Protein 4U65 (pdb70)

Organism: Legionella pneumophila subsp. pneumophila (strain Philadelphia 1 / ATCC 33152 / DSM 7513) (NCBI:txid272624)

Sequence (886 aa):
TYFITMNNARNFFIQQLESNAQDTATSLGLSLSQSLINHDVPTMDSMVKAVFDRGYFSSIKVQDIKGKVIILKKQLPQESDIPQWFVNLIKWPSSTEKSSLIMDGWMQAGVVLVASDPSYVYASLWRRNAVEMTYFITMNNARNFFIQQLESSNAQDTATSLGLSLSSQSLINHDVPTMDSMVKAVFDRGYFSSIKVQDIKGKVIILKKQLPQESDIPQWFVNLIKWPSTEKSSLIMDGWMQAGVVLVASDPSYVYASLWRNAVEMTYFITMNNARNFFIQQLESNAQDTATSLGLSLSQSLINHDVPTMDSMVKAVFDRGYFSSIKVQDIKGKVIILKKQLPQESDIPQWFVNLIKWPSTEKSSLIMDGWMQAGVVLVASDPSYVYASLWRNAVEMTYFITMNNARNFFIQQLESSNAQDTATSLGLSLSQSLINHDVPTMDSMVKAVFDRGYFSSIKVQDIKGKVIILKKQLPQESDIPQWFVNLIKWPSTEKSSSLIMDGWMQAGVVLVASDPSYVYASLWRNAVEMADWDFSSAISRKATALYGPLGAGQQRIDAWQNLLATQKQVSEMEKLKVVNLFFNKQMRYVEDIDLWHEVDYWETPIEALWKGAGDCEDYAIAKYFSLRHLGVASSDKLRITYVKALRQNRAHMVLTYYSSPDAMPLVLDSLIDPIKPAAERTDLLPVYSFNAEGLLSRWQDVLKKMQAEGFPVADWDFSAISRKATALYGPLGAGQQRIDAWQNLLATQKQVSEMEKLKVVNLFFNKQMRYVEDIDLWHEVDYWETPIEALWKGAGDCEDYAIAKYFSLRHLGVASDKLRITYVKALRQNRAHMVLTYYSSPDAMPLVLDSLIDPIKPAAERTDLLPVYSFNAEGLLSRWQDVLKKMQAEGFPV

Foldseek 3Di:
DDDDDLQVLLVVVLVVQVVVLQVLQAVLLVVCQPPVVVVVLVSNQVSVVVSVVVDQFQWKWWAFPVRHTRDIDGDDDDDDPQDPVLCVVRPDDKDKHKDFRHNVPHTTTMMITIGDSVVSSVVCVVPPDDD/DDDDDLQVLLVVCVVVQLVVQQVCQAVLLAVCQPCLVVVPLVVNQVSCCVVVVPDQFQKKWKAFPVRHTRDIDGDDDDDDDADVVLCVVRPDPWHKHKDFRDPDPHTTTMMITTHDCPVVRVVCRVPPDDD/DDDDDLQVLLVVVLVVQVVVQQVLQAVLLVVCQPPVNVVVLVSNQVSVVVSVVPDQFQWKWWAFPVRHTSDIDGDDDDDDPQDPVLCVVRPDDKDKHKDFRHNVPHTTTMMITIGDSVVVSVVCVVPPDDD/DDDDDLQVVLVVCVVVQLVVLQVCQAVLLAVCQPCLVVVPLVVNQVSVCVVVVPDQFQWKWKAFPVRDTSDIDGDDPDDDPQDVVLCVVRPDPWDWHKDFRDPVPDTGTMMTTTHDCRVVSVVCRVVPDDD/DDADVVLLQVLVCVVPNNLVCLVVLVVVLVVLLVPQLPDDLVVLLQVLLQSLLVQEDEDQCCVVPVDNDAADALSRCSSSSYYHQNNSANNSLVSSVSSPDDLLQKKWWWKQQQVVRDIGIWIWGHPDNPRQTWTSGNVDNDTDRPVVPPRIGTDDIGRDDDPVDRSNVNVVVVVSSPDDD/DDFDVVLLQVLVCVVPNNLVQLNVLVVVLVVLLVPQLPDDLVVLLQCLLQSLLVQEDEDQCCVVPVDNDAAAALSRCSSVSYYHQNNSANNSLVSSVSSPDDLLQKKWWWKQQQVVRDIGIWIWGHPDPPDQTWTSGNVDNDTDRPVVPPRIGTDDIGRDDDPVPNVVVNVVVVVSSPDDD

Secondary structure (DSSP, 8-state):
-EEEEHHHHHHHHHHHHHHHHHHHHHHHHHHHTGGGGGG-HHHHHHHHHHHHHHS--SEEEEEETT--EEEEEE---------HHHHHHH--PPPEEEEEEEETTEEEEEEEEE--HHHHHHHHHHH-EE-/-EEEEHHHHHHHHHHHHHHHHHHHHHHHHHHTHHHHHTT-HHHHHHHHHHHHHHS-EEEEEEEETT--EEEEEEPPP----S-HHHHHHH--SPP-EEEEEEETTEEEEEEEEEE-THHHHHHHHHH-EE-/-EEEEHHHHHHHHHHHHHHHHHHHHHHHHHHHTGGGGGG-HHHHHHHHHHHHHHS--SEEEEEETT--EEEEEEPPP------HHHHHHH--PPPEEEEEEEETTEEEEEEEEE--HHHHHHHHHHH-EE-/-EEEEHHHHHHHHHHHHHHHHHHHHHHHHHHTHHHHHTT-HHHHHHHHHHHHHHS--SEEEEE-TT--EEEEEE-------S-HHHHHHH------EEEEEEETTEEEEEEEEE--THHHHHHHHHT-EE-/----HHHHHHHHHHHH---THHHHHHHHHHHHHHHSSSS-HHHHHHHHHHHHHHH-EE--HHHHTSSS-----HHHHHHHTEE-HHHHHHHHHHHHHHTT--GGGEEEEEEEETTTTEEEEEEEE-SSTTSPPEEE-SS-SS-EEGGG-TTEEEEEEE-------HHHHHHHHHHHHT---/----HHHHHHHHHHHHS--THHHHHHHHHHHHHHHSSSS-HHHHHHHHHHHHHHH-EE--HHHHTSSSS----HHHHHHHTEE-HHHHHHHHHHHHHHTT--GGGEEEEEEEETTTTEEEEEEEE-SSTTSPPEEE-SS-SS-EEGGG-TTEEEEEEE-------HHHHHHHHHHHHT---

Structure (mmCIF, N/CA/C/O backbone):
data_4U65
#
_entry.id   4U65
#
_cell.length_a   75.854
_cell.length_b   73.674
_cell.length_c   88.223
_cell.angle_alpha   90.00
_cell.angle_beta   92.88
_cell.angle_gamma   90.00
#
_symmetry.space_group_name_H-M   'P 1 21 1'
#
loop_
_entity.id
_entity.type
_entity.pdbx_description
1 polymer 'Two component histidine kinase, GGDEF domain protein/EAL domain protein'
2 polymer 'Putative cystine protease'
3 non-polymer 'CALCIUM ION'
4 water water
#
loop_
_atom_site.group_PDB
_atom_site.id
_atom_site.type_symbol
_atom_site.label_atom_id
_atom_site.label_alt_id
_atom_site.label_comp_id
_atom_site.label_asym_id
_atom_site.label_entity_id
_atom_site.label_seq_id
_atom_site.pdbx_PDB_ins_code
_atom_site.Cartn_x
_atom_site.Cartn_y
_atom_site.Cartn_z
_atom_site.occupancy
_atom_site.B_iso_or_equiv
_atom_site.auth_seq_id
_atom_site.auth_comp_id
_atom_site.auth_asym_id
_atom_site.auth_atom_id
_atom_site.pdbx_PDB_model_num
ATOM 1 N N . THR A 1 1 ? 129.733 26.362 30.604 1.00 79.36 22 THR A N 1
ATOM 2 C CA . THR A 1 1 ? 129.732 25.750 31.927 1.00 61.12 22 THR A CA 1
ATOM 3 C C . THR A 1 1 ? 128.951 26.622 32.905 1.00 47.84 22 THR A C 1
ATOM 4 O O . THR A 1 1 ? 129.521 27.469 33.593 1.00 49.61 22 THR A O 1
ATOM 8 N N . TYR A 1 2 ? 127.645 26.398 32.975 1.00 45.57 23 TYR A N 1
ATOM 9 C CA . TYR A 1 2 ? 126.751 27.245 33.746 1.00 42.40 23 TYR A CA 1
ATOM 10 C C . TYR A 1 2 ? 126.432 26.635 35.105 1.00 36.58 23 TYR A C 1
ATOM 11 O O . TYR A 1 2 ? 126.352 25.414 35.262 1.00 40.26 23 TYR A O 1
ATOM 20 N N . PHE A 1 3 ? 126.253 27.511 36.090 1.00 33.96 24 PHE A N 1
ATOM 21 C CA . PHE A 1 3 ? 125.866 27.135 37.438 1.00 31.41 24 PHE A CA 1
ATOM 22 C C . PHE A 1 3 ? 124.685 28.007 37.837 1.00 39.05 24 PHE A C 1
ATOM 23 O O . PHE A 1 3 ? 124.372 29.002 37.180 1.00 40.70 24 PHE A O 1
ATOM 31 N N . ILE A 1 4 ? 124.027 27.635 38.928 1.00 28.74 25 ILE A N 1
ATOM 32 C CA . ILE A 1 4 ? 123.073 28.506 39.600 1.00 38.84 25 ILE A CA 1
ATOM 33 C C . ILE A 1 4 ? 123.365 28.464 41.092 1.00 33.11 25 ILE A C 1
ATOM 34 O O . ILE A 1 4 ? 123.819 27.445 41.623 1.00 32.81 25 ILE A O 1
ATOM 39 N N . THR A 1 5 ? 123.117 29.585 41.768 1.00 28.50 26 THR A N 1
ATOM 40 C CA . THR A 1 5 ? 123.350 29.635 43.204 1.00 31.17 26 THR A CA 1
ATOM 41 C C . THR A 1 5 ? 122.422 28.661 43.921 1.00 30.51 26 THR A C 1
ATOM 42 O O . THR A 1 5 ? 121.309 28.379 43.468 1.00 29.26 26 THR A O 1
ATOM 46 N N . MET A 1 6 ? 122.898 28.144 45.054 1.00 35.48 27 MET A N 1
ATOM 47 C CA . MET A 1 6 ? 122.089 27.218 45.838 1.00 30.35 27 MET A CA 1
ATOM 48 C C . MET A 1 6 ? 120.810 27.877 46.332 1.00 26.30 27 MET A C 1
ATOM 49 O O . MET A 1 6 ? 119.758 27.231 46.408 1.00 26.71 27 MET A O 1
ATOM 54 N N . ASN A 1 7 ? 120.881 29.163 46.680 1.00 26.45 28 ASN A N 1
ATOM 55 C CA . ASN A 1 7 ? 119.691 29.859 47.151 1.00 26.21 28 ASN A CA 1
ATOM 56 C C . ASN A 1 7 ? 118.644 29.964 46.050 1.00 32.21 28 ASN A C 1
ATOM 57 O O . ASN A 1 7 ? 117.445 29.801 46.305 1.00 34.74 28 ASN A O 1
ATOM 62 N N . ASN A 1 8 ? 119.076 30.231 44.816 1.00 32.81 29 ASN A N 1
ATOM 63 C CA . ASN A 1 8 ? 118.128 30.303 43.709 1.00 29.59 29 ASN A CA 1
ATOM 64 C C . ASN A 1 8 ? 117.582 28.925 43.362 1.00 31.10 29 ASN A C 1
ATOM 65 O O . ASN A 1 8 ? 116.390 28.780 43.067 1.00 32.84 29 ASN A O 1
ATOM 70 N N . ALA A 1 9 ? 118.440 27.901 43.396 1.00 23.98 30 ALA A N 1
ATOM 71 C CA . ALA A 1 9 ? 117.983 26.532 43.185 1.00 24.22 30 ALA A CA 1
ATOM 72 C C . ALA A 1 9 ? 116.947 26.129 44.224 1.00 22.72 30 ALA A C 1
ATOM 73 O O . ALA A 1 9 ? 115.948 25.477 43.893 1.00 26.41 30 ALA A O 1
ATOM 75 N N . ARG A 1 10 ? 117.170 26.503 45.486 1.00 21.99 31 ARG A N 1
ATOM 76 C CA . ARG A 1 10 ? 116.201 26.199 46.533 1.00 22.69 31 ARG A CA 1
ATOM 77 C C . ARG A 1 10 ? 114.835 26.780 46.189 1.00 21.13 31 ARG A C 1
ATOM 78 O O . ARG A 1 10 ? 113.810 26.103 46.336 1.00 22.76 31 ARG A O 1
ATOM 86 N N . ASN A 1 11 ? 114.800 28.031 45.726 1.00 24.57 32 ASN A N 1
ATOM 87 C CA . ASN A 1 11 ? 113.529 28.667 45.393 1.00 22.52 32 ASN A CA 1
ATOM 88 C C . ASN A 1 11 ? 112.827 27.941 44.250 1.00 24.02 32 ASN A C 1
ATOM 89 O O . ASN A 1 11 ? 111.611 27.720 44.295 1.00 21.88 32 ASN A O 1
ATOM 94 N N . PHE A 1 12 ? 113.580 27.578 43.206 1.00 27.43 33 PHE A N 1
ATOM 95 C CA . PHE A 1 12 ? 112.995 26.879 42.062 1.00 37.57 33 PHE A CA 1
ATOM 96 C C . PHE A 1 12 ? 112.459 25.521 42.474 1.00 33.60 33 PHE A C 1
ATOM 97 O O . PHE A 1 12 ? 111.344 25.135 42.105 1.00 29.03 33 PHE A O 1
ATOM 105 N N . PHE A 1 13 ? 113.264 24.774 43.234 1.00 25.26 34 PHE A N 1
ATOM 106 C CA . PHE A 1 13 ? 112.903 23.408 43.584 1.00 23.54 34 PHE A CA 1
ATOM 107 C C . PHE A 1 13 ? 111.657 23.386 44.455 1.00 19.22 34 PHE A C 1
ATOM 108 O O . PHE A 1 13 ? 110.757 22.563 44.249 1.00 26.33 34 PHE A O 1
ATOM 116 N N . ILE A 1 14 ? 111.590 24.286 45.439 1.00 25.64 35 ILE A N 1
ATOM 117 C CA . ILE A 1 14 ? 110.406 24.383 46.288 1.00 28.37 35 ILE A CA 1
ATOM 118 C C . ILE A 1 14 ? 109.178 24.731 45.454 1.00 29.98 35 ILE A C 1
ATOM 119 O O . ILE A 1 14 ? 108.110 24.128 45.611 1.00 31.58 35 ILE A O 1
ATOM 124 N N . GLN A 1 15 ? 109.311 25.706 44.550 1.00 28.44 36 GLN A N 1
ATOM 125 C CA . GLN A 1 15 ? 108.167 26.093 43.732 1.00 28.49 36 GLN A CA 1
ATOM 126 C C . GLN A 1 15 ? 107.691 24.920 42.879 1.00 26.07 36 GLN A C 1
ATOM 127 O O . GLN A 1 15 ? 106.484 24.718 42.708 1.00 23.91 36 GLN A O 1
ATOM 133 N N . GLN A 1 16 ? 108.625 24.135 42.336 1.00 24.92 37 GLN A N 1
ATOM 134 C CA . GLN A 1 16 ? 108.233 23.005 41.501 1.00 22.75 37 GLN A CA 1
ATOM 135 C C . GLN A 1 16 ? 107.561 21.916 42.329 1.00 26.00 37 GLN A C 1
ATOM 136 O O . GLN A 1 16 ? 106.596 21.289 41.875 1.00 24.80 37 GLN A O 1
ATOM 142 N N . LEU A 1 17 ? 108.033 21.696 43.558 1.00 18.94 38 LEU A N 1
ATOM 143 C CA . LEU A 1 17 ? 107.413 20.689 44.413 1.00 19.38 38 LEU A CA 1
ATOM 144 C C . LEU A 1 17 ? 106.015 21.110 44.845 1.00 18.08 38 LEU A C 1
ATOM 145 O O . LEU A 1 17 ? 105.094 20.285 44.875 1.00 26.65 38 LEU A O 1
ATOM 150 N N . GLU A 1 18 ? 105.842 22.387 45.196 1.00 18.77 39 GLU A N 1
ATOM 151 C CA . GLU A 1 18 ? 104.536 22.873 45.629 1.00 22.03 39 GLU A CA 1
ATOM 152 C C . GLU A 1 18 ? 103.529 22.837 44.486 1.00 23.36 39 GLU A C 1
ATOM 153 O O . GLU A 1 18 ? 102.359 22.490 44.689 1.00 20.41 39 GLU A O 1
ATOM 159 N N . SER A 1 19 ? 103.970 23.197 43.277 1.00 20.47 40 SER A N 1
ATOM 160 C CA . SER A 1 19 ? 103.111 23.093 42.103 1.00 18.96 40 SER A CA 1
ATOM 161 C C . SER A 1 19 ? 102.711 21.644 41.849 1.00 26.67 40 SER A C 1
ATOM 162 O O . SER A 1 19 ? 101.558 21.361 41.502 1.00 24.57 40 SER A O 1
ATOM 165 N N . ASN A 1 20 ? 103.658 20.715 42.008 1.00 21.64 41 ASN A N 1
ATOM 166 C CA . ASN A 1 20 ? 103.358 19.298 41.824 1.00 19.90 41 ASN A CA 1
ATOM 167 C C . ASN A 1 20 ? 102.355 18.812 42.861 1.00 17.01 41 ASN A C 1
ATOM 168 O O . ASN A 1 20 ? 101.477 17.997 42.555 1.00 17.99 41 ASN A O 1
ATOM 173 N N . ALA A 1 21 ? 102.483 19.287 44.102 1.00 19.03 42 ALA A N 1
ATOM 174 C CA . ALA A 1 21 ? 101.542 18.892 45.143 1.00 18.77 42 ALA A CA 1
ATOM 175 C C . ALA A 1 21 ? 100.128 19.347 44.805 1.00 24.36 42 ALA A C 1
ATOM 176 O O . ALA A 1 21 ? 99.155 18.638 45.091 1.00 23.92 42 ALA A O 1
ATOM 178 N N . GLN A 1 22 ? 99.992 20.530 44.198 1.00 22.24 43 GLN A N 1
ATOM 179 C CA . GLN A 1 22 ? 98.671 21.005 43.799 1.00 20.70 43 GLN A CA 1
ATOM 180 C C . GLN A 1 22 ? 98.096 20.162 42.667 1.00 22.63 43 GLN A C 1
ATOM 181 O O . GLN A 1 22 ? 96.916 19.791 42.700 1.00 21.84 43 GLN A O 1
ATOM 187 N N . ASP A 1 23 ? 98.916 19.847 41.661 1.00 19.77 44 ASP A N 1
ATOM 188 C CA . ASP A 1 23 ? 98.438 19.061 40.527 1.00 14.64 44 ASP A CA 1
ATOM 189 C C . ASP A 1 23 ? 98.028 17.661 40.965 1.00 23.05 44 ASP A C 1
ATOM 190 O O . ASP A 1 23 ? 97.018 17.123 40.496 1.00 29.77 44 ASP A O 1
ATOM 195 N N . THR A 1 24 ? 98.805 17.054 41.863 1.00 13.68 45 THR A N 1
ATOM 196 C CA . THR A 1 24 ? 98.445 15.741 42.385 1.00 17.78 45 THR A CA 1
ATOM 197 C C . THR A 1 24 ? 97.158 15.806 43.199 1.00 20.67 45 THR A C 1
ATOM 198 O O . THR A 1 24 ? 96.292 14.934 43.068 1.00 18.43 45 THR A O 1
ATOM 202 N N . ALA A 1 25 ? 97.003 16.847 44.023 1.00 15.92 46 ALA A N 1
ATOM 203 C CA . ALA A 1 25 ? 95.771 17.002 44.789 1.00 18.63 46 ALA A CA 1
ATOM 204 C C . ALA A 1 25 ? 94.562 17.079 43.866 1.00 24.98 46 ALA A C 1
ATOM 205 O O . ALA A 1 25 ? 93.535 16.437 44.119 1.00 20.47 46 ALA A O 1
ATOM 207 N N . THR A 1 26 ? 94.682 17.830 42.769 1.00 22.76 47 THR A N 1
ATOM 208 C CA . THR A 1 26 ? 93.569 17.988 41.841 1.00 16.59 47 THR A CA 1
ATOM 209 C C . THR A 1 26 ? 93.219 16.667 41.169 1.00 22.61 47 THR A C 1
ATOM 210 O O . THR A 1 26 ? 92.046 16.278 41.113 1.00 20.12 47 THR A O 1
ATOM 214 N N . SER A 1 27 ? 94.226 15.965 40.643 1.00 17.57 48 SER A N 1
ATOM 215 C CA . SER A 1 27 ? 93.964 14.723 39.922 1.00 15.84 48 SER A CA 1
ATOM 216 C C . SER A 1 27 ? 93.544 13.605 40.870 1.00 18.18 48 SER A C 1
ATOM 217 O O . SER A 1 27 ? 92.672 12.797 40.532 1.00 21.46 48 SER A O 1
ATOM 220 N N . LEU A 1 28 ? 94.152 13.536 42.059 1.00 23.12 49 LEU A N 1
ATOM 221 C CA . LEU A 1 28 ? 93.731 12.535 43.035 1.00 22.52 49 LEU A CA 1
ATOM 222 C C . LEU A 1 28 ? 92.339 12.834 43.575 1.00 22.32 49 LEU A C 1
ATOM 223 O O . LEU A 1 28 ? 91.532 11.916 43.763 1.00 22.98 49 LEU A O 1
ATOM 228 N N . GLY A 1 29 ? 92.044 14.108 43.836 1.00 20.35 50 GLY A N 1
ATOM 229 C CA . GLY A 1 29 ? 90.712 14.464 44.296 1.00 17.45 50 GLY A CA 1
ATOM 230 C C . GLY A 1 29 ? 89.638 14.115 43.285 1.00 20.74 50 GLY A C 1
ATOM 231 O O . GLY A 1 29 ? 88.564 13.629 43.648 1.00 21.19 50 GLY A O 1
ATOM 232 N N . LEU A 1 30 ? 89.924 14.341 42.001 1.00 15.51 51 LEU A N 1
ATOM 233 C CA . LEU A 1 30 ? 88.976 13.983 40.953 1.00 16.50 51 LEU A CA 1
ATOM 234 C C . LEU A 1 30 ? 88.763 12.476 40.893 1.00 23.10 51 LEU A C 1
ATOM 235 O O . LEU A 1 30 ? 87.626 12.010 40.756 1.00 21.20 51 LEU A O 1
ATOM 240 N N . SER A 1 31 ? 89.842 11.693 40.994 1.00 18.23 52 SER A N 1
ATOM 241 C CA . SER A 1 31 ? 89.685 10.245 40.896 1.00 18.64 52 SER A CA 1
ATOM 242 C C . SER A 1 31 ? 88.941 9.682 42.102 1.00 18.14 52 SER A C 1
ATOM 243 O O . SER A 1 31 ? 88.196 8.706 41.962 1.00 20.95 52 SER A O 1
ATOM 246 N N . LEU A 1 32 ? 89.114 10.279 43.285 1.00 19.37 53 LEU A N 1
ATOM 247 C CA . LEU A 1 32 ? 88.402 9.787 44.458 1.00 17.51 53 LEU A CA 1
ATOM 248 C C . LEU A 1 32 ? 86.940 10.207 44.460 1.00 21.49 53 LEU A C 1
ATOM 249 O O . LEU A 1 32 ? 86.162 9.709 45.282 1.00 19.86 53 LEU A O 1
ATOM 254 N N . SER A 1 33 ? 86.567 11.118 43.565 1.00 20.95 54 SER A N 1
ATOM 255 C CA . SER A 1 33 ? 85.208 11.622 43.444 1.00 20.87 54 SER A CA 1
ATOM 256 C C . SER A 1 33 ? 84.301 10.655 42.693 1.00 19.70 54 SER A C 1
ATOM 257 O O . SER A 1 33 ? 83.076 10.807 42.741 1.00 27.70 54 SER A O 1
ATOM 260 N N . GLN A 1 34 ? 84.880 9.711 41.954 1.00 19.25 55 GLN A N 1
ATOM 261 C CA . GLN A 1 34 ? 84.118 8.856 41.059 1.00 19.12 55 GLN A CA 1
ATOM 262 C C . GLN A 1 34 ? 83.498 7.676 41.804 1.00 21.49 55 GLN A C 1
ATOM 263 O O . GLN A 1 34 ? 84.149 7.038 42.634 1.00 27.00 55 GLN A O 1
ATOM 269 N N . SER A 1 35 ? 82.227 7.393 41.500 1.00 27.95 56 SER A N 1
ATOM 270 C CA . SER A 1 35 ? 81.542 6.174 41.954 1.00 26.57 56 SER A CA 1
ATOM 271 C C . SER A 1 35 ? 81.610 5.961 43.467 1.00 28.00 56 SER A C 1
ATOM 272 O O . SER A 1 35 ? 81.649 4.819 43.935 1.00 25.20 56 SER A O 1
ATOM 275 N N . LEU A 1 36 ? 81.608 7.046 44.247 1.00 22.50 57 LEU A N 1
ATOM 276 C CA . LEU A 1 36 ? 81.644 6.961 45.715 1.00 23.37 57 LEU A CA 1
ATOM 277 C C . LEU A 1 36 ? 82.838 6.141 46.201 1.00 25.95 57 LEU A C 1
ATOM 278 O O . LEU A 1 36 ? 82.775 5.473 47.237 1.00 27.00 57 LEU A O 1
ATOM 283 N N . ILE A 1 37 ? 83.941 6.202 45.448 1.00 21.91 58 ILE A N 1
ATOM 284 C CA . ILE A 1 37 ? 85.179 5.520 45.820 1.00 30.71 58 ILE A CA 1
ATOM 285 C C . ILE A 1 37 ? 85.663 5.972 47.192 1.00 29.09 58 ILE A C 1
ATOM 286 O O . ILE A 1 37 ? 86.194 5.167 47.968 1.00 27.05 58 ILE A O 1
ATOM 291 N N . ASN A 1 38 ? 85.463 7.248 47.530 1.00 28.03 59 ASN A N 1
ATOM 292 C CA . ASN A 1 38 ? 85.962 7.765 48.797 1.00 33.39 59 ASN A CA 1
ATOM 293 C C . ASN A 1 38 ? 85.247 7.170 50.003 1.00 39.06 59 ASN A C 1
ATOM 294 O O . ASN A 1 38 ? 85.689 7.401 51.133 1.00 31.05 59 ASN A O 1
ATOM 299 N N . HIS A 1 39 ? 84.172 6.408 49.796 1.00 39.43 60 HIS A N 1
ATOM 300 C CA . HIS A 1 39 ? 83.504 5.707 50.883 1.00 32.38 60 HIS A CA 1
ATOM 301 C C . HIS A 1 39 ? 83.967 4.261 50.992 1.00 32.43 60 HIS A C 1
ATOM 302 O O . HIS A 1 39 ? 83.648 3.589 51.979 1.00 33.29 60 HIS A O 1
ATOM 309 N N . ASP A 1 40 ? 84.705 3.779 49.996 1.00 30.74 61 ASP A N 1
ATOM 310 C CA . ASP A 1 40 ? 85.302 2.446 49.980 1.00 32.25 61 ASP A CA 1
ATOM 311 C C . ASP A 1 40 ? 86.736 2.635 50.465 1.00 32.08 61 ASP A C 1
ATOM 312 O O . ASP A 1 40 ? 87.651 2.852 49.671 1.00 25.14 61 ASP A O 1
ATOM 317 N N . VAL A 1 41 ? 86.926 2.562 51.785 1.00 30.06 62 VAL A N 1
ATOM 318 C CA . VAL A 1 41 ? 88.238 2.872 52.363 1.00 37.63 62 VAL A CA 1
ATOM 319 C C . VAL A 1 41 ? 89.347 1.976 51.822 1.00 36.95 62 VAL A C 1
ATOM 320 O O . VAL A 1 41 ? 90.411 2.505 51.458 1.00 36.51 62 VAL A O 1
ATOM 324 N N . PRO A 1 42 ? 89.193 0.646 51.744 1.00 37.65 63 PRO A N 1
ATOM 325 C CA . PRO A 1 42 ? 90.296 -0.165 51.195 1.00 42.15 63 PRO A CA 1
ATOM 326 C C . PRO A 1 42 ? 90.700 0.234 49.784 1.00 43.17 63 PRO A C 1
ATOM 327 O O . PRO A 1 42 ? 91.896 0.245 49.466 1.00 39.15 63 PRO A O 1
ATOM 331 N N . THR A 1 43 ? 89.731 0.564 48.925 1.00 29.76 64 THR A N 1
ATOM 332 C CA . THR A 1 43 ? 90.060 0.999 47.570 1.00 39.14 64 THR A CA 1
ATOM 333 C C . THR A 1 43 ? 90.704 2.379 47.572 1.00 31.76 64 THR A C 1
ATOM 334 O O . THR A 1 43 ? 91.693 2.610 46.866 1.00 32.16 64 THR A O 1
ATOM 338 N N . MET A 1 44 ? 90.161 3.311 48.359 1.00 28.13 65 MET A N 1
ATOM 339 C CA . MET A 1 44 ? 90.765 4.637 48.449 1.00 32.71 65 MET A CA 1
ATOM 340 C C . MET A 1 44 ? 92.172 4.566 49.028 1.00 33.82 65 MET A C 1
ATOM 341 O O . MET A 1 44 ? 93.079 5.265 48.558 1.00 28.72 65 MET A O 1
ATOM 346 N N . ASP A 1 45 ? 92.372 3.735 50.055 1.00 24.70 66 ASP A N 1
ATOM 347 C CA . ASP A 1 45 ? 93.707 3.564 50.625 1.00 30.26 66 ASP A CA 1
ATOM 348 C C . ASP A 1 45 ? 94.691 3.061 49.576 1.00 28.22 66 ASP A C 1
ATOM 349 O O . ASP A 1 45 ? 95.818 3.561 49.480 1.00 27.95 66 ASP A O 1
ATOM 354 N N . SER A 1 46 ? 94.275 2.080 48.771 1.00 32.51 67 SER A N 1
ATOM 355 C CA . SER A 1 46 ? 95.136 1.575 47.708 1.00 36.51 67 SER A CA 1
ATOM 356 C C . SER A 1 46 ? 95.428 2.661 46.681 1.00 31.28 67 SER A C 1
ATOM 357 O O . SER A 1 46 ? 96.548 2.757 46.165 1.00 27.88 67 SER A O 1
ATOM 360 N N . MET A 1 47 ? 94.434 3.498 46.385 1.00 24.65 68 MET A N 1
ATOM 361 C CA . MET A 1 47 ? 94.615 4.559 45.401 1.00 38.39 68 MET A CA 1
ATOM 362 C C . MET A 1 47 ? 95.573 5.631 45.910 1.00 30.48 68 MET A C 1
ATOM 363 O O . MET A 1 47 ? 96.444 6.099 45.166 1.00 24.33 68 MET A O 1
ATOM 368 N N . VAL A 1 48 ? 95.423 6.039 47.173 1.00 24.43 69 VAL A N 1
ATOM 369 C CA . VAL A 1 48 ? 96.316 7.040 47.751 1.00 22.54 69 VAL A CA 1
ATOM 370 C C . VAL A 1 48 ? 97.735 6.491 47.869 1.00 23.30 69 VAL A C 1
ATOM 371 O O . VAL A 1 48 ? 98.714 7.210 47.630 1.00 26.13 69 VAL A O 1
ATOM 375 N N . LYS A 1 49 ? 97.871 5.214 48.238 1.00 32.06 70 LYS A N 1
ATOM 376 C CA . LYS A 1 49 ? 99.194 4.604 48.332 1.00 27.30 70 LYS A CA 1
ATOM 377 C C . LYS A 1 49 ? 99.915 4.621 46.989 1.00 33.18 70 LYS A C 1
ATOM 378 O O . LYS A 1 49 ? 101.111 4.929 46.922 1.00 32.04 70 LYS A O 1
ATOM 384 N N . ALA A 1 50 ? 99.205 4.287 45.908 1.00 31.25 71 ALA A N 1
ATOM 385 C CA . ALA A 1 50 ? 99.820 4.287 44.584 1.00 30.29 71 ALA A CA 1
ATOM 386 C C . ALA A 1 50 ? 100.336 5.674 44.218 1.00 27.41 71 ALA A C 1
ATOM 387 O O . ALA A 1 50 ? 101.430 5.813 43.659 1.00 26.67 71 ALA A O 1
ATOM 389 N N . VAL A 1 51 ? 99.561 6.713 44.532 1.00 26.00 72 VAL A N 1
ATOM 390 C CA . VAL A 1 51 ? 99.984 8.076 44.229 1.00 22.17 72 VAL A CA 1
ATOM 391 C C . VAL A 1 51 ? 101.165 8.473 45.109 1.00 29.21 72 VAL A C 1
ATOM 392 O O . VAL A 1 51 ? 102.109 9.127 44.647 1.00 27.10 72 VAL A O 1
ATOM 396 N N . PHE A 1 52 ? 101.144 8.064 46.379 1.00 28.22 73 PHE A N 1
ATOM 397 C CA . PHE A 1 52 ? 102.217 8.436 47.298 1.00 28.86 73 PHE A CA 1
ATOM 398 C C . PHE A 1 52 ? 103.531 7.751 46.938 1.00 30.63 73 PHE A C 1
ATOM 399 O O . PHE A 1 52 ? 104.592 8.386 46.963 1.00 28.82 73 PHE A O 1
ATOM 407 N N . ASP A 1 53 ? 103.485 6.456 46.611 1.00 29.24 74 ASP A N 1
ATOM 408 C CA . ASP A 1 53 ? 104.713 5.724 46.315 1.00 39.59 74 ASP A CA 1
ATOM 409 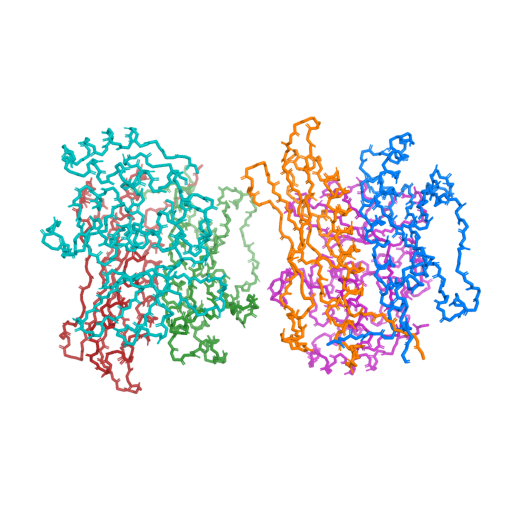C C . ASP A 1 53 ? 105.408 6.260 45.071 1.00 45.42 74 ASP A C 1
ATOM 410 O O . ASP A 1 53 ? 106.639 6.211 44.980 1.00 40.76 74 ASP A O 1
ATOM 415 N N . ARG A 1 54 ? 104.647 6.772 44.108 1.00 38.53 75 ARG A N 1
ATOM 416 C CA . ARG A 1 54 ? 105.233 7.283 42.879 1.00 35.82 75 ARG A CA 1
ATOM 417 C C . ARG A 1 54 ? 105.667 8.741 42.994 1.00 26.42 75 ARG A C 1
ATOM 418 O O . ARG A 1 54 ? 106.426 9.213 42.140 1.00 36.01 75 ARG A O 1
ATOM 426 N N . GLY A 1 55 ? 105.191 9.468 44.007 1.00 22.82 76 GLY A N 1
ATOM 427 C CA . GLY A 1 55 ? 105.471 10.879 44.147 1.00 22.01 76 GLY A CA 1
ATOM 428 C C . GLY A 1 55 ? 106.608 11.171 45.115 1.00 31.28 76 GLY A C 1
ATOM 429 O O . GLY A 1 55 ? 107.340 10.285 45.558 1.00 25.41 76 GLY A O 1
ATOM 430 N N . TYR A 1 56 ? 106.740 12.457 45.453 1.00 36.07 77 TYR A N 1
ATOM 431 C CA . TYR A 1 56 ? 107.813 12.949 46.312 1.00 34.33 77 TYR A CA 1
ATOM 432 C C . TYR A 1 56 ? 107.260 13.781 47.462 1.00 36.26 77 TYR A C 1
ATOM 433 O O . TYR A 1 56 ? 107.914 14.715 47.937 1.00 27.10 77 TYR A O 1
ATOM 442 N N . PHE A 1 57 ? 106.053 13.458 47.908 1.00 28.07 78 PHE A N 1
ATOM 443 C CA . PHE A 1 57 ? 105.335 14.272 48.873 1.00 23.20 78 PHE A CA 1
ATOM 444 C C . PHE A 1 57 ? 105.720 13.917 50.302 1.00 23.73 78 PHE A C 1
ATOM 445 O O . PHE A 1 57 ? 106.120 12.788 50.600 1.00 23.35 78 PHE A O 1
ATOM 453 N N . SER A 1 58 ? 105.584 14.900 51.191 1.00 22.67 79 SER A N 1
ATOM 454 C CA . SER A 1 58 ? 105.787 14.638 52.609 1.00 20.57 79 SER A CA 1
ATOM 455 C C . SER A 1 58 ? 104.631 13.831 53.185 1.00 30.74 79 SER A C 1
ATOM 456 O O . SER A 1 58 ? 104.835 12.970 54.049 1.00 27.82 79 SER A O 1
ATOM 459 N N . SER A 1 59 ? 103.412 14.097 52.720 1.00 28.96 80 SER A N 1
ATOM 460 C CA . SER A 1 59 ? 102.235 13.401 53.215 1.00 28.26 80 SER A CA 1
ATOM 461 C C . SER A 1 59 ? 101.074 13.628 52.261 1.00 26.26 80 SER A C 1
ATOM 462 O O . SER A 1 59 ? 101.026 14.631 51.544 1.00 23.14 80 SER A O 1
ATOM 465 N N . ILE A 1 60 ? 100.151 12.670 52.254 1.00 29.93 81 ILE A N 1
ATOM 466 C CA . ILE A 1 60 ? 98.839 12.825 51.638 1.00 24.81 81 ILE A CA 1
ATOM 467 C C . ILE A 1 60 ? 97.804 12.458 52.690 1.00 24.13 81 ILE A C 1
ATOM 468 O O . ILE A 1 60 ? 97.919 11.413 53.340 1.00 29.70 81 ILE A O 1
ATOM 473 N N . LYS A 1 61 ? 96.796 13.311 52.851 1.00 25.59 82 LYS A N 1
ATOM 474 C CA . LYS A 1 61 ? 95.777 13.149 53.875 1.00 31.38 82 LYS A CA 1
ATOM 475 C C . LYS A 1 61 ? 94.402 13.265 53.241 1.00 24.73 82 LYS A C 1
ATOM 476 O O . LYS A 1 61 ? 94.180 14.115 52.375 1.00 21.06 82 LYS A O 1
ATOM 482 N N . VAL A 1 62 ? 93.481 12.413 53.680 1.00 25.90 83 VAL A N 1
ATOM 483 C CA . VAL A 1 62 ? 92.093 12.450 53.239 1.00 24.25 83 VAL A CA 1
ATOM 484 C C . VAL A 1 62 ? 91.208 12.655 54.460 1.00 24.82 83 VAL A C 1
ATOM 485 O O . VAL A 1 62 ? 91.306 11.903 55.437 1.00 25.87 83 VAL A O 1
ATOM 489 N N . GLN A 1 63 ? 90.354 13.672 54.408 1.00 20.34 84 GLN A N 1
ATOM 490 C CA . GLN A 1 63 ? 89.359 13.907 55.441 1.00 25.32 84 GLN A CA 1
ATOM 491 C C . GLN A 1 63 ? 87.982 13.744 54.816 1.00 20.77 84 GLN A C 1
ATOM 492 O O . GLN A 1 63 ? 87.805 13.966 53.616 1.00 19.79 84 GLN A O 1
ATOM 498 N N . ASP A 1 64 ? 87.002 13.369 55.632 1.00 22.73 85 ASP A N 1
ATOM 499 C CA . ASP A 1 64 ? 85.640 13.268 55.131 1.00 23.79 85 ASP A CA 1
ATOM 500 C C . ASP A 1 64 ? 84.920 14.602 55.320 1.00 22.03 85 ASP A C 1
ATOM 501 O O . ASP A 1 64 ? 85.523 15.613 55.689 1.00 24.70 85 ASP A O 1
ATOM 506 N N . ILE A 1 65 ? 83.604 14.602 55.094 1.00 33.40 86 ILE A N 1
ATOM 507 C CA . ILE A 1 65 ? 82.835 15.843 55.133 1.00 30.75 86 ILE A CA 1
ATOM 508 C C . ILE A 1 65 ? 82.789 16.414 56.546 1.00 32.03 86 ILE A C 1
ATOM 509 O O . ILE A 1 65 ? 82.610 17.626 56.726 1.00 36.82 86 ILE A O 1
ATOM 514 N N . LYS A 1 66 ? 82.942 15.572 57.566 1.00 27.10 87 LYS A N 1
ATOM 515 C CA . LYS A 1 66 ? 82.933 16.039 58.945 1.00 24.90 87 LYS A CA 1
ATOM 516 C C . LYS A 1 66 ? 84.331 16.385 59.458 1.00 34.36 87 LYS A C 1
ATOM 517 O O . LYS A 1 66 ? 84.479 16.698 60.643 1.00 42.66 87 LYS A O 1
ATOM 523 N N . GLY A 1 67 ? 85.354 16.343 58.601 1.00 25.11 88 GLY A N 1
ATOM 524 C CA . GLY A 1 67 ? 86.721 16.632 58.994 1.00 24.64 88 GLY A CA 1
ATOM 525 C C . GLY A 1 67 ? 87.497 15.477 59.595 1.00 31.68 88 GLY A C 1
ATOM 526 O O . GLY A 1 67 ? 88.675 15.657 59.935 1.00 32.25 88 GLY A O 1
ATOM 527 N N . LYS A 1 68 ? 86.896 14.297 59.710 1.00 29.74 89 LYS A N 1
ATOM 528 C CA . LYS A 1 68 ? 87.590 13.135 60.253 1.00 37.51 89 LYS A CA 1
ATOM 529 C C . LYS A 1 68 ? 88.668 12.635 59.298 1.00 28.62 89 LYS A C 1
ATOM 530 O O . LYS A 1 68 ? 88.410 12.441 58.107 1.00 27.30 89 LYS A O 1
ATOM 536 N N . VAL A 1 69 ? 89.878 12.424 59.817 1.00 28.47 90 VAL A N 1
ATOM 537 C CA . VAL A 1 69 ? 90.960 11.915 58.979 1.00 29.58 90 VAL A CA 1
ATOM 538 C C . VAL A 1 69 ? 90.673 10.453 58.661 1.00 32.50 90 VAL A C 1
ATOM 539 O O . VAL A 1 69 ? 90.556 9.617 59.566 1.00 34.78 90 VAL A O 1
ATOM 543 N N . ILE A 1 70 ? 90.570 10.138 57.373 1.00 26.78 91 ILE A N 1
ATOM 544 C CA . ILE A 1 70 ? 90.284 8.783 56.918 1.00 30.46 91 ILE A CA 1
ATOM 545 C C . ILE A 1 70 ? 91.540 8.079 56.422 1.00 39.59 91 ILE A C 1
ATOM 546 O O . ILE A 1 70 ? 91.731 6.891 56.680 1.00 33.36 91 ILE A O 1
ATOM 551 N N . ILE A 1 71 ? 92.399 8.802 55.705 1.00 33.41 92 ILE A N 1
ATOM 552 C CA . ILE A 1 71 ? 93.645 8.266 55.174 1.00 29.78 92 ILE A CA 1
ATOM 553 C C . ILE A 1 71 ? 94.752 9.265 55.475 1.00 33.22 92 ILE A C 1
ATOM 554 O O . ILE A 1 71 ? 94.576 10.473 55.288 1.00 24.89 92 ILE A O 1
ATOM 559 N N . LEU A 1 72 ? 95.892 8.762 55.946 1.00 36.13 93 LEU A N 1
ATOM 560 C CA . LEU A 1 72 ? 97.069 9.593 56.184 1.00 32.63 93 LEU A CA 1
ATOM 561 C C . LEU A 1 72 ? 98.290 8.765 55.817 1.00 32.15 93 LEU A C 1
ATOM 562 O O . LEU A 1 72 ? 98.638 7.817 56.529 1.00 27.51 93 LEU A O 1
ATOM 567 N N . LYS A 1 73 ? 98.940 9.126 54.718 1.00 34.24 94 LYS A N 1
ATOM 568 C CA . LYS A 1 73 ? 100.161 8.474 54.275 1.00 35.03 94 LYS A CA 1
ATOM 569 C C . LYS A 1 73 ? 101.319 9.435 54.492 1.00 37.33 94 LYS A C 1
ATOM 570 O O . LYS A 1 73 ? 101.266 10.580 54.033 1.00 31.23 94 LYS A O 1
ATOM 576 N N . LYS A 1 74 ? 102.362 8.982 55.178 1.00 33.18 95 LYS A N 1
ATOM 577 C CA . LYS A 1 74 ? 103.506 9.835 55.457 1.00 38.06 95 LYS A CA 1
ATOM 578 C C . LYS A 1 74 ? 104.801 9.112 55.139 1.00 48.99 95 LYS A C 1
ATOM 579 O O . LYS A 1 74 ? 104.882 7.883 55.201 1.00 50.66 95 LYS A O 1
ATOM 585 N N . GLN A 1 75 ? 105.802 9.909 54.762 1.00 48.89 96 GLN A N 1
ATOM 586 C CA . GLN A 1 75 ? 107.140 9.406 54.480 1.00 52.72 96 GLN A CA 1
ATOM 587 C C . GLN A 1 75 ? 107.627 8.526 55.620 1.00 57.42 96 GLN A C 1
ATOM 588 O O . GLN A 1 75 ? 107.483 8.877 56.794 1.00 53.96 96 GLN A O 1
ATOM 594 N N . LEU A 1 76 ? 108.183 7.368 55.276 1.00 59.66 97 LEU A N 1
ATOM 595 C CA . LEU A 1 76 ? 108.748 6.522 56.318 1.00 67.17 97 LEU A CA 1
ATOM 596 C C . LEU A 1 76 ? 109.879 7.298 56.996 1.00 74.86 97 LEU A C 1
ATOM 597 O O . LEU A 1 76 ? 110.675 7.953 56.321 1.00 72.18 97 LEU A O 1
ATOM 602 N N . PRO A 1 77 ? 109.967 7.273 58.337 1.00 80.62 98 PRO A N 1
ATOM 603 C CA . PRO A 1 77 ? 110.845 8.240 59.018 1.00 80.93 98 PRO A CA 1
ATOM 604 C C . PRO A 1 77 ? 112.348 7.927 59.020 1.00 76.19 98 PRO A C 1
ATOM 605 O O . PRO A 1 77 ? 112.844 7.198 59.891 1.00 81.75 98 PRO A O 1
ATOM 609 N N . GLN A 1 78 ? 113.072 8.491 58.055 1.00 71.18 99 GLN A N 1
ATOM 610 C CA . GLN A 1 78 ? 114.476 8.211 57.804 1.00 76.31 99 GLN A CA 1
ATOM 611 C C . GLN A 1 78 ? 115.309 9.398 58.279 1.00 79.38 99 GLN A C 1
ATOM 612 O O . GLN A 1 78 ? 114.898 10.550 58.116 1.00 80.17 99 GLN A O 1
ATOM 618 N N . GLU A 1 79 ? 116.477 9.120 58.874 1.00 82.96 100 GLU A N 1
ATOM 619 C CA . GLU A 1 79 ? 117.315 10.149 59.489 1.00 79.18 100 GLU A CA 1
ATOM 620 C C . GLU A 1 79 ? 118.340 10.723 58.512 1.00 73.58 100 GLU A C 1
ATOM 621 O O . GLU A 1 79 ? 118.862 10.019 57.641 1.00 71.87 100 GLU A O 1
ATOM 627 N N . SER A 1 80 ? 118.630 12.012 58.690 1.00 70.01 101 SER A N 1
ATOM 628 C CA . SER A 1 80 ? 119.420 12.818 57.765 1.00 58.32 101 SER A CA 1
ATOM 629 C C . SER A 1 80 ? 120.893 12.919 58.148 1.00 62.42 101 SER A C 1
ATOM 630 O O . SER A 1 80 ? 121.227 13.215 59.301 1.00 75.16 101 SER A O 1
ATOM 633 N N . ASP A 1 81 ? 121.763 12.654 57.174 1.00 50.01 102 ASP A N 1
ATOM 634 C CA . ASP A 1 81 ? 123.186 12.976 57.200 1.00 55.11 102 ASP A CA 1
ATOM 635 C C . ASP A 1 81 ? 123.497 14.447 56.874 1.00 54.44 102 ASP A C 1
ATOM 636 O O . ASP A 1 81 ? 124.652 14.741 56.546 1.00 56.51 102 ASP A O 1
ATOM 641 N N . ILE A 1 82 ? 122.546 15.371 56.947 1.00 38.30 103 ILE A N 1
ATOM 642 C CA . ILE A 1 82 ? 122.753 16.747 56.496 1.00 32.71 103 ILE A CA 1
ATOM 643 C C . ILE A 1 82 ? 122.938 17.638 57.720 1.00 30.49 103 ILE A C 1
ATOM 644 O O . ILE A 1 82 ? 122.048 17.677 58.583 1.00 34.25 103 ILE A O 1
ATOM 649 N N . PRO A 1 83 ? 124.062 18.346 57.842 1.00 30.59 104 PRO A N 1
ATOM 650 C CA . PRO A 1 83 ? 124.312 19.160 59.037 1.00 38.02 104 PRO A CA 1
ATOM 651 C C . PRO A 1 83 ? 123.373 20.352 59.141 1.00 33.52 104 PRO A C 1
ATOM 652 O O . PRO A 1 83 ? 122.889 20.887 58.140 1.00 30.58 104 PRO A O 1
ATOM 656 N N . GLN A 1 84 ? 123.124 20.767 60.387 1.00 37.33 105 GLN A N 1
ATOM 657 C CA . GLN A 1 84 ? 122.158 21.831 60.641 1.00 40.52 105 GLN A CA 1
ATOM 658 C C . GLN A 1 84 ? 122.594 23.153 60.019 1.00 37.16 105 GLN A C 1
ATOM 659 O O . GLN A 1 84 ? 121.751 23.929 59.554 1.00 37.95 105 GLN A O 1
ATOM 665 N N . TRP A 1 85 ? 123.902 23.436 60.004 1.00 34.25 106 TRP A N 1
ATOM 666 C CA . TRP A 1 85 ? 124.358 24.692 59.415 1.00 36.17 106 TRP A CA 1
ATOM 667 C C . TRP A 1 85 ? 123.978 24.781 57.944 1.00 37.54 106 TRP A C 1
ATOM 668 O O . TRP A 1 85 ? 123.700 25.874 57.439 1.00 38.72 106 TRP A O 1
ATOM 679 N N . PHE A 1 86 ? 123.965 23.644 57.246 1.00 30.62 107 PHE A N 1
ATOM 680 C CA . PHE A 1 86 ? 123.568 23.632 55.843 1.00 27.48 107 PHE A CA 1
ATOM 681 C C . PHE A 1 86 ? 122.061 23.796 55.695 1.00 26.10 107 PHE A C 1
ATOM 682 O O . PHE A 1 86 ? 121.594 24.547 54.830 1.00 30.72 107 PHE A O 1
ATOM 690 N N . VAL A 1 87 ? 121.287 23.096 56.528 1.00 37.06 108 VAL A N 1
ATOM 691 C CA . VAL A 1 87 ? 119.831 23.219 56.485 1.00 29.38 108 VAL A CA 1
ATOM 692 C C . VAL A 1 87 ? 119.406 24.651 56.790 1.00 33.82 108 VAL A C 1
ATOM 693 O O . VAL A 1 87 ? 118.478 25.185 56.171 1.00 28.31 108 VAL A O 1
ATOM 697 N N . ASN A 1 88 ? 120.091 25.302 57.736 1.00 38.01 109 ASN A N 1
ATOM 698 C CA . ASN A 1 88 ? 119.748 26.675 58.092 1.00 40.76 109 ASN A CA 1
ATOM 699 C C . ASN A 1 88 ? 119.890 27.622 56.907 1.00 43.01 109 ASN A C 1
ATOM 700 O O . ASN A 1 88 ? 119.197 28.643 56.843 1.00 46.38 109 ASN A O 1
ATOM 705 N N . LEU A 1 89 ? 120.783 27.309 55.968 1.00 36.15 110 LEU A N 1
ATOM 706 C CA . LEU A 1 89 ? 120.967 28.175 54.809 1.00 29.53 110 LEU A CA 1
ATOM 707 C C . LEU A 1 89 ? 119.793 28.084 53.843 1.00 32.16 110 LEU A C 1
ATOM 708 O O . LEU A 1 89 ? 119.534 29.031 53.092 1.00 42.53 110 LEU A O 1
ATOM 713 N N . ILE A 1 90 ? 119.077 26.957 53.843 1.00 29.79 111 ILE A N 1
ATOM 714 C CA . ILE A 1 90 ? 118.097 26.652 52.808 1.00 28.59 111 ILE A CA 1
ATOM 715 C C . ILE A 1 90 ? 116.713 26.329 53.352 1.00 31.68 111 ILE A C 1
ATOM 716 O O . ILE A 1 90 ? 115.798 26.092 52.561 1.00 25.85 111 ILE A O 1
ATOM 721 N N . LYS A 1 91 ? 116.520 26.292 54.670 1.00 28.46 112 LYS A N 1
ATOM 722 C CA . LYS A 1 91 ? 115.289 25.720 55.200 1.00 36.46 112 LYS A CA 1
ATOM 723 C C . LYS A 1 91 ? 114.062 26.508 54.756 1.00 30.75 112 LYS A C 1
ATOM 724 O O . LYS A 1 91 ? 114.069 27.742 54.708 1.00 34.07 112 LYS A O 1
ATOM 730 N N . TRP A 1 92 ? 113.003 25.769 54.412 1.00 29.75 113 TRP A N 1
ATOM 731 C CA . TRP A 1 92 ? 111.735 26.326 53.976 1.00 27.05 113 TRP A CA 1
ATOM 732 C C . TRP A 1 92 ? 110.580 25.487 54.508 1.00 26.83 113 TRP A C 1
ATOM 733 O O . TRP A 1 92 ? 110.688 24.253 54.570 1.00 29.17 113 TRP A O 1
ATOM 744 N N . PRO A 1 93 ? 109.473 26.118 54.898 1.00 27.98 114 PRO A N 1
ATOM 745 C CA . PRO A 1 93 ? 108.327 25.360 55.420 1.00 28.69 114 PRO A CA 1
ATOM 746 C C . PRO A 1 93 ? 107.579 24.581 54.343 1.00 25.86 114 PRO A C 1
ATOM 747 O O . PRO A 1 93 ? 107.465 25.017 53.194 1.00 33.12 114 PRO A O 1
ATOM 751 N N A SER A 1 94 ? 107.075 23.408 54.726 0.60 24.89 115 SER A N 1
ATOM 752 N N B SER A 1 94 ? 107.092 23.404 54.727 0.40 24.98 115 SER A N 1
ATOM 753 C CA A SER A 1 94 ? 106.250 22.582 53.846 0.60 24.04 115 SER A CA 1
ATOM 754 C CA B SER A 1 94 ? 106.228 22.631 53.849 0.40 24.66 115 SER A CA 1
ATOM 755 C C A SER A 1 94 ? 104.834 23.146 53.720 0.60 26.54 115 SER A C 1
ATOM 756 C C B SER A 1 94 ? 104.882 23.325 53.711 0.40 26.87 115 SER A C 1
ATOM 757 O O A SER A 1 94 ? 104.171 23.388 54.733 0.60 33.80 115 SER A O 1
ATOM 758 O O B SER A 1 94 ? 104.323 23.831 54.688 0.40 26.85 115 SER A O 1
ATOM 763 N N . THR A 1 95 ? 104.373 23.368 52.486 1.00 31.40 116 THR A N 1
ATOM 764 C CA . THR A 1 95 ? 103.016 23.832 52.215 1.00 34.28 116 THR A CA 1
ATOM 765 C C . THR A 1 95 ? 102.104 22.648 51.897 1.00 28.37 116 THR A C 1
ATOM 766 O O . THR A 1 95 ? 102.536 21.646 51.323 1.00 27.00 116 THR A O 1
ATOM 770 N N . GLU A 1 96 ? 100.833 22.774 52.269 1.00 24.40 117 GLU A N 1
ATOM 771 C CA . GLU A 1 96 ? 99.821 21.756 52.009 1.00 28.75 117 GLU A CA 1
ATOM 772 C C . GLU A 1 96 ? 98.837 22.246 50.949 1.00 25.36 117 GLU A C 1
ATOM 773 O O . GLU A 1 96 ? 98.221 23.303 51.114 1.00 24.28 117 GLU A O 1
ATOM 779 N N . LYS A 1 97 ? 98.710 21.491 49.857 1.00 15.76 118 LYS A N 1
ATOM 780 C CA . LYS A 1 97 ? 97.797 21.823 48.768 1.00 19.02 118 LYS A CA 1
ATOM 781 C C . LYS A 1 97 ? 96.551 20.946 48.850 1.00 20.17 118 LYS A C 1
ATOM 782 O O . LYS A 1 97 ? 96.633 19.774 49.228 1.00 24.42 118 LYS A O 1
ATOM 788 N N . SER A 1 98 ? 95.397 21.508 48.486 1.00 17.76 119 SER A N 1
ATOM 789 C CA . SER A 1 98 ? 94.132 20.808 48.667 1.00 16.06 119 SER A CA 1
ATOM 790 C C . SER A 1 98 ? 93.331 20.723 47.373 1.00 16.77 119 SER A C 1
ATOM 791 O O . SER A 1 98 ? 93.546 21.478 46.421 1.00 17.05 119 SER A O 1
ATOM 794 N N . SER A 1 99 ? 92.388 19.781 47.369 1.00 16.40 120 SER A N 1
ATOM 795 C CA . SER A 1 99 ? 91.373 19.648 46.332 1.00 23.30 120 SER A CA 1
ATOM 796 C C . SER A 1 99 ? 90.202 18.875 46.930 1.00 18.82 120 SER A C 1
ATOM 797 O O . SER A 1 99 ? 90.392 18.015 47.793 1.00 20.38 120 SER A O 1
ATOM 800 N N . LEU A 1 100 ? 88.995 19.199 46.471 1.00 20.43 121 LEU A N 1
ATOM 801 C CA . LEU A 1 100 ? 87.773 18.639 47.039 1.00 21.99 121 LEU A CA 1
ATOM 802 C C . LEU A 1 100 ? 87.506 17.208 46.578 1.00 19.99 121 LEU A C 1
ATOM 803 O O . LEU A 1 100 ? 87.838 16.815 45.456 1.00 22.83 121 LEU A O 1
ATOM 808 N N . ILE A 1 101 ? 86.914 16.421 47.475 1.00 17.72 122 ILE A N 1
ATOM 809 C CA . ILE A 1 101 ? 86.380 15.101 47.152 1.00 17.99 122 ILE A CA 1
ATOM 810 C C . ILE A 1 101 ? 84.859 15.215 47.101 1.00 18.60 122 ILE A C 1
ATOM 811 O O . ILE A 1 101 ? 84.228 15.643 48.077 1.00 16.51 122 ILE A O 1
ATOM 816 N N . MET A 1 102 ? 84.270 14.850 45.963 1.00 19.41 123 MET A N 1
ATOM 817 C CA . MET A 1 102 ? 82.865 15.116 45.682 1.00 22.61 123 MET A CA 1
ATOM 818 C C . MET A 1 102 ? 82.096 13.829 45.407 1.00 26.68 123 MET A C 1
ATOM 819 O O . MET A 1 102 ? 82.632 12.889 44.811 1.00 21.40 123 MET A O 1
ATOM 824 N N . ASP A 1 103 ? 80.841 13.787 45.852 1.00 22.28 124 ASP A N 1
ATOM 825 C CA . ASP A 1 103 ? 79.867 12.788 45.408 1.00 24.88 124 ASP A CA 1
ATOM 826 C C . ASP A 1 103 ? 78.814 13.528 44.587 1.00 26.09 124 ASP A C 1
ATOM 827 O O . ASP A 1 103 ? 77.769 13.922 45.105 1.00 18.31 124 ASP A O 1
ATOM 832 N N . GLY A 1 104 ? 79.094 13.725 43.301 1.00 19.38 125 GLY A N 1
ATOM 833 C CA . GLY A 1 104 ? 78.190 14.513 42.489 1.00 20.54 125 GLY A CA 1
ATOM 834 C C . GLY A 1 104 ? 78.149 15.950 42.969 1.00 21.12 125 GLY A C 1
ATOM 835 O O . GLY A 1 104 ? 79.168 16.646 42.951 1.00 21.54 125 GLY A O 1
ATOM 836 N N . TRP A 1 105 ? 76.975 16.402 43.415 1.00 18.38 126 TRP A N 1
ATOM 837 C CA . TRP A 1 105 ? 76.838 17.748 43.954 1.00 25.46 126 TRP A CA 1
ATOM 838 C C . TRP A 1 105 ? 77.190 17.838 45.430 1.00 23.45 126 TRP A C 1
ATOM 839 O O . TRP A 1 105 ? 77.400 18.946 45.933 1.00 20.22 126 TRP A O 1
ATOM 850 N N . MET A 1 106 ? 77.251 16.710 46.133 1.00 17.27 127 MET A N 1
ATOM 851 C CA . MET A 1 106 ? 77.486 16.702 47.570 1.00 21.99 127 MET A CA 1
ATOM 852 C C . MET A 1 106 ? 78.980 16.659 47.853 1.00 20.97 127 MET A C 1
ATOM 853 O O . MET A 1 106 ? 79.703 15.848 47.266 1.00 18.06 127 MET A O 1
ATOM 858 N N . GLN A 1 107 ? 79.434 17.506 48.771 1.00 20.99 128 GLN A N 1
ATOM 859 C CA . GLN A 1 107 ? 80.832 17.477 49.177 1.00 22.72 128 GLN A CA 1
ATOM 860 C C . GLN A 1 107 ? 81.079 16.272 50.072 1.00 30.15 128 GLN A C 1
ATOM 861 O O . GLN A 1 107 ? 80.280 15.975 50.967 1.00 22.17 128 GLN A O 1
ATOM 867 N N . ALA A 1 108 ? 82.168 15.556 49.800 1.00 22.95 129 ALA A N 1
ATOM 868 C CA . ALA A 1 108 ? 82.518 14.357 50.543 1.00 25.09 129 ALA A CA 1
ATOM 869 C C . ALA A 1 108 ? 83.833 14.483 51.298 1.00 31.53 129 ALA A C 1
ATOM 870 O O . ALA A 1 108 ? 84.221 13.537 51.994 1.00 37.98 129 ALA A O 1
ATOM 872 N N . GLY A 1 109 ? 84.544 15.591 51.163 1.00 30.98 130 GLY A N 1
ATOM 873 C CA . GLY A 1 109 ? 85.775 15.758 51.898 1.00 26.67 130 GLY A CA 1
ATOM 874 C C . GLY A 1 109 ? 86.786 16.543 51.089 1.00 19.70 130 GLY A C 1
ATOM 875 O O . GLY A 1 109 ? 86.441 17.266 50.160 1.00 14.77 130 GLY A O 1
ATOM 876 N N . VAL A 1 110 ? 88.042 16.394 51.503 1.00 17.52 131 VAL A N 1
ATOM 877 C CA . VAL A 1 110 ? 89.163 17.091 50.889 1.00 15.92 131 VAL A CA 1
ATOM 878 C C . VAL A 1 110 ? 90.356 16.147 50.928 1.00 19.16 131 VAL A C 1
ATOM 879 O O . VAL A 1 110 ? 90.512 15.354 51.861 1.00 23.56 131 VAL A O 1
ATOM 883 N N . VAL A 1 111 ? 91.193 16.219 49.899 1.00 19.82 132 VAL A N 1
ATOM 884 C CA . VAL A 1 111 ? 92.470 15.517 49.881 1.00 24.94 132 VAL A CA 1
ATOM 885 C C . VAL A 1 111 ? 93.565 16.568 49.983 1.00 25.55 132 VAL A C 1
ATOM 886 O O . VAL A 1 111 ? 93.507 17.606 49.312 1.00 22.02 132 VAL A O 1
ATOM 890 N N . LEU A 1 112 ? 94.547 16.309 50.840 1.00 18.35 133 LEU A N 1
ATOM 891 C CA . LEU A 1 112 ? 95.573 17.285 51.179 1.00 18.17 133 LEU A CA 1
ATOM 892 C C . LEU A 1 112 ? 96.938 16.694 50.869 1.00 24.42 133 LEU A C 1
ATOM 893 O O . LEU A 1 112 ? 97.307 15.649 51.416 1.00 21.22 133 LEU A O 1
ATOM 898 N N . VAL A 1 113 ? 97.694 17.377 50.017 1.00 18.30 134 VAL A N 1
ATOM 899 C CA . VAL A 1 113 ? 99.001 16.918 49.566 1.00 19.13 134 VAL A CA 1
ATOM 900 C C . VAL A 1 113 ? 100.026 17.935 50.041 1.00 26.41 134 VAL A C 1
ATOM 901 O O . VAL A 1 113 ? 99.882 19.136 49.787 1.00 25.19 134 VAL A O 1
ATOM 905 N N . ALA A 1 114 ? 101.056 17.453 50.726 1.00 25.32 135 ALA A N 1
ATOM 906 C CA . ALA A 1 114 ? 102.049 18.309 51.355 1.00 21.71 135 ALA A CA 1
ATOM 907 C C . ALA A 1 114 ? 103.400 18.162 50.671 1.00 22.79 135 ALA A C 1
ATOM 908 O O . ALA A 1 114 ? 103.840 17.049 50.365 1.00 22.52 135 ALA A O 1
ATOM 910 N N . SER A 1 115 ? 104.055 19.294 50.435 1.00 29.07 136 SER A N 1
ATOM 911 C CA . SER A 1 115 ? 105.370 19.260 49.826 1.00 29.44 136 SER A CA 1
ATOM 912 C C . SER A 1 115 ? 106.404 18.817 50.851 1.00 25.81 136 SER A C 1
ATOM 913 O O . SER A 1 115 ? 106.200 18.907 52.064 1.00 20.96 136 SER A O 1
ATOM 916 N N . ASP A 1 116 ? 107.524 18.312 50.348 1.00 24.80 137 ASP A N 1
ATOM 917 C CA . ASP A 1 116 ? 108.600 17.835 51.212 1.00 26.88 137 ASP A CA 1
ATOM 918 C C . ASP A 1 116 ? 109.857 18.651 50.961 1.00 27.72 137 ASP A C 1
ATOM 919 O O . ASP A 1 116 ? 110.611 18.357 50.017 1.00 26.18 137 ASP A O 1
ATOM 924 N N . PRO A 1 117 ? 110.146 19.670 51.777 1.00 28.24 138 PRO A N 1
ATOM 925 C CA . PRO A 1 117 ? 111.371 20.447 51.542 1.00 26.30 138 PRO A CA 1
ATOM 926 C C . PRO A 1 117 ? 112.627 19.678 51.895 1.00 27.81 138 PRO A C 1
ATOM 927 O O . PRO A 1 117 ? 113.716 20.075 51.463 1.00 24.47 138 PRO A O 1
ATOM 931 N N . SER A 1 118 ? 112.506 18.576 52.638 1.00 25.36 139 SER A N 1
ATOM 932 C CA . SER A 1 118 ? 113.678 17.778 52.974 1.00 25.55 139 SER A CA 1
ATOM 933 C C . SER A 1 118 ? 114.255 17.122 51.729 1.00 23.60 139 SER A C 1
ATOM 934 O O . SER A 1 118 ? 115.460 16.856 51.666 1.00 26.37 139 SER A O 1
ATOM 937 N N . TYR A 1 119 ? 113.403 16.829 50.743 1.00 25.18 140 TYR A N 1
ATOM 938 C CA . TYR A 1 119 ? 113.895 16.288 49.483 1.00 22.52 140 TYR A CA 1
ATOM 939 C C . TYR A 1 119 ? 114.787 17.304 48.780 1.00 24.08 140 TYR A C 1
ATOM 940 O O . TYR A 1 119 ? 115.812 16.940 48.190 1.00 22.42 140 TYR A O 1
ATOM 949 N N . VAL A 1 120 ? 114.410 18.585 48.833 1.00 24.85 141 VAL A N 1
ATOM 950 C CA . VAL A 1 120 ? 115.258 19.641 48.284 1.00 20.86 141 VAL A CA 1
ATOM 951 C C . VAL A 1 120 ? 116.560 19.732 49.071 1.00 18.08 141 VAL A C 1
ATOM 952 O O . VAL A 1 120 ? 117.641 19.898 48.491 1.00 24.37 141 VAL A O 1
ATOM 956 N N . TYR A 1 121 ? 116.476 19.634 50.404 1.00 19.29 142 TYR A N 1
ATOM 957 C CA . TYR A 1 121 ? 117.678 19.668 51.236 1.00 20.43 142 TYR A CA 1
ATOM 958 C C . TYR A 1 121 ? 118.666 18.593 50.805 1.00 25.64 142 TYR A C 1
ATOM 959 O O . TYR A 1 121 ? 119.872 18.849 50.699 1.00 25.97 142 TYR A O 1
ATOM 968 N N . ALA A 1 122 ? 118.167 17.378 50.563 1.00 23.14 143 ALA A N 1
ATOM 969 C CA . ALA A 1 122 ? 119.037 16.267 50.197 1.00 26.78 143 ALA A CA 1
ATOM 970 C C . ALA A 1 122 ? 119.616 16.454 48.804 1.00 20.72 143 ALA A C 1
ATOM 971 O O . ALA A 1 122 ? 120.786 16.137 48.564 1.00 26.28 143 ALA A O 1
ATOM 973 N N . SER A 1 123 ? 118.806 16.951 47.867 1.00 19.74 144 SER A N 1
ATOM 974 C CA . SER A 1 123 ? 119.299 17.164 46.512 1.00 24.50 144 SER A CA 1
ATOM 975 C C . SER A 1 123 ? 120.387 18.229 46.484 1.00 28.59 144 SER A C 1
ATOM 976 O O . SER A 1 123 ? 121.418 18.055 45.824 1.00 24.82 144 SER A O 1
ATOM 979 N N . LEU A 1 124 ? 120.179 19.337 47.201 1.00 25.55 145 LEU A N 1
ATOM 980 C CA . LEU A 1 124 ? 121.186 20.393 47.230 1.00 21.44 145 LEU A CA 1
ATOM 981 C C . LEU A 1 124 ? 122.437 19.943 47.970 1.00 31.89 145 LEU A C 1
ATOM 982 O O . LEU A 1 124 ? 123.555 20.294 47.576 1.00 34.29 145 LEU A O 1
ATOM 987 N N . TRP A 1 125 ? 122.274 19.162 49.040 1.00 30.23 146 TRP A N 1
ATOM 988 C CA . TRP A 1 125 ? 123.439 18.702 49.785 1.00 22.34 146 TRP A CA 1
ATOM 989 C C . TRP A 1 125 ? 124.285 17.762 48.932 1.00 26.06 146 TRP A C 1
ATOM 990 O O . TRP A 1 125 ? 125.518 17.774 49.017 1.00 24.06 146 TRP A O 1
ATOM 1001 N N . ARG A 1 126 ? 123.632 16.926 48.120 1.00 28.66 147 ARG A N 1
ATOM 1002 C CA A ARG A 1 126 ? 124.353 16.005 47.247 0.46 29.56 147 ARG A CA 1
ATOM 1003 C CA B ARG A 1 126 ? 124.376 16.010 47.265 0.54 29.86 147 ARG A CA 1
ATOM 1004 C C . ARG A 1 126 ? 125.101 16.744 46.144 1.00 24.29 147 ARG A C 1
ATOM 1005 O O . ARG A 1 126 ? 126.210 16.350 45.765 1.00 28.77 147 ARG A O 1
ATOM 1020 N N . ASN A 1 127 ? 124.523 17.825 45.624 1.00 29.34 148 ASN A N 1
ATOM 1021 C CA . ASN A 1 127 ? 125.072 18.479 44.443 1.00 35.70 148 ASN A CA 1
ATOM 1022 C C . ASN A 1 127 ? 125.658 19.853 44.732 1.00 32.50 148 ASN A C 1
ATOM 1023 O O . ASN A 1 127 ? 125.992 20.578 43.789 1.00 30.60 148 ASN A O 1
ATOM 1028 N N . ALA A 1 128 ? 125.816 20.223 46.001 1.00 27.06 149 ALA A N 1
ATOM 1029 C CA . ALA A 1 128 ? 126.411 21.513 46.315 1.00 23.24 149 ALA A CA 1
ATOM 1030 C C . ALA A 1 128 ? 127.869 21.547 45.876 1.00 28.45 149 ALA A C 1
ATOM 1031 O O . ALA A 1 128 ? 128.646 20.630 46.168 1.00 25.10 149 ALA A O 1
ATOM 1033 N N . VAL A 1 129 ? 128.227 22.613 45.168 1.00 29.12 150 VAL A N 1
ATOM 1034 C CA . VAL A 1 129 ? 129.583 22.866 44.700 1.00 32.54 150 VAL A CA 1
ATOM 1035 C C . VAL A 1 129 ? 130.001 24.228 45.230 1.00 33.23 150 VAL A C 1
ATOM 1036 O O . VAL A 1 129 ? 129.263 25.211 45.083 1.00 27.73 150 VAL A O 1
ATOM 1040 N N . GLU A 1 130 ? 131.169 24.279 45.857 1.00 31.14 151 GLU A N 1
ATOM 1041 C CA . GLU A 1 130 ? 131.669 25.485 46.497 1.00 50.79 151 GLU A CA 1
ATOM 1042 C C . GLU A 1 130 ? 132.621 26.203 45.549 1.00 50.65 151 GLU A C 1
ATOM 1043 O O . GLU A 1 130 ? 133.591 25.608 45.068 1.00 50.14 151 GLU A O 1
ATOM 1049 N N . MET A 1 131 ? 132.329 27.472 45.273 1.00 53.31 152 MET A N 1
ATOM 1050 C CA . MET A 1 131 ? 133.161 28.305 44.409 1.00 60.51 152 MET A CA 1
ATOM 1051 C C . MET A 1 131 ? 133.225 29.729 44.946 1.00 61.55 152 MET A C 1
ATOM 1052 O O . MET A 1 131 ? 132.344 30.158 45.692 1.00 59.84 152 MET A O 1
ATOM 1057 N N . THR B 1 1 ? 130.469 30.849 48.506 1.00 38.05 22 THR B N 1
ATOM 1058 C CA . THR B 1 1 ? 129.069 30.446 48.414 1.00 42.97 22 THR B CA 1
ATOM 1059 C C . THR B 1 1 ? 128.907 29.126 47.658 1.00 36.08 22 THR B C 1
ATOM 1060 O O . THR B 1 1 ? 129.828 28.674 46.977 1.00 35.82 22 THR B O 1
ATOM 1064 N N . TYR B 1 2 ? 127.735 28.509 47.791 1.00 35.48 23 TYR B N 1
ATOM 1065 C CA . TYR B 1 2 ? 127.473 27.201 47.211 1.00 35.27 23 TYR B CA 1
ATOM 1066 C C . TYR B 1 2 ? 126.681 27.329 45.916 1.00 34.33 23 TYR B C 1
ATOM 1067 O O . TYR B 1 2 ? 125.826 28.206 45.768 1.00 31.36 23 TYR B O 1
ATOM 1076 N N . PHE B 1 3 ? 126.977 26.434 44.976 1.00 32.70 24 PHE B N 1
ATOM 1077 C CA . PHE B 1 3 ? 126.292 26.371 43.695 1.00 32.14 24 PHE B CA 1
ATOM 1078 C C . PHE B 1 3 ? 125.883 24.935 43.401 1.00 33.31 24 PHE B C 1
ATOM 1079 O O . PHE B 1 3 ? 126.287 23.990 44.084 1.00 32.35 24 PHE B O 1
ATOM 1087 N N . ILE B 1 4 ? 125.069 24.789 42.360 1.00 28.85 25 ILE B N 1
ATOM 1088 C CA . ILE B 1 4 ? 124.839 23.510 41.705 1.00 30.11 25 ILE B CA 1
ATOM 1089 C C . ILE B 1 4 ? 124.991 23.752 40.211 1.00 31.96 25 ILE B C 1
ATOM 1090 O O . ILE B 1 4 ? 124.727 24.851 39.711 1.00 30.82 25 ILE B O 1
ATOM 1095 N N . THR B 1 5 ? 125.465 22.732 39.504 1.00 28.45 26 THR B N 1
ATOM 1096 C CA . THR B 1 5 ? 125.626 22.840 38.062 1.00 29.15 26 THR B CA 1
ATOM 1097 C C . THR B 1 5 ? 124.272 23.015 37.383 1.00 31.86 26 THR B C 1
ATOM 1098 O O . THR B 1 5 ? 123.231 22.606 37.905 1.00 29.74 26 THR B O 1
ATOM 1102 N N . MET B 1 6 ? 124.293 23.658 36.212 1.00 40.34 27 MET B N 1
ATOM 1103 C CA . MET B 1 6 ? 123.074 23.786 35.421 1.00 34.88 27 MET B CA 1
ATOM 1104 C C . MET B 1 6 ? 122.507 22.420 35.071 1.00 33.66 27 MET B C 1
ATOM 1105 O O . MET B 1 6 ? 121.284 22.231 35.037 1.00 31.83 27 MET B O 1
ATOM 1110 N N . ASN B 1 7 ? 123.387 21.449 34.825 1.00 28.79 28 ASN B N 1
ATOM 1111 C CA . ASN B 1 7 ? 122.936 20.106 34.482 1.00 33.92 28 ASN B CA 1
ATOM 1112 C C . ASN B 1 7 ? 122.176 19.465 35.636 1.00 30.95 28 ASN B C 1
ATOM 1113 O O . ASN B 1 7 ? 121.179 18.768 35.418 1.00 32.62 28 ASN B O 1
ATOM 1118 N N . ASN B 1 8 ? 122.623 19.697 36.874 1.00 26.53 29 ASN B N 1
ATOM 1119 C CA . ASN B 1 8 ? 121.926 19.123 38.022 1.00 25.78 29 ASN B CA 1
ATOM 1120 C C . ASN B 1 8 ? 120.559 19.763 38.228 1.00 25.70 29 ASN B C 1
ATOM 1121 O O . ASN B 1 8 ? 119.590 19.069 38.558 1.00 30.78 29 ASN B O 1
ATOM 1126 N N . ALA B 1 9 ? 120.458 21.083 38.051 1.00 25.99 30 ALA B N 1
ATOM 1127 C CA . ALA B 1 9 ? 119.149 21.729 38.096 1.00 26.81 30 ALA B CA 1
ATOM 1128 C C . ALA B 1 9 ? 118.236 21.179 37.008 1.00 30.80 30 ALA B C 1
ATOM 1129 O O . ALA B 1 9 ? 117.048 20.929 37.245 1.00 33.09 30 ALA B O 1
ATOM 1131 N N . ARG B 1 10 ? 118.784 20.988 35.808 1.00 25.72 31 ARG B N 1
ATOM 1132 C CA . ARG B 1 10 ? 118.035 20.402 34.702 1.00 27.42 31 ARG B CA 1
ATOM 1133 C C . ARG B 1 10 ? 117.498 19.023 35.065 1.00 34.00 31 ARG B C 1
ATOM 1134 O O . ARG B 1 10 ? 116.331 18.707 34.801 1.00 29.88 31 ARG B O 1
ATOM 1142 N N . ASN B 1 11 ? 118.340 18.190 35.681 1.00 34.17 32 ASN B N 1
ATOM 1143 C CA . ASN B 1 11 ? 117.926 16.839 36.043 1.00 31.37 32 ASN B CA 1
ATOM 1144 C C . ASN B 1 11 ? 116.767 16.858 37.029 1.00 28.21 32 ASN B C 1
ATOM 1145 O O . ASN B 1 11 ? 115.857 16.025 36.943 1.00 23.59 32 ASN B O 1
ATOM 1150 N N . PHE B 1 12 ? 116.791 17.787 37.987 1.00 27.82 33 PHE B N 1
ATOM 1151 C CA . PHE B 1 12 ? 115.697 17.885 38.947 1.00 23.98 33 PHE B CA 1
ATOM 1152 C C . PHE B 1 12 ? 114.380 18.180 38.241 1.00 21.49 33 PHE B C 1
ATOM 1153 O O . PHE B 1 12 ? 113.359 17.538 38.513 1.00 28.10 33 PHE B O 1
ATOM 1161 N N . PHE B 1 13 ? 114.384 19.153 37.326 1.00 29.82 34 PHE B N 1
ATOM 1162 C CA . PHE B 1 13 ? 113.147 19.521 36.644 1.00 27.58 34 PHE B CA 1
ATOM 1163 C C . PHE B 1 13 ? 112.653 18.399 35.742 1.00 25.34 34 PHE B C 1
ATOM 1164 O O . PHE B 1 13 ? 111.448 18.124 35.692 1.00 28.86 34 PHE B O 1
ATOM 1172 N N . ILE B 1 14 ? 113.563 17.741 35.020 1.00 26.59 35 ILE B N 1
ATOM 1173 C CA . ILE B 1 14 ? 113.157 16.615 34.184 1.00 27.70 35 ILE B CA 1
ATOM 1174 C C . ILE B 1 14 ? 112.473 15.556 35.037 1.00 33.46 35 ILE B C 1
ATOM 1175 O O . ILE B 1 14 ? 111.405 15.044 34.682 1.00 27.66 35 ILE B O 1
ATOM 1180 N N . GLN B 1 15 ? 113.064 15.235 36.190 1.00 34.16 36 GLN B N 1
ATOM 1181 C CA . GLN B 1 15 ? 112.462 14.264 37.095 1.00 28.18 36 GLN B CA 1
ATOM 1182 C C . GLN B 1 15 ? 111.094 14.727 37.581 1.00 22.49 36 GLN B C 1
ATOM 1183 O O . GLN B 1 15 ? 110.126 13.957 37.579 1.00 23.83 36 GLN B O 1
ATOM 1189 N N . GLN B 1 16 ? 110.998 15.989 38.010 1.00 18.95 37 GLN B N 1
ATOM 1190 C CA . GLN B 1 16 ? 109.757 16.476 38.608 1.00 20.99 37 GLN B CA 1
ATOM 1191 C C . GLN B 1 16 ? 108.662 16.703 37.570 1.00 27.58 37 GLN B C 1
ATOM 1192 O O . GLN B 1 16 ? 107.481 16.474 37.856 1.00 26.32 37 GLN B O 1
ATOM 1198 N N . LEU B 1 17 ? 109.017 17.180 36.374 1.00 26.71 38 LEU B N 1
ATOM 1199 C CA . LEU B 1 17 ? 107.997 17.354 35.342 1.00 25.84 38 LEU B CA 1
ATOM 1200 C C . LEU B 1 17 ? 107.488 16.015 34.822 1.00 28.98 38 LEU B C 1
ATOM 1201 O O . LEU B 1 17 ? 106.282 15.852 34.607 1.00 27.93 38 LEU B O 1
ATOM 1206 N N . GLU B 1 18 ? 108.383 15.046 34.606 1.00 21.72 39 GLU B N 1
ATOM 1207 C CA . GLU B 1 18 ? 107.927 13.744 34.125 1.00 21.51 39 GLU B CA 1
ATOM 1208 C C . GLU B 1 18 ? 107.071 13.038 35.167 1.00 28.13 39 GLU B C 1
ATOM 1209 O O . GLU B 1 18 ? 106.084 12.379 34.820 1.00 36.94 39 GLU B O 1
ATOM 1215 N N A SER B 1 19 ? 107.450 13.143 36.444 0.50 27.05 40 SER B N 1
ATOM 1216 N N B SER B 1 19 ? 107.421 13.167 36.447 0.50 26.91 40 SER B N 1
ATOM 1217 C CA A SER B 1 19 ? 106.647 12.555 37.512 0.50 27.54 40 SER B CA 1
ATOM 1218 C CA B SER B 1 19 ? 106.613 12.522 37.477 0.50 28.39 40 SER B CA 1
ATOM 1219 C C A SER B 1 19 ? 105.266 13.192 37.582 0.50 29.83 40 SER B C 1
ATOM 1220 C C B SER B 1 19 ? 105.250 13.190 37.598 0.50 29.78 40 SER B C 1
ATOM 1221 O O A SER B 1 19 ? 104.257 12.493 37.729 0.50 30.32 40 SER B O 1
ATOM 1222 O O B SER B 1 19 ? 104.234 12.510 37.780 0.50 30.74 40 SER B O 1
ATOM 1227 N N . ASN B 1 20 ? 105.203 14.520 37.482 1.00 27.67 41 ASN B N 1
ATOM 1228 C CA . ASN B 1 20 ? 103.922 15.211 37.541 1.00 27.49 41 ASN B CA 1
ATOM 1229 C C . ASN B 1 20 ? 103.060 14.895 36.325 1.00 25.67 41 ASN B C 1
ATOM 1230 O O . ASN B 1 20 ? 101.850 14.676 36.458 1.00 25.94 41 ASN B O 1
ATOM 1235 N N . ALA B 1 21 ? 103.660 14.866 35.132 1.00 22.05 42 ALA B N 1
ATOM 1236 C CA . ALA B 1 21 ? 102.892 14.540 33.935 1.00 25.98 42 ALA B CA 1
ATOM 1237 C C . ALA B 1 21 ? 102.375 13.110 33.991 1.00 32.25 42 ALA B C 1
ATOM 1238 O O . ALA B 1 21 ? 101.241 12.834 33.582 1.00 28.75 42 ALA B O 1
ATOM 1240 N N . GLN B 1 22 ? 103.192 12.188 34.507 1.00 28.97 43 GLN B N 1
ATOM 1241 C CA . GLN B 1 22 ? 102.762 10.800 34.636 1.00 29.36 43 GLN B CA 1
ATOM 1242 C C . GLN B 1 22 ? 101.674 10.654 35.691 1.00 28.13 43 GLN B C 1
ATOM 1243 O O . GLN B 1 22 ? 100.700 9.919 35.488 1.00 31.34 43 GLN B O 1
ATOM 1249 N N . ASP B 1 23 ? 101.823 11.344 36.825 1.00 25.00 44 ASP B N 1
ATOM 1250 C CA . ASP B 1 23 ? 100.844 11.221 37.899 1.00 19.31 44 ASP B CA 1
ATOM 1251 C C . ASP B 1 23 ? 99.473 11.721 37.464 1.00 28.53 44 ASP B C 1
ATOM 1252 O O . ASP B 1 23 ? 98.454 11.077 37.738 1.00 27.68 44 ASP B O 1
ATOM 1257 N N . THR B 1 24 ? 99.426 12.862 36.774 1.00 22.65 45 THR B N 1
ATOM 1258 C CA . THR B 1 24 ? 98.149 13.358 36.273 1.00 24.50 45 THR B CA 1
ATOM 1259 C C . THR B 1 24 ? 97.584 12.436 35.200 1.00 25.15 45 THR B C 1
ATOM 1260 O O . THR B 1 24 ? 96.379 12.161 35.187 1.00 27.07 45 THR B O 1
ATOM 1264 N N . ALA B 1 25 ? 98.437 11.930 34.305 1.00 24.71 46 ALA B N 1
ATOM 1265 C CA . ALA B 1 25 ? 97.969 11.013 33.270 1.00 25.66 46 ALA B CA 1
ATOM 1266 C C . ALA B 1 25 ? 97.332 9.767 33.876 1.00 27.31 46 ALA B C 1
ATOM 1267 O O . ALA B 1 25 ? 96.272 9.318 33.427 1.00 22.74 46 ALA B O 1
ATOM 1269 N N . THR B 1 26 ? 97.968 9.193 34.898 1.00 29.63 47 THR B N 1
ATOM 1270 C CA . THR B 1 26 ? 97.440 7.975 35.508 1.00 30.74 47 THR B CA 1
ATOM 1271 C C . THR B 1 26 ? 96.133 8.244 36.248 1.00 30.15 47 THR B C 1
ATOM 1272 O O . THR B 1 26 ? 95.147 7.519 36.071 1.00 29.21 47 THR B O 1
ATOM 1276 N N . SER B 1 27 ? 96.105 9.287 37.082 1.00 27.48 48 SER B N 1
ATOM 1277 C CA . SER B 1 27 ? 94.909 9.560 37.872 1.00 31.26 48 SER B CA 1
ATOM 1278 C C . SER B 1 27 ? 93.764 10.046 36.992 1.00 28.00 48 SER B C 1
ATOM 1279 O O . SER B 1 27 ? 92.602 9.698 37.229 1.00 26.23 48 SER B O 1
ATOM 1282 N N . LEU B 1 28 ? 94.071 10.851 35.973 1.00 26.05 49 LEU B N 1
ATOM 1283 C CA . LEU B 1 28 ? 93.033 11.283 35.045 1.00 27.42 49 LEU B CA 1
ATOM 1284 C C . LEU B 1 28 ? 92.522 10.106 34.224 1.00 32.87 49 LEU B C 1
ATOM 1285 O O . LEU B 1 28 ? 91.327 10.028 33.919 1.00 37.00 49 LEU B O 1
ATOM 1290 N N . GLY B 1 29 ? 93.414 9.180 33.862 1.00 34.26 50 GLY B N 1
ATOM 1291 C CA . GLY B 1 29 ? 92.982 7.995 33.138 1.00 27.54 50 GLY B CA 1
ATOM 1292 C C . GLY B 1 29 ? 91.947 7.189 33.900 1.00 28.96 50 GLY B C 1
ATOM 1293 O O . GLY B 1 29 ? 91.014 6.641 33.309 1.00 30.23 50 GLY B O 1
ATOM 1294 N N . LEU B 1 30 ? 92.106 7.091 35.222 1.00 27.54 51 LEU B N 1
ATOM 1295 C CA . LEU B 1 30 ? 91.098 6.419 36.037 1.00 24.73 51 LEU B CA 1
ATOM 1296 C C . LEU B 1 30 ? 89.770 7.171 36.012 1.00 27.22 51 LEU B C 1
ATOM 1297 O O . LEU B 1 30 ? 88.702 6.555 35.904 1.00 26.76 51 LEU B O 1
ATOM 1302 N N . SER B 1 31 ? 89.815 8.503 36.109 1.00 25.54 52 SER B N 1
ATOM 1303 C CA . SER B 1 31 ? 88.588 9.294 36.186 1.00 25.38 52 SER B CA 1
ATOM 1304 C C . SER B 1 31 ? 87.803 9.282 34.877 1.00 24.39 52 SER B C 1
ATOM 1305 O O . SER B 1 31 ? 86.569 9.335 34.895 1.00 29.51 52 SER B O 1
ATOM 1308 N N . LEU B 1 32 ? 88.496 9.216 33.745 1.00 22.93 53 LEU B N 1
ATOM 1309 C CA . LEU B 1 32 ? 87.915 9.229 32.406 1.00 23.01 53 LEU B CA 1
ATOM 1310 C C . LEU B 1 32 ? 87.293 7.905 31.972 1.00 27.53 53 LEU B C 1
ATOM 1311 O O . LEU B 1 32 ? 86.757 7.843 30.860 1.00 31.77 53 LEU B O 1
ATOM 1316 N N A SER B 1 33 ? 87.323 6.855 32.799 0.50 28.74 54 SER B N 1
ATOM 1317 N N B SER B 1 33 ? 87.363 6.862 32.804 0.50 28.54 54 SER B N 1
ATOM 1318 C CA A SER B 1 33 ? 86.991 5.526 32.284 0.50 32.76 54 SER B CA 1
ATOM 1319 C CA B SER B 1 33 ? 86.974 5.523 32.366 0.50 32.52 54 SER B CA 1
ATOM 1320 C C A SER B 1 33 ? 85.507 5.357 31.964 0.50 38.06 54 SER B C 1
ATOM 1321 C C B SER B 1 33 ? 85.526 5.483 31.899 0.50 37.78 54 SER B C 1
ATOM 1322 O O A SER B 1 33 ? 85.164 4.678 30.991 0.50 42.67 54 SER B O 1
ATOM 1323 O O B SER B 1 33 ? 85.228 5.009 30.797 0.50 38.95 54 SER B O 1
ATOM 1328 N N . GLN B 1 34 ? 84.610 5.985 32.725 1.00 39.58 55 GLN B N 1
ATOM 1329 C CA . GLN B 1 34 ? 83.195 5.731 32.471 1.00 38.41 55 GLN B CA 1
ATOM 1330 C C . GLN B 1 34 ? 82.627 6.644 31.391 1.00 32.52 55 GLN B C 1
ATOM 1331 O O . GLN B 1 34 ? 81.812 6.204 30.572 1.00 38.86 55 GLN B O 1
ATOM 1337 N N . SER B 1 35 ? 83.045 7.912 31.368 1.00 28.19 56 SER B N 1
ATOM 1338 C CA . SER B 1 35 ? 82.624 8.800 30.290 1.00 29.91 56 SER B CA 1
ATOM 1339 C C . SER B 1 35 ? 83.175 8.353 28.942 1.00 29.85 56 SER B C 1
ATOM 1340 O O . SER B 1 35 ? 82.519 8.552 27.914 1.00 32.59 56 SER B O 1
ATOM 1343 N N . LEU B 1 36 ? 84.370 7.753 28.919 1.00 36.97 57 LEU B N 1
ATOM 1344 C CA . LEU B 1 36 ? 84.893 7.225 27.662 1.00 37.76 57 LEU B CA 1
ATOM 1345 C C . LEU B 1 36 ? 84.109 5.997 27.222 1.00 38.51 57 LEU B C 1
ATOM 1346 O O . LEU B 1 36 ? 83.826 5.829 26.030 1.00 42.71 57 LEU B O 1
ATOM 1351 N N . ILE B 1 37 ? 83.772 5.117 28.169 1.00 40.05 58 ILE B N 1
ATOM 1352 C CA . ILE B 1 37 ? 82.947 3.956 27.848 1.00 45.35 58 ILE B CA 1
ATOM 1353 C C . ILE B 1 37 ? 81.602 4.406 27.296 1.00 48.59 58 ILE B C 1
ATOM 1354 O O . ILE B 1 37 ? 81.095 3.852 26.312 1.00 51.53 58 ILE B O 1
ATOM 1359 N N . ASN B 1 38 ? 81.006 5.420 27.921 1.00 40.14 59 ASN B N 1
ATOM 1360 C CA . ASN B 1 38 ? 79.715 5.951 27.508 1.00 41.68 59 ASN B CA 1
ATOM 1361 C C . ASN B 1 38 ? 79.792 6.821 26.264 1.00 42.98 59 ASN B C 1
ATOM 1362 O O . ASN B 1 38 ? 78.741 7.240 25.767 1.00 49.67 59 ASN B O 1
ATOM 1367 N N . HIS B 1 39 ? 80.996 7.121 25.769 1.00 41.95 60 HIS B N 1
ATOM 1368 C CA . HIS B 1 39 ? 81.160 7.993 24.605 1.00 40.12 60 HIS B CA 1
ATOM 1369 C C . HIS B 1 39 ? 80.583 9.372 24.912 1.00 35.34 60 HIS B C 1
ATOM 1370 O O . HIS B 1 39 ? 80.018 10.043 24.046 1.00 37.01 60 HIS B O 1
ATOM 1377 N N . ASP B 1 40 ? 80.727 9.788 26.170 1.00 31.34 61 ASP B N 1
ATOM 1378 C CA . ASP B 1 40 ? 80.196 11.058 26.663 1.00 29.15 61 ASP B CA 1
ATOM 1379 C C . ASP B 1 40 ? 81.276 12.122 26.502 1.00 28.48 61 ASP B C 1
ATOM 1380 O O . ASP B 1 40 ? 82.055 12.400 27.415 1.00 33.15 61 ASP B O 1
ATOM 1385 N N . VAL B 1 41 ? 81.316 12.718 25.306 1.00 30.32 62 VAL B N 1
ATOM 1386 C CA . VAL B 1 41 ? 82.332 13.730 25.007 1.00 33.99 62 VAL B CA 1
ATOM 1387 C C . VAL B 1 41 ? 82.218 14.949 25.917 1.00 38.16 62 VAL B C 1
ATOM 1388 O O . VAL B 1 41 ? 83.252 15.399 26.439 1.00 45.19 62 VAL B O 1
ATOM 1392 N N . PRO B 1 42 ? 81.032 15.535 26.147 1.00 34.90 63 PRO B N 1
ATOM 1393 C CA . PRO B 1 42 ? 80.973 16.707 27.040 1.00 29.63 63 PRO B CA 1
ATOM 1394 C C . PRO B 1 42 ? 81.525 16.451 28.432 1.00 24.92 63 PRO B C 1
ATOM 1395 O O . PRO B 1 42 ? 82.192 17.328 28.993 1.00 28.00 63 PRO B O 1
ATOM 1399 N N . THR B 1 43 ? 81.275 15.273 29.009 1.00 25.89 64 THR B N 1
ATOM 1400 C CA . THR B 1 43 ? 81.824 14.989 30.331 1.00 22.17 64 THR B CA 1
ATOM 1401 C C . THR B 1 43 ? 83.339 14.830 30.272 1.00 21.76 64 THR B C 1
ATOM 1402 O O . THR B 1 43 ? 84.054 15.341 31.141 1.00 20.77 64 THR B O 1
ATOM 1406 N N . MET B 1 44 ? 83.847 14.127 29.254 1.00 23.31 65 MET B N 1
ATOM 1407 C CA . MET B 1 44 ? 85.293 14.021 29.086 1.00 30.04 65 MET B CA 1
ATOM 1408 C C . MET B 1 44 ? 85.905 15.394 28.851 1.00 30.65 65 MET B C 1
ATOM 1409 O O . MET B 1 44 ? 86.967 15.715 29.397 1.00 28.39 65 MET B O 1
ATOM 1414 N N . ASP B 1 45 ? 85.244 16.215 28.034 1.00 30.63 66 ASP B N 1
ATOM 1415 C CA . ASP B 1 45 ? 85.706 17.579 27.815 1.00 27.84 66 ASP B CA 1
ATOM 1416 C C . ASP B 1 45 ? 85.735 18.355 29.124 1.00 29.60 66 ASP B C 1
ATOM 1417 O O . ASP B 1 45 ? 86.698 19.079 29.407 1.00 27.30 66 ASP B O 1
ATOM 1422 N N . SER B 1 46 ? 84.692 18.201 29.943 1.00 23.80 67 SER B N 1
ATOM 1423 C CA . SER B 1 46 ? 84.631 18.906 31.219 1.00 31.44 67 SER B CA 1
ATOM 1424 C C . SER B 1 46 ? 85.731 18.453 32.177 1.00 30.84 67 SER B C 1
ATOM 1425 O O . SER B 1 46 ? 86.300 19.280 32.900 1.00 26.94 67 SER B O 1
ATOM 1428 N N . MET B 1 47 ? 86.052 17.153 32.205 1.00 25.50 68 MET B N 1
ATOM 1429 C CA . MET B 1 47 ? 87.097 16.689 33.119 1.00 22.47 68 MET B CA 1
ATOM 1430 C C . MET B 1 47 ? 88.469 17.203 32.714 1.00 18.30 68 MET B C 1
ATOM 1431 O O . MET B 1 47 ? 89.255 17.626 33.571 1.00 19.16 68 MET B O 1
ATOM 1436 N N . VAL B 1 48 ? 88.788 17.142 31.421 1.00 20.43 69 VAL B N 1
ATOM 1437 C CA . VAL B 1 48 ? 90.090 17.617 30.967 1.00 26.32 69 VAL B CA 1
ATOM 1438 C C . VAL B 1 48 ? 90.213 19.113 31.215 1.00 23.84 69 VAL B C 1
ATOM 1439 O O . VAL B 1 48 ? 91.267 19.601 31.638 1.00 27.80 69 VAL B O 1
ATOM 1443 N N . LYS B 1 49 ? 89.128 19.857 30.990 1.00 20.06 70 LYS B N 1
ATOM 1444 C CA . LYS B 1 49 ? 89.140 21.288 31.275 1.00 23.61 70 LYS B CA 1
ATOM 1445 C C . LYS B 1 49 ? 89.414 21.553 32.749 1.00 25.33 70 LYS B C 1
ATOM 1446 O O . LYS B 1 49 ? 90.209 22.435 33.090 1.00 28.63 70 LYS B O 1
ATOM 1452 N N . ALA B 1 50 ? 88.772 20.791 33.638 1.00 25.08 71 ALA B N 1
ATOM 1453 C CA . ALA B 1 50 ? 88.970 21.000 35.068 1.00 25.97 71 ALA B CA 1
ATOM 1454 C C . ALA B 1 50 ? 90.428 20.796 35.462 1.00 21.36 71 ALA B C 1
ATOM 1455 O O . ALA B 1 50 ? 90.986 21.585 36.234 1.00 24.10 71 ALA B O 1
ATOM 1457 N N . VAL B 1 51 ? 91.057 19.737 34.950 1.00 20.07 72 VAL B N 1
ATOM 1458 C CA . VAL B 1 51 ? 92.462 19.480 35.256 1.00 17.13 72 VAL B CA 1
ATOM 1459 C C . VAL B 1 51 ? 93.367 20.469 34.528 1.00 23.42 72 VAL B C 1
ATOM 1460 O O . VAL B 1 51 ? 94.348 20.967 35.092 1.00 28.62 72 VAL B O 1
ATOM 1464 N N . PHE B 1 52 ? 93.049 20.773 33.267 1.00 22.95 73 PHE B N 1
ATOM 1465 C CA . PHE B 1 52 ? 93.915 21.633 32.465 1.00 22.67 73 PHE B CA 1
ATOM 1466 C C . PHE B 1 52 ? 93.876 23.078 32.952 1.00 25.89 73 PHE B C 1
ATOM 1467 O O . PHE B 1 52 ? 94.920 23.734 33.048 1.00 23.64 73 PHE B O 1
ATOM 1475 N N . ASP B 1 53 ? 92.682 23.593 33.263 1.00 23.25 74 ASP B N 1
ATOM 1476 C CA . ASP B 1 53 ? 92.565 24.984 33.691 1.00 21.67 74 ASP B CA 1
ATOM 1477 C C . ASP B 1 53 ? 93.289 25.228 35.007 1.00 22.13 74 ASP B C 1
ATOM 1478 O O . ASP B 1 53 ? 93.782 26.335 35.250 1.00 24.69 74 ASP B O 1
ATOM 1483 N N . ARG B 1 54 ? 93.357 24.210 35.865 1.00 22.03 75 ARG B N 1
ATOM 1484 C CA . ARG B 1 54 ? 93.956 24.338 37.185 1.00 28.93 75 ARG B CA 1
ATOM 1485 C C . ARG B 1 54 ? 95.461 24.108 37.177 1.00 31.07 75 ARG B C 1
ATOM 1486 O O . ARG B 1 54 ? 96.156 24.601 38.073 1.00 35.87 75 ARG B O 1
ATOM 1494 N N . GLY B 1 55 ? 95.979 23.406 36.169 1.00 37.04 76 GLY B N 1
ATOM 1495 C CA . GLY B 1 55 ? 97.375 23.034 36.114 1.00 35.33 76 GLY B CA 1
ATOM 1496 C C . GLY B 1 55 ? 98.197 23.944 35.218 1.00 38.06 76 GLY B C 1
ATOM 1497 O O . GLY B 1 55 ? 97.778 25.032 34.817 1.00 40.92 76 GLY B O 1
ATOM 1498 N N . TYR B 1 56 ? 99.406 23.472 34.907 1.00 44.93 77 TYR B N 1
ATOM 1499 C CA . TYR B 1 56 ? 100.375 24.191 34.088 1.00 56.01 77 TYR B CA 1
ATOM 1500 C C . TYR B 1 56 ? 100.863 23.331 32.929 1.00 47.17 77 TYR B C 1
ATOM 1501 O O . TYR B 1 56 ? 102.018 23.443 32.515 1.00 62.95 77 TYR B O 1
ATOM 1510 N N . PHE B 1 57 ? 100.007 22.459 32.405 1.00 31.36 78 PHE B N 1
ATOM 1511 C CA . PHE B 1 57 ? 100.428 21.522 31.375 1.00 28.08 78 PHE B CA 1
ATOM 1512 C C . PHE B 1 57 ? 100.417 22.169 29.997 1.00 29.98 78 PHE B C 1
ATOM 1513 O O . PHE B 1 57 ? 99.640 23.086 29.719 1.00 26.24 78 PHE B O 1
ATOM 1521 N N . SER B 1 58 ? 101.300 21.669 29.130 1.00 30.77 79 SER B N 1
ATOM 1522 C CA . SER B 1 58 ? 101.332 22.123 27.744 1.00 35.15 79 SER B CA 1
ATOM 1523 C C . SER B 1 58 ? 100.158 21.566 26.949 1.00 38.81 79 SER B C 1
ATOM 1524 O O . SER B 1 58 ? 99.601 22.258 26.088 1.00 31.88 79 SER B O 1
ATOM 1527 N N . SER B 1 59 ? 99.764 20.325 27.224 1.00 32.39 80 SER B N 1
ATOM 1528 C CA . SER B 1 59 ? 98.662 19.713 26.498 1.00 26.59 80 SER B CA 1
ATOM 1529 C C . SER B 1 59 ? 98.166 18.496 27.262 1.00 28.30 80 SER B C 1
ATOM 1530 O O . SER B 1 59 ? 98.930 17.836 27.970 1.00 24.47 80 SER B O 1
ATOM 1533 N N . ILE B 1 60 ? 96.874 18.216 27.115 1.00 29.46 81 ILE B N 1
ATOM 1534 C CA . ILE B 1 60 ? 96.273 16.960 27.544 1.00 25.84 81 ILE B CA 1
ATOM 1535 C C . ILE B 1 60 ? 95.465 16.419 26.373 1.00 30.40 81 ILE B C 1
ATOM 1536 O O . ILE B 1 60 ? 94.688 17.158 25.759 1.00 30.35 81 ILE B O 1
ATOM 1541 N N . LYS B 1 61 ? 95.651 15.140 26.062 1.00 29.96 82 LYS B N 1
ATOM 1542 C CA . LYS B 1 61 ? 95.025 14.524 24.903 1.00 27.56 82 LYS B CA 1
ATOM 1543 C C . LYS B 1 61 ? 94.361 13.218 25.306 1.00 33.03 82 LYS B C 1
ATOM 1544 O O . LYS B 1 61 ? 94.924 12.441 26.082 1.00 36.78 82 LYS B O 1
ATOM 1550 N N . VAL B 1 62 ? 93.166 12.977 24.773 1.00 27.57 83 VAL B N 1
ATOM 1551 C CA . VAL B 1 62 ? 92.438 11.732 24.989 1.00 28.78 83 VAL B CA 1
ATOM 1552 C C . VAL B 1 62 ? 92.197 11.102 23.623 1.00 35.44 83 VAL B C 1
ATOM 1553 O O . VAL B 1 62 ? 91.598 11.729 22.741 1.00 39.24 83 VAL B O 1
ATOM 1557 N N . GLN B 1 63 ? 92.654 9.864 23.455 1.00 42.20 84 GLN B N 1
ATOM 1558 C CA . GLN B 1 63 ? 92.467 9.089 22.238 1.00 36.95 84 GLN B CA 1
ATOM 1559 C C . GLN B 1 63 ? 91.673 7.825 22.536 1.00 35.02 84 GLN B C 1
ATOM 1560 O O . GLN B 1 63 ? 91.640 7.343 23.671 1.00 49.00 84 GLN B O 1
ATOM 1566 N N . ASP B 1 64 ? 91.036 7.283 21.502 1.00 37.30 85 ASP B N 1
ATOM 1567 C CA . ASP B 1 64 ? 90.388 5.990 21.639 1.00 47.26 85 ASP B CA 1
ATOM 1568 C C . ASP B 1 64 ? 91.407 4.900 21.304 1.00 51.89 85 ASP B C 1
ATOM 1569 O O . ASP B 1 64 ? 92.605 5.162 21.163 1.00 54.87 85 ASP B O 1
ATOM 1574 N N . ILE B 1 65 ? 90.938 3.660 21.169 1.00 58.01 86 ILE B N 1
ATOM 1575 C CA . ILE B 1 65 ? 91.859 2.548 20.964 1.00 61.90 86 ILE B CA 1
ATOM 1576 C C . ILE B 1 65 ? 92.529 2.626 19.593 1.00 64.59 86 ILE B C 1
ATOM 1577 O O . ILE B 1 65 ? 93.636 2.107 19.406 1.00 64.97 86 ILE B O 1
ATOM 1582 N N . LYS B 1 66 ? 91.890 3.275 18.621 1.00 63.54 87 LYS B N 1
ATOM 1583 C CA . LYS B 1 66 ? 92.433 3.411 17.276 1.00 67.17 87 LYS B CA 1
ATOM 1584 C C . LYS B 1 66 ? 93.296 4.657 17.109 1.00 66.74 87 LYS B C 1
ATOM 1585 O O . LYS B 1 66 ? 93.761 4.933 15.997 1.00 68.70 87 LYS B O 1
ATOM 1591 N N . GLY B 1 67 ? 93.525 5.407 18.186 1.00 60.21 88 GLY B N 1
ATOM 1592 C CA . GLY B 1 67 ? 94.306 6.621 18.118 1.00 54.48 88 GLY B CA 1
ATOM 1593 C C . GLY B 1 67 ? 93.555 7.851 17.656 1.00 52.02 88 GLY B C 1
ATOM 1594 O O . GLY B 1 67 ? 94.173 8.914 17.522 1.00 55.49 88 GLY B O 1
ATOM 1595 N N . LYS B 1 68 ? 92.259 7.745 17.378 1.00 50.46 89 LYS B N 1
ATOM 1596 C CA . LYS B 1 68 ? 91.507 8.916 16.954 1.00 52.64 89 LYS B CA 1
ATOM 1597 C C . LYS B 1 68 ? 91.334 9.853 18.148 1.00 44.12 89 LYS B C 1
ATOM 1598 O O . LYS B 1 68 ? 90.912 9.431 19.225 1.00 51.63 89 LYS B O 1
ATOM 1604 N N . VAL B 1 69 ? 91.670 11.128 17.953 1.00 43.49 90 VAL B N 1
ATOM 1605 C CA . VAL B 1 69 ? 91.647 12.126 19.024 1.00 44.67 90 VAL B CA 1
ATOM 1606 C C . VAL B 1 69 ? 90.208 12.462 19.398 1.00 51.81 90 VAL B C 1
ATOM 1607 O O . VAL B 1 69 ? 89.407 12.865 18.549 1.00 54.92 90 VAL B O 1
ATOM 1611 N N . ILE B 1 70 ? 89.876 12.299 20.675 1.00 48.29 91 ILE B N 1
ATOM 1612 C CA . ILE B 1 70 ? 88.553 12.622 21.189 1.00 41.34 91 ILE B CA 1
ATOM 1613 C C . ILE B 1 70 ? 88.541 13.966 21.911 1.00 39.84 91 ILE B C 1
ATOM 1614 O O . ILE B 1 70 ? 87.614 14.760 21.740 1.00 41.55 91 ILE B O 1
ATOM 1619 N N . ILE B 1 71 ? 89.566 14.244 22.716 1.00 35.76 92 ILE B N 1
ATOM 1620 C CA . ILE B 1 71 ? 89.690 15.499 23.446 1.00 32.44 92 ILE B CA 1
ATOM 1621 C C . ILE B 1 71 ? 91.120 15.993 23.279 1.00 34.79 92 ILE B C 1
ATOM 1622 O O . ILE B 1 71 ? 92.072 15.212 23.393 1.00 37.06 92 ILE B O 1
ATOM 1627 N N . LEU B 1 72 ? 91.274 17.288 23.003 1.00 34.77 93 LEU B N 1
ATOM 1628 C CA . LEU B 1 72 ? 92.597 17.897 22.872 1.00 38.04 93 LEU B CA 1
ATOM 1629 C C . LEU B 1 72 ? 92.558 19.309 23.440 1.00 38.72 93 LEU B C 1
ATOM 1630 O O . LEU B 1 72 ? 91.946 20.204 22.847 1.00 40.44 93 LEU B O 1
ATOM 1635 N N . LYS B 1 73 ? 93.219 19.507 24.576 1.00 34.87 94 LYS B N 1
ATOM 1636 C CA . LYS B 1 73 ? 93.396 20.819 25.183 1.00 29.77 94 LYS B CA 1
ATOM 1637 C C . LYS B 1 73 ? 94.860 21.200 25.010 1.00 37.31 94 LYS B C 1
ATOM 1638 O O . LYS B 1 73 ? 95.749 20.421 25.371 1.00 33.16 94 LYS B O 1
ATOM 1644 N N . LYS B 1 74 ? 95.113 22.384 24.456 1.00 43.20 95 LYS B N 1
ATOM 1645 C CA . LYS B 1 74 ? 96.467 22.809 24.135 1.00 38.25 95 LYS B CA 1
ATOM 1646 C C . LYS B 1 74 ? 96.697 24.245 24.584 1.00 36.62 95 LYS B C 1
ATOM 1647 O O . LYS B 1 74 ? 95.786 25.076 24.558 1.00 41.43 95 LYS B O 1
ATOM 1653 N N . GLN B 1 75 ? 97.935 24.536 24.970 1.00 31.92 96 GLN B N 1
ATOM 1654 C CA . GLN B 1 75 ? 98.315 25.889 25.351 1.00 31.42 96 GLN B CA 1
ATOM 1655 C C . GLN B 1 75 ? 98.647 26.705 24.110 1.00 39.88 96 GLN B C 1
ATOM 1656 O O . GLN B 1 75 ? 99.376 26.243 23.228 1.00 47.71 96 GLN B O 1
ATOM 1662 N N . LEU B 1 76 ? 98.101 27.914 24.044 1.00 44.64 97 LEU B N 1
ATOM 1663 C CA . LEU B 1 76 ? 98.398 28.823 22.950 1.00 47.24 97 LEU B CA 1
ATOM 1664 C C . LEU B 1 76 ? 99.886 29.172 22.940 1.00 50.02 97 LEU B C 1
ATOM 1665 O O . LEU B 1 76 ? 100.543 29.159 23.986 1.00 51.71 97 LEU B O 1
ATOM 1670 N N . PRO B 1 77 ? 100.448 29.470 21.768 1.00 52.70 98 PRO B N 1
ATOM 1671 C CA . PRO B 1 77 ? 101.902 29.649 21.680 1.00 50.70 98 PRO B CA 1
ATOM 1672 C C . PRO B 1 77 ? 102.369 30.896 22.421 1.00 59.90 98 PRO B C 1
ATOM 1673 O O . PRO B 1 77 ? 101.780 31.974 22.313 1.00 64.72 98 PRO B O 1
ATOM 1677 N N . GLN B 1 78 ? 103.456 30.718 23.170 1.00 66.87 99 GLN B N 1
ATOM 1678 C CA . GLN B 1 78 ? 103.964 31.647 24.169 1.00 69.51 99 GLN B CA 1
ATOM 1679 C C . GLN B 1 78 ? 105.233 32.346 23.691 1.00 74.71 99 GLN B C 1
ATOM 1680 O O . GLN B 1 78 ? 106.073 31.764 22.997 1.00 74.05 99 GLN B O 1
ATOM 1686 N N . GLU B 1 79 ? 105.343 33.618 24.065 1.00 81.36 100 GLU B N 1
ATOM 1687 C CA . GLU B 1 79 ? 106.413 34.509 23.644 1.00 78.16 100 GLU B CA 1
ATOM 1688 C C . GLU B 1 79 ? 107.537 34.512 24.673 1.00 74.32 100 GLU B C 1
ATOM 1689 O O . GLU B 1 79 ? 107.289 34.426 25.878 1.00 76.75 100 GLU B O 1
ATOM 1695 N N . SER B 1 80 ? 108.770 34.611 24.186 1.00 71.70 101 SER B N 1
ATOM 1696 C CA . SER B 1 80 ? 109.971 34.553 25.017 1.00 64.95 101 SER B CA 1
ATOM 1697 C C . SER B 1 80 ? 111.142 34.970 24.131 1.00 68.35 101 SER B C 1
ATOM 1698 O O . SER B 1 80 ? 111.285 34.363 23.070 1.00 70.13 101 SER B O 1
ATOM 1701 N N . ASP B 1 81 ? 112.005 35.946 24.465 1.00 80.90 102 ASP B N 1
ATOM 1702 C CA . ASP B 1 81 ? 112.400 36.575 25.754 1.00 83.47 102 ASP B CA 1
ATOM 1703 C C . ASP B 1 81 ? 113.428 35.686 26.452 1.00 82.28 102 ASP B C 1
ATOM 1704 O O . ASP B 1 81 ? 113.837 35.947 27.580 1.00 91.54 102 ASP B O 1
ATOM 1709 N N . ILE B 1 82 ? 113.863 34.654 25.739 1.00 70.74 103 ILE B N 1
ATOM 1710 C CA . ILE B 1 82 ? 114.875 33.696 26.183 1.00 55.79 103 ILE B CA 1
ATOM 1711 C C . ILE B 1 82 ? 115.527 33.214 24.896 1.00 50.13 103 ILE B C 1
ATOM 1712 O O . ILE B 1 82 ? 114.851 32.613 24.050 1.00 48.95 103 ILE B O 1
ATOM 1717 N N . PRO B 1 83 ? 116.821 33.443 24.708 1.00 48.48 104 PRO B N 1
ATOM 1718 C CA . PRO B 1 83 ? 117.441 33.096 23.429 1.00 52.78 104 PRO B CA 1
ATOM 1719 C C . PRO B 1 83 ? 117.503 31.594 23.212 1.00 47.16 104 PRO B C 1
ATOM 1720 O O . PRO B 1 83 ? 117.657 30.807 24.150 1.00 44.50 104 PRO B O 1
ATOM 1724 N N . GLN B 1 84 ? 117.383 31.205 21.940 1.00 57.81 105 GLN B N 1
ATOM 1725 C CA . GLN B 1 84 ? 117.331 29.790 21.595 1.00 47.86 105 GLN B CA 1
ATOM 1726 C C . GLN B 1 84 ? 118.644 29.090 21.919 1.00 48.51 105 GLN B C 1
ATOM 1727 O O . GLN B 1 84 ? 118.637 27.917 22.309 1.00 47.72 105 GLN B O 1
ATOM 1733 N N . TRP B 1 85 ? 119.774 29.788 21.767 1.00 49.51 106 TRP B N 1
ATOM 1734 C CA . TRP B 1 85 ? 121.062 29.172 22.070 1.00 56.18 106 TRP B CA 1
ATOM 1735 C C . TRP B 1 85 ? 121.129 28.713 23.519 1.00 51.80 106 TRP B C 1
ATOM 1736 O O . TRP B 1 85 ? 121.752 27.688 23.817 1.00 49.50 106 TRP B O 1
ATOM 1747 N N . PHE B 1 86 ? 120.487 29.446 24.430 1.00 44.60 107 PHE B N 1
ATOM 1748 C CA . PHE B 1 86 ? 120.449 29.014 25.820 1.00 43.17 107 PHE B CA 1
ATOM 1749 C C . PHE B 1 86 ? 119.495 27.843 25.997 1.00 46.38 107 PHE B C 1
ATOM 1750 O O . PHE B 1 86 ? 119.796 26.892 26.728 1.00 48.30 107 PHE B O 1
ATOM 1758 N N . VAL B 1 87 ? 118.334 27.903 25.341 1.00 40.92 108 VAL B N 1
ATOM 1759 C CA . VAL B 1 87 ? 117.373 26.807 25.420 1.00 38.53 108 VAL B CA 1
ATOM 1760 C C . VAL B 1 87 ? 117.999 25.521 24.897 1.00 43.42 108 VAL B C 1
ATOM 1761 O O . VAL B 1 87 ? 117.792 24.439 25.458 1.00 49.07 108 VAL B O 1
ATOM 1765 N N . ASN B 1 88 ? 118.793 25.623 23.828 1.00 40.77 109 ASN B N 1
ATOM 1766 C CA . ASN B 1 88 ? 119.451 24.443 23.278 1.00 46.96 109 ASN B CA 1
ATOM 1767 C C . ASN B 1 88 ? 120.402 23.804 24.280 1.00 52.02 109 ASN B C 1
ATOM 1768 O O . ASN B 1 88 ? 120.608 22.585 24.247 1.00 53.32 109 ASN B O 1
ATOM 1773 N N . LEU B 1 89 ? 120.982 24.599 25.182 1.00 56.07 110 LEU B N 1
ATOM 1774 C CA . LEU B 1 89 ? 121.905 24.047 26.166 1.00 52.72 110 LEU B CA 1
ATOM 1775 C C . LEU B 1 89 ? 121.196 23.223 27.230 1.00 49.09 110 LEU B C 1
ATOM 1776 O O . LEU B 1 89 ? 121.823 22.345 27.832 1.00 53.36 110 LEU B O 1
ATOM 1781 N N . ILE B 1 90 ? 119.913 23.478 27.477 1.00 50.32 111 ILE B N 1
ATOM 1782 C CA . ILE B 1 90 ? 119.210 22.869 28.601 1.00 55.25 111 ILE B CA 1
ATOM 1783 C C . ILE B 1 90 ? 117.989 22.072 28.173 1.00 56.66 111 ILE B C 1
ATOM 1784 O O . ILE B 1 90 ? 117.394 21.387 29.019 1.00 62.55 111 ILE B O 1
ATOM 1789 N N . LYS B 1 91 ? 117.581 22.143 26.908 1.00 51.79 112 LYS B N 1
ATOM 1790 C CA . LYS B 1 91 ? 116.347 21.493 26.494 1.00 51.82 112 LYS B CA 1
ATOM 1791 C C . LYS B 1 91 ? 116.508 19.978 26.555 1.00 52.96 112 LYS B C 1
ATOM 1792 O O . LYS B 1 91 ? 117.609 19.438 26.424 1.00 46.27 112 LYS B O 1
ATOM 1798 N N . TRP B 1 92 ? 115.393 19.297 26.767 1.00 49.70 113 TRP B N 1
ATOM 1799 C CA . TRP B 1 92 ? 115.320 17.850 26.835 1.00 56.21 113 TRP B CA 1
ATOM 1800 C C . TRP B 1 92 ? 114.141 17.437 25.972 1.00 58.85 113 TRP B C 1
ATOM 1801 O O . TRP B 1 92 ? 113.230 18.245 25.758 1.00 60.47 113 TRP B O 1
ATOM 1812 N N . PRO B 1 93 ? 114.140 16.218 25.430 1.00 67.16 114 PRO B N 1
ATOM 1813 C CA . PRO B 1 93 ? 113.065 15.848 24.505 1.00 67.56 114 PRO B CA 1
ATOM 1814 C C . PRO B 1 93 ? 111.711 16.052 25.166 1.00 68.62 114 PRO B C 1
ATOM 1815 O O . PRO B 1 93 ? 111.552 15.877 26.377 1.00 70.28 114 PRO B O 1
ATOM 1819 N N . SER B 1 94 ? 110.735 16.421 24.343 1.00 74.44 115 SER B N 1
ATOM 1820 C CA . SER B 1 94 ? 109.447 16.876 24.845 1.00 72.69 115 SER B CA 1
ATOM 1821 C C . SER B 1 94 ? 108.778 15.799 25.680 1.00 75.63 115 SER B C 1
ATOM 1822 O O . SER B 1 94 ? 108.644 14.646 25.257 1.00 80.00 115 SER B O 1
ATOM 1825 N N . THR B 1 95 ? 108.357 16.196 26.877 1.00 78.15 116 THR B N 1
ATOM 1826 C CA . THR B 1 95 ? 107.751 15.280 27.823 1.00 80.82 116 THR B CA 1
ATOM 1827 C C . THR B 1 95 ? 106.277 15.092 27.509 1.00 74.77 116 THR B C 1
ATOM 1828 O O . THR B 1 95 ? 105.537 16.057 27.296 1.00 86.72 116 THR B O 1
ATOM 1832 N N . GLU B 1 96 ? 105.889 13.831 27.376 1.00 62.88 117 GLU B N 1
ATOM 1833 C CA . GLU B 1 96 ? 104.496 13.450 27.234 1.00 59.60 117 GLU B CA 1
ATOM 1834 C C . GLU B 1 96 ? 104.351 12.074 27.853 1.00 59.51 117 GLU B C 1
ATOM 1835 O O . GLU B 1 96 ? 104.922 11.099 27.357 1.00 64.58 117 GLU B O 1
ATOM 1841 N N . LYS B 1 97 ? 103.596 12.007 28.939 1.00 40.45 118 LYS B N 1
ATOM 1842 C CA . LYS B 1 97 ? 103.333 10.766 29.642 1.00 31.31 118 LYS B CA 1
ATOM 1843 C C . LYS B 1 97 ? 101.923 10.304 29.327 1.00 34.39 118 LYS B C 1
ATOM 1844 O O . LYS B 1 97 ? 101.011 11.118 29.159 1.00 35.87 118 LYS B O 1
ATOM 1850 N N . SER B 1 98 ? 101.755 8.994 29.244 1.00 33.73 119 SER B N 1
ATOM 1851 C CA . SER B 1 98 ? 100.494 8.404 28.844 1.00 35.72 119 SER B CA 1
ATOM 1852 C C . SER B 1 98 ? 100.049 7.418 29.909 1.00 41.08 119 SER B C 1
ATOM 1853 O O . SER B 1 98 ? 100.832 6.981 30.756 1.00 40.73 119 SER B O 1
ATOM 1856 N N . SER B 1 99 ? 98.770 7.076 29.850 1.00 35.42 120 SER B N 1
ATOM 1857 C CA . SER B 1 99 ? 98.216 6.011 30.663 1.00 40.08 120 SER B CA 1
ATOM 1858 C C . SER B 1 99 ? 97.004 5.470 29.933 1.00 36.12 120 SER B C 1
ATOM 1859 O O . SER B 1 99 ? 96.259 6.228 29.307 1.00 34.05 120 SER B O 1
ATOM 1862 N N . LEU B 1 100 ? 96.812 4.162 30.017 1.00 35.35 121 LEU B N 1
ATOM 1863 C CA . LEU B 1 100 ? 95.707 3.542 29.314 1.00 44.67 121 LEU B CA 1
ATOM 1864 C C . LEU B 1 100 ? 94.423 3.800 30.085 1.00 45.33 121 LEU B C 1
ATOM 1865 O O . LEU B 1 100 ? 94.414 3.823 31.319 1.00 51.30 121 LEU B O 1
ATOM 1870 N N . ILE B 1 101 ? 93.336 3.989 29.352 1.00 45.88 122 ILE B N 1
ATOM 1871 C CA . ILE B 1 101 ? 92.009 4.100 29.938 1.00 39.12 122 ILE B CA 1
ATOM 1872 C C . ILE B 1 101 ? 91.335 2.753 29.754 1.00 42.90 122 ILE B C 1
ATOM 1873 O O . ILE B 1 101 ? 91.251 2.240 28.631 1.00 47.56 122 ILE B O 1
ATOM 1878 N N . MET B 1 102 ? 90.860 2.175 30.850 1.00 44.57 123 MET B N 1
ATOM 1879 C CA . MET B 1 102 ? 90.471 0.777 30.873 1.00 45.25 123 MET B CA 1
ATOM 1880 C C . MET B 1 102 ? 88.977 0.638 31.107 1.00 50.48 123 MET B C 1
ATOM 1881 O O . MET B 1 102 ? 88.382 1.385 31.890 1.00 49.70 123 MET B O 1
ATOM 1886 N N . ASP B 1 103 ? 88.388 -0.331 30.414 1.00 46.58 124 ASP B N 1
ATOM 1887 C CA . ASP B 1 103 ? 87.044 -0.830 30.675 1.00 48.90 124 ASP B CA 1
ATOM 1888 C C . ASP B 1 103 ? 87.243 -2.232 31.239 1.00 57.03 124 ASP B C 1
ATOM 1889 O O . ASP B 1 103 ? 87.181 -3.233 30.523 1.00 60.14 124 ASP B O 1
ATOM 1894 N N . GLY B 1 104 ? 87.485 -2.294 32.547 1.00 53.47 125 GLY B N 1
ATOM 1895 C CA . GLY B 1 104 ? 87.869 -3.530 33.196 1.00 57.07 125 GLY B CA 1
ATOM 1896 C C . GLY B 1 104 ? 89.232 -3.981 32.714 1.00 61.39 125 GLY B C 1
ATOM 1897 O O . GLY B 1 104 ? 90.222 -3.263 32.878 1.00 57.01 125 GLY B O 1
ATOM 1898 N N . TRP B 1 105 ? 89.301 -5.168 32.117 1.00 60.46 126 TRP B N 1
ATOM 1899 C CA . TRP B 1 105 ? 90.543 -5.655 31.536 1.00 61.92 126 TRP B CA 1
ATOM 1900 C C . TRP B 1 105 ? 90.747 -5.212 30.095 1.00 58.23 126 TRP B C 1
ATOM 1901 O O . TRP B 1 105 ? 91.854 -5.373 29.569 1.00 59.48 126 TRP B O 1
ATOM 1912 N N . MET B 1 106 ? 89.719 -4.678 29.443 1.00 58.36 127 MET B N 1
ATOM 1913 C CA . MET B 1 106 ? 89.827 -4.259 28.053 1.00 62.09 127 MET B CA 1
ATOM 1914 C C . MET B 1 106 ? 90.336 -2.826 27.986 1.00 62.28 127 MET B C 1
ATOM 1915 O O . MET B 1 106 ? 89.860 -1.954 28.719 1.00 61.77 127 MET B O 1
ATOM 1920 N N . GLN B 1 107 ? 91.304 -2.590 27.107 1.00 57.98 128 GLN B N 1
ATOM 1921 C CA . GLN B 1 107 ? 91.813 -1.247 26.881 1.00 53.68 128 GLN B CA 1
ATOM 1922 C C . GLN B 1 107 ? 90.810 -0.467 26.039 1.00 59.99 128 GLN B C 1
ATOM 1923 O O . GLN B 1 107 ? 90.347 -0.954 25.002 1.00 66.50 128 GLN B O 1
ATOM 1929 N N . ALA B 1 108 ? 90.481 0.750 26.480 1.00 55.26 129 ALA B N 1
ATOM 1930 C CA . ALA B 1 108 ? 89.474 1.574 25.823 1.00 49.54 129 ALA B CA 1
ATOM 1931 C C . ALA B 1 108 ? 90.019 2.871 25.240 1.00 55.30 129 ALA B C 1
ATOM 1932 O O . ALA B 1 108 ? 89.261 3.606 24.595 1.00 62.38 129 ALA B O 1
ATOM 1934 N N . GLY B 1 109 ? 91.296 3.158 25.417 1.00 48.95 130 GLY B N 1
ATOM 1935 C CA . GLY B 1 109 ? 91.897 4.358 24.876 1.00 41.07 130 GLY B CA 1
ATOM 1936 C C . GLY B 1 109 ? 93.068 4.794 25.732 1.00 40.75 130 GLY B C 1
ATOM 1937 O O . GLY B 1 109 ? 93.548 4.050 26.583 1.00 45.58 130 GLY B O 1
ATOM 1938 N N . VAL B 1 110 ? 93.516 6.028 25.496 1.00 37.29 131 VAL B N 1
ATOM 1939 C CA . VAL B 1 110 ? 94.728 6.552 26.121 1.00 38.19 131 VAL B CA 1
ATOM 1940 C C . VAL B 1 110 ? 94.540 8.032 26.423 1.00 38.21 131 VAL B C 1
ATOM 1941 O O . VAL B 1 110 ? 93.897 8.757 25.655 1.00 37.21 131 VAL B O 1
ATOM 1945 N N . VAL B 1 111 ? 95.100 8.477 27.547 1.00 35.63 132 VAL B N 1
ATOM 1946 C CA . VAL B 1 111 ? 95.220 9.893 27.877 1.00 29.85 132 VAL B CA 1
ATOM 1947 C C . VAL B 1 111 ? 96.703 10.248 27.923 1.00 30.64 132 VAL B C 1
ATOM 1948 O O . VAL B 1 111 ? 97.507 9.503 28.495 1.00 33.43 132 VAL B O 1
ATOM 1952 N N . LEU B 1 112 ? 97.067 11.369 27.302 1.00 37.83 133 LEU B N 1
ATOM 1953 C CA . LEU B 1 112 ? 98.461 11.784 27.174 1.00 36.99 133 LEU B CA 1
ATOM 1954 C C . LEU B 1 112 ? 98.613 13.193 27.730 1.00 30.60 133 LEU B C 1
ATOM 1955 O O . LEU B 1 112 ? 97.913 14.113 27.293 1.00 35.83 133 LEU B O 1
ATOM 1960 N N . VAL B 1 113 ? 99.516 13.358 28.695 1.00 24.88 134 VAL B N 1
ATOM 1961 C CA . VAL B 1 113 ? 99.726 14.627 29.384 1.00 29.45 134 VAL B CA 1
ATOM 1962 C C . VAL B 1 113 ? 101.161 15.089 29.153 1.00 33.25 134 VAL B C 1
ATOM 1963 O O . VAL B 1 113 ? 102.108 14.332 29.396 1.00 24.87 134 VAL B O 1
ATOM 1967 N N . ALA B 1 114 ? 101.314 16.324 28.673 1.00 33.55 135 ALA B N 1
ATOM 1968 C CA . ALA B 1 114 ? 102.615 16.920 28.395 1.00 30.10 135 ALA B CA 1
ATOM 1969 C C . ALA B 1 114 ? 102.828 18.107 29.325 1.00 29.46 135 ALA B C 1
ATOM 1970 O O . ALA B 1 114 ? 101.943 18.958 29.461 1.00 28.82 135 ALA B O 1
ATOM 1972 N N . SER B 1 115 ? 103.999 18.166 29.954 1.00 29.03 136 SER B N 1
ATOM 1973 C CA . SER B 1 115 ? 104.355 19.269 30.836 1.00 38.94 136 SER B CA 1
ATOM 1974 C C . SER B 1 115 ? 104.809 20.487 30.034 1.00 36.55 136 SER B C 1
ATOM 1975 O O . SER B 1 115 ? 105.144 20.400 28.850 1.00 37.81 136 SER B O 1
ATOM 1978 N N . ASP B 1 116 ? 104.841 21.634 30.711 1.00 31.31 137 ASP B N 1
ATOM 1979 C CA . ASP B 1 116 ? 105.213 22.908 30.102 1.00 38.36 137 ASP B CA 1
ATOM 1980 C C . ASP B 1 116 ? 106.555 23.368 30.658 1.00 35.98 137 ASP B C 1
ATOM 1981 O O . ASP B 1 116 ? 106.627 23.833 31.806 1.00 44.61 137 ASP B O 1
ATOM 1986 N N . PRO B 1 117 ? 107.643 23.238 29.893 1.00 36.86 138 PRO B N 1
ATOM 1987 C CA . PRO B 1 117 ? 108.979 23.599 30.392 1.00 34.31 138 PRO B CA 1
ATOM 1988 C C . PRO B 1 117 ? 109.237 25.093 30.535 1.00 38.46 138 PRO B C 1
ATOM 1989 O O . PRO B 1 117 ? 110.338 25.464 30.959 1.00 36.79 138 PRO B O 1
ATOM 1993 N N . SER B 1 118 ? 108.287 25.965 30.180 1.00 39.28 139 SER B N 1
ATOM 1994 C CA . SER B 1 118 ? 108.575 27.398 30.144 1.00 42.51 139 SER B CA 1
ATOM 1995 C C . SER B 1 118 ? 109.004 27.949 31.501 1.00 41.15 139 SER B C 1
ATOM 1996 O O . SER B 1 118 ? 109.824 28.872 31.555 1.00 41.92 139 SER B O 1
ATOM 1999 N N . TYR B 1 119 ? 108.479 27.408 32.603 1.00 46.93 140 TYR B N 1
ATOM 2000 C CA . TYR B 1 119 ? 108.986 27.821 33.910 1.00 48.42 140 TYR B CA 1
ATOM 2001 C C . TYR B 1 119 ? 110.429 27.381 34.115 1.00 49.52 140 TYR B C 1
ATOM 2002 O O . TYR B 1 119 ? 111.235 28.123 34.691 1.00 56.92 140 TYR B O 1
ATOM 2011 N N . VAL B 1 120 ? 110.771 26.175 33.659 1.00 47.22 141 VAL B N 1
ATOM 2012 C CA . VAL B 1 120 ? 112.141 25.687 33.795 1.00 44.01 141 VAL B CA 1
ATOM 2013 C C . VAL B 1 120 ? 113.095 26.556 32.985 1.00 33.34 141 VAL B C 1
ATOM 2014 O O . VAL B 1 120 ? 114.156 26.966 33.472 1.00 36.86 141 VAL B O 1
ATOM 2018 N N . TYR B 1 121 ? 112.726 26.854 31.737 1.00 30.46 142 TYR B N 1
ATOM 2019 C CA . TYR B 1 121 ? 113.561 27.706 30.895 1.00 34.17 142 TYR B CA 1
ATOM 2020 C C . TYR B 1 121 ? 113.778 29.076 31.527 1.00 33.48 142 TYR B C 1
ATOM 2021 O O . TYR B 1 121 ? 114.903 29.589 31.540 1.00 33.75 142 TYR B O 1
ATOM 2030 N N . ALA B 1 122 ? 112.714 29.682 32.062 1.00 39.20 143 ALA B N 1
ATOM 2031 C CA . ALA B 1 122 ? 112.829 31.027 32.618 1.00 46.75 143 ALA B CA 1
ATOM 2032 C C . ALA B 1 122 ? 113.645 31.044 33.905 1.00 40.09 143 ALA B C 1
ATOM 2033 O O . ALA B 1 122 ? 114.451 31.956 34.121 1.00 46.55 143 ALA B O 1
ATOM 2035 N N . SER B 1 123 ? 113.450 30.050 34.774 1.00 41.61 144 SER B N 1
ATOM 2036 C CA . SER B 1 123 ? 114.192 30.017 36.030 1.00 43.19 144 SER B CA 1
ATOM 2037 C C . SER B 1 123 ? 115.684 29.831 35.792 1.00 40.19 144 SER B C 1
ATOM 2038 O O . SER B 1 123 ? 116.508 30.510 36.416 1.00 43.14 144 SER B O 1
ATOM 2041 N N . LEU B 1 124 ? 116.052 28.914 34.898 1.00 31.73 145 LEU B N 1
ATOM 2042 C CA . LEU B 1 124 ? 117.465 28.684 34.622 1.00 33.61 145 LEU B CA 1
ATOM 2043 C C . LEU B 1 124 ? 118.088 29.861 33.879 1.00 37.12 145 LEU B C 1
ATOM 2044 O O . LEU B 1 124 ? 119.240 30.222 34.138 1.00 34.40 145 LEU B O 1
ATOM 2049 N N . TRP B 1 125 ? 117.342 30.471 32.953 1.00 42.26 146 TRP B N 1
ATOM 2050 C CA . TRP B 1 125 ? 117.875 31.598 32.188 1.00 44.12 146 TRP B CA 1
ATOM 2051 C C . TRP B 1 125 ? 118.099 32.835 33.048 1.00 42.84 146 TRP B C 1
ATOM 2052 O O . TRP B 1 125 ? 119.118 33.520 32.899 1.00 45.97 146 TRP B O 1
ATOM 2063 N N . ARG B 1 126 ? 117.166 33.143 33.950 1.00 47.31 147 ARG B N 1
ATOM 2064 C CA . ARG B 1 126 ? 117.301 34.361 34.742 1.00 55.28 147 ARG B CA 1
ATOM 2065 C C . ARG B 1 126 ? 118.446 34.265 35.737 1.00 54.64 147 ARG B C 1
ATOM 2066 O O . ARG B 1 126 ? 119.050 35.284 36.090 1.00 60.02 147 ARG B O 1
ATOM 2074 N N . ASN B 1 127 ? 118.752 33.061 36.205 1.00 47.73 148 ASN B N 1
ATOM 2075 C CA . ASN B 1 127 ? 119.710 32.864 37.281 1.00 49.37 148 ASN B CA 1
ATOM 2076 C C . ASN B 1 127 ? 120.935 32.062 36.855 1.00 42.57 148 ASN B C 1
ATOM 2077 O O . ASN B 1 127 ? 121.696 31.602 37.715 1.00 37.56 148 ASN B O 1
ATOM 2082 N N . ALA B 1 128 ? 121.145 31.885 35.554 1.00 40.14 149 ALA B N 1
ATOM 2083 C CA . ALA B 1 128 ? 122.328 31.188 35.058 1.00 43.19 149 ALA B CA 1
ATOM 2084 C C . ALA B 1 128 ? 123.595 31.976 35.377 1.00 41.25 149 ALA B C 1
ATOM 2085 O O . ALA B 1 128 ? 123.661 33.187 35.155 1.00 50.88 149 ALA B O 1
ATOM 2087 N N . VAL B 1 129 ? 124.613 31.291 35.890 1.00 35.59 150 VAL B N 1
ATOM 2088 C CA . VAL B 1 129 ? 125.898 31.918 36.192 1.00 37.26 150 VAL B CA 1
ATOM 2089 C C . VAL B 1 129 ? 126.978 31.188 35.407 1.00 37.91 150 VAL B C 1
ATOM 2090 O O . VAL B 1 129 ? 127.055 29.959 35.458 1.00 40.74 150 VAL B O 1
ATOM 2094 N N . GLU B 1 130 ? 127.768 31.932 34.634 1.00 43.88 151 GLU B N 1
ATOM 2095 C CA . GLU B 1 130 ? 128.800 31.327 33.791 1.00 52.79 151 GLU B CA 1
ATOM 2096 C C . GLU B 1 130 ? 130.133 31.430 34.522 1.00 52.21 151 GLU B C 1
ATOM 2097 O O . GLU B 1 130 ? 130.614 32.535 34.803 1.00 53.64 151 GLU B O 1
ATOM 2103 N N . MET B 1 131 ? 130.733 30.279 34.797 1.00 60.50 152 MET B N 1
ATOM 2104 C CA . MET B 1 131 ? 132.022 30.207 35.473 1.00 66.69 152 MET B CA 1
ATOM 2105 C C . MET B 1 131 ? 132.866 29.047 34.947 1.00 64.73 152 MET B C 1
ATOM 2106 O O . MET B 1 131 ? 132.490 28.372 33.988 1.00 64.55 152 MET B O 1
ATOM 2111 N N . THR C 1 1 ? 56.009 19.412 -11.991 1.00 46.69 22 THR C N 1
ATOM 2112 C CA . THR C 1 1 ? 56.919 20.182 -11.148 1.00 47.31 22 THR C CA 1
ATOM 2113 C C . THR C 1 1 ? 57.837 19.265 -10.342 1.00 44.85 22 THR C C 1
ATOM 2114 O O . THR C 1 1 ? 57.370 18.360 -9.650 1.00 45.85 22 THR C O 1
ATOM 2118 N N . TYR C 1 2 ? 59.142 19.501 -10.439 1.00 41.13 23 TYR C N 1
ATOM 2119 C CA . TYR C 1 2 ? 60.134 18.635 -9.820 1.00 43.71 23 TYR C CA 1
ATOM 2120 C C . TYR C 1 2 ? 60.676 19.220 -8.520 1.00 38.06 23 TYR C C 1
ATOM 2121 O O . TYR C 1 2 ? 60.815 20.436 -8.365 1.00 38.76 23 TYR C O 1
ATOM 2130 N N . PHE C 1 3 ? 60.969 18.322 -7.580 1.00 36.03 24 PHE C N 1
ATOM 2131 C CA . PHE C 1 3 ? 61.509 18.649 -6.270 1.00 30.10 24 PHE C CA 1
ATOM 2132 C C . PHE C 1 3 ? 62.697 17.745 -5.967 1.00 34.54 24 PHE C C 1
ATOM 2133 O O . PHE C 1 3 ? 62.987 16.791 -6.694 1.00 31.87 24 PHE C O 1
ATOM 2141 N N . ILE C 1 4 ? 63.394 18.069 -4.880 1.00 27.87 25 ILE C N 1
ATOM 2142 C CA . ILE C 1 4 ? 64.330 17.158 -4.233 1.00 37.60 25 ILE C CA 1
ATOM 2143 C C . ILE C 1 4 ? 64.022 17.186 -2.744 1.00 32.26 25 ILE C C 1
ATOM 2144 O O . ILE C 1 4 ? 63.562 18.199 -2.207 1.00 31.46 25 ILE C O 1
ATOM 2149 N N . THR C 1 5 ? 64.255 16.057 -2.078 1.00 29.63 26 THR C N 1
ATOM 2150 C CA . THR C 1 5 ? 64.012 15.991 -0.644 1.00 31.13 26 THR C CA 1
ATOM 2151 C C . THR C 1 5 ? 64.927 16.963 0.089 1.00 30.33 26 THR C C 1
ATOM 2152 O O . THR C 1 5 ? 66.026 17.284 -0.371 1.00 29.56 26 THR C O 1
ATOM 2156 N N . MET C 1 6 ? 64.452 17.446 1.240 1.00 32.37 27 MET C N 1
ATOM 2157 C CA . MET C 1 6 ? 65.259 18.359 2.042 1.00 29.91 27 MET C CA 1
ATOM 2158 C C . MET C 1 6 ? 66.551 17.701 2.510 1.00 21.53 27 MET C C 1
ATOM 2159 O O . MET C 1 6 ? 67.593 18.361 2.597 1.00 25.81 27 MET C O 1
ATOM 2164 N N . ASN C 1 7 ? 66.507 16.402 2.820 1.00 22.92 28 ASN C N 1
ATOM 2165 C CA . ASN C 1 7 ? 67.718 15.722 3.267 1.00 26.32 28 ASN C CA 1
ATOM 2166 C C . ASN C 1 7 ? 68.765 15.679 2.161 1.00 28.07 28 ASN C C 1
ATOM 2167 O O . ASN C 1 7 ? 69.959 15.873 2.418 1.00 33.47 28 ASN C O 1
ATOM 2172 N N . ASN C 1 8 ? 68.337 15.434 0.920 1.00 29.76 29 ASN C N 1
ATOM 2173 C CA . ASN C 1 8 ? 69.283 15.439 -0.191 1.00 32.58 29 ASN C CA 1
ATOM 2174 C C . ASN C 1 8 ? 69.782 16.849 -0.473 1.00 30.82 29 ASN C C 1
ATOM 2175 O O . ASN C 1 8 ? 70.963 17.046 -0.780 1.00 25.70 29 ASN C O 1
ATOM 2180 N N . ALA C 1 9 ? 68.895 17.843 -0.375 1.00 25.47 30 ALA C N 1
ATOM 2181 C CA . ALA C 1 9 ? 69.328 19.229 -0.507 1.00 22.76 30 ALA C CA 1
ATOM 2182 C C . ALA C 1 9 ? 70.358 19.588 0.555 1.00 21.32 30 ALA C C 1
ATOM 2183 O O . ALA C 1 9 ? 71.362 20.244 0.257 1.00 24.44 30 ALA C O 1
ATOM 2185 N N . ARG C 1 10 ? 70.133 19.157 1.800 1.00 25.23 31 ARG C N 1
ATOM 2186 C CA . ARG C 1 10 ? 71.098 19.431 2.860 1.00 25.49 31 ARG C CA 1
ATOM 2187 C C . ARG C 1 10 ? 72.463 18.854 2.505 1.00 30.37 31 ARG C C 1
ATOM 2188 O O . ARG C 1 10 ? 73.490 19.527 2.649 1.00 23.63 31 ARG C O 1
ATOM 2196 N N . ASN C 1 11 ? 72.492 17.603 2.036 1.00 22.57 32 ASN C N 1
ATOM 2197 C CA . ASN C 1 11 ? 73.764 16.972 1.703 1.00 23.08 32 ASN C CA 1
ATOM 2198 C C . ASN C 1 11 ? 74.453 17.686 0.548 1.00 23.77 32 ASN C C 1
ATOM 2199 O O . ASN C 1 11 ? 75.643 18.008 0.626 1.00 20.40 32 ASN C O 1
ATOM 2204 N N . PHE C 1 12 ? 73.708 17.977 -0.522 1.00 24.30 33 PHE C N 1
ATOM 2205 C CA . PHE C 1 12 ? 74.299 18.669 -1.665 1.00 24.96 33 PHE C CA 1
ATOM 2206 C C . PHE C 1 12 ? 74.774 20.067 -1.286 1.00 22.76 33 PHE C C 1
ATOM 2207 O O . PHE C 1 12 ? 75.856 20.495 -1.705 1.00 22.14 33 PHE C O 1
ATOM 2215 N N . PHE C 1 13 ? 73.971 20.802 -0.513 1.00 21.60 34 PHE C N 1
ATOM 2216 C CA . PHE C 1 13 ? 74.334 22.174 -0.175 1.00 20.68 34 PHE C CA 1
ATOM 2217 C C . PHE C 1 13 ? 75.594 22.210 0.683 1.00 23.11 34 PHE C C 1
ATOM 2218 O O . PHE C 1 13 ? 76.495 23.024 0.445 1.00 27.66 34 PHE C O 1
ATOM 2226 N N . ILE C 1 14 ? 75.673 21.328 1.684 1.00 24.89 35 ILE C N 1
ATOM 2227 C CA . ILE C 1 14 ? 76.862 21.242 2.531 1.00 21.54 35 ILE C CA 1
ATOM 2228 C C . ILE C 1 14 ? 78.092 20.901 1.700 1.00 20.87 35 ILE C C 1
ATOM 2229 O O . ILE C 1 14 ? 79.162 21.494 1.877 1.00 23.99 35 ILE C O 1
ATOM 2234 N N . GLN C 1 15 ? 77.959 19.944 0.777 1.00 22.31 36 GLN C N 1
ATOM 2235 C CA . GLN C 1 15 ? 79.091 19.568 -0.063 1.00 24.90 36 GLN C CA 1
ATOM 2236 C C . GLN C 1 15 ? 79.608 20.763 -0.852 1.00 23.58 36 GLN C C 1
ATOM 2237 O O . GLN C 1 15 ? 80.823 20.947 -0.992 1.00 28.25 36 GLN C O 1
ATOM 2243 N N . GLN C 1 16 ? 78.700 21.583 -1.382 1.00 21.99 37 GLN C N 1
ATOM 2244 C CA . GLN C 1 16 ? 79.130 22.716 -2.192 1.00 20.67 37 GLN C CA 1
ATOM 2245 C C . GLN C 1 16 ? 79.811 23.773 -1.332 1.00 25.14 37 GLN C C 1
ATOM 2246 O O . GLN C 1 16 ? 80.791 24.393 -1.760 1.00 23.83 37 GLN C O 1
ATOM 2252 N N . LEU C 1 17 ? 79.326 23.973 -0.103 1.00 20.16 38 LEU C N 1
ATOM 2253 C CA . LEU C 1 17 ? 79.965 24.934 0.790 1.00 24.00 38 LEU C CA 1
ATOM 2254 C C . LEU C 1 17 ? 81.345 24.451 1.217 1.00 23.00 38 LEU C C 1
ATOM 2255 O O . LEU C 1 17 ? 82.294 25.241 1.287 1.00 20.46 38 LEU C O 1
ATOM 2260 N N . GLU C 1 18 ? 81.467 23.158 1.520 1.00 19.58 39 GLU C N 1
ATOM 2261 C CA . GLU C 1 18 ? 82.747 22.606 1.946 1.00 21.64 39 GLU C CA 1
ATOM 2262 C C . GLU C 1 18 ? 83.765 22.638 0.813 1.00 25.85 39 GLU C C 1
ATOM 2263 O O . GLU C 1 18 ? 84.946 22.924 1.040 1.00 23.98 39 GLU C O 1
ATOM 2269 N N . SER C 1 19 ? 83.323 22.330 -0.410 1.00 22.12 40 SER C N 1
ATOM 2270 C CA . SER C 1 19 ? 84.195 22.432 -1.576 1.00 17.50 40 SER C CA 1
ATOM 2271 C C . SER C 1 19 ? 84.635 23.873 -1.810 1.00 22.23 40 SER C C 1
ATOM 2272 O O . SER C 1 19 ? 85.799 24.130 -2.141 1.00 17.17 40 SER C O 1
ATOM 2275 N N . ASN C 1 20 ? 83.710 24.824 -1.653 1.00 17.41 41 ASN C N 1
ATOM 2276 C CA . ASN C 1 20 ? 84.045 26.232 -1.836 1.00 16.77 41 ASN C CA 1
ATOM 2277 C C . ASN C 1 20 ? 85.066 26.693 -0.802 1.00 14.02 41 ASN C C 1
ATOM 2278 O O . ASN C 1 20 ? 85.959 27.491 -1.112 1.00 16.67 41 ASN C O 1
ATOM 2283 N N . ALA C 1 21 ? 84.938 26.218 0.440 1.00 17.24 42 ALA C N 1
ATOM 2284 C CA . ALA C 1 21 ? 85.886 26.608 1.479 1.00 19.84 42 ALA C CA 1
ATOM 2285 C C . ALA C 1 21 ? 87.298 26.143 1.140 1.00 23.27 42 ALA C C 1
ATOM 2286 O O . ALA C 1 21 ? 88.275 26.841 1.434 1.00 22.96 42 ALA C O 1
ATOM 2288 N N . GLN C 1 22 ? 87.426 24.959 0.534 1.00 22.08 43 GLN C N 1
ATOM 2289 C CA . GLN C 1 22 ? 88.745 24.478 0.135 1.00 22.99 43 GLN C CA 1
ATOM 2290 C C . GLN C 1 22 ? 89.323 25.318 -0.999 1.00 21.75 43 GLN C C 1
ATOM 2291 O O . GLN C 1 22 ? 90.509 25.666 -0.977 1.00 25.75 43 GLN C O 1
ATOM 2297 N N . ASP C 1 23 ? 88.501 25.649 -1.999 1.00 14.92 44 ASP C N 1
ATOM 2298 C CA . ASP C 1 23 ? 88.986 26.442 -3.126 1.00 14.18 44 ASP C CA 1
ATOM 2299 C C . ASP C 1 23 ? 89.411 27.832 -2.676 1.00 27.14 44 ASP C C 1
ATOM 2300 O O . ASP C 1 23 ? 90.426 28.365 -3.142 1.00 26.58 44 ASP C O 1
ATOM 2305 N N . THR C 1 24 ? 88.643 28.438 -1.770 1.00 19.37 45 THR C N 1
ATOM 2306 C CA . THR C 1 24 ? 89.019 29.745 -1.245 1.00 18.22 45 THR C CA 1
ATOM 2307 C C . THR C 1 24 ? 90.311 29.665 -0.442 1.00 20.94 45 THR C C 1
ATOM 2308 O O . THR C 1 24 ? 91.180 30.534 -0.572 1.00 18.81 45 THR C O 1
ATOM 2312 N N . ALA C 1 25 ? 90.465 28.622 0.378 1.00 12.20 46 ALA C N 1
ATOM 2313 C CA . ALA C 1 25 ? 91.707 28.460 1.128 1.00 23.16 46 ALA C CA 1
ATOM 2314 C C . ALA C 1 25 ? 92.898 28.372 0.184 1.00 25.92 46 ALA C C 1
ATOM 2315 O O . ALA C 1 25 ? 93.938 28.997 0.424 1.00 20.93 46 ALA C O 1
ATOM 2317 N N . THR C 1 26 ? 92.749 27.628 -0.914 1.00 21.93 47 THR C N 1
ATOM 2318 C CA . THR C 1 26 ? 93.845 27.463 -1.863 1.00 21.16 47 THR C CA 1
ATOM 2319 C C . THR C 1 26 ? 94.199 28.783 -2.538 1.00 21.86 47 THR C C 1
ATOM 2320 O O . THR C 1 26 ? 95.373 29.163 -2.600 1.00 19.57 47 THR C O 1
ATOM 2324 N N . SER C 1 27 ? 93.195 29.498 -3.054 1.00 15.40 48 SER C N 1
ATOM 2325 C CA . SER C 1 27 ? 93.472 30.733 -3.783 1.00 15.55 48 SER C CA 1
ATOM 2326 C C . SER C 1 27 ? 93.921 31.849 -2.847 1.00 24.72 48 SER C C 1
ATOM 2327 O O . SER C 1 27 ? 94.810 32.636 -3.196 1.00 26.17 48 SER C O 1
ATOM 2330 N N . LEU C 1 28 ? 93.322 31.939 -1.656 1.00 22.00 49 LEU C N 1
ATOM 2331 C CA . LEU C 1 28 ? 93.766 32.938 -0.689 1.00 19.38 49 LEU C CA 1
ATOM 2332 C C . LEU C 1 28 ? 95.158 32.620 -0.157 1.00 16.89 49 LEU C C 1
ATOM 2333 O O . LEU C 1 28 ? 95.989 33.523 0.001 1.00 20.13 49 LEU C O 1
ATOM 2338 N N . GLY C 1 29 ? 95.433 31.343 0.114 1.00 18.74 50 GLY C N 1
ATOM 2339 C CA . GLY C 1 29 ? 96.762 30.964 0.567 1.00 15.07 50 GLY C CA 1
ATOM 2340 C C . GLY C 1 29 ? 97.837 31.288 -0.452 1.00 20.53 50 GLY C C 1
ATOM 2341 O O . GLY C 1 29 ? 98.933 31.728 -0.095 1.00 20.46 50 GLY C O 1
ATOM 2342 N N . LEU C 1 30 ? 97.535 31.079 -1.736 1.00 21.45 51 LEU C N 1
ATOM 2343 C CA . LEU C 1 30 ? 98.480 31.433 -2.789 1.00 20.15 51 LEU C CA 1
ATOM 2344 C C . LEU C 1 30 ? 98.723 32.936 -2.829 1.00 22.84 51 LEU C C 1
ATOM 2345 O O . LEU C 1 30 ? 99.867 33.383 -2.974 1.00 19.68 51 LEU C O 1
ATOM 2350 N N . SER C 1 31 ? 97.659 33.735 -2.705 1.00 17.87 52 SER C N 1
ATOM 2351 C CA . SER C 1 31 ? 97.824 35.182 -2.788 1.00 22.14 52 SER C CA 1
ATOM 2352 C C . SER C 1 31 ? 98.579 35.732 -1.585 1.00 18.72 52 SER C C 1
ATOM 2353 O O . SER C 1 31 ? 99.326 36.707 -1.723 1.00 21.57 52 SER C O 1
ATOM 2356 N N . LEU C 1 32 ? 98.412 35.128 -0.405 1.00 17.76 53 LEU C N 1
ATOM 2357 C CA . LEU C 1 32 ? 99.133 35.607 0.767 1.00 19.23 53 LEU C CA 1
ATOM 2358 C C . LEU C 1 32 ? 100.593 35.187 0.749 1.00 24.48 53 LEU C C 1
ATOM 2359 O O . LEU C 1 32 ? 101.379 35.671 1.571 1.00 22.66 53 LEU C O 1
ATOM 2364 N N . SER C 1 33 ? 100.956 34.287 -0.161 1.00 23.37 54 SER C N 1
ATOM 2365 C CA . SER C 1 33 ? 102.309 33.777 -0.298 1.00 18.88 54 SER C CA 1
ATOM 2366 C C . SER C 1 33 ? 103.219 34.751 -1.035 1.00 21.51 54 SER C C 1
ATOM 2367 O O . SER C 1 33 ? 104.442 34.588 -0.998 1.00 28.02 54 SER C O 1
ATOM 2370 N N . GLN C 1 34 ? 102.641 35.716 -1.748 1.00 24.08 55 GLN C N 1
ATOM 2371 C CA . GLN C 1 34 ? 103.394 36.582 -2.642 1.00 22.58 55 GLN C CA 1
ATOM 2372 C C . GLN C 1 34 ? 104.039 37.745 -1.894 1.00 29.54 55 GLN C C 1
ATOM 2373 O O . GLN C 1 34 ? 103.422 38.359 -1.022 1.00 25.95 55 GLN C O 1
ATOM 2379 N N . SER C 1 35 ? 105.298 38.032 -2.236 1.00 34.03 56 SER C N 1
ATOM 2380 C CA . SER C 1 35 ? 105.995 39.252 -1.807 1.00 29.05 56 SER C CA 1
ATOM 2381 C C . SER C 1 35 ? 105.950 39.490 -0.297 1.00 26.19 56 SER C C 1
ATOM 2382 O O . SER C 1 35 ? 105.868 40.632 0.162 1.00 22.02 56 SER C O 1
ATOM 2385 N N . LEU C 1 36 ? 106.016 38.413 0.488 1.00 22.21 57 LEU C N 1
ATOM 2386 C CA . LEU C 1 36 ? 106.038 38.517 1.951 1.00 18.59 57 LEU C CA 1
ATOM 2387 C C . LEU C 1 36 ? 104.807 39.258 2.476 1.00 21.64 57 LEU C C 1
ATOM 2388 O O . LEU C 1 36 ? 104.859 39.902 3.527 1.00 23.76 57 LEU C O 1
ATOM 2393 N N . ILE C 1 37 ? 103.696 39.168 1.736 1.00 19.63 58 ILE C N 1
ATOM 2394 C CA . ILE C 1 37 ? 102.449 39.826 2.129 1.00 23.22 58 ILE C CA 1
ATOM 2395 C C . ILE C 1 37 ? 101.991 39.365 3.506 1.00 26.45 58 ILE C C 1
ATOM 2396 O O . ILE C 1 37 ? 101.461 40.156 4.296 1.00 28.27 58 ILE C O 1
ATOM 2401 N N . ASN C 1 38 ? 102.202 38.089 3.828 1.00 25.81 59 ASN C N 1
ATOM 2402 C CA . ASN C 1 38 ? 101.705 37.581 5.099 1.00 31.54 59 ASN C CA 1
ATOM 2403 C C . ASN C 1 38 ? 102.439 38.160 6.301 1.00 36.37 59 ASN C C 1
ATOM 2404 O O . ASN C 1 38 ? 101.987 37.955 7.432 1.00 38.36 59 ASN C O 1
ATOM 2409 N N . HIS C 1 39 ? 103.539 38.885 6.093 1.00 32.02 60 HIS C N 1
ATOM 2410 C CA . HIS C 1 39 ? 104.209 39.570 7.189 1.00 31.75 60 HIS C CA 1
ATOM 2411 C C . HIS C 1 39 ? 103.745 41.011 7.318 1.00 29.00 60 HIS C C 1
ATOM 2412 O O . HIS C 1 39 ? 104.053 41.667 8.319 1.00 37.84 60 HIS C O 1
ATOM 2419 N N . ASP C 1 40 ? 103.004 41.502 6.329 1.00 29.90 61 ASP C N 1
ATOM 2420 C CA . ASP C 1 40 ? 102.420 42.839 6.334 1.00 31.07 61 ASP C CA 1
ATOM 2421 C C . ASP C 1 40 ? 100.996 42.654 6.846 1.00 32.05 61 ASP C C 1
ATOM 2422 O O . ASP C 1 40 ? 100.055 42.478 6.070 1.00 30.56 61 ASP C O 1
ATOM 2427 N N . VAL C 1 41 ? 100.843 42.696 8.171 1.00 36.39 62 VAL C N 1
ATOM 2428 C CA . VAL C 1 41 ? 99.545 42.396 8.780 1.00 36.19 62 VAL C CA 1
ATOM 2429 C C . VAL C 1 41 ? 98.441 43.326 8.286 1.00 39.72 62 VAL C C 1
ATOM 2430 O O . VAL C 1 41 ? 97.354 42.828 7.947 1.00 39.44 62 VAL C O 1
ATOM 2434 N N . PRO C 1 42 ? 98.624 44.654 8.228 1.00 41.25 63 PRO C N 1
ATOM 2435 C CA . PRO C 1 42 ? 97.527 45.499 7.719 1.00 40.62 63 PRO C CA 1
ATOM 2436 C C . PRO C 1 42 ? 97.089 45.147 6.305 1.00 41.94 63 PRO C C 1
ATOM 2437 O O . PRO C 1 42 ? 95.886 45.145 6.018 1.00 34.00 63 PRO C O 1
ATOM 2441 N N . THR C 1 43 ? 98.033 44.840 5.410 1.00 31.62 64 THR C N 1
ATOM 2442 C CA . THR C 1 43 ? 97.666 44.469 4.046 1.00 36.88 64 THR C CA 1
ATOM 2443 C C . THR C 1 43 ? 97.001 43.099 4.001 1.00 27.29 64 THR C C 1
ATOM 2444 O O . THR C 1 43 ? 96.009 42.907 3.287 1.00 29.87 64 THR C O 1
ATOM 2448 N N . MET C 1 44 ? 97.537 42.132 4.748 1.00 23.64 65 MET C N 1
ATOM 2449 C CA . MET C 1 44 ? 96.922 40.810 4.803 1.00 22.76 65 MET C CA 1
ATOM 2450 C C . MET C 1 44 ? 95.514 40.884 5.383 1.00 27.48 65 MET C C 1
ATOM 2451 O O . MET C 1 44 ? 94.602 40.195 4.911 1.00 28.93 65 MET C O 1
ATOM 2456 N N . ASP C 1 45 ? 95.319 41.713 6.414 1.00 27.36 66 ASP C N 1
ATOM 2457 C CA . ASP C 1 45 ? 93.993 41.876 7.004 1.00 31.52 66 ASP C CA 1
ATOM 2458 C C . ASP C 1 45 ? 92.980 42.379 5.981 1.00 35.49 66 ASP C C 1
ATOM 2459 O O . ASP C 1 45 ? 91.851 41.877 5.918 1.00 38.58 66 ASP C O 1
ATOM 2464 N N . SER C 1 46 ? 93.362 43.371 5.174 1.00 35.65 67 SER C N 1
ATOM 2465 C CA . SER C 1 46 ? 92.460 43.867 4.140 1.00 42.32 67 SER C CA 1
ATOM 2466 C C . SER C 1 46 ? 92.166 42.788 3.107 1.00 34.84 67 SER C C 1
ATOM 2467 O O . SER C 1 46 ? 91.045 42.692 2.594 1.00 26.83 67 SER C O 1
ATOM 2470 N N . MET C 1 47 ? 93.168 41.968 2.788 1.00 23.69 68 MET C N 1
ATOM 2471 C CA . MET C 1 47 ? 92.990 40.911 1.800 1.00 32.46 68 MET C CA 1
ATOM 2472 C C . MET C 1 47 ? 92.041 39.833 2.312 1.00 32.26 68 MET C C 1
ATOM 2473 O O . MET C 1 47 ? 91.167 39.366 1.573 1.00 24.12 68 MET C O 1
ATOM 2478 N N . VAL C 1 48 ? 92.206 39.418 3.570 1.00 27.03 69 VAL C N 1
ATOM 2479 C CA . VAL C 1 48 ? 91.310 38.421 4.149 1.00 26.69 69 VAL C CA 1
ATOM 2480 C C . VAL C 1 48 ? 89.900 38.986 4.292 1.00 25.25 69 VAL C C 1
ATOM 2481 O O . VAL C 1 48 ? 88.909 38.289 4.042 1.00 23.60 69 VAL C O 1
ATOM 2485 N N . LYS C 1 49 ? 89.788 40.256 4.689 1.00 24.93 70 LYS C N 1
ATOM 2486 C CA . LYS C 1 49 ? 88.474 40.878 4.817 1.00 26.40 70 LYS C CA 1
ATOM 2487 C C . LYS C 1 49 ? 87.742 40.898 3.481 1.00 32.86 70 LYS C C 1
ATOM 2488 O O . LYS C 1 49 ? 86.539 40.614 3.419 1.00 31.68 70 LYS C O 1
ATOM 2494 N N . ALA C 1 50 ? 88.452 41.233 2.399 1.00 30.52 71 ALA C N 1
ATOM 2495 C CA . ALA C 1 50 ? 87.827 41.264 1.080 1.00 36.48 71 ALA C CA 1
ATOM 2496 C C . ALA C 1 50 ? 87.280 39.894 0.697 1.00 30.54 71 ALA C C 1
ATOM 2497 O O . ALA C 1 50 ? 86.166 39.785 0.170 1.00 30.10 71 ALA C O 1
ATOM 2499 N N . VAL C 1 51 ? 88.044 38.834 0.969 1.00 19.50 72 VAL C N 1
ATOM 2500 C CA . VAL C 1 51 ? 87.587 37.484 0.653 1.00 20.57 72 VAL C CA 1
ATOM 2501 C C . VAL C 1 51 ? 86.431 37.090 1.565 1.00 25.24 72 VAL C C 1
ATOM 2502 O O . VAL C 1 51 ? 85.473 36.438 1.131 1.00 28.50 72 VAL C O 1
ATOM 2506 N N . PHE C 1 52 ? 86.497 37.483 2.839 1.00 26.39 73 PHE C N 1
ATOM 2507 C CA . PHE C 1 52 ? 85.435 37.131 3.775 1.00 27.81 73 PHE C CA 1
ATOM 2508 C C . PHE C 1 52 ? 84.137 37.860 3.450 1.00 27.84 73 PHE C C 1
ATOM 2509 O O . PHE C 1 52 ? 83.058 37.258 3.487 1.00 26.43 73 PHE C O 1
ATOM 2517 N N . ASP C 1 53 ? 84.219 39.156 3.131 1.00 26.02 74 ASP C N 1
ATOM 2518 C CA . ASP C 1 53 ? 83.010 39.933 2.874 1.00 38.18 74 ASP C CA 1
ATOM 2519 C C . ASP C 1 53 ? 82.259 39.430 1.649 1.00 41.59 74 ASP C C 1
ATOM 2520 O O . ASP C 1 53 ? 81.030 39.548 1.586 1.00 38.29 74 ASP C O 1
ATOM 2525 N N . ARG C 1 54 ? 82.969 38.882 0.665 1.00 39.16 75 ARG C N 1
ATOM 2526 C CA . ARG C 1 54 ? 82.333 38.409 -0.556 1.00 34.42 75 ARG C CA 1
ATOM 2527 C C . ARG C 1 54 ? 81.832 36.972 -0.459 1.00 28.22 75 ARG C C 1
ATOM 2528 O O . ARG C 1 54 ? 81.028 36.557 -1.301 1.00 47.91 75 ARG C O 1
ATOM 2536 N N . GLY C 1 55 ? 82.292 36.199 0.526 1.00 23.75 76 GLY C N 1
ATOM 2537 C CA . GLY C 1 55 ? 81.964 34.794 0.622 1.00 22.17 76 GLY C CA 1
ATOM 2538 C C . GLY C 1 55 ? 80.824 34.499 1.584 1.00 25.63 76 GLY C C 1
ATOM 2539 O O . GLY C 1 55 ? 80.108 35.385 2.054 1.00 19.18 76 GLY C O 1
ATOM 2540 N N . TYR C 1 56 ? 80.668 33.205 1.881 1.00 24.68 77 TYR C N 1
ATOM 2541 C CA . TYR C 1 56 ? 79.602 32.694 2.735 1.00 23.97 77 TYR C CA 1
ATOM 2542 C C . TYR C 1 56 ? 80.177 31.832 3.850 1.00 27.94 77 TYR C C 1
ATOM 2543 O O . TYR C 1 56 ? 79.519 30.907 4.337 1.00 19.17 77 TYR C O 1
ATOM 2552 N N . PHE C 1 57 ? 81.402 32.131 4.264 1.00 22.64 78 PHE C N 1
ATOM 2553 C CA . PHE C 1 57 ? 82.130 31.299 5.204 1.00 14.11 78 PHE C CA 1
ATOM 2554 C C . PHE C 1 57 ? 81.767 31.652 6.638 1.00 18.40 78 PHE C C 1
ATOM 2555 O O . PHE C 1 57 ? 81.400 32.789 6.947 1.00 25.04 78 PHE C O 1
ATOM 2563 N N . SER C 1 58 ? 81.891 30.662 7.520 1.00 19.77 79 SER C N 1
ATOM 2564 C CA . SER C 1 58 ? 81.704 30.930 8.938 1.00 19.03 79 SER C CA 1
ATOM 2565 C C . SER C 1 58 ? 82.873 31.729 9.496 1.00 26.18 79 SER C C 1
ATOM 2566 O O . SER C 1 58 ? 82.682 32.608 10.345 1.00 27.45 79 SER C O 1
ATOM 2569 N N . SER C 1 59 ? 84.085 31.448 9.019 1.00 22.41 80 SER C N 1
ATOM 2570 C CA . SER C 1 59 ? 85.276 32.134 9.496 1.00 25.96 80 SER C CA 1
ATOM 2571 C C . SER C 1 59 ? 86.430 31.898 8.535 1.00 27.11 80 SER C C 1
ATOM 2572 O O . SER C 1 59 ? 86.484 30.879 7.840 1.00 25.32 80 SER C O 1
ATOM 2575 N N . ILE C 1 60 ? 87.350 32.858 8.510 1.00 26.96 81 ILE C N 1
ATOM 2576 C CA . ILE C 1 60 ? 88.657 32.695 7.887 1.00 25.39 81 ILE C CA 1
ATOM 2577 C C . ILE C 1 60 ? 89.694 33.072 8.932 1.00 29.26 81 ILE C C 1
ATOM 2578 O O . ILE C 1 60 ? 89.589 34.131 9.561 1.00 26.67 81 ILE C O 1
ATOM 2583 N N . LYS C 1 61 ? 90.683 32.207 9.123 1.00 16.17 82 LYS C N 1
ATOM 2584 C CA . LYS C 1 61 ? 91.689 32.402 10.153 1.00 22.08 82 LYS C CA 1
ATOM 2585 C C . LYS C 1 61 ? 93.070 32.180 9.559 1.00 24.99 82 LYS C C 1
ATOM 2586 O O . LYS C 1 61 ? 93.264 31.282 8.734 1.00 23.37 82 LYS C O 1
ATOM 2592 N N . VAL C 1 62 ? 94.020 33.014 9.975 1.00 22.41 83 VAL C N 1
ATOM 2593 C CA . VAL C 1 62 ? 95.411 32.927 9.545 1.00 21.36 83 VAL C CA 1
ATOM 2594 C C . VAL C 1 62 ? 96.290 32.698 10.767 1.00 21.17 83 VAL C C 1
ATOM 2595 O O . VAL C 1 62 ? 96.206 33.446 11.748 1.00 22.78 83 VAL C O 1
ATOM 2599 N N . GLN C 1 63 ? 97.125 31.663 10.707 1.00 19.29 84 GLN C N 1
ATOM 2600 C CA . GLN C 1 63 ? 98.119 31.394 11.734 1.00 23.61 84 GLN C CA 1
ATOM 2601 C C . GLN C 1 63 ? 99.498 31.543 11.110 1.00 20.74 84 GLN C C 1
ATOM 2602 O O . GLN C 1 63 ? 99.668 31.355 9.901 1.00 21.86 84 GLN C O 1
ATOM 2608 N N . ASP C 1 64 ? 100.488 31.876 11.934 1.00 24.57 85 ASP C N 1
ATOM 2609 C CA . ASP C 1 64 ? 101.858 31.967 11.449 1.00 21.88 85 ASP C CA 1
ATOM 2610 C C . ASP C 1 64 ? 102.557 30.616 11.601 1.00 25.20 85 ASP C C 1
ATOM 2611 O O . ASP C 1 64 ? 101.933 29.599 11.917 1.00 29.86 85 ASP C O 1
ATOM 2616 N N . ILE C 1 65 ? 103.876 30.601 11.389 1.00 27.34 86 ILE C N 1
ATOM 2617 C CA . ILE C 1 65 ? 104.631 29.353 11.424 1.00 27.79 86 ILE C CA 1
ATOM 2618 C C . ILE C 1 65 ? 104.654 28.761 12.827 1.00 33.41 86 ILE C C 1
ATOM 2619 O O . ILE C 1 65 ? 104.825 27.546 12.985 1.00 35.19 86 ILE C O 1
ATOM 2624 N N . LYS C 1 66 ? 104.483 29.589 13.853 1.00 36.97 87 LYS C N 1
ATOM 2625 C CA . LYS C 1 66 ? 104.427 29.133 15.235 1.00 31.54 87 LYS C CA 1
ATOM 2626 C C . LYS C 1 66 ? 103.022 28.780 15.707 1.00 28.51 87 LYS C C 1
ATOM 2627 O O . LYS C 1 66 ? 102.853 28.424 16.878 1.00 33.82 87 LYS C O 1
ATOM 2633 N N . GLY C 1 67 ? 102.021 28.839 14.834 1.00 28.68 88 GLY C N 1
ATOM 2634 C CA . GLY C 1 67 ? 100.656 28.533 15.211 1.00 26.53 88 GLY C CA 1
ATOM 2635 C C . GLY C 1 67 ? 99.887 29.661 15.864 1.00 32.95 88 GLY C C 1
ATOM 2636 O O . GLY C 1 67 ? 98.706 29.472 16.186 1.00 33.22 88 GLY C O 1
ATOM 2637 N N . LYS C 1 68 ? 100.497 30.829 16.058 1.00 35.31 89 LYS C N 1
ATOM 2638 C CA . LYS C 1 68 ? 99.779 31.948 16.654 1.00 33.69 89 LYS C CA 1
ATOM 2639 C C . LYS C 1 68 ? 98.762 32.509 15.670 1.00 29.40 89 LYS C C 1
ATOM 2640 O O . LYS C 1 68 ? 99.078 32.739 14.498 1.00 24.81 89 LYS C O 1
ATOM 2646 N N . VAL C 1 69 ? 97.534 32.715 16.141 1.00 35.50 90 VAL C N 1
ATOM 2647 C CA . VAL C 1 69 ? 96.501 33.266 15.273 1.00 32.11 90 VAL C CA 1
ATOM 2648 C C . VAL C 1 69 ? 96.843 34.722 14.991 1.00 33.23 90 VAL C C 1
ATOM 2649 O O . VAL C 1 69 ? 96.972 35.534 15.914 1.00 30.35 90 VAL C O 1
ATOM 2653 N N . ILE C 1 70 ? 96.971 35.060 13.712 1.00 24.15 91 ILE C N 1
ATOM 2654 C CA . ILE C 1 70 ? 97.307 36.412 13.292 1.00 26.67 91 ILE C CA 1
ATOM 2655 C C . ILE C 1 70 ? 96.073 37.182 12.841 1.00 27.88 91 ILE C C 1
ATOM 2656 O O . ILE C 1 70 ? 95.943 38.374 13.124 1.00 26.49 91 ILE C O 1
ATOM 2661 N N . ILE C 1 71 ? 95.171 36.518 12.123 1.00 25.37 92 ILE C N 1
ATOM 2662 C CA . ILE C 1 71 ? 93.939 37.121 11.630 1.00 28.49 92 ILE C CA 1
ATOM 2663 C C . ILE C 1 71 ? 92.787 36.161 11.883 1.00 24.32 92 ILE C C 1
ATOM 2664 O O . ILE C 1 71 ? 92.916 34.951 11.672 1.00 21.12 92 ILE C O 1
ATOM 2669 N N . LEU C 1 72 ? 91.660 36.702 12.338 1.00 25.86 93 LEU C N 1
ATOM 2670 C CA . LEU C 1 72 ? 90.448 35.916 12.542 1.00 27.06 93 LEU C CA 1
ATOM 2671 C C . LEU C 1 72 ? 89.256 36.767 12.134 1.00 25.22 93 LEU C C 1
ATOM 2672 O O . LEU C 1 72 ? 88.943 37.759 12.800 1.00 29.57 93 LEU C O 1
ATOM 2677 N N . LYS C 1 73 ? 88.610 36.394 11.033 1.00 25.31 94 LYS C N 1
ATOM 2678 C CA . LYS C 1 73 ? 87.370 37.023 10.596 1.00 23.28 94 LYS C CA 1
ATOM 2679 C C . LYS C 1 73 ? 86.268 35.999 10.832 1.00 28.33 94 LYS C C 1
ATOM 2680 O O . LYS C 1 73 ? 86.364 34.872 10.340 1.00 24.29 94 LYS C O 1
ATOM 2686 N N . LYS C 1 74 ? 85.229 36.378 11.576 1.00 29.10 95 LYS C N 1
ATOM 2687 C CA . LYS C 1 74 ? 84.170 35.437 11.922 1.00 32.00 95 LYS C CA 1
ATOM 2688 C C . LYS C 1 74 ? 82.808 36.100 11.758 1.00 33.58 95 LYS C C 1
ATOM 2689 O O . LYS C 1 74 ? 82.674 37.319 11.894 1.00 40.04 95 LYS C O 1
ATOM 2695 N N . GLN C 1 75 ? 81.793 35.275 11.497 1.00 32.59 96 GLN C N 1
ATOM 2696 C CA . GLN C 1 75 ? 80.432 35.769 11.326 1.00 32.93 96 GLN C CA 1
ATOM 2697 C C . GLN C 1 75 ? 79.879 36.219 12.672 1.00 36.17 96 GLN C C 1
ATOM 2698 O O . GLN C 1 75 ? 79.983 35.499 13.669 1.00 41.47 96 GLN C O 1
ATOM 2704 N N . LEU C 1 76 ? 79.301 37.414 12.701 1.00 43.96 97 LEU C N 1
ATOM 2705 C CA . LEU C 1 76 ? 78.698 37.912 13.926 1.00 48.94 97 LEU C CA 1
ATOM 2706 C C . LEU C 1 76 ? 77.516 37.030 14.325 1.00 47.83 97 LEU C C 1
ATOM 2707 O O . LEU C 1 76 ? 76.765 36.564 13.458 1.00 46.89 97 LEU C O 1
ATOM 2712 N N . PRO C 1 77 ? 77.325 36.776 15.620 1.00 53.06 98 PRO C N 1
ATOM 2713 C CA . PRO C 1 77 ? 76.259 35.861 16.051 1.00 56.67 98 PRO C CA 1
ATOM 2714 C C . PRO C 1 77 ? 74.910 36.562 15.986 1.00 59.72 98 PRO C C 1
ATOM 2715 O O . PRO C 1 77 ? 74.750 37.680 16.487 1.00 67.88 98 PRO C O 1
ATOM 2719 N N . GLN C 1 78 ? 73.952 35.909 15.330 1.00 57.37 99 GLN C N 1
ATOM 2720 C CA . GLN C 1 78 ? 72.673 36.515 14.991 1.00 59.36 99 GLN C CA 1
ATOM 2721 C C . GLN C 1 78 ? 71.512 35.631 15.422 1.00 54.18 99 GLN C C 1
ATOM 2722 O O . GLN C 1 78 ? 71.549 34.409 15.254 1.00 56.31 99 GLN C O 1
ATOM 2728 N N . GLU C 1 79 ? 70.512 36.269 16.022 1.00 55.82 100 GLU C N 1
ATOM 2729 C CA . GLU C 1 79 ? 69.291 35.605 16.456 1.00 59.97 100 GLU C CA 1
ATOM 2730 C C . GLU C 1 79 ? 68.679 34.844 15.284 1.00 53.41 100 GLU C C 1
ATOM 2731 O O . GLU C 1 79 ? 68.745 35.286 14.135 1.00 57.46 100 GLU C O 1
ATOM 2737 N N . SER C 1 80 ? 68.056 33.700 15.570 1.00 52.02 101 SER C N 1
ATOM 2738 C CA . SER C 1 80 ? 67.582 32.818 14.508 1.00 47.98 101 SER C CA 1
ATOM 2739 C C . SER C 1 80 ? 66.113 32.473 14.688 1.00 47.32 101 SER C C 1
ATOM 2740 O O . SER C 1 80 ? 65.700 31.995 15.749 1.00 47.14 101 SER C O 1
ATOM 2743 N N . ASP C 1 81 ? 65.337 32.713 13.637 1.00 46.85 102 ASP C N 1
ATOM 2744 C CA . ASP C 1 81 ? 63.921 32.390 13.565 1.00 46.71 102 ASP C CA 1
ATOM 2745 C C . ASP C 1 81 ? 63.659 30.915 13.280 1.00 37.31 102 ASP C C 1
ATOM 2746 O O . ASP C 1 81 ? 62.527 30.568 12.928 1.00 36.00 102 ASP C O 1
ATOM 2751 N N . ILE C 1 82 ? 64.644 30.038 13.426 1.00 27.26 103 ILE C N 1
ATOM 2752 C CA . ILE C 1 82 ? 64.514 28.644 13.012 1.00 28.30 103 ILE C CA 1
ATOM 2753 C C . ILE C 1 82 ? 64.363 27.783 14.261 1.00 33.09 103 ILE C C 1
ATOM 2754 O O . ILE C 1 82 ? 65.268 27.776 15.108 1.00 39.45 103 ILE C O 1
ATOM 2759 N N . PRO C 1 83 ? 63.254 27.064 14.417 1.00 26.23 104 PRO C N 1
ATOM 2760 C CA . PRO C 1 83 ? 63.043 26.260 15.626 1.00 29.44 104 PRO C CA 1
ATOM 2761 C C . PRO C 1 83 ? 63.998 25.080 15.694 1.00 27.35 104 PRO C C 1
ATOM 2762 O O . PRO C 1 83 ? 64.487 24.583 14.676 1.00 29.06 104 PRO C O 1
ATOM 2766 N N . GLN C 1 84 ? 64.280 24.650 16.926 1.00 28.18 105 GLN C N 1
ATOM 2767 C CA . GLN C 1 84 ? 65.270 23.599 17.136 1.00 45.04 105 GLN C CA 1
ATOM 2768 C C . GLN C 1 84 ? 64.847 22.289 16.485 1.00 39.09 105 GLN C C 1
ATOM 2769 O O . GLN C 1 84 ? 65.696 21.535 15.994 1.00 41.01 105 GLN C O 1
ATOM 2775 N N . TRP C 1 85 ? 63.543 21.992 16.477 1.00 31.66 106 TRP C N 1
ATOM 2776 C CA . TRP C 1 85 ? 63.086 20.746 15.867 1.00 35.62 106 TRP C CA 1
ATOM 2777 C C . TRP C 1 85 ? 63.438 20.682 14.387 1.00 34.45 106 TRP C C 1
ATOM 2778 O O . TRP C 1 85 ? 63.719 19.598 13.862 1.00 37.08 106 TRP C O 1
ATOM 2789 N N . PHE C 1 86 ? 63.429 21.825 13.699 1.00 24.65 107 PHE C N 1
ATOM 2790 C CA . PHE C 1 86 ? 63.812 21.843 12.292 1.00 26.07 107 PHE C CA 1
ATOM 2791 C C . PHE C 1 86 ? 65.318 21.680 12.131 1.00 24.74 107 PHE C C 1
ATOM 2792 O O . PHE C 1 86 ? 65.778 20.949 11.247 1.00 30.35 107 PHE C O 1
ATOM 2800 N N . VAL C 1 87 ? 66.098 22.362 12.973 1.00 28.62 108 VAL C N 1
ATOM 2801 C CA . VAL C 1 87 ? 67.553 22.239 12.913 1.00 30.18 108 VAL C CA 1
ATOM 2802 C C . VAL C 1 87 ? 67.978 20.799 13.171 1.00 28.67 108 VAL C C 1
ATOM 2803 O O . VAL C 1 87 ? 68.917 20.292 12.544 1.00 30.26 108 VAL C O 1
ATOM 2807 N N . ASN C 1 88 ? 67.288 20.115 14.090 1.00 31.69 109 ASN C N 1
ATOM 2808 C CA . ASN C 1 88 ? 67.620 18.727 14.403 1.00 37.57 109 ASN C CA 1
ATOM 2809 C C . ASN C 1 88 ? 67.488 17.822 13.188 1.00 41.18 109 ASN C C 1
ATOM 2810 O O . ASN C 1 88 ? 68.169 16.794 13.104 1.00 49.50 109 ASN C O 1
ATOM 2815 N N . LEU C 1 89 ? 66.611 18.170 12.248 1.00 33.02 110 LEU C N 1
ATOM 2816 C CA . LEU C 1 89 ? 66.445 17.339 11.063 1.00 34.41 110 LEU C CA 1
ATOM 2817 C C . LEU C 1 89 ? 67.631 17.454 10.113 1.00 33.61 110 LEU C C 1
ATOM 2818 O O . LEU C 1 89 ? 67.894 16.527 9.339 1.00 30.80 110 LEU C O 1
ATOM 2823 N N . ILE C 1 90 ? 68.347 18.578 10.143 1.00 33.82 111 ILE C N 1
ATOM 2824 C CA . ILE C 1 90 ? 69.318 18.887 9.096 1.00 33.76 111 ILE C CA 1
ATOM 2825 C C . ILE C 1 90 ? 70.723 19.205 9.600 1.00 31.70 111 ILE C C 1
ATOM 2826 O O . ILE C 1 90 ? 71.631 19.419 8.790 1.00 26.16 111 ILE C O 1
ATOM 2831 N N . LYS C 1 91 ? 70.922 19.270 10.916 1.00 26.49 112 LYS C N 1
ATOM 2832 C CA . LYS C 1 91 ? 72.166 19.849 11.410 1.00 32.67 112 LYS C CA 1
ATOM 2833 C C . LYS C 1 91 ? 73.381 19.018 11.007 1.00 29.39 112 LYS C C 1
ATOM 2834 O O . LYS C 1 91 ? 73.348 17.785 11.002 1.00 31.44 112 LYS C O 1
ATOM 2840 N N . TRP C 1 92 ? 74.462 19.725 10.660 1.00 31.69 113 TRP C N 1
ATOM 2841 C CA . TRP C 1 92 ? 75.731 19.164 10.222 1.00 27.93 113 TRP C CA 1
ATOM 2842 C C . TRP C 1 92 ? 76.890 19.980 10.783 1.00 28.94 113 TRP C C 1
ATOM 2843 O O . TRP C 1 92 ? 76.783 21.210 10.895 1.00 25.15 113 TRP C O 1
ATOM 2854 N N . PRO C 1 93 ? 77.999 19.333 11.142 1.00 25.80 114 PRO C N 1
ATOM 2855 C CA . PRO C 1 93 ? 79.143 20.064 11.708 1.00 32.04 114 PRO C CA 1
ATOM 2856 C C . PRO C 1 93 ? 79.864 20.945 10.693 1.00 32.73 114 PRO C C 1
ATOM 2857 O O . PRO C 1 93 ? 79.934 20.636 9.501 1.00 27.83 114 PRO C O 1
ATOM 2861 N N . SER C 1 94 ? 80.378 22.073 11.182 1.00 32.08 115 SER C N 1
ATOM 2862 C CA . SER C 1 94 ? 81.198 22.962 10.363 1.00 31.98 115 SER C CA 1
ATOM 2863 C C . SER C 1 94 ? 82.579 22.350 10.127 1.00 33.80 115 SER C C 1
ATOM 2864 O O . SER C 1 94 ? 83.261 21.968 11.081 1.00 37.06 115 SER C O 1
ATOM 2867 N N . THR C 1 95 ? 82.983 22.219 8.865 1.00 34.54 116 THR C N 1
ATOM 2868 C CA . THR C 1 95 ? 84.314 21.724 8.521 1.00 36.26 116 THR C CA 1
ATOM 2869 C C . THR C 1 95 ? 85.256 22.898 8.245 1.00 24.52 116 THR C C 1
ATOM 2870 O O . THR C 1 95 ? 84.832 23.939 7.733 1.00 27.97 116 THR C O 1
ATOM 2874 N N . GLU C 1 96 ? 86.527 22.749 8.623 1.00 24.15 117 GLU C N 1
ATOM 2875 C CA . GLU C 1 96 ? 87.556 23.755 8.361 1.00 28.70 117 GLU C CA 1
ATOM 2876 C C . GLU C 1 96 ? 88.565 23.242 7.332 1.00 31.72 117 GLU C C 1
ATOM 2877 O O . GLU C 1 96 ? 89.189 22.196 7.540 1.00 30.46 117 GLU C O 1
ATOM 2883 N N . LYS C 1 97 ? 88.715 23.973 6.224 1.00 22.07 118 LYS C N 1
ATOM 2884 C CA . LYS C 1 97 ? 89.643 23.628 5.150 1.00 26.65 118 LYS C CA 1
ATOM 2885 C C . LYS C 1 97 ? 90.885 24.518 5.217 1.00 28.59 118 LYS C C 1
ATOM 2886 O O . LYS C 1 97 ? 90.804 25.693 5.584 1.00 21.89 118 LYS C O 1
ATOM 2892 N N . SER C 1 98 ? 92.042 23.956 4.846 1.00 22.71 119 SER C N 1
ATOM 2893 C CA . SER C 1 98 ? 93.317 24.649 5.006 1.00 28.08 119 SER C CA 1
ATOM 2894 C C . SER C 1 98 ? 94.103 24.729 3.700 1.00 25.14 119 SER C C 1
ATOM 2895 O O . SER C 1 98 ? 93.850 23.992 2.742 1.00 21.65 119 SER C O 1
ATOM 2898 N N . SER C 1 99 ? 95.066 25.653 3.685 1.00 22.44 120 SER C N 1
ATOM 2899 C CA . SER C 1 99 ? 96.077 25.771 2.639 1.00 24.60 120 SER C CA 1
ATOM 2900 C C . SER C 1 99 ? 97.270 26.529 3.214 1.00 24.99 120 SER C C 1
ATOM 2901 O O . SER C 1 99 ? 97.106 27.403 4.069 1.00 26.60 120 SER C O 1
ATOM 2904 N N . LEU C 1 100 ? 98.467 26.186 2.739 1.00 17.77 121 LEU C N 1
ATOM 2905 C CA . LEU C 1 100 ? 99.703 26.744 3.282 1.00 19.54 121 LEU C CA 1
ATOM 2906 C C . LEU C 1 100 ? 99.974 28.168 2.802 1.00 21.18 121 LEU C C 1
ATOM 2907 O O . LEU C 1 100 ? 99.642 28.548 1.676 1.00 21.84 121 LEU C O 1
ATOM 2912 N N . ILE C 1 101 ? 100.576 28.959 3.688 1.00 17.49 122 ILE C N 1
ATOM 2913 C CA . ILE C 1 101 ? 101.117 30.275 3.356 1.00 18.05 122 ILE C CA 1
ATOM 2914 C C . ILE C 1 101 ? 102.637 30.156 3.286 1.00 24.42 122 ILE C C 1
ATOM 2915 O O . ILE C 1 101 ? 103.278 29.732 4.255 1.00 14.27 122 ILE C O 1
ATOM 2920 N N . MET C 1 102 ? 103.216 30.528 2.145 1.00 22.33 123 MET C N 1
ATOM 2921 C CA . MET C 1 102 ? 104.616 30.254 1.852 1.00 21.79 123 MET C CA 1
ATOM 2922 C C . MET C 1 102 ? 105.399 31.538 1.603 1.00 24.65 123 MET C C 1
ATOM 2923 O O . MET C 1 102 ? 104.885 32.486 1.004 1.00 21.75 123 MET C O 1
ATOM 2928 N N . ASP C 1 103 ? 106.647 31.560 2.070 1.00 20.45 124 ASP C N 1
ATOM 2929 C CA . ASP C 1 103 ? 107.645 32.549 1.660 1.00 23.06 124 ASP C CA 1
ATOM 2930 C C . ASP C 1 103 ? 108.708 31.807 0.854 1.00 23.37 124 ASP C C 1
ATOM 2931 O O . ASP C 1 103 ? 109.736 31.393 1.394 1.00 19.76 124 ASP C O 1
ATOM 2936 N N . GLY C 1 104 ? 108.457 31.636 -0.436 1.00 20.93 125 GLY C N 1
ATOM 2937 C CA . GLY C 1 104 ? 109.377 30.855 -1.246 1.00 18.95 125 GLY C CA 1
ATOM 2938 C C . GLY C 1 104 ? 109.385 29.409 -0.789 1.00 21.83 125 GLY C C 1
ATOM 2939 O O . GLY C 1 104 ? 108.364 28.712 -0.828 1.00 23.46 125 GLY C O 1
ATOM 2940 N N . TRP C 1 105 ? 110.549 28.943 -0.336 1.00 23.74 126 TRP C N 1
ATOM 2941 C CA . TRP C 1 105 ? 110.671 27.587 0.179 1.00 18.10 126 TRP C CA 1
ATOM 2942 C C . TRP C 1 105 ? 110.302 27.473 1.650 1.00 19.49 126 TRP C C 1
ATOM 2943 O O . TRP C 1 105 ? 110.093 26.356 2.137 1.00 18.19 126 TRP C O 1
ATOM 2954 N N . MET C 1 106 ? 110.225 28.593 2.366 1.00 15.07 127 MET C N 1
ATOM 2955 C CA . MET C 1 106 ? 109.968 28.593 3.801 1.00 16.41 127 MET C CA 1
ATOM 2956 C C . MET C 1 106 ? 108.470 28.642 4.074 1.00 23.93 127 MET C C 1
ATOM 2957 O O . MET C 1 106 ? 107.749 29.443 3.470 1.00 24.68 127 MET C O 1
ATOM 2962 N N . GLN C 1 107 ? 108.006 27.800 4.994 1.00 21.46 128 GLN C N 1
ATOM 2963 C CA . GLN C 1 107 ? 106.610 27.842 5.403 1.00 22.97 128 GLN C CA 1
ATOM 2964 C C . GLN C 1 107 ? 106.376 29.040 6.311 1.00 21.72 128 GLN C C 1
ATOM 2965 O O . GLN C 1 107 ? 107.174 29.313 7.215 1.00 23.65 128 GLN C O 1
ATOM 2971 N N . ALA C 1 108 ? 105.300 29.774 6.051 1.00 25.06 129 ALA C N 1
ATOM 2972 C CA . ALA C 1 108 ? 104.981 30.961 6.826 1.00 30.07 129 ALA C CA 1
ATOM 2973 C C . ALA C 1 108 ? 103.672 30.842 7.591 1.00 37.16 129 ALA C C 1
ATOM 2974 O O . ALA C 1 108 ? 103.314 31.775 8.318 1.00 37.62 129 ALA C O 1
ATOM 2976 N N . GLY C 1 109 ? 102.937 29.752 7.437 1.00 28.08 130 GLY C N 1
ATOM 2977 C CA . GLY C 1 109 ? 101.707 29.588 8.175 1.00 30.23 130 GLY C CA 1
ATOM 2978 C C . GLY C 1 109 ? 100.678 28.846 7.346 1.00 22.76 130 GLY C C 1
ATOM 2979 O O . GLY C 1 109 ? 101.008 28.163 6.383 1.00 20.26 130 GLY C O 1
ATOM 2980 N N . VAL C 1 110 ? 99.424 28.995 7.769 1.00 22.11 131 VAL C N 1
ATOM 2981 C CA . VAL C 1 110 ? 98.296 28.316 7.145 1.00 16.10 131 VAL C CA 1
ATOM 2982 C C . VAL C 1 110 ? 97.099 29.256 7.208 1.00 20.25 131 VAL C C 1
ATOM 2983 O O . VAL C 1 110 ? 96.956 30.046 8.146 1.00 20.49 131 VAL C O 1
ATOM 2987 N N . VAL C 1 111 ? 96.245 29.188 6.190 1.00 21.18 132 VAL C N 1
ATOM 2988 C CA . VAL C 1 111 ? 94.965 29.888 6.193 1.00 17.39 132 VAL C CA 1
ATOM 2989 C C . VAL C 1 111 ? 93.866 28.840 6.301 1.00 18.80 132 VAL C C 1
ATOM 2990 O O . VAL C 1 111 ? 93.901 27.813 5.612 1.00 21.62 132 VAL C O 1
ATOM 2994 N N . LEU C 1 112 ? 92.898 29.094 7.177 1.00 17.93 133 LEU C N 1
ATOM 2995 C CA . LEU C 1 112 ? 91.872 28.121 7.524 1.00 20.02 133 LEU C CA 1
ATOM 2996 C C . LEU C 1 112 ? 90.504 28.721 7.245 1.00 20.59 133 LEU C C 1
ATOM 2997 O O . LEU C 1 112 ? 90.152 29.766 7.802 1.00 21.07 133 LEU C O 1
ATOM 3002 N N . VAL C 1 113 ? 89.731 28.047 6.400 1.00 19.35 134 VAL C N 1
ATOM 3003 C CA . VAL C 1 113 ? 88.420 28.516 5.976 1.00 19.64 134 VAL C CA 1
ATOM 3004 C C . VAL C 1 113 ? 87.396 27.498 6.450 1.00 25.77 134 VAL C C 1
ATOM 3005 O O . VAL C 1 113 ? 87.512 26.305 6.147 1.00 22.96 134 VAL C O 1
ATOM 3009 N N . ALA C 1 114 ? 86.390 27.969 7.177 1.00 23.40 135 ALA C N 1
ATOM 3010 C CA . ALA C 1 114 ? 85.402 27.103 7.798 1.00 19.22 135 ALA C CA 1
ATOM 3011 C C . ALA C 1 114 ? 84.041 27.302 7.151 1.00 20.75 135 ALA C C 1
ATOM 3012 O O . ALA C 1 114 ? 83.624 28.435 6.889 1.00 24.42 135 ALA C O 1
ATOM 3014 N N . SER C 1 115 ? 83.354 26.196 6.889 1.00 27.79 136 SER C N 1
ATOM 3015 C CA . SER C 1 115 ? 82.036 26.288 6.294 1.00 25.99 136 SER C CA 1
ATOM 3016 C C . SER C 1 115 ? 81.013 26.729 7.333 1.00 22.28 136 SER C C 1
ATOM 3017 O O . SER C 1 115 ? 81.213 26.598 8.544 1.00 18.46 136 SER C O 1
ATOM 3020 N N . ASP C 1 116 ? 79.904 27.270 6.842 1.00 24.89 137 ASP C N 1
ATOM 3021 C CA . ASP C 1 116 ? 78.828 27.751 7.704 1.00 26.48 137 ASP C CA 1
ATOM 3022 C C . ASP C 1 116 ? 77.565 26.950 7.434 1.00 29.12 137 ASP C C 1
ATOM 3023 O O . ASP C 1 116 ? 76.802 27.284 6.509 1.00 21.61 137 ASP C O 1
ATOM 3028 N N . PRO C 1 117 ? 77.269 25.912 8.221 1.00 29.51 138 PRO C N 1
ATOM 3029 C CA . PRO C 1 117 ? 76.048 25.143 7.947 1.00 28.54 138 PRO C CA 1
ATOM 3030 C C . PRO C 1 117 ? 74.785 25.897 8.315 1.00 28.16 138 PRO C C 1
ATOM 3031 O O . PRO C 1 117 ? 73.703 25.517 7.854 1.00 28.04 138 PRO C O 1
ATOM 3035 N N . SER C 1 118 ? 74.892 26.976 9.097 1.00 27.11 139 SER C N 1
ATOM 3036 C CA . SER C 1 118 ? 73.710 27.752 9.454 1.00 18.94 139 SER C CA 1
ATOM 3037 C C . SER C 1 118 ? 73.122 28.435 8.228 1.00 22.37 139 SER C C 1
ATOM 3038 O O . SER C 1 118 ? 71.914 28.693 8.177 1.00 26.28 139 SER C O 1
ATOM 3041 N N . TYR C 1 119 ? 73.968 28.759 7.247 1.00 22.18 140 TYR C N 1
ATOM 3042 C CA . TYR C 1 119 ? 73.472 29.323 5.999 1.00 26.94 140 TYR C CA 1
ATOM 3043 C C . TYR C 1 119 ? 72.590 28.313 5.275 1.00 27.59 140 TYR C C 1
ATOM 3044 O O . TYR C 1 119 ? 71.565 28.678 4.686 1.00 26.99 140 TYR C O 1
ATOM 3053 N N . VAL C 1 120 ? 72.980 27.036 5.308 1.00 22.08 141 VAL C N 1
ATOM 3054 C CA . VAL C 1 120 ? 72.135 25.980 4.757 1.00 19.59 141 VAL C CA 1
ATOM 3055 C C . VAL C 1 120 ? 70.849 25.857 5.566 1.00 19.37 141 VAL C C 1
ATOM 3056 O O . VAL C 1 120 ? 69.760 25.695 5.001 1.00 23.22 141 VAL C O 1
ATOM 3060 N N . TYR C 1 121 ? 70.952 25.923 6.899 1.00 21.47 142 TYR C N 1
ATOM 3061 C CA . TYR C 1 121 ? 69.758 25.857 7.739 1.00 20.26 142 TYR C CA 1
ATOM 3062 C C . TYR C 1 121 ? 68.765 26.941 7.345 1.00 27.11 142 TYR C C 1
ATOM 3063 O O . TYR C 1 121 ? 67.560 26.684 7.230 1.00 24.64 142 TYR C O 1
ATOM 3072 N N . ALA C 1 122 ? 69.259 28.163 7.128 1.00 27.39 143 ALA C N 1
ATOM 3073 C CA . ALA C 1 122 ? 68.378 29.274 6.787 1.00 27.93 143 ALA C CA 1
ATOM 3074 C C . ALA C 1 122 ? 67.786 29.098 5.396 1.00 25.07 143 ALA C C 1
ATOM 3075 O O . ALA C 1 122 ? 66.611 29.408 5.172 1.00 25.62 143 ALA C O 1
ATOM 3077 N N . SER C 1 123 ? 68.587 28.606 4.449 1.00 22.15 144 SER C N 1
ATOM 3078 C CA . SER C 1 123 ? 68.085 28.397 3.096 1.00 21.98 144 SER C CA 1
ATOM 3079 C C . SER C 1 123 ? 66.993 27.335 3.070 1.00 22.03 144 SER C C 1
ATOM 3080 O O . SER C 1 123 ? 65.958 27.513 2.417 1.00 24.01 144 SER C O 1
ATOM 3083 N N . LEU C 1 124 ? 67.201 26.224 3.784 1.00 19.14 145 LEU C N 1
ATOM 3084 C CA . LEU C 1 124 ? 66.199 25.163 3.810 1.00 20.71 145 LEU C CA 1
ATOM 3085 C C . LEU C 1 124 ? 64.947 25.593 4.562 1.00 30.97 145 LEU C C 1
ATOM 3086 O O . LEU C 1 124 ? 63.831 25.245 4.160 1.00 31.27 145 LEU C O 1
ATOM 3091 N N . TRP C 1 125 ? 65.104 26.357 5.646 1.00 27.82 146 TRP C N 1
ATOM 3092 C CA . TRP C 1 125 ? 63.932 26.795 6.395 1.00 18.54 146 TRP C CA 1
ATOM 3093 C C . TRP C 1 125 ? 63.078 27.730 5.548 1.00 30.88 146 TRP C C 1
ATOM 3094 O O . TRP C 1 125 ? 61.843 27.690 5.614 1.00 21.23 146 TRP C O 1
ATOM 3105 N N . ARG C 1 126 ? 63.722 28.592 4.756 1.00 18.88 147 ARG C N 1
ATOM 3106 C CA . ARG C 1 126 ? 62.981 29.529 3.920 1.00 21.68 147 ARG C CA 1
ATOM 3107 C C . ARG C 1 126 ? 62.267 28.830 2.769 1.00 25.10 147 ARG C C 1
ATOM 3108 O O . ARG C 1 126 ? 61.182 29.262 2.366 1.00 24.69 147 ARG C O 1
ATOM 3116 N N . ASN C 1 127 ? 62.824 27.737 2.249 1.00 25.87 148 ASN C N 1
ATOM 3117 C CA . ASN C 1 127 ? 62.275 27.109 1.054 1.00 34.64 148 ASN C CA 1
ATOM 3118 C C . ASN C 1 127 ? 61.707 25.720 1.306 1.00 29.71 148 ASN C C 1
ATOM 3119 O O . ASN C 1 127 ? 61.373 25.020 0.344 1.00 29.33 148 ASN C O 1
ATOM 3124 N N . ALA C 1 128 ? 61.567 25.307 2.563 1.00 21.99 149 ALA C N 1
ATOM 3125 C CA . ALA C 1 128 ? 60.990 23.999 2.841 1.00 24.91 149 ALA C CA 1
ATOM 3126 C C . ALA C 1 128 ? 59.527 23.961 2.421 1.00 23.81 149 ALA C C 1
ATOM 3127 O O . ALA C 1 128 ? 58.751 24.870 2.736 1.00 25.70 149 ALA C O 1
ATOM 3129 N N . VAL C 1 129 ? 59.160 22.905 1.701 1.00 23.90 150 VAL C N 1
ATOM 3130 C CA . VAL C 1 129 ? 57.794 22.658 1.256 1.00 34.34 150 VAL C CA 1
ATOM 3131 C C . VAL C 1 129 ? 57.376 21.292 1.781 1.00 36.78 150 VAL C C 1
ATOM 3132 O O . VAL C 1 129 ? 58.087 20.299 1.583 1.00 32.95 150 VAL C O 1
ATOM 3136 N N . GLU C 1 130 ? 56.226 21.243 2.442 1.00 37.44 151 GLU C N 1
ATOM 3137 C CA . GLU C 1 130 ? 55.732 20.024 3.062 1.00 49.33 151 GLU C CA 1
ATOM 3138 C C . GLU C 1 130 ? 54.755 19.357 2.104 1.00 46.41 151 GLU C C 1
ATOM 3139 O O . GLU C 1 130 ? 53.762 19.969 1.697 1.00 47.42 151 GLU C O 1
ATOM 3145 N N . MET C 1 131 ? 55.045 18.109 1.741 1.00 47.58 152 MET C N 1
ATOM 3146 C CA . MET C 1 131 ? 54.193 17.339 0.841 1.00 48.59 152 MET C CA 1
ATOM 3147 C C . MET C 1 131 ? 54.154 15.869 1.249 1.00 56.03 152 MET C C 1
ATOM 3148 O O . MET C 1 131 ? 54.995 15.406 2.021 1.00 55.21 152 MET C O 1
ATOM 3153 N N . THR D 1 1 ? 57.303 14.822 5.357 1.00 52.07 22 THR D N 1
ATOM 3154 C CA . THR D 1 1 ? 58.594 14.924 4.682 1.00 55.28 22 THR D CA 1
ATOM 3155 C C . THR D 1 1 ? 58.707 16.228 3.899 1.00 43.32 22 THR D C 1
ATOM 3156 O O . THR D 1 1 ? 57.817 16.577 3.123 1.00 45.68 22 THR D O 1
ATOM 3160 N N . TYR D 1 2 ? 59.808 16.944 4.102 1.00 36.79 23 TYR D N 1
ATOM 3161 C CA . TYR D 1 2 ? 60.000 18.262 3.518 1.00 32.49 23 TYR D CA 1
ATOM 3162 C C . TYR D 1 2 ? 60.818 18.163 2.236 1.00 34.45 23 TYR D C 1
ATOM 3163 O O . TYR D 1 2 ? 61.707 17.319 2.102 1.00 29.69 23 TYR D O 1
ATOM 3172 N N . PHE D 1 3 ? 60.502 19.046 1.292 1.00 28.22 24 PHE D N 1
ATOM 3173 C CA . PHE D 1 3 ? 61.179 19.127 0.009 1.00 29.64 24 PHE D CA 1
ATOM 3174 C C . PHE D 1 3 ? 61.584 20.570 -0.258 1.00 28.56 24 PHE D C 1
ATOM 3175 O O . PHE D 1 3 ? 61.197 21.495 0.461 1.00 30.38 24 PHE D O 1
ATOM 3183 N N . ILE D 1 4 ? 62.376 20.755 -1.308 1.00 29.10 25 ILE D N 1
ATOM 3184 C CA . ILE D 1 4 ? 62.577 22.069 -1.898 1.00 35.12 25 ILE D CA 1
ATOM 3185 C C . ILE D 1 4 ? 62.371 21.912 -3.396 1.00 32.35 25 ILE D C 1
ATOM 3186 O O . ILE D 1 4 ? 62.635 20.850 -3.970 1.00 27.49 25 ILE D O 1
ATOM 3191 N N . THR D 1 5 ? 61.863 22.966 -4.024 1.00 29.08 26 THR D N 1
ATOM 3192 C CA . THR D 1 5 ? 61.654 22.920 -5.461 1.00 30.29 26 THR D CA 1
ATOM 3193 C C . THR D 1 5 ? 62.988 22.775 -6.179 1.00 32.81 26 THR D C 1
ATOM 3194 O O . THR D 1 5 ? 64.039 23.194 -5.683 1.00 27.21 26 THR D O 1
ATOM 3198 N N . MET D 1 6 ? 62.939 22.156 -7.357 1.00 34.88 27 MET D N 1
ATOM 3199 C CA . MET D 1 6 ? 64.142 22.030 -8.165 1.00 30.39 27 MET D CA 1
ATOM 3200 C C . MET D 1 6 ? 64.693 23.404 -8.523 1.00 32.27 27 MET D C 1
ATOM 3201 O O . MET D 1 6 ? 65.912 23.584 -8.626 1.00 26.18 27 MET D O 1
ATOM 3206 N N . ASN D 1 7 ? 63.803 24.382 -8.713 1.00 27.30 28 ASN D N 1
ATOM 3207 C CA . ASN D 1 7 ? 64.224 25.744 -9.022 1.00 28.81 28 ASN D CA 1
ATOM 3208 C C . ASN D 1 7 ? 65.003 26.369 -7.869 1.00 29.01 28 ASN D C 1
ATOM 3209 O O . ASN D 1 7 ? 65.973 27.102 -8.095 1.00 37.32 28 ASN D O 1
ATOM 3214 N N . ASN D 1 8 ? 64.587 26.111 -6.626 1.00 20.56 29 ASN D N 1
ATOM 3215 C CA . ASN D 1 8 ? 65.311 26.668 -5.486 1.00 21.81 29 ASN D CA 1
ATOM 3216 C C . ASN D 1 8 ? 66.676 26.015 -5.316 1.00 27.58 29 ASN D C 1
ATOM 3217 O O . ASN D 1 8 ? 67.650 26.690 -4.960 1.00 26.58 29 ASN D O 1
ATOM 3222 N N . ALA D 1 9 ? 66.767 24.703 -5.539 1.00 36.03 30 ALA D N 1
ATOM 3223 C CA . ALA D 1 9 ? 68.075 24.058 -5.554 1.00 29.45 30 ALA D CA 1
ATOM 3224 C C . ALA D 1 9 ? 68.955 24.672 -6.633 1.00 30.58 30 ALA D C 1
ATOM 3225 O O . ALA D 1 9 ? 70.154 24.891 -6.424 1.00 35.59 30 ALA D O 1
ATOM 3227 N N . ARG D 1 10 ? 68.365 24.949 -7.798 1.00 25.06 31 ARG D N 1
ATOM 3228 C CA . ARG D 1 10 ? 69.078 25.604 -8.888 1.00 28.89 31 ARG D CA 1
ATOM 3229 C C . ARG D 1 10 ? 69.639 26.955 -8.456 1.00 42.37 31 ARG D C 1
ATOM 3230 O O . ARG D 1 10 ? 70.798 27.275 -8.746 1.00 43.00 31 ARG D O 1
ATOM 3238 N N . ASN D 1 11 ? 68.833 27.758 -7.755 1.00 35.24 32 ASN D N 1
ATOM 3239 C CA . ASN D 1 11 ? 69.289 29.078 -7.327 1.00 30.03 32 ASN D CA 1
ATOM 3240 C C . ASN D 1 11 ? 70.486 28.983 -6.393 1.00 24.55 32 ASN D C 1
ATOM 3241 O O . ASN D 1 11 ? 71.415 29.794 -6.485 1.00 25.36 32 ASN D O 1
ATOM 3246 N N . PHE D 1 12 ? 70.477 28.013 -5.475 1.00 24.16 33 PHE D N 1
ATOM 3247 C CA . PHE D 1 12 ? 71.592 27.871 -4.543 1.00 24.13 33 PHE D CA 1
ATOM 3248 C C . PHE D 1 12 ? 72.892 27.586 -5.286 1.00 22.79 33 PHE D C 1
ATOM 3249 O O . PHE D 1 12 ? 73.923 28.217 -5.024 1.00 27.89 33 PHE D O 1
ATOM 3257 N N . PHE D 1 13 ? 72.859 26.640 -6.226 1.00 22.64 34 PHE D N 1
ATOM 3258 C CA . PHE D 1 13 ? 74.075 26.264 -6.942 1.00 25.83 34 PHE D CA 1
ATOM 3259 C C . PHE D 1 13 ? 74.571 27.390 -7.840 1.00 27.45 34 PHE D C 1
ATOM 3260 O O . PHE D 1 13 ? 75.783 27.611 -7.944 1.00 24.55 34 PHE D O 1
ATOM 3268 N N . ILE D 1 14 ? 73.661 28.099 -8.511 1.00 26.48 35 ILE D N 1
ATOM 3269 C CA . ILE D 1 14 ? 74.077 29.240 -9.325 1.00 26.34 35 ILE D CA 1
ATOM 3270 C C . ILE D 1 14 ? 74.823 30.249 -8.461 1.00 38.80 35 ILE D C 1
ATOM 3271 O O . ILE D 1 14 ? 75.892 30.746 -8.832 1.00 35.91 35 ILE D O 1
ATOM 3276 N N . GLN D 1 15 ? 74.275 30.547 -7.281 1.00 38.52 36 GLN D N 1
ATOM 3277 C CA . GLN D 1 15 ? 74.912 31.496 -6.374 1.00 26.47 36 GLN D CA 1
ATOM 3278 C C . GLN D 1 15 ? 76.286 31.015 -5.920 1.00 22.38 36 GLN D C 1
ATOM 3279 O O . GLN D 1 15 ? 77.271 31.761 -5.980 1.00 24.24 36 GLN D O 1
ATOM 3285 N N . GLN D 1 16 ? 76.371 29.760 -5.474 1.00 16.57 37 GLN D N 1
ATOM 3286 C CA . GLN D 1 16 ? 77.616 29.250 -4.904 1.00 20.75 37 GLN D CA 1
ATOM 3287 C C . GLN D 1 16 ? 78.669 28.985 -5.973 1.00 24.83 37 GLN D C 1
ATOM 3288 O O . GLN D 1 16 ? 79.867 29.169 -5.725 1.00 21.24 37 GLN D O 1
ATOM 3294 N N . LEU D 1 17 ? 78.251 28.528 -7.157 1.00 24.30 38 LEU D N 1
ATOM 3295 C CA . LEU D 1 17 ? 79.213 28.299 -8.231 1.00 22.65 38 LEU D CA 1
ATOM 3296 C C . LEU D 1 17 ? 79.782 29.613 -8.752 1.00 29.33 38 LEU D C 1
ATOM 3297 O O . LEU D 1 17 ? 80.995 29.726 -8.967 1.00 29.58 38 LEU D O 1
ATOM 3302 N N . GLU D 1 18 ? 78.926 30.622 -8.950 1.00 22.96 39 GLU D N 1
ATOM 3303 C CA . GLU D 1 18 ? 79.405 31.912 -9.441 1.00 17.97 39 GLU D CA 1
ATOM 3304 C C . GLU D 1 18 ? 80.294 32.604 -8.418 1.00 23.77 39 GLU D C 1
ATOM 3305 O O . GLU D 1 18 ? 81.295 33.231 -8.782 1.00 28.45 39 GLU D O 1
ATOM 3311 N N A SER D 1 19 ? 79.928 32.520 -7.137 0.50 21.51 40 SER D N 1
ATOM 3312 N N B SER D 1 19 ? 79.957 32.497 -7.131 0.50 21.54 40 SER D N 1
ATOM 3313 C CA A SER D 1 19 ? 80.751 33.109 -6.087 0.50 25.92 40 SER D CA 1
ATOM 3314 C CA B SER D 1 19 ? 80.781 33.141 -6.114 0.50 26.60 40 SER D CA 1
ATOM 3315 C C A SER D 1 19 ? 82.128 32.461 -6.030 0.50 25.68 40 SER D C 1
ATOM 3316 C C B SER D 1 19 ? 82.140 32.461 -5.996 0.50 25.71 40 SER D C 1
ATOM 3317 O O A SER D 1 19 ? 83.143 33.154 -5.895 0.50 22.76 40 SER D O 1
ATOM 3318 O O B SER D 1 19 ? 83.158 33.132 -5.791 0.50 23.30 40 SER D O 1
ATOM 3323 N N . ASN D 1 20 ? 82.181 31.132 -6.128 1.00 24.10 41 ASN D N 1
ATOM 3324 C CA . ASN D 1 20 ? 83.460 30.432 -6.064 1.00 23.51 41 ASN D CA 1
ATOM 3325 C C . ASN D 1 20 ? 84.335 30.737 -7.274 1.00 24.21 41 ASN D C 1
ATOM 3326 O O . ASN D 1 20 ? 85.543 30.956 -7.131 1.00 26.56 41 ASN D O 1
ATOM 3331 N N . ALA D 1 21 ? 83.748 30.752 -8.473 1.00 16.78 42 ALA D N 1
ATOM 3332 C CA . ALA D 1 21 ? 84.530 31.062 -9.665 1.00 22.85 42 ALA D CA 1
ATOM 3333 C C . ALA D 1 21 ? 85.051 32.491 -9.621 1.00 26.30 42 ALA D C 1
ATOM 3334 O O . ALA D 1 21 ? 86.188 32.760 -10.025 1.00 28.92 42 ALA D O 1
ATOM 3336 N N . GLN D 1 22 ? 84.234 33.422 -9.121 1.00 25.04 43 GLN D N 1
ATOM 3337 C CA . GLN D 1 22 ? 84.676 34.806 -8.997 1.00 21.67 43 GLN D CA 1
ATOM 3338 C C . GLN D 1 22 ? 85.761 34.940 -7.939 1.00 25.99 43 GLN D C 1
ATOM 3339 O O . GLN D 1 22 ? 86.734 35.679 -8.128 1.00 26.13 43 GLN D O 1
ATOM 3345 N N . ASP D 1 23 ? 85.603 34.240 -6.814 1.00 24.12 44 ASP D N 1
ATOM 3346 C CA . ASP D 1 23 ? 86.584 34.335 -5.740 1.00 28.91 44 ASP D CA 1
ATOM 3347 C C . ASP D 1 23 ? 87.945 33.822 -6.190 1.00 25.92 44 ASP D C 1
ATOM 3348 O O . ASP D 1 23 ? 88.974 34.450 -5.916 1.00 21.99 44 ASP D O 1
ATOM 3353 N N . THR D 1 24 ? 87.969 32.694 -6.903 1.00 19.52 45 THR D N 1
ATOM 3354 C CA . THR D 1 24 ? 89.233 32.177 -7.416 1.00 24.86 45 THR D CA 1
ATOM 3355 C C . THR D 1 24 ? 89.817 33.105 -8.476 1.00 31.75 45 THR D C 1
ATOM 3356 O O . THR D 1 24 ? 91.027 33.356 -8.488 1.00 31.50 45 THR D O 1
ATOM 3360 N N . ALA D 1 25 ? 88.971 33.636 -9.363 1.00 25.89 46 ALA D N 1
ATOM 3361 C CA . ALA D 1 25 ? 89.454 34.563 -10.381 1.00 27.24 46 ALA D CA 1
ATOM 3362 C C . ALA D 1 25 ? 90.104 35.793 -9.756 1.00 23.59 46 ALA D C 1
ATOM 3363 O O . ALA D 1 25 ? 91.166 36.239 -10.206 1.00 23.95 46 ALA D O 1
ATOM 3365 N N . THR D 1 26 ? 89.483 36.356 -8.717 1.00 23.85 47 THR D N 1
ATOM 3366 C CA . THR D 1 26 ? 90.026 37.559 -8.092 1.00 21.74 47 THR D CA 1
ATOM 3367 C C . THR D 1 26 ? 91.348 37.273 -7.386 1.00 24.56 47 THR D C 1
ATOM 3368 O O . THR D 1 26 ? 92.333 37.997 -7.575 1.00 25.10 47 THR D O 1
ATOM 3372 N N . SER D 1 27 ? 91.392 36.215 -6.570 1.00 24.43 48 SER D N 1
ATOM 3373 C CA . SER D 1 27 ? 92.605 35.918 -5.813 1.00 25.49 48 SER D CA 1
ATOM 3374 C C . SER D 1 27 ? 93.726 35.439 -6.726 1.00 25.04 48 SER D C 1
ATOM 3375 O O . SER D 1 27 ? 94.897 35.771 -6.507 1.00 31.08 48 SER D O 1
ATOM 3378 N N . LEU D 1 28 ? 93.391 34.651 -7.750 1.00 20.11 49 LEU D N 1
ATOM 3379 C CA . LEU D 1 28 ? 94.408 34.225 -8.706 1.00 24.34 49 LEU D CA 1
ATOM 3380 C C . LEU D 1 28 ? 94.905 35.407 -9.527 1.00 33.26 49 LEU D C 1
ATOM 3381 O O . LEU D 1 28 ? 96.098 35.495 -9.840 1.00 36.40 49 LEU D O 1
ATOM 3386 N N . GLY D 1 29 ? 94.006 36.332 -9.877 1.00 34.55 50 GLY D N 1
ATOM 3387 C CA . GLY D 1 29 ? 94.426 37.521 -10.602 1.00 34.61 50 GLY D CA 1
ATOM 3388 C C . GLY D 1 29 ? 95.454 38.336 -9.839 1.00 33.67 50 GLY D C 1
ATOM 3389 O O . GLY D 1 29 ? 96.393 38.876 -10.429 1.00 32.16 50 GLY D O 1
ATOM 3390 N N . LEU D 1 30 ? 95.288 38.443 -8.520 1.00 26.15 51 LEU D N 1
ATOM 3391 C CA . LEU D 1 30 ? 96.293 39.120 -7.707 1.00 26.11 51 LEU D CA 1
ATOM 3392 C C . LEU D 1 30 ? 97.617 38.363 -7.722 1.00 25.01 51 LEU D C 1
ATOM 3393 O O . LEU D 1 30 ? 98.685 38.973 -7.848 1.00 25.86 51 LEU D O 1
ATOM 3398 N N . SER D 1 31 ? 97.566 37.033 -7.604 1.00 25.48 52 SER D N 1
ATOM 3399 C CA . SER D 1 31 ? 98.789 36.240 -7.527 1.00 28.04 52 SER D CA 1
ATOM 3400 C C . SER D 1 31 ? 99.561 36.246 -8.841 1.00 23.93 52 SER D C 1
ATOM 3401 O O . SER D 1 31 ? 100.795 36.170 -8.835 1.00 27.74 52 SER D O 1
ATOM 3404 N N . LEU D 1 32 ? 98.858 36.323 -9.966 1.00 23.55 53 LEU D N 1
ATOM 3405 C CA . LEU D 1 32 ? 99.443 36.319 -11.301 1.00 24.33 53 LEU D CA 1
ATOM 3406 C C . LEU D 1 32 ? 100.075 37.645 -11.709 1.00 28.63 53 LEU D C 1
ATOM 3407 O O . LEU D 1 32 ? 100.671 37.707 -12.790 1.00 28.94 53 LEU D O 1
ATOM 3412 N N . SER D 1 33 ? 100.000 38.689 -10.878 1.00 30.59 54 SER D N 1
ATOM 3413 C CA . SER D 1 33 ? 100.345 40.024 -11.362 1.00 27.84 54 SER D CA 1
ATOM 3414 C C . SER D 1 33 ? 101.834 40.194 -11.641 1.00 31.13 54 SER D C 1
ATOM 3415 O O . SER D 1 33 ? 102.199 40.967 -12.531 1.00 56.43 54 SER D O 1
ATOM 3418 N N . GLN D 1 34 ? 102.705 39.468 -10.942 1.00 30.36 55 GLN D N 1
ATOM 3419 C CA . GLN D 1 34 ? 104.137 39.668 -11.151 1.00 34.66 55 GLN D CA 1
ATOM 3420 C C . GLN D 1 34 ? 104.653 38.855 -12.332 1.00 31.02 55 GLN D C 1
ATOM 3421 O O . GLN D 1 34 ? 105.384 39.376 -13.180 1.00 30.13 55 GLN D O 1
ATOM 3427 N N . SER D 1 35 ? 104.267 37.581 -12.410 1.00 24.99 56 SER D N 1
ATOM 3428 C CA . SER D 1 35 ? 104.684 36.748 -13.534 1.00 27.35 56 SER D CA 1
ATOM 3429 C C . SER D 1 35 ? 104.084 37.208 -14.856 1.00 27.12 56 SER D C 1
ATOM 3430 O O . SER D 1 35 ? 104.682 36.980 -15.915 1.00 28.91 56 SER D O 1
ATOM 3433 N N . LEU D 1 36 ? 102.918 37.854 -14.832 1.00 27.58 57 LEU D N 1
ATOM 3434 C CA . LEU D 1 36 ? 102.370 38.358 -16.086 1.00 27.54 57 LEU D CA 1
ATOM 3435 C C . LEU D 1 36 ? 103.122 39.599 -16.551 1.00 36.34 57 LEU D C 1
ATOM 3436 O O . LEU D 1 36 ? 103.401 39.748 -17.747 1.00 41.37 57 LEU D O 1
ATOM 3441 N N . ILE D 1 37 ? 103.450 40.500 -15.622 1.00 32.15 58 ILE D N 1
ATOM 3442 C CA . ILE D 1 37 ? 104.246 41.673 -15.970 1.00 36.25 58 ILE D CA 1
ATOM 3443 C C . ILE D 1 37 ? 105.596 41.244 -16.530 1.00 42.62 58 ILE D C 1
ATOM 3444 O O . ILE D 1 37 ? 106.078 41.791 -17.529 1.00 47.68 58 ILE D O 1
ATOM 3449 N N . ASN D 1 38 ? 106.223 40.256 -15.891 1.00 40.29 59 ASN D N 1
ATOM 3450 C CA . ASN D 1 38 ? 107.522 39.733 -16.294 1.00 45.36 59 ASN D CA 1
ATOM 3451 C C . ASN D 1 38 ? 107.461 38.809 -17.503 1.00 43.02 59 ASN D C 1
ATOM 3452 O O . ASN D 1 38 ? 108.520 38.383 -17.977 1.00 52.75 59 ASN D O 1
ATOM 3457 N N . HIS D 1 39 ? 106.265 38.464 -17.990 1.00 35.42 60 HIS D N 1
ATOM 3458 C CA . HIS D 1 39 ? 106.119 37.577 -19.147 1.00 36.29 60 HIS D CA 1
ATOM 3459 C C . HIS D 1 39 ? 106.697 36.199 -18.835 1.00 37.39 60 HIS D C 1
ATOM 3460 O O . HIS D 1 39 ? 107.280 35.537 -19.696 1.00 42.37 60 HIS D O 1
ATOM 3467 N N . ASP D 1 40 ? 106.534 35.769 -17.583 1.00 28.57 61 ASP D N 1
ATOM 3468 C CA . ASP D 1 40 ? 107.072 34.496 -17.103 1.00 29.42 61 ASP D CA 1
ATOM 3469 C C . ASP D 1 40 ? 106.006 33.417 -17.267 1.00 29.18 61 ASP D C 1
ATOM 3470 O O . ASP D 1 40 ? 105.237 33.121 -16.351 1.00 31.22 61 ASP D O 1
ATOM 3475 N N . VAL D 1 41 ? 105.963 32.824 -18.464 1.00 31.83 62 VAL D N 1
ATOM 3476 C CA . VAL D 1 41 ? 104.959 31.795 -18.752 1.00 32.18 62 VAL D CA 1
ATOM 3477 C C . VAL D 1 41 ? 105.106 30.574 -17.848 1.00 32.50 62 VAL D C 1
ATOM 3478 O O . VAL D 1 41 ? 104.085 30.096 -17.327 1.00 39.14 62 VAL D O 1
ATOM 3482 N N . PRO D 1 42 ? 106.307 30.013 -17.629 1.00 32.22 63 PRO D N 1
ATOM 3483 C CA . PRO D 1 42 ? 106.399 28.834 -16.746 1.00 28.39 63 PRO D CA 1
ATOM 3484 C C . PRO D 1 42 ? 105.848 29.067 -15.350 1.00 26.86 63 PRO D C 1
ATOM 3485 O O . PRO D 1 42 ? 105.217 28.166 -14.783 1.00 32.22 63 PRO D O 1
ATOM 3489 N N . THR D 1 43 ? 106.073 30.247 -14.771 1.00 26.48 64 THR D N 1
ATOM 3490 C CA . THR D 1 43 ? 105.524 30.521 -13.447 1.00 24.08 64 THR D CA 1
ATOM 3491 C C . THR D 1 43 ? 104.007 30.665 -13.500 1.00 25.08 64 THR D C 1
ATOM 3492 O O . THR D 1 43 ? 103.300 30.144 -12.630 1.00 20.96 64 THR D O 1
ATOM 3496 N N . MET D 1 44 ? 103.487 31.367 -14.511 1.00 25.17 65 MET D N 1
ATOM 3497 C CA . MET D 1 44 ? 102.038 31.486 -14.650 1.00 26.46 65 MET D CA 1
ATOM 3498 C C . MET D 1 44 ? 101.397 30.125 -14.879 1.00 24.80 65 MET D C 1
ATOM 3499 O O . MET D 1 44 ? 100.348 29.818 -14.301 1.00 26.43 65 MET D O 1
ATOM 3504 N N . ASP D 1 45 ? 102.014 29.299 -15.727 1.00 32.03 66 ASP D N 1
ATOM 3505 C CA . ASP D 1 45 ? 101.521 27.945 -15.952 1.00 29.78 66 ASP D CA 1
ATOM 3506 C C . ASP D 1 45 ? 101.530 27.140 -14.660 1.00 28.48 66 ASP D C 1
ATOM 3507 O O . ASP D 1 45 ? 100.560 26.445 -14.337 1.00 26.03 66 ASP D O 1
ATOM 3512 N N . SER D 1 46 ? 102.622 27.233 -13.899 1.00 27.06 67 SER D N 1
ATOM 3513 C CA . SER D 1 46 ? 102.705 26.515 -12.634 1.00 24.84 67 SER D CA 1
ATOM 3514 C C . SER D 1 46 ? 101.665 27.026 -11.645 1.00 28.20 67 SER D C 1
ATOM 3515 O O . SER D 1 46 ? 101.082 26.245 -10.885 1.00 22.97 67 SER D O 1
ATOM 3518 N N . MET D 1 47 ? 101.413 28.337 -11.650 1.00 25.09 68 MET D N 1
ATOM 3519 C CA . MET D 1 47 ? 100.442 28.915 -10.727 1.00 22.21 68 MET D CA 1
ATOM 3520 C C . MET D 1 47 ? 99.024 28.465 -11.062 1.00 24.05 68 MET D C 1
ATOM 3521 O O . MET D 1 47 ? 98.252 28.106 -10.165 1.00 20.28 68 MET D O 1
ATOM 3526 N N . VAL D 1 48 ? 98.660 28.484 -12.347 1.00 20.95 69 VAL D N 1
ATOM 3527 C CA . VAL D 1 48 ? 97.335 28.019 -12.747 1.00 25.03 69 VAL D CA 1
ATOM 3528 C C . VAL D 1 48 ? 97.196 26.524 -12.481 1.00 25.69 69 VAL D C 1
ATOM 3529 O O . VAL D 1 48 ? 96.134 26.050 -12.061 1.00 25.54 69 VAL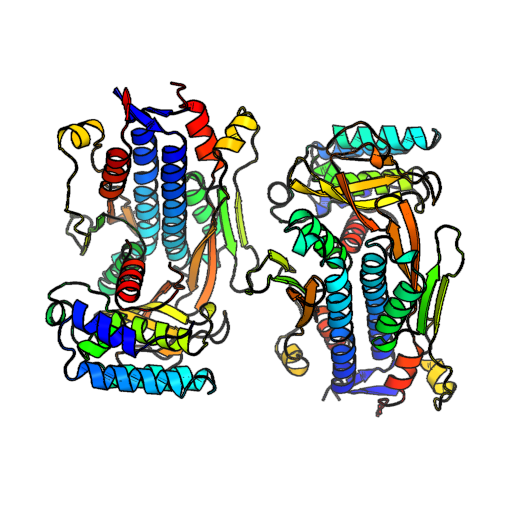 D O 1
ATOM 3533 N N . LYS D 1 49 ? 98.268 25.762 -12.718 1.00 27.76 70 LYS D N 1
ATOM 3534 C CA . LYS D 1 49 ? 98.244 24.326 -12.458 1.00 35.58 70 LYS D CA 1
ATOM 3535 C C . LYS D 1 49 ? 97.950 24.028 -10.994 1.00 34.14 70 LYS D C 1
ATOM 3536 O O . LYS D 1 49 ? 97.155 23.133 -10.684 1.00 30.29 70 LYS D O 1
ATOM 3542 N N . ALA D 1 50 ? 98.580 24.770 -10.079 1.00 35.70 71 ALA D N 1
ATOM 3543 C CA . ALA D 1 50 ? 98.367 24.533 -8.655 1.00 26.57 71 ALA D CA 1
ATOM 3544 C C . ALA D 1 50 ? 96.906 24.724 -8.271 1.00 24.38 71 ALA D C 1
ATOM 3545 O O . ALA D 1 50 ? 96.343 23.920 -7.520 1.00 29.28 71 ALA D O 1
ATOM 3547 N N . VAL D 1 51 ? 96.279 25.789 -8.772 1.00 21.29 72 VAL D N 1
ATOM 3548 C CA . VAL D 1 51 ? 94.874 26.034 -8.464 1.00 21.54 72 VAL D CA 1
ATOM 3549 C C . VAL D 1 51 ? 93.980 25.042 -9.200 1.00 26.93 72 VAL D C 1
ATOM 3550 O O . VAL D 1 51 ? 93.012 24.521 -8.635 1.00 31.52 72 VAL D O 1
ATOM 3554 N N . PHE D 1 52 ? 94.300 24.752 -10.464 1.00 25.01 73 PHE D N 1
ATOM 3555 C CA . PHE D 1 52 ? 93.439 23.890 -11.267 1.00 26.00 73 PHE D CA 1
ATOM 3556 C C . PHE D 1 52 ? 93.497 22.440 -10.793 1.00 26.99 73 PHE D C 1
ATOM 3557 O O . PHE D 1 52 ? 92.461 21.769 -10.712 1.00 24.88 73 PHE D O 1
ATOM 3565 N N . ASP D 1 53 ? 94.696 21.936 -10.481 1.00 21.19 74 ASP D N 1
ATOM 3566 C CA . ASP D 1 53 ? 94.826 20.537 -10.079 1.00 23.95 74 ASP D CA 1
ATOM 3567 C C . ASP D 1 53 ? 94.096 20.251 -8.774 1.00 31.74 74 ASP D C 1
ATOM 3568 O O . ASP D 1 53 ? 93.616 19.131 -8.566 1.00 32.28 74 ASP D O 1
ATOM 3573 N N . ARG D 1 54 ? 94.019 21.236 -7.880 1.00 33.92 75 ARG D N 1
ATOM 3574 C CA . ARG D 1 54 ? 93.381 21.048 -6.584 1.00 46.71 75 ARG D CA 1
ATOM 3575 C C . ARG D 1 54 ? 91.882 21.319 -6.599 1.00 42.43 75 ARG D C 1
ATOM 3576 O O . ARG D 1 54 ? 91.164 20.795 -5.738 1.00 40.90 75 ARG D O 1
ATOM 3584 N N . GLY D 1 55 ? 91.385 22.071 -7.580 1.00 33.19 76 GLY D N 1
ATOM 3585 C CA . GLY D 1 55 ? 89.999 22.479 -7.615 1.00 30.04 76 GLY D CA 1
ATOM 3586 C C . GLY D 1 55 ? 89.147 21.590 -8.504 1.00 32.23 76 GLY D C 1
ATOM 3587 O O . GLY D 1 55 ? 89.540 20.496 -8.914 1.00 35.50 76 GLY D O 1
ATOM 3588 N N . TYR D 1 56 ? 87.942 22.080 -8.793 1.00 41.28 77 TYR D N 1
ATOM 3589 C CA . TYR D 1 56 ? 86.972 21.341 -9.591 1.00 48.22 77 TYR D CA 1
ATOM 3590 C C . TYR D 1 56 ? 86.465 22.187 -10.752 1.00 42.42 77 TYR D C 1
ATOM 3591 O O . TYR D 1 56 ? 85.316 22.044 -11.177 1.00 59.87 77 TYR D O 1
ATOM 3600 N N . PHE D 1 57 ? 87.307 23.076 -11.271 1.00 24.81 78 PHE D N 1
ATOM 3601 C CA . PHE D 1 57 ? 86.887 23.999 -12.313 1.00 28.95 78 PHE D CA 1
ATOM 3602 C C . PHE D 1 57 ? 86.949 23.335 -13.682 1.00 31.55 78 PHE D C 1
ATOM 3603 O O . PHE D 1 57 ? 87.752 22.431 -13.924 1.00 35.81 78 PHE D O 1
ATOM 3611 N N . SER D 1 58 ? 86.078 23.795 -14.582 1.00 36.35 79 SER D N 1
ATOM 3612 C CA . SER D 1 58 ? 86.114 23.305 -15.956 1.00 38.50 79 SER D CA 1
ATOM 3613 C C . SER D 1 58 ? 87.292 23.892 -16.723 1.00 31.71 79 SER D C 1
ATOM 3614 O O . SER D 1 58 ? 87.901 23.205 -17.551 1.00 31.89 79 SER D O 1
ATOM 3617 N N . SER D 1 59 ? 87.634 25.154 -16.463 1.00 28.45 80 SER D N 1
ATOM 3618 C CA . SER D 1 59 ? 88.747 25.770 -17.169 1.00 29.67 80 SER D CA 1
ATOM 3619 C C . SER D 1 59 ? 89.213 27.019 -16.435 1.00 32.90 80 SER D C 1
ATOM 3620 O O . SER D 1 59 ? 88.419 27.716 -15.798 1.00 35.21 80 SER D O 1
ATOM 3623 N N . ILE D 1 60 ? 90.515 27.287 -16.537 1.00 30.29 81 ILE D N 1
ATOM 3624 C CA . ILE D 1 60 ? 91.115 28.555 -16.138 1.00 32.30 81 ILE D CA 1
ATOM 3625 C C . ILE D 1 60 ? 91.996 29.035 -17.284 1.00 32.28 81 ILE D C 1
ATOM 3626 O O . ILE D 1 60 ? 92.827 28.272 -17.789 1.00 40.25 81 ILE D O 1
ATOM 3631 N N . LYS D 1 61 ? 91.814 30.287 -17.698 1.00 28.69 82 LYS D N 1
ATOM 3632 C CA . LYS D 1 61 ? 92.559 30.843 -18.819 1.00 32.83 82 LYS D CA 1
ATOM 3633 C C . LYS D 1 61 ? 93.070 32.234 -18.470 1.00 36.10 82 LYS D C 1
ATOM 3634 O O . LYS D 1 61 ? 92.386 33.005 -17.790 1.00 34.45 82 LYS D O 1
ATOM 3640 N N . VAL D 1 62 ? 94.283 32.542 -18.929 1.00 28.75 83 VAL D N 1
ATOM 3641 C CA . VAL D 1 62 ? 94.910 33.844 -18.733 1.00 28.56 83 VAL D CA 1
ATOM 3642 C C . VAL D 1 62 ? 95.169 34.457 -20.103 1.00 31.82 83 VAL D C 1
ATOM 3643 O O . VAL D 1 62 ? 95.812 33.835 -20.956 1.00 37.87 83 VAL D O 1
ATOM 3647 N N . GLN D 1 63 ? 94.666 35.672 -20.308 1.00 41.81 84 GLN D N 1
ATOM 3648 C CA . GLN D 1 63 ? 94.835 36.431 -21.537 1.00 43.74 84 GLN D CA 1
ATOM 3649 C C . GLN D 1 63 ? 95.570 37.738 -21.268 1.00 44.95 84 GLN D C 1
ATOM 3650 O O . GLN D 1 63 ? 95.609 38.229 -20.138 1.00 48.64 84 GLN D O 1
ATOM 3656 N N . ASP D 1 64 ? 96.169 38.293 -22.322 1.00 45.99 85 ASP D N 1
ATOM 3657 C CA . ASP D 1 64 ? 96.754 39.625 -22.253 1.00 50.12 85 ASP D CA 1
ATOM 3658 C C . ASP D 1 64 ? 95.682 40.652 -22.625 1.00 52.91 85 ASP D C 1
ATOM 3659 O O . ASP D 1 64 ? 94.489 40.344 -22.678 1.00 49.48 85 ASP D O 1
ATOM 3664 N N . ILE D 1 65 ? 96.103 41.893 -22.877 1.00 55.78 86 ILE D N 1
ATOM 3665 C CA . ILE D 1 65 ? 95.152 42.967 -23.153 1.00 64.27 86 ILE D CA 1
ATOM 3666 C C . ILE D 1 65 ? 94.429 42.751 -24.482 1.00 64.48 86 ILE D C 1
ATOM 3667 O O . ILE D 1 65 ? 93.268 43.151 -24.635 1.00 70.70 86 ILE D O 1
ATOM 3672 N N . LYS D 1 66 ? 95.059 42.071 -25.436 1.00 60.59 87 LYS D N 1
ATOM 3673 C CA . LYS D 1 66 ? 94.447 41.825 -26.736 1.00 67.65 87 LYS D CA 1
ATOM 3674 C C . LYS D 1 66 ? 93.629 40.542 -26.780 1.00 71.85 87 LYS D C 1
ATOM 3675 O O . LYS D 1 66 ? 93.134 40.175 -27.852 1.00 77.55 87 LYS D O 1
ATOM 3681 N N . GLY D 1 67 ? 93.469 39.858 -25.650 1.00 62.97 88 GLY D N 1
ATOM 3682 C CA . GLY D 1 67 ? 92.730 38.618 -25.637 1.00 55.04 88 GLY D CA 1
ATOM 3683 C C . GLY D 1 67 ? 93.521 37.404 -26.063 1.00 54.60 88 GLY D C 1
ATOM 3684 O O . GLY D 1 67 ? 92.947 36.312 -26.142 1.00 62.61 88 GLY D O 1
ATOM 3685 N N . LYS D 1 68 ? 94.805 37.556 -26.372 1.00 51.35 89 LYS D N 1
ATOM 3686 C CA . LYS D 1 68 ? 95.599 36.403 -26.762 1.00 53.63 89 LYS D CA 1
ATOM 3687 C C . LYS D 1 68 ? 95.813 35.516 -25.540 1.00 51.99 89 LYS D C 1
ATOM 3688 O O . LYS D 1 68 ? 96.267 35.978 -24.494 1.00 48.22 89 LYS D O 1
ATOM 3694 N N . VAL D 1 69 ? 95.487 34.234 -25.687 1.00 49.22 90 VAL D N 1
ATOM 3695 C CA . VAL D 1 69 ? 95.562 33.260 -24.600 1.00 42.99 90 VAL D CA 1
ATOM 3696 C C . VAL D 1 69 ? 97.019 32.945 -24.292 1.00 44.46 90 VAL D C 1
ATOM 3697 O O . VAL D 1 69 ? 97.775 32.530 -25.173 1.00 52.77 90 VAL D O 1
ATOM 3701 N N . ILE D 1 70 ? 97.409 33.133 -23.035 1.00 41.32 91 ILE D N 1
ATOM 3702 C CA . ILE D 1 70 ? 98.755 32.824 -22.580 1.00 47.19 91 ILE D CA 1
ATOM 3703 C C . ILE D 1 70 ? 98.798 31.479 -21.860 1.00 45.11 91 ILE D C 1
ATOM 3704 O O . ILE D 1 70 ? 99.738 30.702 -22.036 1.00 46.22 91 ILE D O 1
ATOM 3709 N N . ILE D 1 71 ? 97.785 31.194 -21.044 1.00 39.23 92 ILE D N 1
ATOM 3710 C CA . ILE D 1 71 ? 97.636 29.918 -20.352 1.00 38.23 92 ILE D CA 1
ATOM 3711 C C . ILE D 1 71 ? 96.188 29.487 -20.511 1.00 41.71 92 ILE D C 1
ATOM 3712 O O . ILE D 1 71 ? 95.269 30.301 -20.369 1.00 34.00 92 ILE D O 1
ATOM 3717 N N . LEU D 1 72 ? 95.982 28.208 -20.806 1.00 43.74 93 LEU D N 1
ATOM 3718 C CA . LEU D 1 72 ? 94.638 27.653 -20.914 1.00 42.22 93 LEU D CA 1
ATOM 3719 C C . LEU D 1 72 ? 94.653 26.257 -20.317 1.00 42.07 93 LEU D C 1
ATOM 3720 O O . LEU D 1 72 ? 95.241 25.335 -20.891 1.00 43.14 93 LEU D O 1
ATOM 3725 N N . LYS D 1 73 ? 94.010 26.109 -19.167 1.00 38.53 94 LYS D N 1
ATOM 3726 C CA . LYS D 1 73 ? 93.801 24.813 -18.545 1.00 36.53 94 LYS D CA 1
ATOM 3727 C C . LYS D 1 73 ? 92.331 24.482 -18.717 1.00 40.26 94 LYS D C 1
ATOM 3728 O O . LYS D 1 73 ? 91.467 25.270 -18.326 1.00 34.88 94 LYS D O 1
ATOM 3734 N N . LYS D 1 74 ? 92.053 23.332 -19.314 1.00 44.65 95 LYS D N 1
ATOM 3735 C CA . LYS D 1 74 ? 90.690 22.919 -19.589 1.00 46.32 95 LYS D CA 1
ATOM 3736 C C . LYS D 1 74 ? 90.563 21.464 -19.179 1.00 51.44 95 LYS D C 1
ATOM 3737 O O . LYS D 1 74 ? 91.514 20.689 -19.299 1.00 51.17 95 LYS D O 1
ATOM 3743 N N . GLN D 1 75 ? 89.383 21.089 -18.699 1.00 52.36 96 GLN D N 1
ATOM 3744 C CA . GLN D 1 75 ? 89.133 19.707 -18.318 1.00 56.55 96 GLN D CA 1
ATOM 3745 C C . GLN D 1 75 ? 87.846 19.261 -18.981 1.00 59.68 96 GLN D C 1
ATOM 3746 O O . GLN D 1 75 ? 86.793 19.876 -18.777 1.00 63.02 96 GLN D O 1
ATOM 3752 N N . LEU D 1 76 ? 87.938 18.201 -19.770 1.00 63.13 97 LEU D N 1
ATOM 3753 C CA . LEU D 1 76 ? 86.761 17.652 -20.423 1.00 70.81 97 LEU D CA 1
ATOM 3754 C C . LEU D 1 76 ? 85.889 16.914 -19.408 1.00 76.91 97 LEU D C 1
ATOM 3755 O O . LEU D 1 76 ? 86.394 16.071 -18.662 1.00 74.98 97 LEU D O 1
ATOM 3760 N N . PRO D 1 77 ? 84.589 17.191 -19.348 1.00 82.45 98 PRO D N 1
ATOM 3761 C CA . PRO D 1 77 ? 83.717 16.525 -18.369 1.00 83.54 98 PRO D CA 1
ATOM 3762 C C . PRO D 1 77 ? 82.798 15.485 -18.986 1.00 87.97 98 PRO D C 1
ATOM 3763 O O . PRO D 1 77 ? 82.040 14.847 -18.242 1.00 93.60 98 PRO D O 1
ATOM 3767 N N . GLN D 1 78 ? 82.897 15.275 -20.298 1.00 88.53 99 GLN D N 1
ATOM 3768 C CA . GLN D 1 78 ? 81.744 14.990 -21.157 1.00 95.18 99 GLN D CA 1
ATOM 3769 C C . GLN D 1 78 ? 81.431 13.507 -21.126 1.00 96.76 99 GLN D C 1
ATOM 3770 O O . GLN D 1 78 ? 81.934 12.711 -21.920 1.00 107.03 99 GLN D O 1
ATOM 3776 N N . GLU D 1 79 ? 80.604 13.132 -20.164 1.00 88.45 100 GLU D N 1
ATOM 3777 C CA . GLU D 1 79 ? 79.575 12.137 -20.410 1.00 90.06 100 GLU D CA 1
ATOM 3778 C C . GLU D 1 79 ? 78.293 12.603 -19.755 1.00 89.34 100 GLU D C 1
ATOM 3779 O O . GLU D 1 79 ? 78.292 13.164 -18.654 1.00 93.31 100 GLU D O 1
ATOM 3785 N N . SER D 1 80 ? 77.205 12.387 -20.477 1.00 80.51 101 SER D N 1
ATOM 3786 C CA . SER D 1 80 ? 75.880 12.796 -20.047 1.00 74.92 101 SER D CA 1
ATOM 3787 C C . SER D 1 80 ? 74.927 11.641 -20.307 1.00 64.01 101 SER D C 1
ATOM 3788 O O . SER D 1 80 ? 74.713 11.252 -21.459 1.00 73.61 101 SER D O 1
ATOM 3791 N N . ASP D 1 81 ? 74.316 11.134 -19.243 1.00 65.61 102 ASP D N 1
ATOM 3792 C CA . ASP D 1 81 ? 73.223 10.175 -19.320 1.00 72.33 102 ASP D CA 1
ATOM 3793 C C . ASP D 1 81 ? 71.936 10.825 -18.833 1.00 72.44 102 ASP D C 1
ATOM 3794 O O . ASP D 1 81 ? 70.962 10.132 -18.520 1.00 74.69 102 ASP D O 1
ATOM 3799 N N . ILE D 1 82 ? 71.935 12.149 -18.747 1.00 66.19 103 ILE D N 1
ATOM 3800 C CA . ILE D 1 82 ? 70.792 12.908 -18.248 1.00 59.77 103 ILE D CA 1
ATOM 3801 C C . ILE D 1 82 ? 69.988 13.334 -19.468 1.00 54.61 103 ILE D C 1
ATOM 3802 O O . ILE D 1 82 ? 70.551 13.969 -20.375 1.00 61.89 103 ILE D O 1
ATOM 3807 N N . PRO D 1 83 ? 68.708 12.977 -19.560 1.00 51.51 104 PRO D N 1
ATOM 3808 C CA . PRO D 1 83 ? 67.950 13.321 -20.762 1.00 58.08 104 PRO D CA 1
ATOM 3809 C C . PRO D 1 83 ? 67.855 14.831 -20.884 1.00 55.82 104 PRO D C 1
ATOM 3810 O O . PRO D 1 83 ? 67.838 15.557 -19.887 1.00 51.00 104 PRO D O 1
ATOM 3814 N N . GLN D 1 84 ? 67.808 15.300 -22.131 1.00 59.82 105 GLN D N 1
ATOM 3815 C CA . GLN D 1 84 ? 67.921 16.732 -22.378 1.00 52.86 105 GLN D CA 1
ATOM 3816 C C . GLN D 1 84 ? 66.775 17.514 -21.752 1.00 52.36 105 GLN D C 1
ATOM 3817 O O . GLN D 1 84 ? 66.970 18.662 -21.337 1.00 49.71 105 GLN D O 1
ATOM 3823 N N . TRP D 1 85 ? 65.577 16.923 -21.678 1.00 50.09 106 TRP D N 1
ATOM 3824 C CA . TRP D 1 85 ? 64.449 17.647 -21.099 1.00 47.29 106 TRP D CA 1
ATOM 3825 C C . TRP D 1 85 ? 64.737 18.046 -19.659 1.00 45.29 106 TRP D C 1
ATOM 3826 O O . TRP D 1 85 ? 64.331 19.126 -19.214 1.00 50.09 106 TRP D O 1
ATOM 3837 N N . PHE D 1 86 ? 65.448 17.197 -18.916 1.00 45.20 107 PHE D N 1
ATOM 3838 C CA . PHE D 1 86 ? 65.793 17.562 -17.550 1.00 44.62 107 PHE D CA 1
ATOM 3839 C C . PHE D 1 86 ? 66.913 18.592 -17.526 1.00 43.28 107 PHE D C 1
ATOM 3840 O O . PHE D 1 86 ? 66.884 19.522 -16.711 1.00 43.51 107 PHE D O 1
ATOM 3848 N N . VAL D 1 87 ? 67.915 18.433 -18.395 1.00 36.56 108 VAL D N 1
ATOM 3849 C CA . VAL D 1 87 ? 68.990 19.419 -18.456 1.00 39.28 108 VAL D CA 1
ATOM 3850 C C . VAL D 1 87 ? 68.416 20.787 -18.795 1.00 43.58 108 VAL D C 1
ATOM 3851 O O . VAL D 1 87 ? 68.790 21.798 -18.192 1.00 42.07 108 VAL D O 1
ATOM 3855 N N . ASN D 1 88 ? 67.468 20.833 -19.736 1.00 41.45 109 ASN D N 1
ATOM 3856 C CA . ASN D 1 88 ? 66.813 22.093 -20.067 1.00 40.85 109 ASN D CA 1
ATOM 3857 C C . ASN D 1 88 ? 66.033 22.642 -18.880 1.00 49.83 109 ASN D C 1
ATOM 3858 O O . ASN D 1 88 ? 65.891 23.862 -18.738 1.00 48.65 109 ASN D O 1
ATOM 3863 N N . LEU D 1 89 ? 65.538 21.759 -18.009 1.00 57.29 110 LEU D N 1
ATOM 3864 C CA . LEU D 1 89 ? 64.732 22.203 -16.878 1.00 49.74 110 LEU D CA 1
ATOM 3865 C C . LEU D 1 89 ? 65.568 22.903 -15.813 1.00 46.43 110 LEU D C 1
ATOM 3866 O O . LEU D 1 89 ? 65.048 23.761 -15.089 1.00 44.85 110 LEU D O 1
ATOM 3871 N N . ILE D 1 90 ? 66.855 22.582 -15.712 1.00 47.36 111 ILE D N 1
ATOM 3872 C CA . ILE D 1 90 ? 67.678 23.072 -14.611 1.00 43.82 111 ILE D CA 1
ATOM 3873 C C . ILE D 1 90 ? 68.885 23.856 -15.089 1.00 41.77 111 ILE D C 1
ATOM 3874 O O . ILE D 1 90 ? 69.572 24.468 -14.257 1.00 42.18 111 ILE D O 1
ATOM 3879 N N . LYS D 1 91 ? 69.170 23.865 -16.387 1.00 33.71 112 LYS D N 1
ATOM 3880 C CA . LYS D 1 91 ? 70.400 24.465 -16.870 1.00 30.61 112 LYS D CA 1
ATOM 3881 C C . LYS D 1 91 ? 70.386 25.971 -16.656 1.00 42.36 112 LYS D C 1
ATOM 3882 O O . LYS D 1 91 ? 69.339 26.624 -16.674 1.00 41.93 112 LYS D O 1
ATOM 3888 N N . TRP D 1 92 ? 71.574 26.511 -16.440 1.00 33.54 113 TRP D N 1
ATOM 3889 C CA . TRP D 1 92 ? 71.819 27.927 -16.267 1.00 38.77 113 TRP D CA 1
ATOM 3890 C C . TRP D 1 92 ? 73.035 28.246 -17.115 1.00 38.68 113 TRP D C 1
ATOM 3891 O O . TRP D 1 92 ? 73.894 27.378 -17.309 1.00 37.88 113 TRP D O 1
ATOM 3902 N N . PRO D 1 93 ? 73.120 29.454 -17.666 1.00 46.85 114 PRO D N 1
ATOM 3903 C CA . PRO D 1 93 ? 74.243 29.749 -18.557 1.00 56.42 114 PRO D CA 1
ATOM 3904 C C . PRO D 1 93 ? 75.540 29.634 -17.779 1.00 57.30 114 PRO D C 1
ATOM 3905 O O . PRO D 1 93 ? 75.604 29.982 -16.597 1.00 56.27 114 PRO D O 1
ATOM 3909 N N . SER D 1 94 ? 76.575 29.126 -18.439 1.00 66.57 115 SER D N 1
ATOM 3910 C CA . SER D 1 94 ? 77.840 28.965 -17.743 1.00 69.05 115 SER D CA 1
ATOM 3911 C C . SER D 1 94 ? 78.376 30.354 -17.448 1.00 67.89 115 SER D C 1
ATOM 3912 O O . SER D 1 94 ? 78.699 31.113 -18.367 1.00 69.44 115 SER D O 1
ATOM 3915 N N . THR D 1 95 ? 78.484 30.679 -16.165 1.00 70.86 116 THR D N 1
ATOM 3916 C CA . THR D 1 95 ? 78.948 32.000 -15.758 1.00 79.89 116 THR D CA 1
ATOM 3917 C C . THR D 1 95 ? 80.444 31.933 -15.503 1.00 75.11 116 THR D C 1
ATOM 3918 O O . THR D 1 95 ? 80.905 31.710 -14.382 1.00 74.56 116 THR D O 1
ATOM 3922 N N . GLU D 1 96 ? 81.205 32.104 -16.573 1.00 67.08 117 GLU D N 1
ATOM 3923 C CA . GLU D 1 96 ? 82.645 32.236 -16.458 1.00 60.74 117 GLU D CA 1
ATOM 3924 C C . GLU D 1 96 ? 82.942 33.567 -15.782 1.00 56.28 117 GLU D C 1
ATOM 3925 O O . GLU D 1 96 ? 82.534 34.624 -16.275 1.00 62.17 117 GLU D O 1
ATOM 3931 N N . LYS D 1 97 ? 83.640 33.525 -14.655 1.00 33.57 118 LYS D N 1
ATOM 3932 C CA . LYS D 1 97 ? 83.961 34.736 -13.918 1.00 26.50 118 LYS D CA 1
ATOM 3933 C C . LYS D 1 97 ? 85.371 35.193 -14.251 1.00 35.76 118 LYS D C 1
ATOM 3934 O O . LYS D 1 97 ? 86.273 34.376 -14.458 1.00 37.34 118 LYS D O 1
ATOM 3940 N N A SER D 1 98 ? 85.549 36.510 -14.291 0.60 38.06 119 SER D N 1
ATOM 3941 N N B SER D 1 98 ? 85.555 36.509 -14.318 0.40 38.11 119 SER D N 1
ATOM 3942 C CA A SER D 1 98 ? 86.780 37.142 -14.728 0.60 37.12 119 SER D CA 1
ATOM 3943 C CA B SER D 1 98 ? 86.824 37.089 -14.723 0.40 38.64 119 SER D CA 1
ATOM 3944 C C A SER D 1 98 ? 87.295 38.095 -13.660 0.60 37.96 119 SER D C 1
ATOM 3945 C C B SER D 1 98 ? 87.290 38.108 -13.694 0.40 38.18 119 SER D C 1
ATOM 3946 O O A SER D 1 98 ? 86.572 38.490 -12.742 0.60 36.57 119 SER D O 1
ATOM 3947 O O B SER D 1 98 ? 86.524 38.569 -12.844 0.40 36.99 119 SER D O 1
ATOM 3952 N N . SER D 1 99 ? 88.569 38.453 -13.794 1.00 37.34 120 SER D N 1
ATOM 3953 C CA . SER D 1 99 ? 89.164 39.502 -12.985 1.00 39.51 120 SER D CA 1
ATOM 3954 C C . SER D 1 99 ? 90.347 40.058 -13.754 1.00 36.49 120 SER D C 1
ATOM 3955 O O . SER D 1 99 ? 91.066 39.310 -14.422 1.00 35.76 120 SER D O 1
ATOM 3958 N N . LEU D 1 100 ? 90.542 41.367 -13.663 1.00 36.14 121 LEU D N 1
ATOM 3959 C CA . LEU D 1 100 ? 91.638 41.986 -14.383 1.00 40.71 121 LEU D CA 1
ATOM 3960 C C . LEU D 1 100 ? 92.932 41.747 -13.620 1.00 30.33 121 LEU D C 1
ATOM 3961 O O . LEU D 1 100 ? 92.955 41.727 -12.387 1.00 35.94 121 LEU D O 1
ATOM 3966 N N . ILE D 1 101 ? 94.017 41.567 -14.363 1.00 38.09 122 ILE D N 1
ATOM 3967 C CA . ILE D 1 101 ? 95.351 41.474 -13.784 1.00 30.53 122 ILE D CA 1
ATOM 3968 C C . ILE D 1 101 ? 96.014 42.826 -13.989 1.00 36.26 122 ILE D C 1
ATOM 3969 O O . ILE D 1 101 ? 96.104 43.316 -15.121 1.00 41.54 122 ILE D O 1
ATOM 3974 N N . MET D 1 102 ? 96.477 43.434 -12.902 1.00 38.29 123 MET D N 1
ATOM 3975 C CA . MET D 1 102 ? 96.856 44.837 -12.913 1.00 44.70 123 MET D CA 1
ATOM 3976 C C . MET D 1 102 ? 98.336 45.021 -12.621 1.00 47.44 123 MET D C 1
ATOM 3977 O O . MET D 1 102 ? 98.917 44.310 -11.793 1.00 41.70 123 MET D O 1
ATOM 3982 N N . ASP D 1 103 ? 98.931 45.982 -13.320 1.00 46.31 124 ASP D N 1
ATOM 3983 C CA . ASP D 1 103 ? 100.240 46.545 -13.006 1.00 48.57 124 ASP D CA 1
ATOM 3984 C C . ASP D 1 103 ? 99.951 47.972 -12.549 1.00 52.89 124 ASP D C 1
ATOM 3985 O O . ASP D 1 103 ? 100.008 48.916 -13.339 1.00 55.66 124 ASP D O 1
ATOM 3990 N N . GLY D 1 104 ? 99.634 48.122 -11.267 1.00 52.55 125 GLY D N 1
ATOM 3991 C CA . GLY D 1 104 ? 99.181 49.398 -10.756 1.00 54.71 125 GLY D CA 1
ATOM 3992 C C . GLY D 1 104 ? 97.838 49.772 -11.348 1.00 62.85 125 GLY D C 1
ATOM 3993 O O . GLY D 1 104 ? 96.858 49.042 -11.174 1.00 66.21 125 GLY D O 1
ATOM 3994 N N . TRP D 1 105 ? 97.774 50.903 -12.049 1.00 66.14 126 TRP D N 1
ATOM 3995 C CA . TRP D 1 105 ? 96.543 51.323 -12.705 1.00 65.57 126 TRP D CA 1
ATOM 3996 C C . TRP D 1 105 ? 96.391 50.775 -14.117 1.00 64.68 126 TRP D C 1
ATOM 3997 O O . TRP D 1 105 ? 95.294 50.859 -14.680 1.00 75.74 126 TRP D O 1
ATOM 4008 N N . MET D 1 106 ? 97.449 50.227 -14.704 1.00 59.58 127 MET D N 1
ATOM 4009 C CA . MET D 1 106 ? 97.387 49.713 -16.064 1.00 59.86 127 MET D CA 1
ATOM 4010 C C . MET D 1 106 ? 96.923 48.263 -16.049 1.00 57.74 127 MET D C 1
ATOM 4011 O O . MET D 1 106 ? 97.396 47.457 -15.240 1.00 58.43 127 MET D O 1
ATOM 4016 N N . GLN D 1 107 ? 95.990 47.940 -16.939 1.00 49.62 128 GLN D N 1
ATOM 4017 C CA . GLN D 1 107 ? 95.530 46.571 -17.100 1.00 51.62 128 GLN D CA 1
ATOM 4018 C C . GLN D 1 107 ? 96.585 45.770 -17.852 1.00 54.50 128 GLN D C 1
ATOM 4019 O O . GLN D 1 107 ? 97.115 46.230 -18.868 1.00 64.02 128 GLN D O 1
ATOM 4025 N N . ALA D 1 108 ? 96.894 44.575 -17.353 1.00 49.66 129 ALA D N 1
ATOM 4026 C CA . ALA D 1 108 ? 97.909 43.728 -17.961 1.00 48.60 129 ALA D CA 1
ATOM 4027 C C . ALA D 1 108 ? 97.336 42.438 -18.523 1.00 51.63 129 ALA D C 1
ATOM 4028 O O . ALA D 1 108 ? 98.071 41.676 -19.161 1.00 52.46 129 ALA D O 1
ATOM 4030 N N . GLY D 1 109 ? 96.050 42.196 -18.342 1.00 48.45 130 GLY D N 1
ATOM 4031 C CA . GLY D 1 109 ? 95.408 41.009 -18.859 1.00 43.49 130 GLY D CA 1
ATOM 4032 C C . GLY D 1 109 ? 94.242 40.619 -17.974 1.00 39.77 130 GLY D C 1
ATOM 4033 O O . GLY D 1 109 ? 93.795 41.390 -17.130 1.00 42.51 130 GLY D O 1
ATOM 4034 N N . VAL D 1 110 ? 93.763 39.393 -18.179 1.00 32.85 131 VAL D N 1
ATOM 4035 C CA . VAL D 1 110 ? 92.562 38.898 -17.512 1.00 33.76 131 VAL D CA 1
ATOM 4036 C C . VAL D 1 110 ? 92.744 37.419 -17.206 1.00 31.40 131 VAL D C 1
ATOM 4037 O O . VAL D 1 110 ? 93.363 36.685 -17.984 1.00 36.18 131 VAL D O 1
ATOM 4041 N N . VAL D 1 111 ? 92.204 36.981 -16.074 1.00 30.16 132 VAL D N 1
ATOM 4042 C CA . VAL D 1 111 ? 92.089 35.565 -15.745 1.00 28.56 132 VAL D CA 1
ATOM 4043 C C . VAL D 1 111 ? 90.608 35.204 -15.705 1.00 31.40 132 VAL D C 1
ATOM 4044 O O . VAL D 1 111 ? 89.796 35.947 -15.141 1.00 29.20 132 VAL D O 1
ATOM 4048 N N . LEU D 1 112 ? 90.251 34.081 -16.330 1.00 28.34 133 LEU D N 1
ATOM 4049 C CA . LEU D 1 112 ? 88.859 33.661 -16.462 1.00 30.01 133 LEU D CA 1
ATOM 4050 C C . LEU D 1 112 ? 88.707 32.254 -15.905 1.00 29.08 133 LEU D C 1
ATOM 4051 O O . LEU D 1 112 ? 89.405 31.333 -16.342 1.00 29.95 133 LEU D O 1
ATOM 4056 N N . VAL D 1 113 ? 87.801 32.092 -14.942 1.00 25.21 134 VAL D N 1
ATOM 4057 C CA . VAL D 1 113 ? 87.586 30.827 -14.247 1.00 27.77 134 VAL D CA 1
ATOM 4058 C C . VAL D 1 113 ? 86.152 30.368 -14.479 1.00 33.63 134 VAL D C 1
ATOM 4059 O O . VAL D 1 113 ? 85.206 31.121 -14.219 1.00 30.75 134 VAL D O 1
ATOM 4063 N N . ALA D 1 114 ? 85.993 29.137 -14.966 1.00 32.16 135 A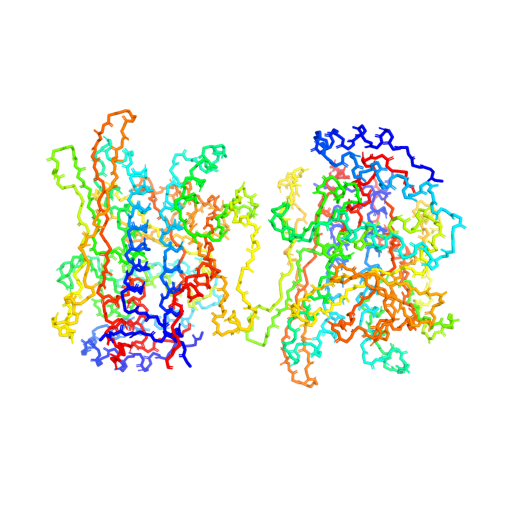LA D N 1
ATOM 4064 C CA . ALA D 1 114 ? 84.684 28.567 -15.266 1.00 32.17 135 ALA D CA 1
ATOM 4065 C C . ALA D 1 114 ? 84.419 27.358 -14.377 1.00 35.94 135 ALA D C 1
ATOM 4066 O O . ALA D 1 114 ? 85.282 26.484 -14.235 1.00 31.02 135 ALA D O 1
ATOM 4068 N N . SER D 1 115 ? 83.225 27.312 -13.789 1.00 42.67 136 SER D N 1
ATOM 4069 C CA . SER D 1 115 ? 82.769 26.210 -12.951 1.00 47.06 136 SER D CA 1
ATOM 4070 C C . SER D 1 115 ? 82.275 25.035 -13.798 1.00 48.20 136 SER D C 1
ATOM 4071 O O . SER D 1 115 ? 81.984 25.170 -14.990 1.00 47.26 136 SER D O 1
ATOM 4074 N N . ASP D 1 116 ? 82.171 23.868 -13.154 1.00 50.84 137 ASP D N 1
ATOM 4075 C CA . ASP D 1 116 ? 81.736 22.635 -13.808 1.00 53.60 137 ASP D CA 1
ATOM 4076 C C . ASP D 1 116 ? 80.386 22.190 -13.253 1.00 47.24 137 ASP D C 1
ATOM 4077 O O . ASP D 1 116 ? 80.326 21.592 -12.168 1.00 54.37 137 ASP D O 1
ATOM 4082 N N . PRO D 1 117 ? 79.279 22.474 -13.947 1.00 41.07 138 PRO D N 1
ATOM 4083 C CA . PRO D 1 117 ? 77.947 22.104 -13.440 1.00 36.77 138 PRO D CA 1
ATOM 4084 C C . PRO D 1 117 ? 77.558 20.638 -13.600 1.00 44.99 138 PRO D C 1
ATOM 4085 O O . PRO D 1 117 ? 76.513 20.243 -13.064 1.00 52.03 138 PRO D O 1
ATOM 4089 N N . SER D 1 118 ? 78.343 19.825 -14.314 1.00 49.96 139 SER D N 1
ATOM 4090 C CA . SER D 1 118 ? 77.895 18.475 -14.654 1.00 47.72 139 SER D CA 1
ATOM 4091 C C . SER D 1 118 ? 77.655 17.597 -13.430 1.00 44.25 139 SER D C 1
ATOM 4092 O O . SER D 1 118 ? 76.754 16.751 -13.450 1.00 49.48 139 SER D O 1
ATOM 4095 N N . TYR D 1 119 ? 78.430 17.774 -12.358 1.00 53.08 140 TYR D N 1
ATOM 4096 C CA . TYR D 1 119 ? 78.147 17.021 -11.138 1.00 52.81 140 TYR D CA 1
ATOM 4097 C C . TYR D 1 119 ? 76.818 17.434 -10.519 1.00 50.31 140 TYR D C 1
ATOM 4098 O O . TYR D 1 119 ? 76.057 16.582 -10.045 1.00 56.34 140 TYR D O 1
ATOM 4107 N N . VAL D 1 120 ? 76.521 18.735 -10.518 1.00 37.38 141 VAL D N 1
ATOM 4108 C CA . VAL D 1 120 ? 75.260 19.212 -9.960 1.00 37.27 141 VAL D CA 1
ATOM 4109 C C . VAL D 1 120 ? 74.078 18.703 -10.776 1.00 29.85 141 VAL D C 1
ATOM 4110 O O . VAL D 1 120 ? 73.065 18.268 -10.214 1.00 30.91 141 VAL D O 1
ATOM 4114 N N . TYR D 1 121 ? 74.176 18.761 -12.108 1.00 30.53 142 TYR D N 1
ATOM 4115 C CA . TYR D 1 121 ? 73.095 18.251 -12.946 1.00 32.23 142 TYR D CA 1
ATOM 4116 C C . TYR D 1 121 ? 72.801 16.788 -12.642 1.00 41.26 142 TYR D C 1
ATOM 4117 O O . TYR D 1 121 ? 71.634 16.391 -12.542 1.00 41.91 142 TYR D O 1
ATOM 4126 N N . ALA D 1 122 ? 73.846 15.972 -12.485 1.00 47.42 143 ALA D N 1
ATOM 4127 C CA . ALA D 1 122 ? 73.642 14.549 -12.235 1.00 48.06 143 ALA D CA 1
ATOM 4128 C C . ALA D 1 122 ? 73.050 14.308 -10.853 1.00 41.75 143 ALA D C 1
ATOM 4129 O O . ALA D 1 122 ? 72.171 13.453 -10.690 1.00 44.30 143 ALA D O 1
ATOM 4131 N N . SER D 1 123 ? 73.509 15.059 -9.848 1.00 33.20 144 SER D N 1
ATOM 4132 C CA . SER D 1 123 ? 72.979 14.892 -8.499 1.00 36.55 144 SER D CA 1
ATOM 4133 C C . SER D 1 123 ? 71.503 15.258 -8.440 1.00 34.30 144 SER D C 1
ATOM 4134 O O . SER D 1 123 ? 70.704 14.555 -7.810 1.00 35.86 144 SER D O 1
ATOM 4137 N N . LEU D 1 124 ? 71.121 16.362 -9.084 1.00 29.81 145 LEU D N 1
ATOM 4138 C CA . LEU D 1 124 ? 69.714 16.746 -9.103 1.00 32.74 145 LEU D CA 1
ATOM 4139 C C . LEU D 1 124 ? 68.898 15.763 -9.934 1.00 32.01 145 LEU D C 1
ATOM 4140 O O . LEU D 1 124 ? 67.755 15.447 -9.586 1.00 31.25 145 LEU D O 1
ATOM 4145 N N . TRP D 1 125 ? 69.473 15.269 -11.033 1.00 35.43 146 TRP D N 1
ATOM 4146 C CA . TRP D 1 125 ? 68.785 14.290 -11.869 1.00 34.08 146 TRP D CA 1
ATOM 4147 C C . TRP D 1 125 ? 68.582 12.961 -11.153 1.00 44.20 146 TRP D C 1
ATOM 4148 O O . TRP D 1 125 ? 67.509 12.355 -11.259 1.00 44.82 146 TRP D O 1
ATOM 4159 N N . ARG D 1 126 ? 69.589 12.495 -10.413 1.00 47.71 147 ARG D N 1
ATOM 4160 C CA . ARG D 1 126 ? 69.468 11.200 -9.751 1.00 49.64 147 ARG D CA 1
ATOM 4161 C C . ARG D 1 126 ? 68.440 11.238 -8.630 1.00 50.15 147 ARG D C 1
ATOM 4162 O O . ARG D 1 126 ? 67.845 10.207 -8.300 1.00 55.46 147 ARG D O 1
ATOM 4170 N N . ASN D 1 127 ? 68.218 12.409 -8.039 1.00 46.85 148 ASN D N 1
ATOM 4171 C CA . ASN D 1 127 ? 67.345 12.563 -6.885 1.00 47.09 148 ASN D CA 1
ATOM 4172 C C . ASN D 1 127 ? 66.108 13.388 -7.209 1.00 43.67 148 ASN D C 1
ATOM 4173 O O . ASN D 1 127 ? 65.406 13.830 -6.294 1.00 42.02 148 ASN D O 1
ATOM 4178 N N . ALA D 1 128 ? 65.830 13.609 -8.490 1.00 42.10 149 ALA D N 1
ATOM 4179 C CA . ALA D 1 128 ? 64.663 14.381 -8.906 1.00 40.73 149 ALA D CA 1
ATOM 4180 C C . ALA D 1 128 ? 63.364 13.680 -8.511 1.00 43.21 149 ALA D C 1
ATOM 4181 O O . ALA D 1 128 ? 63.210 12.474 -8.708 1.00 48.56 149 ALA D O 1
ATOM 4183 N N . VAL D 1 129 ? 62.420 14.437 -7.953 1.00 38.80 150 VAL D N 1
ATOM 4184 C CA . VAL D 1 129 ? 61.120 13.907 -7.547 1.00 33.75 150 VAL D CA 1
ATOM 4185 C C . VAL D 1 129 ? 60.032 14.657 -8.303 1.00 33.51 150 VAL D C 1
ATOM 4186 O O . VAL D 1 129 ? 60.017 15.891 -8.307 1.00 32.00 150 VAL D O 1
ATOM 4190 N N . GLU D 1 130 ? 59.152 13.919 -8.981 1.00 36.13 151 GLU D N 1
ATOM 4191 C CA . GLU D 1 130 ? 58.087 14.527 -9.783 1.00 45.89 151 GLU D CA 1
ATOM 4192 C C . GLU D 1 130 ? 56.790 14.526 -8.983 1.00 47.70 151 GLU D C 1
ATOM 4193 O O . GLU D 1 130 ? 56.288 13.460 -8.603 1.00 52.02 151 GLU D O 1
ATOM 4199 N N . MET D 1 131 ? 56.248 15.715 -8.753 1.00 51.50 152 MET D N 1
ATOM 4200 C CA . MET D 1 131 ? 54.977 15.888 -8.058 1.00 57.74 152 MET D CA 1
ATOM 4201 C C . MET D 1 131 ? 54.196 17.075 -8.621 1.00 70.30 152 MET D C 1
ATOM 4202 O O . MET D 1 131 ? 54.352 17.441 -9.786 1.00 80.54 152 MET D O 1
ATOM 4207 N N . ALA E 2 1 ? 88.784 45.584 53.039 1.00 57.29 51 ALA E N 1
ATOM 4208 C CA . ALA E 2 1 ? 89.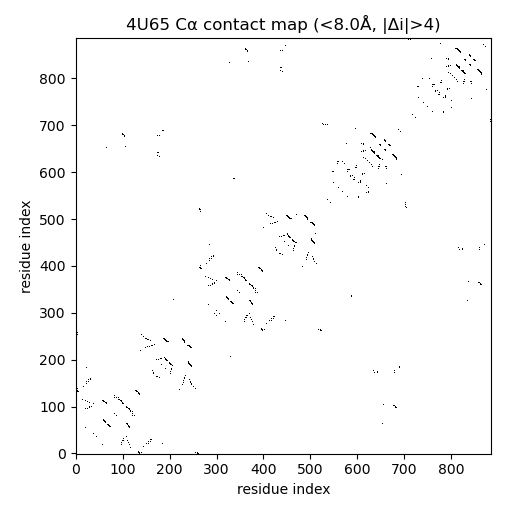206 45.447 51.650 1.00 56.12 51 ALA E CA 1
ATOM 4209 C C . ALA E 2 1 ? 88.284 46.235 50.726 1.00 51.32 51 ALA E C 1
ATOM 4210 O O . ALA E 2 1 ? 87.574 45.656 49.905 1.00 57.60 51 ALA E O 1
ATOM 4212 N N . ASP E 2 2 ? 88.301 47.558 50.865 1.00 50.46 52 ASP E N 1
ATOM 4213 C CA . ASP E 2 2 ? 87.403 48.414 50.103 1.00 49.22 52 ASP E CA 1
ATOM 4214 C C . ASP E 2 2 ? 87.892 48.582 48.668 1.00 44.72 52 ASP E C 1
ATOM 4215 O O . ASP E 2 2 ? 89.091 48.524 48.383 1.00 45.55 52 ASP E O 1
ATOM 4220 N N . TRP E 2 3 ? 86.941 48.791 47.762 1.00 36.99 53 TRP E N 1
ATOM 4221 C CA . TRP E 2 3 ? 87.216 48.948 46.340 1.00 32.72 53 TRP E CA 1
ATOM 4222 C C . TRP E 2 3 ? 87.059 50.409 45.932 1.00 34.82 53 TRP E C 1
ATOM 4223 O O . TRP E 2 3 ? 86.043 51.040 46.242 1.00 36.57 53 TRP E O 1
ATOM 4234 N N . ASP E 2 4 ? 88.071 50.940 45.245 1.00 22.58 54 ASP E N 1
ATOM 4235 C CA . ASP E 2 4 ? 88.097 52.330 44.783 1.00 20.48 54 ASP E CA 1
ATOM 4236 C C . ASP E 2 4 ? 87.652 52.336 43.322 1.00 22.13 54 ASP E C 1
ATOM 4237 O O . ASP E 2 4 ? 88.463 52.136 42.415 1.00 21.30 54 ASP E O 1
ATOM 4242 N N . PHE E 2 5 ? 86.360 52.593 43.094 1.00 20.73 55 PHE E N 1
ATOM 4243 C CA . PHE E 2 5 ? 85.811 52.458 41.747 1.00 19.02 55 PHE E CA 1
ATOM 4244 C C . PHE E 2 5 ? 86.252 53.572 40.804 1.00 20.82 55 PHE E C 1
ATOM 4245 O O . PHE E 2 5 ? 86.278 53.366 39.585 1.00 24.50 55 PHE E O 1
ATOM 4253 N N A SER E 2 6 ? 86.586 54.751 41.335 0.50 19.01 56 SER E N 1
ATOM 4254 N N B SER E 2 6 ? 86.607 54.746 41.326 0.50 19.01 56 SER E N 1
ATOM 4255 C CA A SER E 2 6 ? 87.117 55.817 40.491 0.50 20.01 56 SER E CA 1
ATOM 4256 C CA B SER E 2 6 ? 87.100 55.793 40.437 0.50 19.82 56 SER E CA 1
ATOM 4257 C C A SER E 2 6 ? 88.483 55.437 39.934 0.50 22.25 56 SER E C 1
ATOM 4258 C C B SER E 2 6 ? 88.498 55.459 39.926 0.50 22.17 56 SER E C 1
ATOM 4259 O O A SER E 2 6 ? 88.748 55.605 38.737 0.50 20.51 56 SER E O 1
ATOM 4260 O O B SER E 2 6 ? 88.799 55.670 38.745 0.50 21.18 56 SER E O 1
ATOM 4265 N N . ALA E 2 7 ? 89.361 54.917 40.792 1.00 20.29 57 ALA E N 1
ATOM 4266 C CA . ALA E 2 7 ? 90.675 54.475 40.339 1.00 33.83 57 ALA E CA 1
ATOM 4267 C C . ALA E 2 7 ? 90.567 53.237 39.456 1.00 32.31 57 ALA E C 1
ATOM 4268 O O . ALA E 2 7 ? 91.333 53.084 38.495 1.00 21.89 57 ALA E O 1
ATOM 4270 N N . ILE E 2 8 ? 89.626 52.341 39.767 1.00 27.42 58 ILE E N 1
ATOM 4271 C CA . ILE E 2 8 ? 89.423 51.155 38.937 1.00 23.17 58 ILE E CA 1
ATOM 4272 C C . ILE E 2 8 ? 88.950 51.561 37.547 1.00 22.41 58 ILE E C 1
ATOM 4273 O O . ILE E 2 8 ? 89.412 51.019 36.535 1.00 23.18 58 ILE E O 1
ATOM 4278 N N . SER E 2 9 ? 88.033 52.529 37.473 1.00 25.93 59 SER E N 1
ATOM 4279 C CA . SER E 2 9 ? 87.592 53.031 36.175 1.00 23.03 59 SER E CA 1
ATOM 4280 C C . SER E 2 9 ? 88.741 53.676 35.411 1.00 26.41 59 SER E C 1
ATOM 4281 O O . SER E 2 9 ? 88.854 53.510 34.190 1.00 22.17 59 SER E O 1
ATOM 4284 N N . ARG E 2 10 ? 89.591 54.433 36.109 1.00 26.56 60 ARG E N 1
ATOM 4285 C CA . ARG E 2 10 ? 90.742 55.056 35.461 1.00 26.02 60 ARG E CA 1
ATOM 4286 C C . ARG E 2 10 ? 91.702 54.005 34.916 1.00 19.84 60 ARG E C 1
ATOM 4287 O O . ARG E 2 10 ? 92.170 54.105 33.775 1.00 23.60 60 ARG E O 1
ATOM 4295 N N . LYS E 2 11 ? 92.009 52.985 35.720 1.00 18.98 61 LYS E N 1
ATOM 4296 C CA . LYS E 2 11 ? 92.968 51.976 35.287 1.00 26.62 61 LYS E CA 1
ATOM 4297 C C . LYS E 2 11 ? 92.386 51.094 34.190 1.00 23.78 61 LYS E C 1
ATOM 4298 O O . LYS E 2 11 ? 93.094 50.718 33.248 1.00 21.61 61 LYS E O 1
ATOM 4304 N N . ALA E 2 12 ? 91.096 50.762 34.287 1.00 17.81 62 ALA E N 1
ATOM 4305 C CA . ALA E 2 12 ? 90.466 49.932 33.265 1.00 20.59 62 ALA E CA 1
ATOM 4306 C C . ALA E 2 12 ? 90.343 50.673 31.943 1.00 19.48 62 ALA E C 1
ATOM 4307 O O . ALA E 2 12 ? 90.418 50.052 30.876 1.00 25.16 62 ALA E O 1
ATOM 4309 N N . THR E 2 13 ? 90.143 51.991 31.993 1.00 18.38 63 THR E N 1
ATOM 4310 C CA . THR E 2 13 ? 90.108 52.778 30.767 1.00 23.21 63 THR E CA 1
ATOM 4311 C C . THR E 2 13 ? 91.444 52.706 30.037 1.00 28.19 63 THR E C 1
ATOM 4312 O O . THR E 2 13 ? 91.485 52.635 28.804 1.00 27.01 63 THR E O 1
ATOM 4316 N N . ALA E 2 14 ? 92.550 52.698 30.784 1.00 22.34 64 ALA E N 1
ATOM 4317 C CA . ALA E 2 14 ? 93.860 52.559 30.156 1.00 23.90 64 ALA E CA 1
ATOM 4318 C C . ALA E 2 14 ? 94.070 51.149 29.617 1.00 28.47 64 ALA E C 1
ATOM 4319 O O . ALA E 2 14 ? 94.694 50.968 28.565 1.00 30.18 64 ALA E O 1
ATOM 4321 N N . LEU E 2 15 ? 93.561 50.137 30.324 1.00 20.59 65 LEU E N 1
ATOM 4322 C CA . LEU E 2 15 ? 93.797 48.757 29.909 1.00 23.38 65 LEU E CA 1
ATOM 4323 C C . LEU E 2 15 ? 92.954 48.383 28.696 1.00 28.92 65 LEU E C 1
ATOM 4324 O O . LEU E 2 15 ? 93.428 47.678 27.797 1.00 30.74 65 LEU E O 1
ATOM 4329 N N . TYR E 2 16 ? 91.704 48.843 28.651 1.00 27.22 66 TYR E N 1
ATOM 4330 C CA . TYR E 2 16 ? 90.740 48.374 27.669 1.00 25.22 66 TYR E CA 1
ATOM 4331 C C . TYR E 2 16 ? 90.252 49.455 26.715 1.00 33.29 66 TYR E C 1
ATOM 4332 O O . TYR E 2 16 ? 89.575 49.125 25.735 1.00 37.13 66 TYR E O 1
ATOM 4341 N N . GLY E 2 17 ? 90.574 50.722 26.965 1.00 29.25 67 GLY E N 1
ATOM 4342 C CA . GLY E 2 17 ? 90.064 51.820 26.178 1.00 22.46 67 GLY E CA 1
ATOM 4343 C C . GLY E 2 17 ? 88.866 52.456 26.852 1.00 24.89 67 GLY E C 1
ATOM 4344 O O . GLY E 2 17 ? 88.435 52.022 27.926 1.00 21.42 67 GLY E O 1
ATOM 4345 N N . PRO E 2 18 ? 88.305 53.499 26.240 1.00 28.10 68 PRO E N 1
ATOM 4346 C CA . PRO E 2 18 ? 87.106 54.130 26.810 1.00 32.08 68 PRO E CA 1
ATOM 4347 C C . PRO E 2 18 ? 85.975 53.123 26.957 1.00 29.56 68 PRO E C 1
ATOM 4348 O O . PRO E 2 18 ? 85.646 52.387 26.023 1.00 28.39 68 PRO E O 1
ATOM 4352 N N . LEU E 2 19 ? 85.385 53.092 28.150 1.00 28.93 69 LEU E N 1
ATOM 4353 C CA . LEU E 2 19 ? 84.459 52.033 28.524 1.00 24.79 69 LEU E CA 1
ATOM 4354 C C . LEU E 2 19 ? 83.067 52.205 27.930 1.00 24.22 69 LEU E C 1
ATOM 4355 O O . LEU E 2 19 ? 82.293 51.241 27.937 1.00 23.98 69 LEU E O 1
ATOM 4360 N N . GLY E 2 20 ? 82.737 53.386 27.415 1.00 22.74 70 GLY E N 1
ATOM 4361 C CA . GLY E 2 20 ? 81.450 53.570 26.759 1.00 23.53 70 GLY E CA 1
ATOM 4362 C C . GLY E 2 20 ? 80.297 53.265 27.693 1.00 30.90 70 GLY E C 1
ATOM 4363 O O . GLY E 2 20 ? 80.260 53.716 28.844 1.00 26.71 70 GLY E O 1
ATOM 4364 N N . ALA E 2 21 ? 79.335 52.484 27.194 1.00 28.66 71 ALA E N 1
ATOM 4365 C CA . ALA E 2 21 ? 78.218 52.053 28.026 1.00 29.13 71 ALA E CA 1
ATOM 4366 C C . ALA E 2 21 ? 78.667 51.150 29.166 1.00 20.78 71 ALA E C 1
ATOM 4367 O O . ALA E 2 21 ? 77.915 50.967 30.130 1.00 25.23 71 ALA E O 1
ATOM 4369 N N . GLY E 2 22 ? 79.874 50.588 29.080 1.00 20.88 72 GLY E N 1
ATOM 4370 C CA . GLY E 2 22 ? 80.386 49.772 30.166 1.00 24.38 72 GLY E CA 1
ATOM 4371 C C . GLY E 2 22 ? 80.523 50.526 31.474 1.00 28.00 72 GLY E C 1
ATOM 4372 O O . GLY E 2 22 ? 80.411 49.932 32.549 1.00 23.81 72 GLY E O 1
ATOM 4373 N N . GLN E 2 23 ? 80.765 51.841 31.406 1.00 23.16 73 GLN E N 1
ATOM 4374 C CA . GLN E 2 23 ? 80.904 52.626 32.631 1.00 25.05 73 GLN E CA 1
ATOM 4375 C C . GLN E 2 23 ? 79.604 52.651 33.421 1.00 26.53 73 GLN E C 1
ATOM 4376 O O . GLN E 2 23 ? 79.615 52.532 34.653 1.00 20.17 73 GLN E O 1
ATOM 4382 N N . GLN E 2 24 ? 78.472 52.818 32.732 1.00 19.42 74 GLN E N 1
ATOM 4383 C CA . GLN E 2 24 ? 77.180 52.802 33.411 1.00 20.81 74 GLN E CA 1
ATOM 4384 C C . GLN E 2 24 ? 76.916 51.447 34.055 1.00 25.52 74 GLN E C 1
ATOM 4385 O O . GLN E 2 24 ? 76.394 51.374 35.174 1.00 20.83 74 GLN E O 1
ATOM 4391 N N . ARG E 2 25 ? 77.262 50.359 33.361 1.00 22.48 75 ARG E N 1
ATOM 4392 C CA . ARG E 2 25 ? 77.093 49.033 33.947 1.00 23.74 75 ARG E CA 1
ATOM 4393 C C . ARG E 2 25 ? 78.005 48.839 35.152 1.00 19.12 75 ARG E C 1
ATOM 4394 O O . ARG E 2 25 ? 77.602 48.227 36.148 1.00 17.52 75 ARG E O 1
ATOM 4402 N N . ILE E 2 26 ? 79.233 49.360 35.087 1.00 19.98 76 ILE E N 1
ATOM 4403 C CA . ILE E 2 26 ? 80.118 49.311 36.248 1.00 15.50 76 ILE E CA 1
ATOM 4404 C C . ILE E 2 26 ? 79.540 50.146 37.387 1.00 22.87 76 ILE E C 1
ATOM 4405 O O . ILE E 2 26 ? 79.617 49.760 38.561 1.00 22.35 76 ILE E O 1
ATOM 4410 N N . ASP E 2 27 ? 78.937 51.292 37.057 1.00 22.04 77 ASP E N 1
ATOM 4411 C CA . ASP E 2 27 ? 78.242 52.087 38.066 1.00 30.39 77 ASP E CA 1
ATOM 4412 C C . ASP E 2 27 ? 77.114 51.297 38.719 1.00 26.97 77 ASP E C 1
ATOM 4413 O O . ASP E 2 27 ? 76.940 51.348 39.942 1.00 17.58 77 ASP E O 1
ATOM 4418 N N . ALA E 2 28 ? 76.328 50.572 37.917 1.00 17.18 78 ALA E N 1
ATOM 4419 C CA . ALA E 2 28 ? 75.253 49.755 38.473 1.00 24.52 78 ALA E CA 1
ATOM 4420 C C . ALA E 2 28 ? 75.804 48.656 39.374 1.00 18.93 78 ALA E C 1
ATOM 4421 O O . ALA E 2 28 ? 75.192 48.310 40.392 1.00 21.88 78 ALA E O 1
ATOM 4423 N N . TRP E 2 29 ? 76.957 48.091 39.009 1.00 23.28 79 TRP E N 1
ATOM 4424 C CA . TRP E 2 29 ? 77.605 47.095 39.856 1.00 18.48 79 TRP E CA 1
ATOM 4425 C C . TRP E 2 29 ? 78.028 47.704 41.186 1.00 18.26 79 TRP E C 1
ATOM 4426 O O . TRP E 2 29 ? 77.810 47.117 42.253 1.00 17.30 79 TRP E O 1
ATOM 4437 N N . GLN E 2 30 ? 78.657 48.879 41.133 1.00 17.66 80 GLN E N 1
ATOM 4438 C CA . GLN E 2 30 ? 79.055 49.571 42.353 1.00 17.48 80 GLN E CA 1
ATOM 4439 C C . GLN E 2 30 ? 77.857 49.822 43.261 1.00 22.51 80 GLN E C 1
ATOM 4440 O O . GLN E 2 30 ? 77.944 49.635 44.481 1.00 20.91 80 GLN E O 1
ATOM 4446 N N . ASN E 2 31 ? 76.727 50.238 42.681 1.00 17.92 81 ASN E N 1
ATOM 4447 C CA . ASN E 2 31 ? 75.521 50.462 43.472 1.00 18.85 81 ASN E CA 1
ATOM 4448 C C . ASN E 2 31 ? 75.056 49.179 44.147 1.00 18.70 81 ASN E C 1
ATOM 4449 O O . ASN E 2 31 ? 74.696 49.188 45.330 1.00 19.49 81 ASN E O 1
ATOM 4454 N N . LEU E 2 32 ? 75.050 48.067 43.406 1.00 19.40 82 LEU E N 1
ATOM 4455 C CA . LEU E 2 32 ? 74.687 46.777 43.989 1.00 23.25 82 LEU E CA 1
ATOM 4456 C C . LEU E 2 32 ? 75.550 46.460 45.203 1.00 22.96 82 LEU E C 1
ATOM 4457 O O . LEU E 2 32 ? 75.036 46.143 46.281 1.00 18.46 82 LEU E O 1
ATOM 4462 N N . LEU E 2 33 ? 76.873 46.533 45.040 1.00 18.33 83 LEU E N 1
ATOM 4463 C CA . LEU E 2 33 ? 77.777 46.236 46.146 1.00 21.21 83 LEU E CA 1
ATOM 4464 C C . LEU E 2 33 ? 77.572 47.191 47.315 1.00 21.57 83 LEU E C 1
ATOM 4465 O O . LEU E 2 33 ? 77.721 46.792 48.475 1.00 23.32 83 LEU E O 1
ATOM 4470 N N . ALA E 2 34 ? 77.221 48.447 47.034 1.00 21.45 84 ALA E N 1
ATOM 4471 C CA . ALA E 2 34 ? 77.073 49.428 48.103 1.00 20.56 84 ALA E CA 1
ATOM 4472 C C . ALA E 2 34 ? 75.789 49.225 48.898 1.00 29.41 84 ALA E C 1
ATOM 4473 O O . ALA E 2 34 ? 75.734 49.587 50.079 1.00 30.72 84 ALA E O 1
ATOM 4475 N N . THR E 2 35 ? 74.753 48.655 48.285 1.00 26.35 85 THR E N 1
ATOM 4476 C CA . THR E 2 35 ? 73.427 48.628 48.889 1.00 24.58 85 THR E CA 1
ATOM 4477 C C . THR E 2 35 ? 72.965 47.242 49.319 1.00 29.61 85 THR E C 1
ATOM 4478 O O . THR E 2 35 ? 71.835 47.112 49.801 1.00 30.59 85 THR E O 1
ATOM 4482 N N . GLN E 2 36 ? 73.793 46.204 49.168 1.00 28.22 86 GLN E N 1
ATOM 4483 C CA . GLN E 2 36 ? 73.377 44.843 49.494 1.00 27.86 86 GLN E CA 1
ATOM 4484 C C . GLN E 2 36 ? 74.250 44.195 50.565 1.00 33.63 86 GLN E C 1
ATOM 4485 O O . GLN E 2 36 ? 74.261 42.965 50.688 1.00 35.50 86 GLN E O 1
ATOM 4491 N N . LYS E 2 37 ? 74.979 44.992 51.349 1.00 29.67 87 LYS E N 1
ATOM 4492 C CA . LYS E 2 37 ? 75.885 44.419 52.339 1.00 33.13 87 LYS E CA 1
ATOM 4493 C C . LYS E 2 37 ? 75.140 43.857 53.543 1.00 42.03 87 LYS E C 1
ATOM 4494 O O . LYS E 2 37 ? 75.620 42.909 54.176 1.00 45.24 87 LYS E O 1
ATOM 4500 N N . GLN E 2 38 ? 73.972 44.410 53.872 1.00 35.88 88 GLN E N 1
ATOM 4501 C CA . GLN E 2 38 ? 73.321 44.117 55.139 1.00 40.95 88 GLN E CA 1
ATOM 4502 C C . GLN E 2 38 ? 72.101 43.219 54.992 1.00 38.16 88 GLN E C 1
ATOM 4503 O O . GLN E 2 38 ? 71.429 42.943 55.992 1.00 44.33 88 GLN E O 1
ATOM 4509 N N . VAL E 2 39 ? 71.803 42.742 53.784 1.00 29.94 89 VAL E N 1
ATOM 4510 C CA . VAL E 2 39 ? 70.676 41.839 53.569 1.00 31.28 89 VAL E CA 1
ATOM 4511 C C . VAL E 2 39 ? 71.081 40.414 53.922 1.00 36.50 89 VAL E C 1
ATOM 4512 O O . VAL E 2 39 ? 72.261 40.129 54.153 1.00 38.53 89 VAL E O 1
ATOM 4516 N N . SER E 2 40 ? 70.104 39.511 53.965 1.00 30.65 90 SER E N 1
ATOM 4517 C CA . SER E 2 40 ? 70.392 38.122 54.282 1.00 37.89 90 SER E CA 1
ATOM 4518 C C . SER E 2 40 ? 71.276 37.506 53.201 1.00 37.87 90 SER E C 1
ATOM 4519 O O . SER E 2 40 ? 71.341 37.981 52.063 1.00 33.34 90 SER E O 1
ATOM 4522 N N . GLU E 2 41 ? 71.974 36.432 53.577 1.00 35.22 91 GLU E N 1
ATOM 4523 C CA . GLU E 2 41 ? 72.866 35.768 52.632 1.00 28.23 91 GLU E CA 1
ATOM 4524 C C . GLU E 2 41 ? 72.087 35.191 51.457 1.00 21.59 91 GLU E C 1
ATOM 4525 O O . GLU E 2 41 ? 72.570 35.195 50.318 1.00 23.63 91 GLU E O 1
ATOM 4531 N N . MET E 2 42 ? 70.874 34.697 51.713 1.00 24.07 92 MET E N 1
ATOM 4532 C CA . MET E 2 42 ? 70.031 34.207 50.628 1.00 24.01 92 MET E CA 1
ATOM 4533 C C . MET E 2 42 ? 69.643 35.339 49.684 1.00 23.42 92 MET E C 1
ATOM 4534 O O . MET E 2 42 ? 69.552 35.141 48.467 1.00 24.57 92 MET E O 1
ATOM 4539 N N . GLU E 2 43 ? 69.423 36.539 50.227 1.00 26.78 93 GLU E N 1
ATOM 4540 C CA . GLU E 2 43 ? 69.091 37.678 49.378 1.00 20.96 93 GLU E CA 1
ATOM 4541 C C . GLU E 2 43 ? 70.296 38.115 48.556 1.00 28.51 93 GLU E C 1
ATOM 4542 O O . GLU E 2 43 ? 70.151 38.509 47.393 1.00 27.76 93 GLU E O 1
ATOM 4548 N N . LYS E 2 44 ? 71.496 38.043 49.142 1.00 20.53 94 LYS E N 1
ATOM 4549 C CA . LYS E 2 44 ? 72.710 38.353 48.394 1.00 19.07 94 LYS E CA 1
ATOM 4550 C C . LYS E 2 44 ? 72.848 37.453 47.173 1.00 19.21 94 LYS E C 1
ATOM 4551 O O . LYS E 2 44 ? 73.185 37.925 46.081 1.00 23.19 94 LYS E O 1
ATOM 4557 N N . LEU E 2 45 ? 72.588 36.154 47.341 1.00 21.86 95 LEU E N 1
ATOM 4558 C CA . LEU E 2 45 ? 72.650 35.223 46.217 1.00 21.75 95 LEU E CA 1
ATOM 4559 C C . LEU E 2 45 ? 71.671 35.616 45.116 1.00 19.00 95 LEU E C 1
ATOM 4560 O O . LEU E 2 45 ? 72.021 35.615 43.930 1.00 19.87 95 LEU E O 1
ATOM 4565 N N . LYS E 2 46 ? 70.434 35.955 45.492 1.00 17.63 96 LYS E N 1
ATOM 4566 C CA . LYS E 2 46 ? 69.416 36.287 44.497 1.00 28.11 96 LYS E CA 1
ATOM 4567 C C . LYS E 2 46 ? 69.791 37.537 43.712 1.00 22.57 96 LYS E C 1
ATOM 4568 O O . LYS E 2 46 ? 69.793 37.532 42.475 1.00 23.50 96 LYS E O 1
ATOM 4574 N N . VAL E 2 47 ? 70.110 38.624 44.418 1.00 19.43 97 VAL E N 1
ATOM 4575 C CA . VAL E 2 47 ? 70.313 39.897 43.735 1.00 17.78 97 VAL E CA 1
ATOM 4576 C C . VAL E 2 47 ? 71.574 39.854 42.877 1.00 16.72 97 VAL E C 1
ATOM 4577 O O . VAL E 2 47 ? 71.613 40.433 41.785 1.00 22.77 97 VAL E O 1
ATOM 4581 N N . VAL E 2 48 ? 72.614 39.152 43.333 1.00 16.11 98 VAL E N 1
ATOM 4582 C CA . VAL E 2 48 ? 73.834 39.064 42.533 1.00 19.05 98 VAL E CA 1
ATOM 4583 C C . VAL E 2 48 ? 73.603 38.191 41.304 1.00 20.71 98 VAL E C 1
ATOM 4584 O O . VAL E 2 48 ? 74.010 38.543 40.190 1.00 17.83 98 VAL E O 1
ATOM 4588 N N . ASN E 2 49 ? 72.943 37.046 41.485 1.00 20.17 99 ASN E N 1
ATOM 4589 C CA . ASN E 2 49 ? 72.652 36.172 40.354 1.00 19.68 99 ASN E CA 1
ATOM 4590 C C . ASN E 2 49 ? 71.786 36.888 39.326 1.00 22.84 99 ASN E C 1
ATOM 4591 O O . ASN E 2 49 ? 72.055 36.834 38.121 1.00 21.67 99 ASN E O 1
ATOM 4596 N N . LEU E 2 50 ? 70.746 37.583 39.791 1.00 20.40 100 LEU E N 1
ATOM 4597 C CA . LEU E 2 50 ? 69.848 38.274 38.875 1.00 24.48 100 LEU E CA 1
ATOM 4598 C C . LEU E 2 50 ? 70.526 39.472 38.216 1.00 26.63 100 LEU E C 1
ATOM 4599 O O . LEU E 2 50 ? 70.245 39.774 37.051 1.00 24.11 100 LEU E O 1
ATOM 4604 N N . PHE E 2 51 ? 71.412 40.165 38.939 1.00 20.88 101 PHE E N 1
ATOM 4605 C CA . PHE E 2 51 ? 72.066 41.348 38.382 1.00 24.64 101 PHE E CA 1
ATOM 4606 C C . PHE E 2 51 ? 72.901 40.997 37.158 1.00 22.22 101 PHE E C 1
ATOM 4607 O O . PHE E 2 51 ? 72.813 41.662 36.121 1.00 21.38 101 PHE E O 1
ATOM 4615 N N . PHE E 2 52 ? 73.727 39.957 37.260 1.00 18.34 102 PHE E N 1
ATOM 4616 C CA . PHE E 2 52 ? 74.609 39.634 36.147 1.00 18.18 102 PHE E CA 1
ATOM 4617 C C . PHE E 2 52 ? 73.882 38.925 35.012 1.00 18.57 102 PHE E C 1
ATOM 4618 O O . PHE E 2 52 ? 74.260 39.095 33.848 1.00 22.53 102 PHE E O 1
ATOM 4626 N N . ASN E 2 53 ? 72.839 38.146 35.316 1.00 17.29 103 ASN E N 1
ATOM 4627 C CA . ASN E 2 53 ? 72.049 37.542 34.247 1.00 20.55 103 ASN E CA 1
ATOM 4628 C C . ASN E 2 53 ? 71.336 38.598 33.409 1.00 25.77 103 ASN E C 1
ATOM 4629 O O . ASN E 2 53 ? 71.106 38.389 32.212 1.00 20.95 103 ASN E O 1
ATOM 4634 N N . LYS E 2 54 ? 70.991 39.738 34.010 1.00 18.26 104 LYS E N 1
ATOM 4635 C CA . LYS E 2 54 ? 70.341 40.820 33.280 1.00 28.63 104 LYS E CA 1
ATOM 4636 C C . LYS E 2 54 ? 71.333 41.770 32.622 1.00 29.42 104 LYS E C 1
ATOM 4637 O O . LYS E 2 54 ? 71.026 42.340 31.569 1.00 31.94 104 LYS E O 1
ATOM 4643 N N . GLN E 2 55 ? 72.514 41.956 33.214 1.00 24.94 105 GLN E N 1
ATOM 4644 C CA . GLN E 2 55 ? 73.499 42.889 32.679 1.00 30.22 105 GLN E CA 1
ATOM 4645 C C . GLN E 2 55 ? 74.385 42.284 31.599 1.00 34.50 105 GLN E C 1
ATOM 4646 O O . GLN E 2 55 ? 75.034 43.036 30.862 1.00 36.69 105 GLN E O 1
ATOM 4652 N N . MET E 2 56 ? 74.430 40.959 31.478 1.00 28.76 106 MET E N 1
ATOM 4653 C CA . MET E 2 56 ? 75.307 40.289 30.527 1.00 27.65 106 MET E CA 1
ATOM 4654 C C . MET E 2 56 ? 74.487 39.522 29.500 1.00 32.40 106 MET E C 1
ATOM 4655 O O . MET E 2 56 ? 73.570 38.776 29.861 1.00 29.00 106 MET E O 1
ATOM 4660 N N . ARG E 2 57 ? 74.814 39.718 28.225 1.00 28.52 107 ARG E N 1
ATOM 4661 C CA . ARG E 2 57 ? 74.336 38.849 27.161 1.00 21.95 107 ARG E CA 1
ATOM 4662 C C . ARG E 2 57 ? 75.287 37.668 27.016 1.00 22.68 107 ARG E C 1
ATOM 4663 O O . ARG E 2 57 ? 76.509 37.831 27.077 1.00 24.02 107 ARG E O 1
ATOM 4671 N N . TYR E 2 58 ? 74.727 36.476 26.830 1.00 27.29 108 TYR E N 1
ATOM 4672 C CA . TYR E 2 58 ? 75.549 35.280 26.667 1.00 30.05 108 TYR E CA 1
ATOM 4673 C C . TYR E 2 58 ? 76.084 35.227 25.241 1.00 25.45 108 TYR E C 1
ATOM 4674 O O . TYR E 2 58 ? 75.313 35.089 24.286 1.00 28.35 108 TYR E O 1
ATOM 4683 N N . VAL E 2 59 ? 77.401 35.346 25.090 1.00 20.97 109 VAL E N 1
ATOM 4684 C CA . VAL E 2 59 ? 78.056 35.193 23.795 1.00 41.58 109 VAL E CA 1
ATOM 4685 C C . VAL E 2 59 ? 79.340 34.397 24.003 1.00 31.31 109 VAL E C 1
ATOM 4686 O O . VAL E 2 59 ? 80.033 34.564 25.014 1.00 27.77 109 VAL E O 1
ATOM 4690 N N . GLU E 2 60 ? 79.634 33.507 23.058 1.00 30.98 110 GLU E N 1
ATOM 4691 C CA . GLU E 2 60 ? 80.787 32.625 23.167 1.00 28.17 110 GLU E CA 1
ATOM 4692 C C . GLU E 2 60 ? 82.091 33.416 23.106 1.00 27.43 110 GLU E C 1
ATOM 4693 O O . GLU E 2 60 ? 82.163 34.497 22.515 1.00 23.32 110 GLU E O 1
ATOM 4699 N N . ASP E 2 61 ? 83.133 32.857 23.730 1.00 33.31 111 ASP E N 1
ATOM 4700 C CA . ASP E 2 61 ? 84.413 33.556 23.809 1.00 27.87 111 ASP E CA 1
ATOM 4701 C C . ASP E 2 61 ? 85.018 33.779 22.428 1.00 25.62 111 ASP E C 1
ATOM 4702 O O . ASP E 2 61 ? 85.664 34.805 22.187 1.00 25.31 111 ASP E O 1
ATOM 4707 N N . ILE E 2 62 ? 84.823 32.829 21.508 1.00 25.32 112 ILE E N 1
ATOM 4708 C CA . ILE E 2 62 ? 85.414 32.953 20.176 1.00 34.70 112 ILE E CA 1
ATOM 4709 C C . ILE E 2 62 ? 84.841 34.156 19.435 1.00 36.07 112 ILE E C 1
ATOM 4710 O O . ILE E 2 62 ? 85.513 34.748 18.582 1.00 38.03 112 ILE E O 1
ATOM 4715 N N . ASP E 2 63 ? 83.604 34.541 19.744 1.00 33.47 113 ASP E N 1
ATOM 4716 C CA . ASP E 2 63 ? 82.993 35.698 19.102 1.00 28.70 113 ASP E CA 1
ATOM 4717 C C . ASP E 2 63 ? 83.351 37.004 19.800 1.00 26.18 113 ASP E C 1
ATOM 4718 O O . ASP E 2 63 ? 83.638 38.004 19.134 1.00 29.24 113 ASP E O 1
ATOM 4723 N N . LEU E 2 64 ? 83.343 37.014 21.134 1.00 24.42 114 LEU E N 1
ATOM 4724 C CA . LEU E 2 64 ? 83.573 38.252 21.871 1.00 26.21 114 LEU E CA 1
ATOM 4725 C C . LEU E 2 64 ? 85.058 38.567 21.997 1.00 25.39 114 LEU E C 1
ATOM 4726 O O . LEU E 2 64 ? 85.455 39.735 21.923 1.00 28.51 114 LEU E O 1
ATOM 4731 N N . TRP E 2 65 ? 85.891 37.547 22.191 1.00 30.63 115 TRP E N 1
ATOM 4732 C CA . TRP E 2 65 ? 87.312 37.740 22.436 1.00 31.37 115 TRP E CA 1
ATOM 4733 C C . TRP E 2 65 ? 88.195 37.182 21.330 1.00 28.57 115 TRP E C 1
ATOM 4734 O O . TRP E 2 65 ? 89.419 37.337 21.401 1.00 36.92 115 TRP E O 1
ATOM 4745 N N . HIS E 2 66 ? 87.610 36.552 20.308 1.00 26.70 116 HIS E N 1
ATOM 4746 C CA . HIS E 2 66 ? 88.371 35.876 19.252 1.00 28.19 116 HIS E CA 1
ATOM 4747 C C . HIS E 2 66 ? 89.353 34.866 19.835 1.00 41.05 116 HIS E C 1
ATOM 4748 O O . HIS E 2 66 ? 90.443 34.649 19.301 1.00 39.17 116 HIS E O 1
ATOM 4755 N N . GLU E 2 67 ? 88.958 34.250 20.945 1.00 37.19 117 GLU E N 1
ATOM 4756 C CA . GLU E 2 67 ? 89.726 33.214 21.616 1.00 34.67 117 GLU E CA 1
ATOM 4757 C C . GLU E 2 67 ? 88.766 32.119 22.044 1.00 31.62 117 GLU E C 1
ATOM 4758 O O . GLU E 2 67 ? 87.650 32.406 22.483 1.00 29.77 117 GLU E O 1
ATOM 4764 N N . VAL E 2 68 ? 89.197 30.864 21.902 1.00 32.43 118 VAL E N 1
ATOM 4765 C CA . VAL E 2 68 ? 88.325 29.741 22.242 1.00 34.34 118 VAL E CA 1
ATOM 4766 C C . VAL E 2 68 ? 87.895 29.821 23.701 1.00 28.51 118 VAL E C 1
ATOM 4767 O O . VAL E 2 68 ? 86.721 29.613 24.031 1.00 27.94 118 VAL E O 1
ATOM 4771 N N . ASP E 2 69 ? 88.828 30.142 24.594 1.00 25.88 119 ASP E N 1
ATOM 4772 C CA . ASP E 2 69 ? 88.525 30.279 26.011 1.00 28.18 119 ASP E CA 1
ATOM 4773 C C . ASP E 2 69 ? 89.191 31.540 26.540 1.00 26.45 119 ASP E C 1
ATOM 4774 O O . ASP E 2 69 ? 90.388 31.749 26.322 1.00 27.09 119 ASP E O 1
ATOM 4779 N N . TYR E 2 70 ? 88.413 32.382 27.218 1.00 23.82 120 TYR E N 1
ATOM 4780 C CA . TYR E 2 70 ? 88.927 33.638 27.762 1.00 28.71 120 TYR E CA 1
ATOM 4781 C C . TYR E 2 70 ? 88.125 33.966 29.012 1.00 25.01 120 TYR E C 1
ATOM 4782 O O . TYR E 2 70 ? 86.928 34.248 28.919 1.00 23.57 120 TYR E O 1
ATOM 4791 N N . TRP E 2 71 ? 88.776 33.938 30.172 1.00 25.36 121 TRP E N 1
ATOM 4792 C CA . TRP E 2 71 ? 88.103 34.170 31.447 1.00 27.20 121 TRP E CA 1
ATOM 4793 C C . TRP E 2 71 ? 88.090 35.666 31.746 1.00 21.38 121 TRP E C 1
ATOM 4794 O O . TRP E 2 71 ? 89.143 36.274 31.967 1.00 19.86 121 TRP E O 1
ATOM 4805 N N . GLU E 2 72 ? 86.896 36.255 31.757 1.00 19.27 122 GLU E N 1
ATOM 4806 C CA . GLU E 2 72 ? 86.739 37.680 32.013 1.00 19.29 122 GLU E CA 1
ATOM 4807 C C . GLU E 2 72 ? 86.870 38.000 33.495 1.00 24.43 122 GLU E C 1
ATOM 4808 O O . GLU E 2 72 ? 86.404 37.245 34.354 1.00 21.67 122 GLU E O 1
ATOM 4814 N N . THR E 2 73 ? 87.487 39.141 33.793 1.00 18.74 123 THR E N 1
ATOM 4815 C CA . THR E 2 73 ? 87.292 39.752 35.092 1.00 21.17 123 THR E CA 1
ATOM 4816 C C . THR E 2 73 ? 85.877 40.323 35.163 1.00 14.00 123 THR E C 1
ATOM 4817 O O . THR E 2 73 ? 85.236 40.540 34.132 1.00 17.35 123 THR E O 1
ATOM 4821 N N . PRO E 2 74 ? 85.355 40.550 36.372 1.00 14.39 124 PRO E N 1
ATOM 4822 C CA . PRO E 2 74 ? 84.053 41.232 36.479 1.00 13.49 124 PRO E CA 1
ATOM 4823 C C . PRO E 2 74 ? 84.011 42.560 35.733 1.00 18.19 124 PRO E C 1
ATOM 4824 O O . PRO E 2 74 ? 82.981 42.900 35.138 1.00 18.76 124 PRO E O 1
ATOM 4828 N N . ILE E 2 75 ? 85.115 43.314 35.736 1.00 14.99 125 ILE E N 1
ATOM 4829 C CA . ILE E 2 75 ? 85.159 44.578 35.004 1.00 14.30 125 ILE E CA 1
ATOM 4830 C C . ILE E 2 75 ? 85.077 44.331 33.500 1.00 14.60 125 ILE E C 1
ATOM 4831 O O . ILE E 2 75 ? 84.352 45.032 32.784 1.00 21.10 125 ILE E O 1
ATOM 4836 N N . GLU E 2 76 ? 85.815 43.335 32.997 1.00 14.76 126 GLU E N 1
ATOM 4837 C CA . GLU E 2 76 ? 85.729 42.996 31.579 1.00 20.43 126 GLU E CA 1
ATOM 4838 C C . GLU E 2 76 ? 84.320 42.565 31.195 1.00 23.22 126 GLU E C 1
ATOM 4839 O O . GLU E 2 76 ? 83.823 42.927 30.121 1.00 26.44 126 GLU E O 1
ATOM 4845 N N . ALA E 2 77 ? 83.663 41.784 32.057 1.00 18.89 127 ALA E N 1
ATOM 4846 C CA . ALA E 2 77 ? 82.295 41.360 31.780 1.00 19.18 127 ALA E CA 1
ATOM 4847 C C . ALA E 2 77 ? 81.354 42.554 31.686 1.00 17.95 127 ALA E C 1
ATOM 4848 O O . ALA E 2 77 ? 80.516 42.626 30.780 1.00 20.79 127 ALA E O 1
ATOM 4850 N N . LEU E 2 78 ? 81.477 43.502 32.616 1.00 14.86 128 LEU E N 1
ATOM 4851 C CA . LEU E 2 78 ? 80.605 44.671 32.599 1.00 17.65 128 LEU E CA 1
ATOM 4852 C C . LEU E 2 78 ? 80.990 45.650 31.498 1.00 18.10 128 LEU E C 1
ATOM 4853 O O . LEU E 2 78 ? 80.112 46.307 30.925 1.00 22.94 128 LEU E O 1
ATOM 4858 N N . TRP E 2 79 ? 82.285 45.765 31.192 1.00 15.55 129 TRP E N 1
ATOM 4859 C CA . TRP E 2 79 ? 82.712 46.584 30.061 1.00 19.90 129 TRP E CA 1
ATOM 4860 C C . TRP E 2 79 ? 82.046 46.115 28.775 1.00 21.69 129 TRP E C 1
ATOM 4861 O O . TRP E 2 79 ? 81.417 46.905 28.060 1.00 22.04 129 TRP E O 1
ATOM 4872 N N . LYS E 2 80 ? 82.166 44.823 28.470 1.00 24.11 130 LYS E N 1
ATOM 4873 C CA . LYS E 2 80 ? 81.532 44.259 27.287 1.00 18.14 130 LYS E CA 1
ATOM 4874 C C . LYS E 2 80 ? 80.030 44.084 27.455 1.00 23.49 130 LYS E C 1
ATOM 4875 O O . LYS E 2 80 ? 79.314 44.008 26.451 1.00 24.84 130 LYS E O 1
ATOM 4881 N N . GLY E 2 81 ? 79.539 44.016 28.691 1.00 22.35 131 GLY E N 1
ATOM 4882 C CA . GLY E 2 81 ? 78.157 43.631 28.917 1.00 21.52 131 GLY E CA 1
ATOM 4883 C C . GLY E 2 81 ? 77.835 42.260 28.371 1.00 20.05 131 GLY E C 1
ATOM 4884 O O . GLY E 2 81 ? 76.691 42.006 27.976 1.00 19.13 131 GLY E O 1
ATOM 4885 N N . ALA E 2 82 ? 78.819 41.364 28.342 1.00 18.32 132 ALA E N 1
ATOM 4886 C CA . ALA E 2 82 ? 78.659 40.078 27.683 1.00 24.12 132 ALA E CA 1
ATOM 4887 C C . ALA E 2 82 ? 79.760 39.129 28.132 1.00 31.22 132 ALA E C 1
ATOM 4888 O O . ALA E 2 82 ? 80.833 39.552 28.570 1.00 26.39 132 ALA E O 1
ATOM 4890 N N . GLY E 2 83 ? 79.481 37.839 27.998 1.00 30.03 133 GLY E N 1
ATOM 4891 C CA . GLY E 2 83 ? 80.418 36.807 28.391 1.00 26.73 133 GLY E CA 1
ATOM 4892 C C . GLY E 2 83 ? 79.780 35.445 28.234 1.00 24.93 133 GLY E C 1
ATOM 4893 O O . GLY E 2 83 ? 78.648 35.315 27.761 1.00 23.99 133 GLY E O 1
ATOM 4894 N N . ASP E 2 84 ? 80.531 34.419 28.639 1.00 19.53 134 ASP E N 1
ATOM 4895 C CA . ASP E 2 84 ? 79.988 33.066 28.590 1.00 17.71 134 ASP E CA 1
ATOM 4896 C C . ASP E 2 84 ? 79.962 32.437 29.979 1.00 16.82 134 ASP E C 1
ATOM 4897 O O . ASP E 2 84 ? 80.021 33.152 30.983 1.00 17.76 134 ASP E O 1
ATOM 4902 N N . CYS E 2 85 ? 79.907 31.102 30.038 1.00 17.14 135 CYS E N 1
ATOM 4903 C CA . CYS E 2 85 ? 79.492 30.413 31.260 1.00 27.24 135 CYS E CA 1
ATOM 4904 C C . CYS E 2 85 ? 80.377 30.768 32.452 1.00 20.57 135 CYS E C 1
ATOM 4905 O O . CYS E 2 85 ? 79.873 31.129 33.522 1.00 22.72 135 CYS E O 1
ATOM 4908 N N . GLU E 2 86 ? 81.700 30.675 32.294 1.00 15.80 136 GLU E N 1
ATOM 4909 C CA . GLU E 2 86 ? 82.567 30.928 33.443 1.00 15.54 136 GLU E CA 1
ATOM 4910 C C . GLU E 2 86 ? 82.617 32.409 33.799 1.00 15.65 136 GLU E C 1
ATOM 4911 O O . GLU E 2 86 ? 82.829 32.754 34.967 1.00 15.61 136 GLU E O 1
ATOM 4917 N N . ASP E 2 87 ? 82.423 33.294 32.817 1.00 19.20 137 ASP E N 1
ATOM 4918 C CA . ASP E 2 87 ? 82.426 34.726 33.101 1.00 17.74 137 ASP E CA 1
ATOM 4919 C C . ASP E 2 87 ? 81.327 35.087 34.092 1.00 23.97 137 ASP E C 1
ATOM 4920 O O . ASP E 2 87 ? 81.560 35.841 35.045 1.00 21.26 137 ASP E O 1
ATOM 4925 N N . TYR E 2 88 ? 80.118 34.555 33.880 1.00 20.74 138 TYR E N 1
ATOM 4926 C CA . TYR E 2 88 ? 79.031 34.767 34.832 1.00 16.77 138 TYR E CA 1
ATOM 4927 C C . TYR E 2 88 ? 79.414 34.261 36.217 1.00 20.67 138 TYR E C 1
ATOM 4928 O O . TYR E 2 88 ? 79.219 34.955 37.222 1.00 18.41 138 TYR E O 1
ATOM 4937 N N . ALA E 2 89 ? 79.965 33.046 36.286 1.00 21.10 139 ALA E N 1
ATOM 4938 C CA . ALA E 2 89 ? 80.306 32.457 37.576 1.00 22.34 139 ALA E CA 1
ATOM 4939 C C . ALA E 2 89 ? 81.358 33.284 38.301 1.00 19.22 139 ALA E C 1
ATOM 4940 O O . ALA E 2 89 ? 81.234 33.542 39.504 1.00 18.55 139 ALA E O 1
ATOM 4942 N N . ILE E 2 90 ? 82.398 33.714 37.581 1.00 14.74 140 ILE E N 1
ATOM 4943 C CA . ILE E 2 90 ? 83.467 34.502 38.197 1.00 18.50 140 ILE E CA 1
ATOM 4944 C C . ILE E 2 90 ? 82.921 35.820 38.730 1.00 17.76 140 ILE E C 1
ATOM 4945 O O . ILE E 2 90 ? 83.233 36.236 39.853 1.00 18.24 140 ILE E O 1
ATOM 4950 N N . ALA E 2 91 ? 82.096 36.499 37.929 1.00 16.58 141 ALA E N 1
ATOM 4951 C CA . ALA E 2 91 ? 81.571 37.794 38.348 1.00 21.15 141 ALA E CA 1
ATOM 4952 C C . ALA E 2 91 ? 80.677 37.653 39.573 1.00 27.84 141 ALA E C 1
ATOM 4953 O O . ALA E 2 91 ? 80.737 38.478 40.492 1.00 18.26 141 ALA E O 1
ATOM 4955 N N . LYS E 2 92 ? 79.852 36.604 39.613 1.00 25.56 142 LYS E N 1
ATOM 4956 C CA . LYS E 2 92 ? 79.004 36.382 40.780 1.00 21.75 142 LYS E CA 1
ATOM 4957 C C . LYS E 2 92 ? 79.833 35.987 41.997 1.00 15.68 142 LYS E C 1
ATOM 4958 O O . LYS E 2 92 ? 79.506 36.372 43.126 1.00 17.88 142 LYS E O 1
ATOM 4964 N N . TYR E 2 93 ? 80.914 35.230 41.788 1.00 16.03 143 TYR E N 1
ATOM 4965 C CA . TYR E 2 93 ? 81.763 34.817 42.901 1.00 25.62 143 TYR E CA 1
ATOM 4966 C C . TYR E 2 93 ? 82.372 36.021 43.611 1.00 20.53 143 TYR E C 1
ATOM 4967 O O . TYR E 2 93 ? 82.206 36.194 44.824 1.00 22.64 143 TYR E O 1
ATOM 4976 N N . PHE E 2 94 ? 83.095 36.863 42.867 1.00 18.28 144 PHE E N 1
ATOM 4977 C CA . PHE E 2 94 ? 83.785 37.989 43.489 1.00 21.49 144 PHE E CA 1
ATOM 4978 C C . PHE E 2 94 ? 82.806 38.981 44.100 1.00 17.00 144 PHE E C 1
ATOM 4979 O O . PHE E 2 94 ? 83.114 39.605 45.123 1.00 15.48 144 PHE E O 1
ATOM 4987 N N . SER E 2 95 ? 81.626 39.139 43.498 1.00 17.20 145 SER E N 1
ATOM 4988 C CA . SER E 2 95 ? 80.613 40.013 44.081 1.00 14.27 145 SER E CA 1
ATOM 4989 C C . SER E 2 95 ? 80.142 39.479 45.429 1.00 19.44 145 SER E C 1
ATOM 4990 O O . SER E 2 95 ? 80.051 40.228 46.409 1.00 22.29 145 SER E O 1
ATOM 4993 N N . LEU E 2 96 ? 79.844 38.180 45.497 1.00 14.68 146 LEU E N 1
ATOM 4994 C CA . LEU E 2 96 ? 79.354 37.598 46.743 1.00 15.29 146 LEU E CA 1
ATOM 4995 C C . LEU E 2 96 ? 80.430 37.601 47.820 1.00 18.16 146 LEU E C 1
ATOM 4996 O O . LEU E 2 96 ? 80.134 37.837 48.998 1.00 23.19 146 LEU E O 1
ATOM 5001 N N . ARG E 2 97 ? 81.684 37.333 47.443 1.00 18.49 147 ARG E N 1
ATOM 5002 C CA . ARG E 2 97 ? 82.777 37.442 48.404 1.00 24.00 147 ARG E CA 1
ATOM 5003 C C . ARG E 2 97 ? 82.875 38.859 48.956 1.00 25.95 147 ARG E C 1
ATOM 5004 O O . ARG E 2 97 ? 83.007 39.056 50.169 1.00 24.39 147 ARG E O 1
ATOM 5012 N N . HIS E 2 98 ? 82.795 39.862 48.077 1.00 16.55 148 HIS E N 1
ATOM 5013 C CA . HIS E 2 98 ? 82.871 41.243 48.540 1.00 25.88 148 HIS E CA 1
ATOM 5014 C C . HIS E 2 98 ? 81.705 41.588 49.455 1.00 23.66 148 HIS E C 1
ATOM 5015 O O . HIS E 2 98 ? 81.870 42.367 50.401 1.00 26.25 148 HIS E O 1
ATOM 5022 N N . LEU E 2 99 ? 80.529 41.014 49.201 1.00 21.84 149 LEU E N 1
ATOM 5023 C CA . LEU E 2 99 ? 79.356 41.259 50.029 1.00 23.65 149 LEU E CA 1
ATOM 5024 C C . LEU E 2 99 ? 79.384 40.496 51.345 1.00 27.17 149 LEU E C 1
ATOM 5025 O O . LEU E 2 99 ? 78.472 40.670 52.161 1.00 27.08 149 LEU E O 1
ATOM 5030 N N . GLY E 2 100 ? 80.389 39.655 51.570 1.00 28.03 150 GLY E N 1
ATOM 5031 C CA . GLY E 2 100 ? 80.568 38.989 52.843 1.00 20.32 150 GLY E CA 1
ATOM 5032 C C . GLY E 2 100 ? 80.240 37.510 52.886 1.00 21.66 150 GLY E C 1
ATOM 5033 O O . GLY E 2 100 ? 80.271 36.925 53.975 1.00 22.81 150 GLY E O 1
ATOM 5034 N N . VAL E 2 101 ? 79.929 36.883 51.752 1.00 25.19 151 VAL E N 1
ATOM 5035 C CA . VAL E 2 101 ? 79.686 35.444 51.742 1.00 23.60 151 VAL E CA 1
ATOM 5036 C C . VAL E 2 101 ? 81.016 34.713 51.875 1.00 18.79 151 VAL E C 1
ATOM 5037 O O . VAL E 2 101 ? 81.958 34.968 51.113 1.00 18.67 151 VAL E O 1
ATOM 5041 N N . ALA E 2 102 ? 81.096 33.795 52.838 1.00 25.11 152 ALA E N 1
ATOM 5042 C CA . ALA E 2 102 ? 82.345 33.089 53.107 1.00 31.08 152 ALA E CA 1
ATOM 5043 C C . ALA E 2 102 ? 82.788 32.277 51.894 1.00 28.80 152 ALA E C 1
ATOM 5044 O O . ALA E 2 102 ? 81.965 31.722 51.162 1.00 25.42 152 ALA E O 1
ATOM 5046 N N A SER E 2 103 ? 84.105 32.214 51.681 0.50 27.68 153 SER E N 1
ATOM 5047 N N B SER E 2 103 ? 84.109 32.214 51.688 0.50 27.70 153 SER E N 1
ATOM 5048 C CA A SER E 2 103 ? 84.628 31.495 50.524 0.5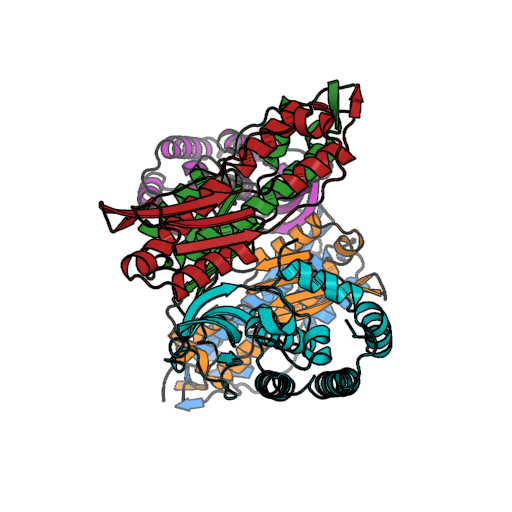0 26.13 153 SER E CA 1
ATOM 5049 C CA B SER E 2 103 ? 84.653 31.494 50.539 0.50 26.24 153 SER E CA 1
ATOM 5050 C C A SER E 2 103 ? 84.356 29.998 50.618 0.50 28.22 153 SER E C 1
ATOM 5051 C C B SER E 2 103 ? 84.360 30.001 50.620 0.50 28.21 153 SER E C 1
ATOM 5052 O O A SER E 2 103 ? 84.248 29.326 49.585 0.50 26.64 153 SER E O 1
ATOM 5053 O O B SER E 2 103 ? 84.224 29.339 49.585 0.50 26.69 153 SER E O 1
ATOM 5058 N N . ASP E 2 104 ? 84.247 29.457 51.835 1.00 19.57 154 ASP E N 1
ATOM 5059 C CA . ASP E 2 104 ? 83.960 28.033 51.991 1.00 22.28 154 ASP E CA 1
ATOM 5060 C C . ASP E 2 104 ? 82.595 27.645 51.440 1.00 20.79 154 ASP E C 1
ATOM 5061 O O . ASP E 2 104 ? 82.377 26.469 51.130 1.00 22.04 154 ASP E O 1
ATOM 5066 N N . LYS E 2 105 ? 81.680 28.599 51.296 1.00 19.69 155 LYS E N 1
ATOM 5067 C CA . LYS E 2 105 ? 80.332 28.303 50.837 1.00 18.14 155 LYS E CA 1
ATOM 5068 C C . LYS E 2 105 ? 80.178 28.371 49.324 1.00 24.18 155 LYS E C 1
ATOM 5069 O O . LYS E 2 105 ? 79.128 27.974 48.809 1.00 22.25 155 LYS E O 1
ATOM 5075 N N . LEU E 2 106 ? 81.186 28.852 48.601 1.00 19.33 156 LEU E N 1
ATOM 5076 C CA . LEU E 2 106 ? 81.080 29.089 47.168 1.00 20.24 156 LEU E CA 1
ATOM 5077 C C . LEU E 2 106 ? 82.081 28.217 46.428 1.00 17.56 156 LEU E C 1
ATOM 5078 O O . LEU E 2 106 ? 83.262 28.182 46.787 1.00 20.01 156 LEU E O 1
ATOM 5083 N N . ARG E 2 107 ? 81.611 27.519 45.395 1.00 18.48 157 ARG E N 1
ATOM 5084 C CA . ARG E 2 107 ? 82.459 26.650 44.593 1.00 22.24 157 ARG E CA 1
ATOM 5085 C C . ARG E 2 107 ? 82.253 26.926 43.111 1.00 25.12 157 ARG E C 1
ATOM 5086 O O . ARG E 2 107 ? 81.130 27.171 42.661 1.00 14.73 157 ARG E O 1
ATOM 5094 N N . ILE E 2 108 ? 83.353 26.900 42.366 1.00 19.20 158 ILE E N 1
ATOM 5095 C CA . ILE E 2 108 ? 83.310 26.878 40.908 1.00 24.96 158 ILE E CA 1
ATOM 5096 C C . ILE E 2 108 ? 83.133 25.429 40.472 1.00 22.66 158 ILE E C 1
ATOM 5097 O O . ILE E 2 108 ? 83.962 24.571 40.796 1.00 21.18 158 ILE E O 1
ATOM 5102 N N . THR E 2 109 ? 82.062 25.151 39.730 1.00 21.89 159 THR E N 1
ATOM 5103 C CA . THR E 2 109 ? 81.648 23.780 39.445 1.00 20.11 159 THR E CA 1
ATOM 5104 C C . THR E 2 109 ? 81.590 23.540 37.943 1.00 20.69 159 THR E C 1
ATOM 5105 O O . THR E 2 109 ? 80.827 24.204 37.232 1.00 22.76 159 THR E O 1
ATOM 5109 N N . TYR E 2 110 ? 82.393 22.589 37.469 1.00 19.98 160 TYR E N 1
ATOM 5110 C CA . TYR E 2 110 ? 82.325 22.130 36.088 1.00 17.68 160 TYR E CA 1
ATOM 5111 C C . TYR E 2 110 ? 81.197 21.117 35.956 1.00 25.06 160 TYR E C 1
ATOM 5112 O O . TYR E 2 110 ? 81.132 20.147 36.719 1.00 22.87 160 TYR E O 1
ATOM 5121 N N . VAL E 2 111 ? 80.302 21.340 34.992 1.00 20.60 161 VAL E N 1
ATOM 5122 C CA . VAL E 2 111 ? 79.146 20.477 34.784 1.00 24.43 161 VAL E CA 1
ATOM 5123 C C . VAL E 2 111 ? 79.009 20.168 33.297 1.00 27.95 161 VAL E C 1
ATOM 5124 O O . VAL E 2 111 ? 79.653 20.782 32.445 1.00 30.01 161 VAL E O 1
ATOM 5128 N N . LYS E 2 112 ? 78.154 19.195 32.998 1.00 25.16 162 LYS E N 1
ATOM 5129 C CA . LYS E 2 112 ? 77.669 18.960 31.645 1.00 27.22 162 LYS E CA 1
ATOM 5130 C C . LYS E 2 112 ? 76.254 19.513 31.537 1.00 25.49 162 LYS E C 1
ATOM 5131 O O . LYS E 2 112 ? 75.370 19.117 32.304 1.00 25.94 162 LYS E O 1
ATOM 5137 N N . ALA E 2 113 ? 76.043 20.427 30.592 1.00 28.01 163 ALA E N 1
ATOM 5138 C CA . ALA E 2 113 ? 74.711 20.942 30.291 1.00 27.37 163 ALA E CA 1
ATOM 5139 C C . ALA E 2 113 ? 74.067 20.002 29.280 1.00 32.07 163 ALA E C 1
ATOM 5140 O O . ALA E 2 113 ? 74.519 19.908 28.135 1.00 28.74 163 ALA E O 1
ATOM 5142 N N . LEU E 2 114 ? 73.010 19.308 29.705 1.00 29.30 164 LEU E N 1
ATOM 5143 C CA . LEU E 2 114 ? 72.449 18.237 28.886 1.00 29.09 164 LEU E CA 1
ATOM 5144 C C . LEU E 2 114 ? 71.750 18.779 27.645 1.00 33.46 164 LEU E C 1
ATOM 5145 O O . LEU E 2 114 ? 71.868 18.198 26.559 1.00 37.95 164 LEU E O 1
ATOM 5150 N N . ARG E 2 115 ? 71.013 19.883 27.780 1.00 38.35 165 ARG E N 1
ATOM 5151 C CA . ARG E 2 115 ? 70.252 20.391 26.643 1.00 41.94 165 ARG E CA 1
ATOM 5152 C C . ARG E 2 115 ? 71.172 20.970 25.577 1.00 47.74 165 ARG E C 1
ATOM 5153 O O . ARG E 2 115 ? 70.987 20.712 24.382 1.00 48.79 165 ARG E O 1
ATOM 5161 N N . GLN E 2 116 ? 72.177 21.742 25.986 1.00 41.31 166 GLN E N 1
ATOM 5162 C CA . GLN E 2 116 ? 73.171 22.233 25.043 1.00 48.19 166 GLN E CA 1
ATOM 5163 C C . GLN E 2 116 ? 74.195 21.168 24.671 1.00 49.96 166 GLN E C 1
ATOM 5164 O O . GLN E 2 116 ? 74.939 21.364 23.704 1.00 53.26 166 GLN E O 1
ATOM 5170 N N . ASN E 2 117 ? 74.235 20.054 25.404 1.00 43.79 167 ASN E N 1
ATOM 5171 C CA . ASN E 2 117 ? 75.161 18.951 25.148 1.00 35.55 167 ASN E CA 1
ATOM 5172 C C . ASN E 2 117 ? 76.604 19.445 25.064 1.00 28.31 167 ASN E C 1
ATOM 5173 O O . ASN E 2 117 ? 77.312 19.216 24.082 1.00 33.07 167 ASN E O 1
ATOM 5178 N N . ARG E 2 118 ? 77.040 20.142 26.110 1.00 26.50 168 ARG E N 1
ATOM 5179 C CA . ARG E 2 118 ? 78.376 20.716 26.117 1.00 34.34 168 ARG E CA 1
ATOM 5180 C C . ARG E 2 118 ? 78.856 20.886 27.548 1.00 29.65 168 ARG E C 1
ATOM 5181 O O . ARG E 2 118 ? 78.066 20.880 28.497 1.00 25.87 168 ARG E O 1
ATOM 5189 N N . ALA E 2 119 ? 80.170 21.036 27.691 1.00 30.20 169 ALA E N 1
ATOM 5190 C CA . ALA E 2 119 ? 80.733 21.429 28.973 1.00 29.44 169 ALA E CA 1
ATOM 5191 C C . ALA E 2 119 ? 80.218 22.810 29.359 1.00 26.56 169 ALA E C 1
ATOM 5192 O O . ALA E 2 119 ? 79.979 23.670 28.507 1.00 21.53 169 ALA E O 1
ATOM 5194 N N . HIS E 2 120 ? 80.050 23.019 30.662 1.00 20.08 170 HIS E N 1
ATOM 5195 C CA . HIS E 2 120 ? 79.377 24.200 31.181 1.00 19.10 170 HIS E CA 1
ATOM 5196 C C . HIS E 2 120 ? 79.902 24.456 32.585 1.00 26.20 170 HIS E C 1
ATOM 5197 O O . HIS E 2 120 ? 80.486 23.571 33.215 1.00 23.52 170 HIS E O 1
ATOM 5204 N N . MET E 2 121 ? 79.698 25.676 33.075 1.00 17.53 171 MET E N 1
ATOM 5205 C CA . MET E 2 121 ? 80.154 26.022 34.411 1.00 22.54 171 MET E CA 1
ATOM 5206 C C . MET E 2 121 ? 79.085 26.823 35.137 1.00 24.15 171 MET E C 1
ATOM 5207 O O . MET E 2 121 ? 78.421 27.674 34.541 1.00 24.12 171 MET E O 1
ATOM 5212 N N . VAL E 2 122 ? 78.924 26.537 36.430 1.00 19.14 172 VAL E N 1
ATOM 5213 C CA . VAL E 2 122 ? 77.998 27.251 37.296 1.00 17.65 172 VAL E CA 1
ATOM 5214 C C . VAL E 2 122 ? 78.716 27.588 38.598 1.00 16.90 172 VAL E C 1
ATOM 5215 O O . VAL E 2 122 ? 79.819 27.113 38.870 1.00 20.87 172 VAL E O 1
ATOM 5219 N N . LEU E 2 123 ? 78.071 28.430 39.399 1.00 16.85 173 LEU E N 1
ATOM 5220 C CA . LEU E 2 123 ? 78.499 28.719 40.761 1.00 14.85 173 LEU E CA 1
ATOM 5221 C C . LEU E 2 123 ? 77.555 28.018 41.726 1.00 17.32 173 LEU E C 1
ATOM 5222 O O . LEU E 2 123 ? 76.330 28.128 41.591 1.00 17.70 173 LEU E O 1
ATOM 5227 N N . THR E 2 124 ? 78.119 27.296 42.689 1.00 17.01 174 THR E N 1
ATOM 5228 C CA . THR E 2 124 ? 77.333 26.580 43.681 1.00 20.94 174 THR E CA 1
ATOM 5229 C C . THR E 2 124 ? 77.509 27.205 45.058 1.00 19.98 174 THR E C 1
ATOM 5230 O O . THR E 2 124 ? 78.590 27.688 45.408 1.00 19.60 174 THR E O 1
ATOM 5234 N N . TYR E 2 125 ? 76.431 27.185 45.838 1.00 18.53 175 TYR E N 1
ATOM 5235 C CA . TYR E 2 125 ? 76.410 27.745 47.182 1.00 16.38 175 TYR E CA 1
ATOM 5236 C C . TYR E 2 125 ? 76.051 26.650 48.176 1.00 16.96 175 TYR E C 1
ATOM 5237 O O . TYR E 2 125 ? 75.003 26.010 48.044 1.00 18.73 175 TYR E O 1
ATOM 5246 N N . TYR E 2 126 ? 76.903 26.456 49.179 1.00 19.49 176 TYR E N 1
ATOM 5247 C CA . TYR E 2 126 ? 76.701 25.448 50.216 1.00 18.32 176 TYR E CA 1
ATOM 5248 C C . TYR E 2 126 ? 76.421 26.162 51.533 1.00 29.28 176 TYR E C 1
ATOM 5249 O O . TYR E 2 126 ? 77.333 26.733 52.140 1.00 24.87 176 TYR E O 1
ATOM 5258 N N . SER E 2 127 ? 75.158 26.127 51.973 1.00 19.72 177 SER E N 1
ATOM 5259 C CA . SER E 2 127 ? 74.797 26.765 53.237 1.00 22.61 177 SER E CA 1
ATOM 5260 C C . SER E 2 127 ? 75.544 26.142 54.409 1.00 21.77 177 SER E C 1
ATOM 5261 O O . SER E 2 127 ? 75.843 26.828 55.392 1.00 34.27 177 SER E O 1
ATOM 5264 N N . SER E 2 128 ? 75.841 24.853 54.323 1.00 21.85 178 SER E N 1
ATOM 5265 C CA . SER E 2 128 ? 76.723 24.143 55.235 1.00 22.78 178 SER E CA 1
ATOM 5266 C C . SER E 2 128 ? 77.502 23.136 54.405 1.00 26.68 178 SER E C 1
ATOM 5267 O O . SER E 2 128 ? 77.099 22.812 53.282 1.00 27.44 178 SER E O 1
ATOM 5270 N N . PRO E 2 129 ? 78.637 22.640 54.915 1.00 25.60 179 PRO E N 1
ATOM 5271 C CA . PRO E 2 129 ? 79.472 21.753 54.082 1.00 23.90 179 PRO E CA 1
ATOM 5272 C C . PRO E 2 129 ? 78.743 20.535 53.531 1.00 26.62 179 PRO E C 1
ATOM 5273 O O . PRO E 2 129 ? 78.984 20.154 52.379 1.00 21.87 179 PRO E O 1
ATOM 5277 N N . ASP E 2 130 ? 77.853 19.917 54.306 1.00 23.09 180 ASP E N 1
ATOM 5278 C CA . ASP E 2 130 ? 77.139 18.726 53.861 1.00 23.17 180 ASP E CA 1
ATOM 5279 C C . ASP E 2 130 ? 75.788 19.037 53.219 1.00 42.30 180 ASP E C 1
ATOM 5280 O O . ASP E 2 130 ? 74.987 18.120 53.019 1.00 22.93 180 ASP E O 1
ATOM 5285 N N . ALA E 2 131 ? 75.518 20.297 52.893 1.00 21.91 181 ALA E N 1
ATOM 5286 C CA . ALA E 2 131 ? 74.213 20.667 52.372 1.00 21.62 181 ALA E CA 1
ATOM 5287 C C . ALA E 2 131 ? 74.124 20.401 50.872 1.00 21.93 181 ALA E C 1
ATOM 5288 O O . ALA E 2 131 ? 75.127 20.356 50.156 1.00 21.62 181 ALA E O 1
ATOM 5290 N N . MET E 2 132 ? 72.898 20.214 50.406 1.00 20.83 182 MET E N 1
ATOM 5291 C CA . MET E 2 132 ? 72.625 20.255 48.977 1.00 20.13 182 MET E CA 1
ATOM 5292 C C . MET E 2 132 ? 72.881 21.669 48.477 1.00 19.30 182 MET E C 1
ATOM 5293 O O . MET E 2 132 ? 72.315 22.620 49.031 1.00 22.17 182 MET E O 1
ATOM 5298 N N . PRO E 2 133 ? 73.727 21.866 47.473 1.00 22.71 183 PRO E N 1
ATOM 5299 C CA . PRO E 2 133 ? 74.040 23.226 47.031 1.00 18.33 183 PRO E CA 1
ATOM 5300 C C . PRO E 2 133 ? 72.934 23.825 46.176 1.00 20.37 183 PRO E C 1
ATOM 5301 O O . PRO E 2 133 ? 72.115 23.125 45.578 1.00 23.88 183 PRO E O 1
ATOM 5305 N N . LEU E 2 134 ? 72.926 25.155 46.138 1.00 17.31 184 LEU E N 1
ATOM 5306 C CA . LEU E 2 134 ? 72.120 25.919 45.198 1.00 17.84 184 LEU E CA 1
ATOM 5307 C C . LEU E 2 134 ? 72.969 26.269 43.981 1.00 19.63 184 LEU E C 1
ATOM 5308 O O . LEU E 2 134 ? 74.171 26.515 44.096 1.00 17.71 184 LEU E O 1
ATOM 5313 N N . VAL E 2 135 ? 72.337 26.288 42.810 1.00 22.56 185 VAL E N 1
ATOM 5314 C CA . VAL E 2 135 ? 73.035 26.507 41.546 1.00 20.36 185 VAL E CA 1
ATOM 5315 C C . VAL E 2 135 ? 72.740 27.921 41.063 1.00 20.32 185 VAL E C 1
ATOM 5316 O O . VAL E 2 135 ? 71.590 28.250 40.744 1.00 18.75 185 VAL E O 1
ATOM 5320 N N . LEU E 2 136 ? 73.783 28.750 40.996 1.00 18.58 186 LEU E N 1
ATOM 5321 C CA . LEU E 2 136 ? 73.712 30.078 40.393 1.00 15.92 186 LEU E CA 1
ATOM 5322 C C . LEU E 2 136 ? 74.201 29.951 38.955 1.00 21.08 186 LEU E C 1
ATOM 5323 O O . LEU E 2 136 ? 75.399 29.766 38.712 1.00 22.85 186 LEU E O 1
ATOM 5328 N N . ASP E 2 137 ? 73.275 30.059 38.008 1.00 19.78 187 ASP E N 1
ATOM 5329 C CA . ASP E 2 137 ? 73.503 29.655 36.630 1.00 25.10 187 ASP E CA 1
ATOM 5330 C C . ASP E 2 137 ? 73.338 30.839 35.685 1.00 23.94 187 ASP E C 1
ATOM 5331 O O . ASP E 2 137 ? 72.691 31.839 36.008 1.00 24.72 187 ASP E O 1
ATOM 5336 N N . SER E 2 138 ? 73.934 30.705 34.501 1.00 22.00 188 SER E N 1
ATOM 5337 C CA . SER E 2 138 ? 73.732 31.647 33.410 1.00 28.94 188 SER E CA 1
ATOM 5338 C C . SER E 2 138 ? 72.689 31.174 32.406 1.00 37.87 188 SER E C 1
ATOM 5339 O O . SER E 2 138 ? 72.224 31.981 31.594 1.00 35.79 188 SER E O 1
ATOM 5342 N N . LEU E 2 139 ? 72.310 29.894 32.445 1.00 32.20 189 LEU E N 1
ATOM 5343 C CA . LEU E 2 139 ? 71.311 29.377 31.518 1.00 29.36 189 LEU E CA 1
ATOM 5344 C C . LEU E 2 139 ? 69.896 29.769 31.921 1.00 27.61 189 LEU E C 1
ATOM 5345 O O . LEU E 2 139 ? 69.049 29.997 31.049 1.00 28.31 189 LEU E O 1
ATOM 5350 N N . ILE E 2 140 ? 69.615 29.848 33.222 1.00 23.91 190 ILE E N 1
ATOM 5351 C CA . ILE E 2 140 ? 68.309 30.254 33.725 1.00 24.75 190 ILE E CA 1
ATOM 5352 C C . ILE E 2 140 ? 68.519 31.239 34.868 1.00 28.42 190 ILE E C 1
ATOM 5353 O O . ILE E 2 140 ? 69.621 31.386 35.400 1.00 26.53 190 ILE E O 1
ATOM 5358 N N . ASP E 2 141 ? 67.437 31.919 35.238 1.00 26.60 191 ASP E N 1
ATOM 5359 C CA . ASP E 2 141 ? 67.447 32.905 36.313 1.00 31.18 191 ASP E CA 1
ATOM 5360 C C . ASP E 2 141 ? 67.166 32.291 37.686 1.00 19.23 191 ASP E C 1
ATOM 5361 O O . ASP E 2 141 ? 67.825 32.676 38.660 1.00 28.61 191 ASP E O 1
ATOM 5366 N N . PRO E 2 142 ? 66.204 31.369 37.832 1.00 21.62 192 PRO E N 1
ATOM 5367 C CA . PRO E 2 142 ? 65.946 30.803 39.162 1.00 25.88 192 PRO E CA 1
ATOM 5368 C C . PRO E 2 142 ? 67.172 30.124 39.754 1.00 28.86 192 PRO E C 1
ATOM 5369 O O . PRO E 2 142 ? 67.987 29.526 39.049 1.00 30.78 192 PRO E O 1
ATOM 5373 N N . ILE E 2 143 ? 67.290 30.232 41.073 1.00 24.14 193 ILE E N 1
ATOM 5374 C CA . ILE E 2 143 ? 68.318 29.544 41.843 1.00 23.31 193 ILE E CA 1
ATOM 5375 C C . ILE E 2 143 ? 67.662 28.317 42.462 1.00 25.66 193 ILE E C 1
ATOM 5376 O O . ILE E 2 143 ? 66.798 28.439 43.335 1.00 26.31 193 ILE E O 1
ATOM 5381 N N . LYS E 2 144 ? 68.069 27.132 42.018 1.00 20.87 194 LYS E N 1
ATOM 5382 C CA . LYS E 2 144 ? 67.405 25.920 42.462 1.00 24.35 194 LYS E CA 1
ATOM 5383 C C . LYS E 2 144 ? 68.380 24.984 43.162 1.00 24.06 194 LYS E C 1
ATOM 5384 O O . LYS E 2 144 ? 69.589 25.041 42.914 1.00 26.76 194 LYS E O 1
ATOM 5390 N N . PRO E 2 145 ? 67.889 24.129 44.058 1.00 20.92 195 PRO E N 1
ATOM 5391 C CA . PRO E 2 145 ? 68.724 23.034 44.558 1.00 19.62 195 PRO E CA 1
ATOM 5392 C C . PRO E 2 145 ? 69.288 22.232 43.395 1.00 19.38 195 PRO E C 1
ATOM 5393 O O . PRO E 2 145 ? 68.596 21.954 42.414 1.00 28.39 195 PRO E O 1
ATOM 5397 N N . ALA E 2 146 ? 70.569 21.875 43.512 1.00 18.81 196 ALA E N 1
ATOM 5398 C CA . ALA E 2 146 ? 71.313 21.360 42.368 1.00 23.97 196 ALA E CA 1
ATOM 5399 C C . ALA E 2 146 ? 70.669 20.109 41.783 1.00 19.93 196 ALA E C 1
ATOM 5400 O O . ALA E 2 146 ? 70.584 19.964 40.557 1.00 20.38 196 ALA E O 1
ATOM 5402 N N . ALA E 2 147 ? 70.210 19.192 42.638 1.00 20.07 197 ALA E N 1
ATOM 5403 C CA . ALA E 2 147 ? 69.605 17.961 42.139 1.00 23.15 197 ALA E CA 1
ATOM 5404 C C . ALA E 2 147 ? 68.283 18.208 41.419 1.00 26.23 197 ALA E C 1
ATOM 5405 O O . ALA E 2 147 ? 67.821 17.328 40.684 1.00 22.73 197 ALA E O 1
ATOM 5407 N N . GLU E 2 148 ? 67.664 19.375 41.611 1.00 24.32 198 GLU E N 1
ATOM 5408 C CA . GLU E 2 148 ? 66.470 19.719 40.849 1.00 31.01 198 GLU E CA 1
ATOM 5409 C C . GLU E 2 148 ? 66.794 20.133 39.422 1.00 35.16 198 GLU E C 1
ATOM 5410 O O . GLU E 2 148 ? 65.895 20.150 38.574 1.00 25.32 198 GLU E O 1
ATOM 5416 N N . ARG E 2 149 ? 68.052 20.476 39.142 1.00 26.93 199 ARG E N 1
ATOM 5417 C CA . ARG E 2 149 ? 68.486 20.850 37.797 1.00 29.91 199 ARG E CA 1
ATOM 5418 C C .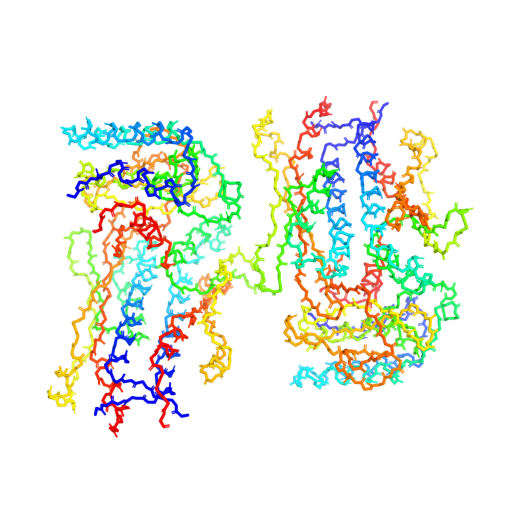 ARG E 2 149 ? 68.816 19.574 37.027 1.00 32.32 199 ARG E C 1
ATOM 5419 O O . ARG E 2 149 ? 69.977 19.214 36.816 1.00 29.15 199 ARG E O 1
ATOM 5427 N N . THR E 2 150 ? 67.762 18.876 36.599 1.00 35.26 200 THR E N 1
ATOM 5428 C CA . THR E 2 150 ? 67.938 17.635 35.852 1.00 37.70 200 THR E CA 1
ATOM 5429 C C . THR E 2 150 ? 68.619 17.851 34.507 1.00 32.07 200 THR E C 1
ATOM 5430 O O . THR E 2 150 ? 68.997 16.868 33.859 1.00 29.61 200 THR E O 1
ATOM 5434 N N . ASP E 2 151 ? 68.770 19.097 34.067 1.00 25.84 201 ASP E N 1
ATOM 5435 C CA . ASP E 2 151 ? 69.483 19.416 32.840 1.00 32.72 201 ASP E CA 1
ATOM 5436 C C . ASP E 2 151 ? 70.985 19.573 33.051 1.00 29.96 201 ASP E C 1
ATOM 5437 O O . ASP E 2 151 ? 71.703 19.856 32.087 1.00 34.37 201 ASP E O 1
ATOM 5442 N N . LEU E 2 152 ? 71.476 19.401 34.278 1.00 29.19 202 LEU E N 1
ATOM 5443 C CA . LEU E 2 152 ? 72.893 19.529 34.592 1.00 22.74 202 LEU E CA 1
ATOM 5444 C C . LEU E 2 152 ? 73.395 18.256 35.259 1.00 24.56 202 LEU E C 1
ATOM 5445 O O . LEU E 2 152 ? 72.671 17.621 36.031 1.00 21.55 202 LEU E O 1
ATOM 5450 N N . LEU E 2 153 ? 74.644 17.898 34.964 1.00 21.07 203 LEU E N 1
ATOM 5451 C CA . LEU E 2 153 ? 75.327 16.783 35.616 1.00 21.29 203 LEU E CA 1
ATOM 5452 C C . LEU E 2 153 ? 76.676 17.284 36.111 1.00 21.72 203 LEU E C 1
ATOM 5453 O O . LEU E 2 153 ? 77.508 17.725 35.291 1.00 29.65 203 LEU E O 1
ATOM 5458 N N . PRO E 2 154 ? 76.951 17.227 37.412 1.00 26.21 204 PRO E N 1
ATOM 5459 C CA . PRO E 2 154 ? 78.220 17.760 37.915 1.00 24.36 204 PRO E CA 1
ATOM 5460 C C . PRO E 2 154 ? 79.387 16.858 37.553 1.00 23.00 204 PRO E C 1
ATOM 5461 O O . PRO E 2 154 ? 79.265 15.633 37.487 1.00 22.04 204 PRO E O 1
ATOM 5465 N N . VAL E 2 155 ? 80.537 17.489 37.321 1.00 21.90 205 VAL E N 1
ATOM 5466 C CA . VAL E 2 155 ? 81.765 16.794 36.957 1.00 22.35 205 VAL E CA 1
ATOM 5467 C C . VAL E 2 155 ? 82.837 16.961 38.028 1.00 25.25 205 VAL E C 1
ATOM 5468 O O . VAL E 2 155 ? 83.385 15.977 38.532 1.00 21.06 205 VAL E O 1
ATOM 5472 N N . TYR E 2 156 ? 83.146 18.204 38.393 1.00 23.63 206 TYR E N 1
ATOM 5473 C CA . TYR E 2 156 ? 84.081 18.466 39.479 1.00 26.77 206 TYR E CA 1
ATOM 5474 C C . TYR E 2 156 ? 83.865 19.886 39.977 1.00 25.04 206 TYR E C 1
ATOM 5475 O O . TYR E 2 156 ? 83.315 20.735 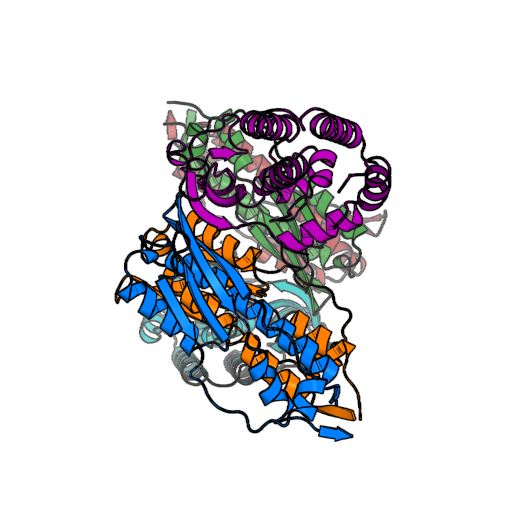39.271 1.00 25.01 206 TYR E O 1
ATOM 5484 N N . SER E 2 157 ? 84.317 20.134 41.206 1.00 18.32 207 SER E N 1
ATOM 5485 C CA . SER E 2 157 ? 84.116 21.411 41.874 1.00 23.88 207 SER E CA 1
ATOM 5486 C C . SER E 2 157 ? 85.426 21.886 42.486 1.00 27.44 207 SER E C 1
ATOM 5487 O O . SER E 2 157 ? 86.259 21.081 42.911 1.00 28.08 207 SER E O 1
ATOM 5490 N N . PHE E 2 158 ? 85.597 23.204 42.529 1.00 25.06 208 PHE E N 1
ATOM 5491 C CA . PHE E 2 158 ? 86.816 23.817 43.036 1.00 20.49 208 PHE E CA 1
ATOM 5492 C C . PHE E 2 158 ? 86.487 24.885 44.066 1.00 22.18 208 PHE E C 1
ATOM 5493 O O . PHE E 2 158 ? 85.521 25.639 43.912 1.00 22.96 208 PHE E O 1
ATOM 5501 N N . ASN E 2 159 ? 87.307 24.949 45.108 1.00 20.50 209 ASN E N 1
ATOM 5502 C CA . ASN E 2 159 ? 87.316 26.077 46.029 1.00 29.15 209 ASN E CA 1
ATOM 5503 C C . ASN E 2 159 ? 88.310 27.113 45.515 1.00 35.48 209 ASN E C 1
ATOM 5504 O O . ASN E 2 159 ? 89.486 26.799 45.303 1.00 46.49 209 ASN E O 1
ATOM 5509 N N . ALA E 2 160 ? 87.838 28.341 45.314 1.00 37.94 210 ALA E N 1
ATOM 5510 C CA . ALA E 2 160 ? 88.625 29.369 44.645 1.00 47.96 210 ALA E CA 1
ATOM 5511 C C . ALA E 2 160 ? 89.684 29.947 45.576 1.00 56.16 210 ALA E C 1
ATOM 5512 O O . ALA E 2 160 ? 89.376 30.390 46.687 1.00 69.91 210 ALA E O 1
ATOM 5514 N N . GLU E 2 161 ? 90.932 29.949 45.107 1.00 60.00 211 GLU E N 1
ATOM 5515 C CA . GLU E 2 161 ? 92.073 30.418 45.881 1.00 67.64 211 GLU E CA 1
ATOM 5516 C C . GLU E 2 161 ? 93.092 31.009 44.916 1.00 69.13 211 GLU E C 1
ATOM 5517 O O . GLU E 2 161 ? 92.911 30.978 43.695 1.00 73.23 211 GLU E O 1
ATOM 5523 N N . GLY E 2 162 ? 94.169 31.543 45.466 1.00 70.50 212 GLY E N 1
ATOM 5524 C CA . GLY E 2 162 ? 95.253 32.089 44.670 1.00 64.94 212 GLY E CA 1
ATOM 5525 C C . GLY E 2 162 ? 95.749 33.417 45.209 1.00 69.52 212 GLY E C 1
ATOM 5526 O O . GLY E 2 162 ? 95.060 34.124 45.945 1.00 75.91 212 GLY E O 1
ATOM 5527 N N . LEU E 2 163 ? 96.976 33.761 44.828 1.00 73.81 213 LEU E N 1
ATOM 5528 C CA . LEU E 2 163 ? 97.591 35.027 45.215 1.00 70.17 213 LEU E CA 1
ATOM 5529 C C . LEU E 2 163 ? 98.244 35.698 44.011 1.00 68.46 213 LEU E C 1
ATOM 5530 O O . LEU E 2 163 ? 97.641 36.549 43.357 1.00 70.37 213 LEU E O 1
ATOM 5532 N N . LEU E 2 180 ? 99.215 32.845 35.644 1.00 50.01 230 LEU E N 1
ATOM 5533 C CA . LEU E 2 180 ? 99.663 31.803 34.726 1.00 50.79 230 LEU E CA 1
ATOM 5534 C C . LEU E 2 180 ? 98.555 30.777 34.480 1.00 47.14 230 LEU E C 1
ATOM 5535 O O . LEU E 2 180 ? 98.185 30.520 33.334 1.00 51.45 230 LEU E O 1
ATOM 5540 N N . SER E 2 181 ? 98.039 30.178 35.552 1.00 36.94 231 SER E N 1
ATOM 5541 C CA . SER E 2 181 ? 96.845 29.359 35.423 1.00 38.62 231 SER E CA 1
ATOM 5542 C C . SER E 2 181 ? 95.643 30.256 35.128 1.00 37.13 231 SER E C 1
ATOM 5543 O O . SER E 2 181 ? 95.717 31.485 35.217 1.00 23.25 231 SER E O 1
ATOM 5546 N N . ARG E 2 182 ? 94.519 29.625 34.777 1.00 32.40 232 ARG E N 1
ATOM 5547 C CA . ARG E 2 182 ? 93.340 30.385 34.366 1.00 30.82 232 ARG E CA 1
ATOM 5548 C C . ARG E 2 182 ? 92.871 31.330 35.468 1.00 27.16 232 ARG E C 1
ATOM 5549 O O . ARG E 2 182 ? 92.648 32.522 35.227 1.00 25.61 232 ARG E O 1
ATOM 5557 N N . TRP E 2 183 ? 92.716 30.814 36.689 1.00 26.06 233 TRP E N 1
ATOM 5558 C CA . TRP E 2 183 ? 92.234 31.654 37.781 1.00 32.55 233 TRP E CA 1
ATOM 5559 C C . TRP E 2 183 ? 93.273 32.695 38.183 1.00 28.13 233 TRP E C 1
ATOM 5560 O O . TRP E 2 183 ? 92.925 33.842 38.489 1.00 28.63 233 TRP E O 1
ATOM 5571 N N . GLN E 2 184 ? 94.553 32.312 38.200 1.00 27.13 234 GLN E N 1
ATOM 5572 C CA . GLN E 2 184 ? 95.606 33.257 38.558 1.00 30.94 234 GLN E CA 1
ATOM 5573 C C . GLN E 2 184 ? 95.675 34.413 37.568 1.00 29.95 234 GLN E C 1
ATOM 5574 O O . GLN E 2 184 ? 95.933 35.558 37.957 1.00 25.72 234 GLN E O 1
ATOM 5580 N N . ASP E 2 185 ? 95.460 34.130 36.282 1.00 26.92 235 ASP E N 1
ATOM 5581 C CA . ASP E 2 185 ? 95.462 35.192 35.281 1.00 26.28 235 ASP E CA 1
ATOM 5582 C C . ASP E 2 185 ? 94.327 36.182 35.524 1.00 27.62 235 ASP E C 1
ATOM 5583 O O . ASP E 2 185 ? 94.493 37.390 35.318 1.00 25.23 235 ASP E O 1
ATOM 5588 N N . VAL E 2 186 ? 93.165 35.688 35.960 1.00 23.03 236 VAL E N 1
ATOM 5589 C CA . VAL E 2 186 ? 92.065 36.581 36.319 1.00 21.55 236 VAL E CA 1
ATOM 5590 C C . VAL E 2 186 ? 92.485 37.500 37.461 1.00 26.91 236 VAL E C 1
ATOM 5591 O O . VAL E 2 186 ? 92.273 38.718 37.413 1.00 20.11 236 VAL E O 1
ATOM 5595 N N . LEU E 2 187 ? 93.097 36.927 38.502 1.00 26.35 237 LEU E N 1
ATOM 5596 C CA . LEU E 2 187 ? 93.566 37.734 39.625 1.00 23.84 237 LEU E CA 1
ATOM 5597 C C . LEU E 2 187 ? 94.616 38.739 39.175 1.00 21.54 237 LEU E C 1
ATOM 5598 O O . LEU E 2 187 ? 94.648 39.874 39.664 1.00 23.14 237 LEU E O 1
ATOM 5603 N N . LYS E 2 188 ? 95.485 38.339 38.243 1.00 30.29 238 LYS E N 1
ATOM 5604 C CA . LYS E 2 188 ? 96.489 39.264 37.731 1.00 33.22 238 LYS E CA 1
ATOM 5605 C C . LYS E 2 188 ? 95.840 40.446 37.028 1.00 27.06 238 LYS E C 1
ATOM 5606 O O . LYS E 2 188 ? 96.263 41.594 37.205 1.00 26.84 238 LYS E O 1
ATOM 5612 N N . LYS E 2 189 ? 94.818 40.177 36.211 1.00 24.32 239 LYS E N 1
ATOM 5613 C CA . LYS E 2 189 ? 94.114 41.251 35.520 1.00 27.62 239 LYS E CA 1
ATOM 5614 C C . LYS E 2 189 ? 93.398 42.163 36.504 1.00 24.21 239 LYS E C 1
ATOM 5615 O O . LYS E 2 189 ? 93.389 43.387 36.333 1.00 23.30 239 LYS E O 1
ATOM 5621 N N . MET E 2 190 ? 92.796 41.586 37.548 1.00 23.00 240 MET E N 1
ATOM 5622 C CA . MET E 2 190 ? 92.105 42.404 38.537 1.00 20.50 240 MET E CA 1
ATOM 5623 C C . MET E 2 190 ? 93.072 43.279 39.324 1.00 25.66 240 MET E C 1
ATOM 5624 O O . MET E 2 190 ? 92.720 44.402 39.702 1.00 25.99 240 MET E O 1
ATOM 5629 N N . GLN E 2 191 ? 94.288 42.790 39.583 1.00 22.10 241 GLN E N 1
ATOM 5630 C CA . GLN E 2 191 ? 95.283 43.627 40.246 1.00 26.08 241 GLN E CA 1
ATOM 5631 C C . GLN E 2 191 ? 95.664 44.815 39.372 1.00 28.22 241 GLN E C 1
ATOM 5632 O O . GLN E 2 191 ? 95.809 45.940 39.865 1.00 22.48 241 GLN E O 1
ATOM 5638 N N . ALA E 2 192 ? 95.832 44.582 38.067 1.00 26.88 242 ALA E N 1
ATOM 5639 C CA . ALA E 2 192 ? 96.109 45.680 37.149 1.00 24.70 242 ALA E CA 1
ATOM 5640 C C . ALA E 2 192 ? 94.927 46.636 37.045 1.00 22.59 242 ALA E C 1
ATOM 5641 O O . ALA E 2 192 ? 95.123 47.841 36.848 1.00 22.84 242 ALA E O 1
ATOM 5643 N N . GLU E 2 193 ? 93.700 46.122 37.178 1.00 18.06 243 GLU E N 1
ATOM 5644 C CA . GLU E 2 193 ? 92.519 46.977 37.126 1.00 18.28 243 GLU E CA 1
ATOM 5645 C C . GLU E 2 193 ? 92.387 47.865 38.356 1.00 22.50 243 GLU E C 1
ATOM 5646 O O . GLU E 2 193 ? 91.627 48.838 38.322 1.00 23.47 243 GLU E O 1
ATOM 5652 N N . GLY E 2 194 ? 93.099 47.555 39.436 1.00 23.92 244 GLY E N 1
ATOM 5653 C CA . GLY E 2 194 ? 93.062 48.352 40.644 1.00 20.97 244 GLY E CA 1
ATOM 5654 C C . GLY E 2 194 ? 92.402 47.705 41.844 1.00 24.56 244 GLY E C 1
ATOM 5655 O O . GLY E 2 194 ? 92.177 48.393 42.847 1.00 24.34 244 GLY E O 1
ATOM 5656 N N . PHE E 2 195 ? 92.093 46.417 41.785 1.00 18.77 245 PHE E N 1
ATOM 5657 C CA . PHE E 2 195 ? 91.492 45.752 42.932 1.00 17.97 245 PHE E CA 1
ATOM 5658 C C . PHE E 2 195 ? 92.574 45.399 43.948 1.00 26.04 245 PHE E C 1
ATOM 5659 O O . PHE E 2 195 ? 93.691 45.044 43.564 1.00 35.54 245 PHE E O 1
ATOM 5667 N N . PRO E 2 196 ? 92.284 45.489 45.242 1.00 27.69 246 PRO E N 1
ATOM 5668 C CA . PRO E 2 196 ? 93.289 45.102 46.232 1.00 29.60 246 PRO E CA 1
ATOM 5669 C C . PRO E 2 196 ? 93.444 43.592 46.260 1.00 42.81 246 PRO E C 1
ATOM 5670 O O . PRO E 2 196 ? 92.542 42.837 45.891 1.00 44.23 246 PRO E O 1
ATOM 5674 N N . VAL E 2 197 ? 94.608 43.153 46.725 1.00 63.81 247 VAL E N 1
ATOM 5675 C CA . VAL E 2 197 ? 94.914 41.729 46.759 1.00 70.65 247 VAL E CA 1
ATOM 5676 C C . VAL E 2 197 ? 95.145 41.226 48.178 1.00 73.36 247 VAL E C 1
ATOM 5677 O O . VAL E 2 197 ? 94.407 40.373 48.669 1.00 72.18 247 VAL E O 1
ATOM 5681 N N . ALA F 2 1 ? 98.482 0.854 7.512 1.00 56.82 51 ALA F N 1
ATOM 5682 C CA . ALA F 2 1 ? 97.980 -0.470 7.166 1.00 57.65 51 ALA F CA 1
ATOM 5683 C C . ALA F 2 1 ? 98.939 -1.196 6.226 1.00 53.73 51 ALA F C 1
ATOM 5684 O O . ALA F 2 1 ? 99.683 -0.566 5.475 1.00 58.88 51 ALA F O 1
ATOM 5686 N N . ASP F 2 2 ? 98.914 -2.524 6.272 1.00 51.43 52 ASP F N 1
ATOM 5687 C CA . ASP F 2 2 ? 99.835 -3.329 5.484 1.00 49.48 52 ASP F CA 1
ATOM 5688 C C . ASP F 2 2 ? 99.394 -3.386 4.026 1.00 45.57 52 ASP F C 1
ATOM 5689 O O . ASP F 2 2 ? 98.205 -3.292 3.709 1.00 54.07 52 ASP F O 1
ATOM 5694 N N . TRP F 2 3 ? 100.372 -3.539 3.137 1.00 33.19 53 TRP F N 1
ATOM 5695 C CA . TRP F 2 3 ? 100.130 -3.625 1.703 1.00 28.69 53 TRP F CA 1
ATOM 5696 C C . TRP F 2 3 ? 100.295 -5.072 1.256 1.00 28.30 53 TRP F C 1
ATOM 5697 O O . TRP F 2 3 ? 101.320 -5.701 1.542 1.00 26.17 53 TRP F O 1
ATOM 5708 N N . ASP F 2 4 ? 99.288 -5.594 0.557 1.00 26.59 54 ASP F N 1
ATOM 5709 C CA . ASP F 2 4 ? 99.281 -6.978 0.080 1.00 23.34 54 ASP F CA 1
ATOM 5710 C C . ASP F 2 4 ? 99.734 -6.962 -1.376 1.00 21.92 54 ASP F C 1
ATOM 5711 O O . ASP F 2 4 ? 98.935 -6.766 -2.292 1.00 21.36 54 ASP F O 1
ATOM 5716 N N . PHE F 2 5 ? 101.033 -7.190 -1.590 1.00 17.80 55 PHE F N 1
ATOM 5717 C CA . PHE F 2 5 ? 101.600 -7.071 -2.929 1.00 20.36 55 PHE F CA 1
ATOM 5718 C C . PHE F 2 5 ? 101.186 -8.213 -3.845 1.00 17.55 55 PHE F C 1
ATOM 5719 O O . PHE F 2 5 ? 101.207 -8.044 -5.069 1.00 16.65 55 PHE F O 1
ATOM 5727 N N . SER F 2 6 ? 100.834 -9.373 -3.291 1.00 19.25 56 SER F N 1
ATOM 5728 C CA . SER F 2 6 ? 100.305 -10.450 -4.119 1.00 22.88 56 SER F CA 1
ATOM 5729 C C . SER F 2 6 ? 98.953 -10.063 -4.708 1.00 19.52 56 SER F C 1
ATOM 5730 O O . SER F 2 6 ? 98.707 -10.251 -5.906 1.00 19.53 56 SER F O 1
ATOM 5733 N N . ALA F 2 7 ? 98.061 -9.515 -3.880 1.00 19.81 57 ALA F N 1
ATOM 5734 C CA . ALA F 2 7 ? 96.769 -9.066 -4.389 1.00 21.37 57 ALA F CA 1
ATOM 5735 C C . ALA F 2 7 ? 96.921 -7.844 -5.289 1.00 26.00 57 ALA F C 1
ATOM 5736 O O . ALA F 2 7 ? 96.195 -7.704 -6.280 1.00 24.01 57 ALA F O 1
ATOM 5738 N N . ILE F 2 8 ? 97.863 -6.954 -4.967 1.00 19.74 58 ILE F N 1
ATOM 5739 C CA . ILE F 2 8 ? 98.087 -5.775 -5.801 1.00 17.71 58 ILE F CA 1
ATOM 5740 C C . ILE F 2 8 ? 98.573 -6.189 -7.186 1.00 18.18 58 ILE F C 1
ATOM 5741 O O . ILE F 2 8 ? 98.137 -5.636 -8.203 1.00 23.74 58 ILE F O 1
ATOM 5746 N N . SER F 2 9 ? 99.473 -7.174 -7.250 1.00 20.70 59 SER F N 1
ATOM 5747 C CA . SER F 2 9 ? 99.921 -7.679 -8.545 1.00 26.49 59 SER F CA 1
ATOM 5748 C C . SER F 2 9 ? 98.767 -8.293 -9.328 1.00 24.66 59 SER F C 1
ATOM 5749 O O . SER F 2 9 ? 98.655 -8.092 -10.544 1.00 19.28 59 SER F O 1
ATOM 5752 N N . ARG F 2 10 ? 97.896 -9.042 -8.647 1.00 21.30 60 ARG F N 1
ATOM 5753 C CA . ARG F 2 10 ? 96.737 -9.630 -9.312 1.00 24.75 60 ARG F CA 1
ATOM 5754 C C . ARG F 2 10 ? 95.811 -8.551 -9.860 1.00 27.10 60 ARG F C 1
ATOM 5755 O O . ARG F 2 10 ? 95.364 -8.624 -11.011 1.00 21.27 60 ARG F O 1
ATOM 5763 N N . LYS F 2 11 ? 95.516 -7.533 -9.050 1.00 18.41 61 LYS F N 1
ATOM 5764 C CA . LYS F 2 11 ? 94.586 -6.498 -9.488 1.00 18.94 61 LYS F CA 1
ATOM 5765 C C . LYS F 2 11 ? 95.203 -5.619 -10.570 1.00 24.84 61 LYS F C 1
ATOM 5766 O O . LYS F 2 11 ? 94.513 -5.215 -11.512 1.00 21.63 61 LYS F O 1
ATOM 5772 N N . ALA F 2 12 ? 96.502 -5.321 -10.460 1.00 15.12 62 ALA F N 1
ATOM 5773 C CA . ALA F 2 12 ? 97.149 -4.487 -11.468 1.00 16.08 62 ALA F CA 1
ATOM 5774 C C . ALA F 2 12 ? 97.266 -5.206 -12.804 1.00 21.19 62 ALA F C 1
ATOM 5775 O O . ALA F 2 12 ? 97.182 -4.566 -13.858 1.00 25.80 62 ALA F O 1
ATOM 5777 N N . THR F 2 13 ? 97.466 -6.525 -12.782 1.00 19.78 63 THR F N 1
ATOM 5778 C CA . THR F 2 13 ? 97.511 -7.282 -14.029 1.00 28.37 63 THR F CA 1
ATOM 5779 C C . THR F 2 13 ? 96.174 -7.212 -14.758 1.00 29.78 63 THR F C 1
ATOM 5780 O O . THR F 2 13 ? 96.133 -7.116 -15.990 1.00 31.55 63 THR F O 1
ATOM 5784 N N . ALA F 2 14 ? 95.068 -7.237 -14.011 1.00 22.89 64 ALA F N 1
ATOM 5785 C CA . ALA F 2 14 ? 93.756 -7.109 -14.638 1.00 25.45 64 ALA F CA 1
ATOM 5786 C C . ALA F 2 14 ? 93.525 -5.695 -15.153 1.00 31.87 64 ALA F C 1
ATOM 5787 O O . ALA F 2 14 ? 92.911 -5.505 -16.209 1.00 35.25 64 ALA F O 1
ATOM 5789 N N . LEU F 2 15 ? 94.010 -4.689 -14.422 1.00 29.40 65 LEU F N 1
ATOM 5790 C CA . LEU F 2 15 ? 93.762 -3.304 -14.811 1.00 27.03 65 LEU F CA 1
ATOM 5791 C C . LEU F 2 15 ? 94.612 -2.900 -16.006 1.00 27.71 65 LEU F C 1
ATOM 5792 O O . LEU F 2 15 ? 94.141 -2.183 -16.896 1.00 27.98 65 LEU F O 1
ATOM 5797 N N . TYR F 2 16 ? 95.865 -3.349 -16.047 1.00 27.49 66 TYR F N 1
ATOM 5798 C CA . TYR F 2 16 ? 96.829 -2.838 -17.006 1.00 28.17 66 TYR F CA 1
ATOM 5799 C C . TYR F 2 16 ? 97.343 -3.872 -17.995 1.00 28.33 66 TYR F C 1
ATOM 5800 O O . TYR F 2 16 ? 98.026 -3.491 -18.952 1.00 28.66 66 TYR F O 1
ATOM 5809 N N . GLY F 2 17 ? 97.042 -5.155 -17.805 1.00 26.30 67 GLY F N 1
ATOM 5810 C CA . GLY F 2 17 ? 97.595 -6.189 -18.645 1.00 22.30 67 GLY F CA 1
ATOM 5811 C C . GLY F 2 17 ? 98.810 -6.814 -17.992 1.00 27.40 67 GLY F C 1
ATOM 5812 O O . GLY F 2 17 ? 99.187 -6.452 -16.873 1.00 25.65 67 GLY F O 1
ATOM 5813 N N . PRO F 2 18 ? 99.441 -7.774 -18.669 1.00 25.70 68 PRO F N 1
ATOM 5814 C CA . PRO F 2 18 ? 100.654 -8.389 -18.111 1.00 26.58 68 PRO F CA 1
ATOM 5815 C C . PRO F 2 18 ? 101.719 -7.336 -17.839 1.00 32.36 68 PRO F C 1
ATOM 5816 O O . PRO F 2 18 ? 102.035 -6.508 -18.695 1.00 30.83 68 PRO F O 1
ATOM 5820 N N . LEU F 2 19 ? 102.263 -7.366 -16.624 1.00 31.57 69 LEU F N 1
ATOM 5821 C CA . LEU F 2 19 ? 103.123 -6.291 -16.150 1.00 24.33 69 LEU F CA 1
ATOM 5822 C C . LEU F 2 19 ? 104.541 -6.367 -16.703 1.00 28.88 69 LEU F C 1
ATOM 5823 O O . LEU F 2 19 ? 105.274 -5.376 -16.607 1.00 26.91 69 LEU F O 1
ATOM 5828 N N . GLY F 2 20 ? 104.933 -7.499 -17.283 1.00 25.58 70 GLY F N 1
ATOM 5829 C CA . GLY F 2 20 ? 106.245 -7.604 -17.905 1.00 21.67 70 GLY F CA 1
ATOM 5830 C C . GLY F 2 20 ? 107.359 -7.332 -16.915 1.00 31.95 70 GLY F C 1
ATOM 5831 O O . GLY F 2 20 ? 107.366 -7.853 -15.794 1.00 31.57 70 GLY F O 1
ATOM 5832 N N . ALA F 2 21 ? 108.317 -6.498 -17.331 1.00 26.50 71 ALA F N 1
ATOM 5833 C CA . ALA F 2 21 ? 109.395 -6.088 -16.439 1.00 25.57 71 ALA F CA 1
ATOM 5834 C C . ALA F 2 21 ? 108.889 -5.266 -15.264 1.00 29.31 71 ALA F C 1
ATOM 5835 O O . ALA F 2 21 ? 109.617 -5.103 -14.280 1.00 31.96 71 ALA F O 1
ATOM 5837 N N . GLY F 2 22 ? 107.666 -4.738 -15.349 1.00 28.09 72 GLY F N 1
ATOM 5838 C CA . GLY F 2 22 ? 107.114 -3.997 -14.232 1.00 25.64 72 GLY F CA 1
ATOM 5839 C C . GLY F 2 22 ? 106.982 -4.831 -12.974 1.00 30.72 72 GLY F C 1
ATOM 5840 O O . GLY F 2 22 ? 107.086 -4.304 -11.864 1.00 24.59 72 GLY F O 1
ATOM 5841 N N . GLN F 2 23 ? 106.771 -6.142 -13.124 1.00 15.03 73 GLN F N 1
ATOM 5842 C CA . GLN F 2 23 ? 106.625 -6.998 -11.951 1.00 28.57 73 GLN F CA 1
ATOM 5843 C C . GLN F 2 23 ? 107.914 -7.058 -11.142 1.00 22.56 73 GLN F C 1
ATOM 5844 O O . GLN F 2 23 ? 107.880 -6.992 -9.907 1.00 26.32 73 GLN F O 1
ATOM 5850 N N . GLN F 2 24 ? 109.061 -7.186 -11.816 1.00 17.14 74 GLN F N 1
ATOM 5851 C CA . GLN F 2 24 ? 110.336 -7.194 -11.104 1.00 21.34 74 GLN F CA 1
ATOM 5852 C C . GLN F 2 24 ? 110.572 -5.862 -10.403 1.00 23.24 74 GLN F C 1
ATOM 5853 O O . GLN F 2 24 ? 111.056 -5.826 -9.266 1.00 15.91 74 GLN F O 1
ATOM 5859 N N . ARG F 2 25 ? 110.229 -4.756 -11.067 1.00 22.24 75 ARG F N 1
ATOM 5860 C CA . ARG F 2 25 ? 110.369 -3.445 -10.441 1.00 21.34 75 ARG F CA 1
ATOM 5861 C C . ARG F 2 25 ? 109.437 -3.301 -9.244 1.00 18.06 75 ARG F C 1
ATOM 5862 O O . ARG F 2 25 ? 109.813 -2.707 -8.226 1.00 17.30 75 ARG F O 1
ATOM 5870 N N . ILE F 2 26 ? 108.221 -3.844 -9.340 1.00 15.78 76 ILE F N 1
ATOM 5871 C CA . ILE F 2 26 ? 107.322 -3.836 -8.190 1.00 16.69 76 ILE F CA 1
ATOM 5872 C C . ILE F 2 26 ? 107.894 -4.685 -7.059 1.00 23.85 76 ILE F C 1
ATOM 5873 O O . ILE F 2 26 ? 107.811 -4.311 -5.882 1.00 18.48 76 ILE F O 1
ATOM 5878 N N . ASP F 2 27 ? 108.503 -5.828 -7.396 1.00 25.31 77 ASP F N 1
ATOM 5879 C CA . ASP F 2 27 ? 109.187 -6.631 -6.385 1.00 27.17 77 ASP F CA 1
ATOM 5880 C C . ASP F 2 27 ? 110.305 -5.841 -5.715 1.00 19.05 77 ASP F C 1
ATOM 5881 O O . ASP F 2 27 ? 110.472 -5.904 -4.491 1.00 20.54 77 ASP F O 1
ATOM 5886 N N . ALA F 2 28 ? 111.089 -5.098 -6.501 1.00 14.95 78 ALA F N 1
ATOM 5887 C CA . ALA F 2 28 ? 112.148 -4.275 -5.923 1.00 22.29 78 ALA F CA 1
ATOM 5888 C C . ALA F 2 28 ? 111.571 -3.203 -5.006 1.00 17.95 78 ALA F C 1
ATOM 5889 O O . ALA F 2 28 ? 112.171 -2.865 -3.979 1.00 15.60 78 ALA F O 1
ATOM 5891 N N . TRP F 2 29 ? 110.410 -2.652 -5.368 1.00 14.42 79 TRP F N 1
ATOM 5892 C CA . TRP F 2 29 ? 109.740 -1.686 -4.504 1.00 21.71 79 TRP F CA 1
ATOM 5893 C C . TRP F 2 29 ? 109.316 -2.339 -3.195 1.00 19.95 79 TRP F C 1
ATOM 5894 O O . TRP F 2 29 ? 109.533 -1.787 -2.109 1.00 17.68 79 TRP F O 1
ATOM 5905 N N . GLN F 2 30 ? 108.702 -3.521 -3.286 1.00 21.77 80 GLN F N 1
ATOM 5906 C CA . GLN F 2 30 ? 108.302 -4.259 -2.093 1.00 16.31 80 GLN F CA 1
ATOM 5907 C C . GLN F 2 30 ? 109.495 -4.522 -1.181 1.00 17.28 80 GLN F C 1
ATOM 5908 O O . GLN F 2 30 ? 109.390 -4.390 0.045 1.00 17.82 80 GLN F O 1
ATOM 5914 N N . ASN F 2 31 ? 110.638 -4.894 -1.761 1.00 19.39 81 ASN F N 1
ATOM 5915 C CA . ASN F 2 31 ? 111.835 -5.135 -0.961 1.00 18.70 81 ASN F CA 1
ATOM 5916 C C . ASN F 2 31 ? 112.268 -3.877 -0.217 1.00 18.33 81 ASN F C 1
ATOM 5917 O O . ASN F 2 31 ? 112.578 -3.928 0.979 1.00 18.85 81 ASN F O 1
ATOM 5922 N N . LEU F 2 32 ? 112.294 -2.736 -0.910 1.00 18.13 82 LEU F N 1
ATOM 5923 C CA . LEU F 2 32 ? 112.649 -1.477 -0.259 1.00 21.50 82 LEU F CA 1
ATOM 5924 C C . LEU F 2 32 ? 111.742 -1.205 0.934 1.00 23.11 82 LEU F C 1
ATOM 5925 O O . LEU F 2 32 ? 112.218 -0.942 2.044 1.00 20.15 82 LEU F O 1
ATOM 5930 N N . LEU F 2 33 ? 110.426 -1.246 0.715 1.00 20.45 83 LEU F N 1
ATOM 5931 C CA . LEU F 2 33 ? 109.483 -0.961 1.791 1.00 21.17 83 LEU F CA 1
ATOM 5932 C C . LEU F 2 33 ? 109.635 -1.943 2.945 1.00 19.69 83 LEU F C 1
ATOM 5933 O O . LEU F 2 33 ? 109.436 -1.571 4.107 1.00 25.10 83 LEU F O 1
ATOM 5938 N N . ALA F 2 34 ? 109.988 -3.193 2.649 1.00 18.24 84 ALA F N 1
ATOM 5939 C CA . ALA F 2 34 ? 110.118 -4.192 3.701 1.00 20.02 84 ALA F CA 1
ATOM 5940 C C . ALA F 2 34 ? 111.390 -4.007 4.520 1.00 24.76 84 ALA F C 1
ATOM 5941 O O . ALA F 2 34 ? 111.421 -4.386 5.696 1.00 27.35 84 ALA F O 1
ATOM 5943 N N . THR F 2 35 ? 112.437 -3.425 3.936 1.00 22.80 85 THR F N 1
ATOM 5944 C CA . THR F 2 35 ? 113.755 -3.413 4.559 1.00 26.14 85 THR F CA 1
ATOM 5945 C C . THR F 2 35 ? 114.205 -2.039 5.036 1.00 27.72 85 THR F C 1
ATOM 5946 O O . THR F 2 35 ? 115.317 -1.922 5.560 1.00 28.05 85 THR F O 1
ATOM 5950 N N . GLN F 2 36 ? 113.380 -1.001 4.888 1.00 31.23 86 GLN F N 1
ATOM 5951 C CA . GLN F 2 36 ? 113.776 0.356 5.249 1.00 30.76 86 GLN F CA 1
ATOM 5952 C C . GLN F 2 36 ? 112.860 0.971 6.305 1.00 34.98 86 GLN F C 1
ATOM 5953 O O . GLN F 2 36 ? 112.828 2.198 6.448 1.00 38.58 86 GLN F O 1
ATOM 5959 N N . LYS F 2 37 ? 112.126 0.149 7.060 1.00 27.29 87 LYS F N 1
ATOM 5960 C CA . LYS F 2 37 ? 111.132 0.692 7.984 1.00 33.25 87 LYS F CA 1
ATOM 5961 C C . LYS F 2 37 ? 111.772 1.331 9.212 1.00 41.44 87 LYS F C 1
ATOM 5962 O O . LYS F 2 37 ? 111.228 2.301 9.754 1.00 46.68 87 LYS F O 1
ATOM 5968 N N . GLN F 2 38 ? 112.906 0.806 9.673 1.00 39.83 88 GLN F N 1
ATOM 5969 C CA . GLN F 2 38 ? 113.516 1.231 10.929 1.00 47.77 88 GLN F CA 1
ATOM 5970 C C . GLN F 2 38 ? 114.827 1.986 10.756 1.00 42.25 88 GLN F C 1
ATOM 5971 O O . GLN F 2 38 ? 115.518 2.235 11.750 1.00 48.90 88 GLN F O 1
ATOM 5977 N N . VAL F 2 39 ? 115.197 2.352 9.532 1.00 35.71 89 VAL F N 1
ATOM 5978 C CA . VAL F 2 39 ? 116.388 3.172 9.341 1.00 32.36 89 VAL F CA 1
ATOM 5979 C C . VAL F 2 39 ? 116.011 4.610 9.678 1.00 38.39 89 VAL F C 1
ATOM 5980 O O . VAL F 2 39 ? 114.832 4.921 9.883 1.00 35.97 89 VAL F O 1
ATOM 5984 N N . SER F 2 40 ? 117.003 5.492 9.758 1.00 35.02 90 SER F N 1
ATOM 5985 C CA . SER F 2 40 ? 116.722 6.878 10.099 1.00 41.88 90 SER F CA 1
ATOM 5986 C C . SER F 2 40 ? 115.869 7.539 9.019 1.00 39.32 90 SER F C 1
ATOM 5987 O O . SER F 2 40 ? 115.823 7.102 7.865 1.00 28.99 90 SER F O 1
ATOM 5990 N N . GLU F 2 41 ? 115.184 8.613 9.415 1.00 38.72 91 GLU F N 1
ATOM 5991 C CA . GLU F 2 41 ? 114.317 9.324 8.481 1.00 32.54 91 GLU F CA 1
ATOM 5992 C C . GLU F 2 41 ? 115.120 9.916 7.330 1.00 29.33 91 GLU F C 1
ATOM 5993 O O . GLU F 2 41 ? 114.649 9.948 6.186 1.00 26.24 91 GLU F O 1
ATOM 5999 N N . MET F 2 42 ? 116.339 10.382 7.609 1.00 30.01 92 MET F N 1
ATOM 6000 C CA . MET F 2 42 ? 117.197 10.889 6.544 1.00 31.74 92 MET F CA 1
ATOM 6001 C C . MET F 2 42 ? 117.586 9.782 5.570 1.00 29.97 92 MET F C 1
ATOM 6002 O O . MET F 2 42 ? 117.700 10.024 4.363 1.00 25.55 92 MET F O 1
ATOM 6007 N N . GLU F 2 43 ? 117.792 8.562 6.072 1.00 24.81 93 GLU F N 1
ATOM 6008 C CA . GLU F 2 43 ? 118.130 7.455 5.183 1.00 21.06 93 GLU F CA 1
ATOM 6009 C C . GLU F 2 43 ? 116.932 7.042 4.337 1.00 20.55 93 GLU F C 1
ATOM 6010 O O . GLU F 2 43 ? 117.090 6.677 3.166 1.00 22.47 93 GLU F O 1
ATOM 6016 N N . LYS F 2 44 ? 115.727 7.092 4.913 1.00 23.74 94 LYS F N 1
ATOM 6017 C CA . LYS F 2 44 ? 114.523 6.802 4.139 1.00 24.19 94 LYS F CA 1
ATOM 6018 C C . LYS F 2 44 ? 114.401 7.748 2.951 1.00 20.37 94 LYS F C 1
ATOM 6019 O O . LYS F 2 44 ? 114.112 7.319 1.829 1.00 20.99 94 LYS F O 1
ATOM 6025 N N . LEU F 2 45 ? 114.636 9.045 3.181 1.00 24.58 95 LEU F N 1
ATOM 6026 C CA . LEU F 2 45 ? 114.593 10.013 2.089 1.00 24.24 95 LEU F CA 1
ATOM 6027 C C . LEU F 2 45 ? 115.606 9.669 1.007 1.00 21.78 95 LEU F C 1
ATOM 6028 O O . LEU F 2 45 ? 115.293 9.720 -0.188 1.00 19.33 95 LEU F O 1
ATOM 6033 N N . LYS F 2 46 ? 116.826 9.316 1.414 1.00 19.71 96 LYS F N 1
ATOM 6034 C CA . LYS F 2 46 ? 117.891 9.021 0.460 1.00 27.22 96 LYS F CA 1
ATOM 6035 C C . LYS F 2 46 ? 117.552 7.802 -0.391 1.00 27.71 96 LYS F C 1
ATOM 6036 O O . LYS F 2 46 ? 117.620 7.855 -1.625 1.00 23.17 96 LYS F O 1
ATOM 6042 N N . VAL F 2 47 ? 117.190 6.688 0.250 1.00 17.23 97 VAL F N 1
ATOM 6043 C CA . VAL F 2 47 ? 116.988 5.451 -0.500 1.00 16.99 97 VAL F CA 1
ATOM 6044 C C . VAL F 2 47 ? 115.733 5.538 -1.367 1.00 15.65 97 VAL F C 1
ATOM 6045 O O . VAL F 2 47 ? 115.704 5.014 -2.487 1.00 26.22 97 VAL F O 1
ATOM 6049 N N . VAL F 2 48 ? 114.687 6.213 -0.884 1.00 16.49 98 VAL F N 1
ATOM 6050 C CA . VAL F 2 48 ? 113.465 6.333 -1.678 1.00 17.03 98 VAL F CA 1
ATOM 6051 C C . VAL F 2 48 ? 113.691 7.251 -2.874 1.00 18.65 98 VAL F C 1
ATOM 6052 O O . VAL F 2 48 ? 113.246 6.960 -3.992 1.00 20.18 98 VAL F O 1
ATOM 6056 N N . ASN F 2 49 ? 114.367 8.380 -2.657 1.00 17.17 99 ASN F N 1
ATOM 6057 C CA . ASN F 2 49 ? 114.656 9.290 -3.759 1.00 22.26 99 ASN F CA 1
ATOM 6058 C C . ASN F 2 49 ? 115.503 8.605 -4.822 1.00 27.47 99 ASN F C 1
ATOM 6059 O O . ASN F 2 49 ? 115.215 8.700 -6.021 1.00 22.01 99 ASN F O 1
ATOM 6064 N N . LEU F 2 50 ? 116.545 7.889 -4.396 1.00 19.79 100 LEU F N 1
ATOM 6065 C CA . LEU F 2 50 ? 117.428 7.233 -5.353 1.00 22.21 100 LEU F CA 1
ATOM 6066 C C . LEU F 2 50 ? 116.733 6.074 -6.056 1.00 19.08 100 LEU F C 1
ATOM 6067 O O . LEU F 2 50 ? 116.967 5.836 -7.247 1.00 23.08 100 LEU F O 1
ATOM 6072 N N . PHE F 2 51 ? 115.866 5.350 -5.344 1.00 18.95 101 PHE F N 1
ATOM 6073 C CA . PHE F 2 51 ? 115.218 4.178 -5.928 1.00 22.56 101 PHE F CA 1
ATOM 6074 C C . PHE F 2 51 ? 114.376 4.556 -7.140 1.00 21.68 101 PHE F C 1
ATOM 6075 O O . PHE F 2 51 ? 114.473 3.925 -8.198 1.00 20.35 101 PHE F O 1
ATOM 6083 N N . PHE F 2 52 ? 113.542 5.586 -7.008 1.00 23.76 102 PHE F N 1
ATOM 6084 C CA . PHE F 2 52 ? 112.658 5.932 -8.114 1.00 21.68 102 PHE F CA 1
ATOM 6085 C C . PHE F 2 52 ? 113.389 6.676 -9.223 1.00 22.17 102 PHE F C 1
ATOM 6086 O O . PHE F 2 52 ? 113.009 6.550 -10.393 1.00 23.11 102 PHE F O 1
ATOM 6094 N N . ASN F 2 53 ? 114.435 7.437 -8.889 1.00 18.65 103 ASN F N 1
ATOM 6095 C CA . ASN F 2 53 ? 115.239 8.073 -9.928 1.00 21.16 103 ASN F CA 1
ATOM 6096 C C . ASN F 2 53 ? 115.951 7.039 -10.792 1.00 28.85 103 ASN F C 1
ATOM 6097 O O . ASN F 2 53 ? 116.204 7.288 -11.977 1.00 21.46 103 ASN F O 1
ATOM 6102 N N . LYS F 2 54 ? 116.281 5.879 -10.223 1.00 22.29 104 LYS F N 1
ATOM 6103 C CA . LYS F 2 54 ? 116.921 4.811 -10.979 1.00 25.66 104 LYS F CA 1
ATOM 6104 C C . LYS F 2 54 ? 115.920 3.881 -11.652 1.00 23.80 104 LYS F C 1
ATOM 6105 O O . LYS F 2 54 ? 116.216 3.336 -12.720 1.00 31.29 104 LYS F O 1
ATOM 6111 N N . GLN F 2 55 ? 114.740 3.692 -11.059 1.00 24.03 105 GLN F N 1
ATOM 6112 C CA . GLN F 2 55 ? 113.758 2.771 -11.617 1.00 38.01 105 GLN F CA 1
ATOM 6113 C C . GLN F 2 55 ? 112.884 3.401 -12.693 1.00 36.26 105 GLN F C 1
ATOM 6114 O O . GLN F 2 55 ? 112.216 2.669 -13.430 1.00 27.88 105 GLN F O 1
ATOM 6120 N N . MET F 2 56 ? 112.855 4.728 -12.795 1.00 28.26 106 MET F N 1
ATOM 6121 C CA . MET F 2 56 ? 111.995 5.419 -13.747 1.00 27.41 106 MET F CA 1
ATOM 6122 C C . MET F 2 56 ? 112.839 6.199 -14.745 1.00 27.97 106 MET F C 1
ATOM 6123 O O . MET F 2 56 ? 113.739 6.948 -14.352 1.00 28.54 106 MET F O 1
ATOM 6128 N N . ARG F 2 57 ? 112.540 6.024 -16.030 1.00 21.64 107 ARG F N 1
ATOM 6129 C CA . ARG F 2 57 ? 113.042 6.908 -17.070 1.00 22.28 107 ARG F CA 1
ATOM 6130 C C . ARG F 2 57 ? 112.103 8.100 -17.187 1.00 21.50 107 ARG F C 1
ATOM 6131 O O . ARG F 2 57 ? 110.881 7.947 -17.111 1.00 21.49 107 ARG F O 1
ATOM 6139 N N . TYR F 2 58 ? 112.671 9.287 -17.367 1.00 23.27 108 TYR F N 1
ATOM 6140 C CA . TYR F 2 58 ? 111.852 10.485 -17.492 1.00 30.99 108 TYR F CA 1
ATOM 6141 C C . TYR F 2 58 ? 111.248 10.528 -18.890 1.00 33.56 108 TYR F C 1
ATOM 6142 O O . TYR F 2 58 ? 111.974 10.633 -19.884 1.00 32.13 108 TYR F O 1
ATOM 6151 N N . VAL F 2 59 ? 109.923 10.437 -18.967 1.00 33.28 109 VAL F N 1
ATOM 6152 C CA . VAL F 2 59 ? 109.199 10.520 -20.230 1.00 32.35 109 VAL F CA 1
ATOM 6153 C C . VAL F 2 59 ? 107.980 11.410 -20.031 1.00 31.13 109 VAL F C 1
ATOM 6154 O O . VAL F 2 59 ? 107.280 11.306 -19.017 1.00 28.68 109 VAL F O 1
ATOM 6158 N N . GLU F 2 60 ? 107.726 12.284 -21.002 1.00 26.90 110 GLU F N 1
ATOM 6159 C CA . GLU F 2 60 ? 106.597 13.198 -20.915 1.00 25.42 110 GLU F CA 1
ATOM 6160 C C . GLU F 2 60 ? 105.281 12.434 -21.026 1.00 30.93 110 GLU F C 1
ATOM 6161 O O . GLU F 2 60 ? 105.203 11.373 -21.651 1.00 27.51 110 GLU F O 1
ATOM 6167 N N . ASP F 2 61 ? 104.236 12.992 -20.410 1.00 28.08 111 ASP F N 1
ATOM 6168 C CA . ASP F 2 61 ? 102.950 12.302 -20.367 1.00 22.93 111 ASP F CA 1
ATOM 6169 C C . ASP F 2 61 ? 102.354 12.128 -21.759 1.00 23.90 111 ASP F C 1
ATOM 6170 O O . ASP F 2 61 ? 101.705 11.112 -22.037 1.00 29.96 111 ASP F O 1
ATOM 6175 N N . ILE F 2 62 ? 102.559 13.105 -22.647 1.00 25.62 112 ILE F N 1
ATOM 6176 C CA . ILE F 2 62 ? 101.968 13.020 -23.980 1.00 33.86 112 ILE F CA 1
ATOM 6177 C C . ILE F 2 62 ? 102.540 11.837 -24.751 1.00 33.93 112 ILE F C 1
ATOM 6178 O O . ILE F 2 62 ? 101.860 11.254 -25.606 1.00 35.59 112 ILE F O 1
ATOM 6183 N N . ASP F 2 63 ? 103.779 11.447 -24.451 1.00 28.90 113 ASP F N 1
ATOM 6184 C CA . ASP F 2 63 ? 104.407 10.314 -25.115 1.00 35.20 113 ASP F CA 1
ATOM 6185 C C . ASP F 2 63 ? 104.044 8.989 -24.458 1.00 31.57 113 ASP F C 1
ATOM 6186 O O . ASP F 2 63 ? 103.774 8.004 -25.153 1.00 34.14 113 ASP F O 1
ATOM 6191 N N . LEU F 2 64 ? 104.033 8.949 -23.125 1.00 24.57 114 LEU F N 1
ATOM 6192 C CA . LEU F 2 64 ? 103.801 7.697 -22.419 1.00 27.74 114 LEU F CA 1
ATOM 6193 C C . LEU F 2 64 ? 102.316 7.372 -22.303 1.00 29.86 114 LEU F C 1
ATOM 6194 O O . LEU F 2 64 ? 101.922 6.208 -22.436 1.00 30.40 114 LEU F O 1
ATOM 6199 N N . TRP F 2 65 ? 101.478 8.381 -22.066 1.00 28.86 115 TRP F N 1
ATOM 6200 C CA . TRP F 2 65 ? 100.060 8.170 -21.812 1.00 28.41 115 TRP F CA 1
ATOM 6201 C C . TRP F 2 65 ? 99.151 8.750 -22.883 1.00 32.89 115 TRP F C 1
ATOM 6202 O O . TRP F 2 65 ? 97.929 8.595 -22.782 1.00 35.51 115 TRP F O 1
ATOM 6213 N N . HIS F 2 66 ? 99.708 9.411 -23.900 1.00 40.75 116 HIS F N 1
ATOM 6214 C CA . HIS F 2 66 ? 98.914 10.081 -24.932 1.00 38.89 116 HIS F CA 1
ATOM 6215 C C . HIS F 2 66 ? 97.925 11.059 -24.306 1.00 40.20 116 HIS F C 1
ATOM 6216 O O . HIS F 2 66 ? 96.821 11.271 -24.814 1.00 40.70 116 HIS F O 1
ATOM 6223 N N . GLU F 2 67 ? 98.332 11.656 -23.189 1.00 35.73 117 GLU F N 1
ATOM 6224 C CA . GLU F 2 67 ? 97.549 12.633 -22.452 1.00 41.17 117 GLU F CA 1
ATOM 6225 C C . GLU F 2 67 ? 98.486 13.760 -22.054 1.00 43.23 117 GLU F C 1
ATOM 6226 O O . GLU F 2 67 ? 99.632 13.507 -21.675 1.00 43.73 117 GLU F O 1
ATOM 6232 N N . VAL F 2 68 ? 98.003 15.000 -22.152 1.00 36.91 118 VAL F N 1
ATOM 6233 C CA . VAL F 2 68 ? 98.848 16.146 -21.826 1.00 31.20 118 VAL F CA 1
ATOM 6234 C C . VAL F 2 68 ? 99.332 16.057 -20.383 1.00 29.55 118 VAL F C 1
ATOM 6235 O O . VAL F 2 68 ? 100.510 16.295 -20.090 1.00 26.92 118 VAL F O 1
ATOM 6239 N N . ASP F 2 69 ? 98.439 15.700 -19.465 1.00 28.26 119 ASP F N 1
ATOM 6240 C CA . ASP F 2 69 ? 98.788 15.541 -18.061 1.00 22.06 119 ASP F CA 1
ATOM 6241 C C . ASP F 2 69 ? 98.149 14.263 -17.544 1.00 21.83 119 ASP F C 1
ATOM 6242 O O . ASP F 2 69 ? 96.946 14.053 -17.725 1.00 23.05 119 ASP F O 1
ATOM 6247 N N . TYR F 2 70 ? 98.949 13.412 -16.906 1.00 23.78 120 TYR F N 1
ATOM 6248 C CA . TYR F 2 70 ? 98.455 12.132 -16.402 1.00 24.98 120 TYR F CA 1
ATOM 6249 C C . TYR F 2 70 ? 99.245 11.775 -15.153 1.00 24.90 120 TYR F C 1
ATOM 6250 O O . TYR F 2 70 ? 100.445 11.503 -15.237 1.00 25.46 120 TYR F O 1
ATOM 6259 N N . TRP F 2 71 ? 98.573 11.756 -14.006 1.00 18.09 121 TRP F N 1
ATOM 6260 C CA . TRP F 2 71 ? 99.224 11.481 -12.730 1.00 18.08 121 TRP F CA 1
ATOM 6261 C C . TRP F 2 71 ? 99.240 9.974 -12.499 1.00 23.48 121 TRP F C 1
ATOM 6262 O O . TRP F 2 71 ? 98.186 9.352 -12.325 1.00 19.04 121 TRP F O 1
ATOM 6273 N N . GLU F 2 72 ? 100.437 9.391 -12.503 1.00 19.15 122 GLU F N 1
ATOM 6274 C CA . GLU F 2 72 ? 100.601 7.959 -12.297 1.00 18.51 122 GLU F CA 1
ATOM 6275 C C . GLU F 2 72 ? 100.470 7.594 -10.826 1.00 18.76 122 GLU F C 1
ATOM 6276 O O . GLU F 2 72 ? 100.924 8.330 -9.945 1.00 22.92 122 GLU F O 1
ATOM 6282 N N . THR F 2 73 ? 99.862 6.441 -10.565 1.00 20.77 123 THR F N 1
ATOM 6283 C CA . THR F 2 73 ? 100.059 5.783 -9.289 1.00 23.09 123 THR F CA 1
ATOM 6284 C C . THR F 2 73 ? 101.480 5.225 -9.229 1.00 18.49 123 THR F C 1
ATOM 6285 O O . THR F 2 73 ? 102.122 5.034 -10.266 1.00 16.14 123 THR F O 1
ATOM 6289 N N . PRO F 2 74 ? 102.001 4.969 -8.025 1.00 15.40 124 PRO F N 1
ATOM 6290 C CA . PRO F 2 74 ? 103.306 4.292 -7.934 1.00 14.71 124 PRO F CA 1
ATOM 6291 C C . PRO F 2 74 ? 103.357 2.985 -8.711 1.00 19.94 124 PRO F C 1
ATOM 6292 O O . PRO F 2 74 ? 104.398 2.654 -9.290 1.00 17.76 124 PRO F O 1
ATOM 6296 N N . ILE F 2 75 ? 102.256 2.230 -8.734 1.00 17.30 125 ILE F N 1
ATOM 6297 C CA . ILE F 2 75 ? 102.228 0.986 -9.499 1.00 17.46 125 ILE F CA 1
ATOM 6298 C C . ILE F 2 75 ? 102.305 1.273 -10.996 1.00 19.39 125 ILE F C 1
ATOM 6299 O O . ILE F 2 75 ? 103.037 0.601 -11.733 1.00 22.51 125 ILE F O 1
ATOM 6304 N N . GLU F 2 76 ? 101.556 2.274 -11.471 1.00 15.32 126 GLU F N 1
ATOM 6305 C CA . GLU F 2 76 ? 101.647 2.654 -12.879 1.00 17.62 126 GLU F CA 1
ATOM 6306 C C . GLU F 2 76 ? 103.058 3.102 -13.234 1.00 19.49 126 GLU F C 1
ATOM 6307 O O . GLU F 2 76 ? 103.568 2.780 -14.314 1.00 19.72 126 GLU F O 1
ATOM 6313 N N . ALA F 2 77 ? 103.701 3.853 -12.337 1.00 17.74 127 ALA F N 1
ATOM 6314 C CA . ALA F 2 77 ? 105.077 4.277 -12.573 1.00 18.63 127 ALA F CA 1
ATOM 6315 C C . ALA F 2 77 ? 106.013 3.080 -12.678 1.00 18.73 127 ALA F C 1
ATOM 6316 O O . ALA F 2 77 ? 106.876 3.032 -13.562 1.00 18.68 127 ALA F O 1
ATOM 6318 N N . LEU F 2 78 ? 105.861 2.103 -11.783 1.00 15.32 128 LEU F N 1
ATOM 6319 C CA . LEU F 2 78 ? 106.733 0.935 -11.817 1.00 17.47 128 LEU F CA 1
ATOM 6320 C C . LEU F 2 78 ? 106.382 -0.001 -12.969 1.00 25.67 128 LEU F C 1
ATOM 6321 O O . LEU F 2 78 ? 107.275 -0.638 -13.538 1.00 18.05 128 LEU F O 1
ATOM 6326 N N . TRP F 2 79 ? 105.095 -0.106 -13.314 1.00 20.82 129 TRP F N 1
ATOM 6327 C CA . TRP F 2 79 ? 104.695 -0.875 -14.489 1.00 22.57 129 TRP F CA 1
ATOM 6328 C C . TRP F 2 79 ? 105.375 -0.349 -15.748 1.00 22.16 129 TRP F C 1
ATOM 6329 O O . TRP F 2 79 ? 106.020 -1.105 -16.483 1.00 22.73 129 TRP F O 1
ATOM 6340 N N . LYS F 2 80 ? 105.252 0.954 -16.007 1.00 19.87 130 LYS F N 1
ATOM 6341 C CA . LYS F 2 80 ? 105.888 1.547 -17.176 1.00 25.95 130 LYS F CA 1
ATOM 6342 C C . LYS F 2 80 ? 107.392 1.716 -17.012 1.00 30.90 130 LYS F C 1
ATOM 6343 O O . LYS F 2 80 ? 108.104 1.797 -18.019 1.00 24.93 130 LYS F O 1
ATOM 6349 N N . GLY F 2 81 ? 107.891 1.764 -15.780 1.00 23.76 131 GLY F N 1
ATOM 6350 C CA . GLY F 2 81 ? 109.275 2.148 -15.573 1.00 22.54 131 GLY F CA 1
ATOM 6351 C C . GLY F 2 81 ? 109.589 3.528 -16.102 1.00 21.32 131 GLY F C 1
ATOM 6352 O O . GLY F 2 81 ? 110.723 3.782 -16.525 1.00 23.24 131 GLY F O 1
ATOM 6353 N N . ALA F 2 82 ? 108.607 4.430 -16.097 1.00 18.85 132 ALA F N 1
ATOM 6354 C CA . ALA F 2 82 ? 108.753 5.740 -16.714 1.00 16.72 132 ALA F CA 1
ATOM 6355 C C . ALA F 2 82 ? 107.650 6.663 -16.215 1.00 27.77 132 ALA F C 1
ATOM 6356 O O . ALA F 2 82 ? 106.590 6.215 -15.771 1.00 23.27 132 ALA F O 1
ATOM 6358 N N . GLY F 2 83 ? 107.919 7.961 -16.305 1.00 21.40 133 GLY F N 1
ATOM 6359 C CA . GLY F 2 83 ? 106.974 8.969 -15.859 1.00 21.92 133 GLY F CA 1
ATOM 6360 C C . GLY F 2 83 ? 107.601 10.341 -15.967 1.00 22.26 133 GLY F C 1
ATOM 6361 O O . GLY F 2 83 ? 108.729 10.498 -16.444 1.00 25.39 133 GLY F O 1
ATOM 6362 N N . ASP F 2 84 ? 106.851 11.348 -15.516 1.00 20.11 134 ASP F N 1
ATOM 6363 C CA . ASP F 2 84 ? 107.391 12.704 -15.515 1.00 16.64 134 ASP F CA 1
ATOM 6364 C C . ASP F 2 84 ? 107.417 13.290 -14.106 1.00 19.64 134 ASP F C 1
ATOM 6365 O O . ASP F 2 84 ? 107.359 12.545 -13.123 1.00 21.68 134 ASP F O 1
ATOM 6370 N N . CYS F 2 85 ? 107.473 14.622 -14.007 1.00 17.32 135 CYS F N 1
ATOM 6371 C CA . CYS F 2 85 ? 107.874 15.273 -12.760 1.00 20.25 135 CYS F CA 1
ATOM 6372 C C . CYS F 2 85 ? 106.974 14.879 -11.592 1.00 17.00 135 CYS F C 1
ATOM 6373 O O . CYS F 2 85 ? 107.465 14.489 -10.526 1.00 20.16 135 CYS F O 1
ATOM 6376 N N . GLU F 2 86 ? 105.652 14.970 -11.766 1.00 20.32 136 GLU F N 1
ATOM 6377 C CA . GLU F 2 86 ? 104.772 14.681 -10.638 1.00 16.76 136 GLU F CA 1
ATOM 6378 C C . GLU F 2 86 ? 104.729 13.189 -10.325 1.00 15.78 136 GLU F C 1
ATOM 6379 O O . GLU F 2 86 ? 104.500 12.808 -9.172 1.00 16.57 136 GLU F O 1
ATOM 6385 N N . ASP F 2 87 ? 104.955 12.337 -11.328 1.00 13.60 137 ASP F N 1
ATOM 6386 C CA . ASP F 2 87 ? 104.970 10.896 -11.091 1.00 19.01 137 ASP F CA 1
ATOM 6387 C C . ASP F 2 87 ? 106.055 10.512 -10.092 1.00 19.79 137 ASP F C 1
ATOM 6388 O O . ASP F 2 87 ? 105.816 9.714 -9.177 1.00 16.77 137 ASP F O 1
ATOM 6393 N N . TYR F 2 88 ? 107.263 11.060 -10.261 1.00 18.05 138 TYR F N 1
ATOM 6394 C CA . TYR F 2 88 ? 108.339 10.810 -9.303 1.00 19.33 138 TYR F CA 1
ATOM 6395 C C . TYR F 2 88 ? 107.948 11.277 -7.907 1.00 17.63 138 TYR F C 1
ATOM 6396 O O . TYR F 2 88 ? 108.128 10.553 -6.922 1.00 20.54 138 TYR F O 1
ATOM 6405 N N . ALA F 2 89 ? 107.418 12.499 -7.806 1.00 15.22 139 ALA F N 1
ATOM 6406 C CA . ALA F 2 89 ? 107.071 13.055 -6.502 1.00 22.09 139 ALA F CA 1
ATOM 6407 C C . ALA F 2 89 ? 105.990 12.228 -5.818 1.00 18.28 139 ALA F C 1
ATOM 6408 O O . ALA F 2 89 ? 106.089 11.936 -4.620 1.00 22.43 139 ALA F O 1
ATOM 6410 N N . ILE F 2 90 ? 104.953 11.838 -6.565 1.00 19.07 140 ILE F N 1
ATOM 6411 C CA . ILE F 2 90 ? 103.867 11.045 -5.989 1.00 21.30 140 ILE F CA 1
ATOM 6412 C C . ILE F 2 90 ? 104.387 9.698 -5.500 1.00 16.27 140 ILE F C 1
ATOM 6413 O O . ILE F 2 90 ? 104.051 9.248 -4.397 1.00 17.07 140 ILE F O 1
ATOM 6418 N N . ALA F 2 91 ? 105.215 9.034 -6.310 1.00 16.39 141 ALA F N 1
ATOM 6419 C CA . ALA F 2 91 ? 105.723 7.720 -5.927 1.00 22.15 141 ALA F CA 1
ATOM 6420 C C . ALA F 2 91 ? 106.609 7.809 -4.691 1.00 22.96 141 ALA F C 1
ATOM 6421 O O . ALA F 2 91 ? 106.536 6.952 -3.802 1.00 19.17 141 ALA F O 1
ATOM 6423 N N . LYS F 2 92 ? 107.448 8.843 -4.614 1.00 17.75 142 LYS F N 1
ATOM 6424 C CA . LYS F 2 92 ? 108.292 9.013 -3.437 1.00 21.28 142 LYS F CA 1
ATOM 6425 C C . LYS F 2 92 ? 107.465 9.387 -2.213 1.00 15.94 142 LYS F C 1
ATOM 6426 O O . LYS F 2 92 ? 107.772 8.954 -1.095 1.00 17.61 142 LYS F O 1
ATOM 6432 N N . TYR F 2 93 ? 106.404 10.174 -2.405 1.00 18.52 143 TYR F N 1
ATOM 6433 C CA . TYR F 2 93 ? 105.555 10.566 -1.285 1.00 19.33 143 TYR F CA 1
ATOM 6434 C C . TYR F 2 93 ? 104.923 9.349 -0.619 1.00 18.50 143 TYR F C 1
ATOM 6435 O O . TYR F 2 93 ? 105.059 9.148 0.593 1.00 20.45 143 TYR F O 1
ATOM 6444 N N . PHE F 2 94 ? 104.206 8.530 -1.397 1.00 14.39 144 PHE F N 1
ATOM 6445 C CA . PHE F 2 94 ? 103.504 7.392 -0.809 1.00 16.95 144 PHE F CA 1
ATOM 6446 C C . PHE F 2 94 ? 104.471 6.382 -0.207 1.00 14.55 144 PHE F C 1
ATOM 6447 O O . PHE F 2 94 ? 104.152 5.746 0.804 1.00 21.60 144 PHE F O 1
ATOM 6455 N N . SER F 2 95 ? 105.653 6.225 -0.804 1.00 18.00 145 SER F N 1
ATOM 6456 C CA . SER F 2 95 ? 106.657 5.336 -0.232 1.00 14.73 145 SER F CA 1
ATOM 6457 C C . SER F 2 95 ? 107.117 5.843 1.129 1.00 20.84 145 SER F C 1
ATOM 6458 O O . SER F 2 95 ? 107.198 5.078 2.098 1.00 19.93 145 SER F O 1
ATOM 6461 N N . LEU F 2 96 ? 107.416 7.141 1.221 1.00 20.39 146 LEU F N 1
ATOM 6462 C CA . LEU F 2 96 ? 107.905 7.702 2.476 1.00 18.31 146 LEU F CA 1
ATOM 6463 C C . LEU F 2 96 ? 106.828 7.684 3.555 1.00 15.18 146 LEU F C 1
ATOM 6464 O O . LEU F 2 96 ? 107.124 7.420 4.726 1.00 20.08 146 LEU F O 1
ATOM 6469 N N . ARG F 2 97 ? 105.573 7.963 3.183 1.00 18.17 147 ARG F N 1
ATOM 6470 C CA . ARG F 2 97 ? 104.473 7.839 4.136 1.00 22.42 147 ARG F CA 1
ATOM 6471 C C . ARG F 2 97 ? 104.363 6.413 4.661 1.00 24.75 147 ARG F C 1
ATOM 6472 O O . ARG F 2 97 ? 104.179 6.198 5.866 1.00 25.51 147 ARG F O 1
ATOM 6480 N N . HIS F 2 98 ? 104.462 5.426 3.768 1.00 21.56 148 HIS F N 1
ATOM 6481 C CA . HIS F 2 98 ? 104.386 4.033 4.194 1.00 25.21 148 HIS F CA 1
ATOM 6482 C C . HIS F 2 98 ? 105.534 3.670 5.127 1.00 24.61 148 HIS F C 1
ATOM 6483 O O . HIS F 2 98 ? 105.353 2.869 6.050 1.00 25.10 148 HIS F O 1
ATOM 6490 N N . LEU F 2 99 ? 106.714 4.253 4.911 1.00 23.75 149 LEU F N 1
ATOM 6491 C CA . LEU F 2 99 ? 107.876 3.988 5.751 1.00 20.84 149 LEU F CA 1
ATOM 6492 C C . LEU F 2 99 ? 107.836 4.726 7.085 1.00 23.52 149 LEU F C 1
ATOM 6493 O O . LEU F 2 99 ? 108.730 4.516 7.914 1.00 25.03 149 LEU F O 1
ATOM 6498 N N . GLY F 2 100 ? 106.839 5.576 7.316 1.00 21.42 150 GLY F N 1
ATOM 6499 C CA . GLY F 2 100 ? 106.661 6.218 8.601 1.00 19.92 150 GLY F CA 1
ATOM 6500 C C . GLY F 2 100 ? 107.011 7.691 8.674 1.00 23.31 150 GLY F C 1
ATOM 6501 O O . GLY F 2 100 ? 106.996 8.255 9.775 1.00 25.40 150 GLY F O 1
ATOM 6502 N N . VAL F 2 101 ? 107.330 8.336 7.553 1.00 21.76 151 VAL F N 1
ATOM 6503 C CA . VAL F 2 101 ? 107.596 9.769 7.579 1.00 22.64 151 VAL F CA 1
ATOM 6504 C C . VAL F 2 101 ? 106.276 10.516 7.726 1.00 25.25 151 VAL F C 1
ATOM 6505 O O . VAL F 2 101 ? 105.323 10.278 6.972 1.00 24.97 151 VAL F O 1
ATOM 6509 N N . ALA F 2 102 ? 106.212 11.416 8.707 1.00 27.17 152 ALA F N 1
ATOM 6510 C CA . ALA F 2 102 ? 104.972 12.129 8.987 1.00 25.90 152 ALA F CA 1
ATOM 6511 C C . ALA F 2 102 ? 104.546 12.962 7.786 1.00 26.23 152 ALA F C 1
ATOM 6512 O O . ALA F 2 102 ? 105.378 13.536 7.079 1.00 25.15 152 ALA F O 1
ATOM 6514 N N . SER F 2 103 ? 103.231 13.029 7.564 1.00 28.37 153 SER F N 1
ATOM 6515 C CA . SER F 2 103 ? 102.712 13.750 6.407 1.00 32.70 153 SER F CA 1
ATOM 6516 C C . SER F 2 103 ? 102.979 15.248 6.499 1.00 23.14 153 SER F C 1
ATOM 6517 O O . SER F 2 103 ? 103.144 15.909 5.467 1.00 24.35 153 SER F O 1
ATOM 6520 N N . ASP F 2 104 ? 103.035 15.798 7.713 1.00 22.66 154 ASP F N 1
ATOM 6521 C CA . ASP F 2 104 ? 103.305 17.222 7.876 1.00 29.67 154 ASP F CA 1
ATOM 6522 C C . ASP F 2 104 ? 104.706 17.613 7.421 1.00 33.90 154 ASP F C 1
ATOM 6523 O O . ASP F 2 104 ? 104.955 18.800 7.181 1.00 24.44 154 ASP F O 1
ATOM 6528 N N . LYS F 2 105 ? 105.625 16.656 7.309 1.00 18.57 155 LYS F N 1
ATOM 6529 C CA . LYS F 2 105 ? 106.986 16.956 6.891 1.00 23.53 155 LYS F CA 1
ATOM 6530 C C . LYS F 2 105 ? 107.170 16.901 5.381 1.00 23.84 155 LYS F C 1
ATOM 6531 O O . LYS F 2 105 ? 108.221 17.320 4.887 1.00 26.87 155 LYS F O 1
ATOM 6537 N N . LEU F 2 106 ? 106.181 16.412 4.637 1.00 20.17 156 LEU F N 1
ATOM 6538 C CA . LEU F 2 106 ? 106.306 16.203 3.201 1.00 20.10 156 LEU F CA 1
ATOM 6539 C C . LEU F 2 106 ? 105.298 17.079 2.476 1.00 21.52 156 LEU F C 1
ATOM 6540 O O . LEU F 2 106 ? 104.113 17.086 2.825 1.00 23.89 156 LEU F O 1
ATOM 6545 N N . ARG F 2 107 ? 105.765 17.806 1.464 1.00 22.38 157 ARG F N 1
ATOM 6546 C CA . ARG F 2 107 ? 104.913 18.691 0.686 1.00 20.70 157 ARG F CA 1
ATOM 6547 C C . ARG F 2 107 ? 105.112 18.443 -0.800 1.00 21.32 157 ARG F C 1
ATOM 6548 O O . ARG F 2 107 ? 106.235 18.219 -1.261 1.00 17.76 157 ARG F O 1
ATOM 6556 N N . ILE F 2 108 ? 104.010 18.487 -1.539 1.00 19.73 158 ILE F N 1
ATOM 6557 C CA . ILE F 2 108 ? 104.056 18.529 -2.995 1.00 25.26 158 ILE F CA 1
ATOM 6558 C C . ILE F 2 108 ? 104.278 19.981 -3.398 1.00 23.61 158 ILE F C 1
ATOM 6559 O O . ILE F 2 108 ? 103.485 20.859 -3.041 1.00 23.58 158 ILE F O 1
ATOM 6564 N N . THR F 2 109 ? 105.355 20.243 -4.135 1.00 20.01 159 THR F N 1
ATOM 6565 C CA . THR F 2 109 ? 105.804 21.608 -4.385 1.00 17.49 159 THR F CA 1
ATOM 6566 C C . THR F 2 109 ? 105.863 21.882 -5.882 1.00 25.24 159 THR F C 1
ATOM 6567 O O . THR F 2 109 ? 106.613 21.222 -6.611 1.00 21.42 159 THR F O 1
ATOM 6571 N N . TYR F 2 110 ? 105.075 22.857 -6.331 1.00 21.11 160 TYR F N 1
ATOM 6572 C CA . TYR F 2 110 ? 105.141 23.338 -7.705 1.00 19.79 160 TYR F CA 1
ATOM 6573 C C . TYR F 2 110 ? 106.275 24.347 -7.832 1.00 24.70 160 TYR F C 1
ATOM 6574 O O . TYR F 2 110 ? 106.358 25.300 -7.051 1.00 22.18 160 TYR F O 1
ATOM 6583 N N . VAL F 2 111 ? 107.159 24.139 -8.807 1.00 20.09 161 VAL F N 1
ATOM 6584 C CA . VAL F 2 111 ? 108.299 25.022 -9.010 1.00 25.13 161 VAL F CA 1
ATOM 6585 C C . VAL F 2 111 ? 108.417 25.351 -10.492 1.00 28.14 161 VAL F C 1
ATOM 6586 O O . VAL F 2 111 ? 107.775 24.740 -11.348 1.00 28.39 161 VAL F O 1
ATOM 6590 N N . LYS F 2 112 ? 109.247 26.349 -10.780 1.00 27.08 162 LYS F N 1
ATOM 6591 C CA . LYS F 2 112 ? 109.723 26.620 -12.128 1.00 23.35 162 LYS F CA 1
ATOM 6592 C C . LYS F 2 112 ? 111.150 26.097 -12.234 1.00 27.18 162 LYS F C 1
ATOM 6593 O O . LYS F 2 112 ? 112.014 26.481 -11.439 1.00 27.92 162 LYS F O 1
ATOM 6599 N N . ALA F 2 113 ? 111.388 25.210 -13.196 1.00 28.87 163 ALA F N 1
ATOM 6600 C CA . ALA F 2 113 ? 112.733 24.730 -13.493 1.00 28.96 163 ALA F CA 1
ATOM 6601 C C . ALA F 2 113 ? 113.373 25.697 -14.483 1.00 23.95 163 ALA F C 1
ATOM 6602 O O . ALA F 2 113 ? 112.922 25.811 -15.627 1.00 30.90 163 ALA F O 1
ATOM 6604 N N . LEU F 2 114 ? 114.422 26.395 -14.042 1.00 27.13 164 LEU F N 1
ATOM 6605 C CA . LEU F 2 114 ? 114.982 27.478 -14.846 1.00 33.45 164 LEU F CA 1
ATOM 6606 C C . LEU F 2 114 ? 115.690 26.954 -16.090 1.00 39.60 164 LEU F C 1
ATOM 6607 O O . LEU F 2 114 ? 115.579 27.550 -17.168 1.00 37.27 164 LEU F O 1
ATOM 6612 N N . ARG F 2 115 ? 116.428 25.849 -15.963 1.00 40.11 165 ARG F N 1
ATOM 6613 C CA . ARG F 2 115 ? 117.212 25.362 -17.095 1.00 48.62 165 ARG F CA 1
ATOM 6614 C C . ARG F 2 115 ? 116.315 24.804 -18.192 1.00 43.55 165 ARG F C 1
ATOM 6615 O O . ARG F 2 115 ? 116.533 25.077 -19.378 1.00 39.96 165 ARG F O 1
ATOM 6623 N N . GLN F 2 116 ? 115.304 24.024 -17.819 1.00 37.23 166 GLN F N 1
ATOM 6624 C CA . GLN F 2 116 ? 114.336 23.531 -18.788 1.00 45.46 166 GLN F CA 1
ATOM 6625 C C . GLN F 2 116 ? 113.299 24.578 -19.176 1.00 46.97 166 GLN F C 1
ATOM 6626 O O . GLN F 2 116 ? 112.575 24.368 -20.155 1.00 49.85 166 GLN F O 1
ATOM 6632 N N . ASN F 2 117 ? 113.219 25.690 -18.441 1.00 41.19 167 ASN F N 1
ATOM 6633 C CA . ASN F 2 117 ? 112.266 26.770 -18.712 1.00 35.82 167 ASN F CA 1
ATOM 6634 C C . ASN F 2 117 ? 110.837 26.235 -18.816 1.00 32.68 167 ASN F C 1
ATOM 6635 O O . ASN F 2 117 ? 110.130 26.460 -19.800 1.00 35.10 167 ASN F O 1
ATOM 6640 N N . ARG F 2 118 ? 110.409 25.514 -17.781 1.00 28.59 168 ARG F N 1
ATOM 6641 C CA . ARG F 2 118 ? 109.085 24.910 -17.789 1.00 35.16 168 ARG F CA 1
ATOM 6642 C C . ARG F 2 118 ? 108.600 24.715 -16.361 1.00 30.31 168 ARG F C 1
ATOM 6643 O O . ARG F 2 118 ? 109.385 24.710 -15.409 1.00 25.52 168 ARG F O 1
ATOM 6651 N N . ALA F 2 119 ? 107.286 24.547 -16.228 1.00 24.83 169 ALA F N 1
ATOM 6652 C CA . ALA F 2 119 ? 106.707 24.160 -14.952 1.00 21.91 169 ALA F CA 1
ATOM 6653 C C . ALA F 2 119 ? 107.232 22.792 -14.535 1.00 24.78 169 ALA F C 1
ATOM 6654 O O . ALA F 2 119 ? 107.500 21.924 -15.370 1.00 25.12 169 ALA F O 1
ATOM 6656 N N . HIS F 2 120 ? 107.376 22.601 -13.226 1.00 19.25 170 HIS F N 1
ATOM 6657 C CA . HIS F 2 120 ? 108.045 21.427 -12.688 1.00 19.29 170 HIS F CA 1
ATOM 6658 C C . HIS F 2 120 ? 107.492 21.165 -11.294 1.00 27.59 170 HIS F C 1
ATOM 6659 O O . HIS F 2 120 ? 106.888 22.043 -10.673 1.00 29.52 170 HIS F O 1
ATOM 6666 N N . MET F 2 121 ? 107.690 19.941 -10.810 1.00 24.34 171 MET F N 1
ATOM 6667 C CA . MET F 2 121 ? 107.223 19.569 -9.483 1.00 22.01 171 MET F CA 1
ATOM 6668 C C . MET F 2 121 ? 108.289 18.753 -8.772 1.00 24.04 171 MET F C 1
ATOM 6669 O O . MET F 2 121 ? 108.945 17.905 -9.383 1.00 29.24 171 MET F O 1
ATOM 6674 N N . VAL F 2 122 ? 108.453 19.016 -7.476 1.00 20.86 172 VAL F N 1
ATOM 6675 C CA . VAL F 2 122 ? 109.374 18.277 -6.627 1.00 13.73 172 VAL F CA 1
ATOM 6676 C C . VAL F 2 122 ? 108.654 17.928 -5.331 1.00 16.67 172 VAL F C 1
ATOM 6677 O O . VAL F 2 122 ? 107.568 18.429 -5.037 1.00 26.27 172 VAL F O 1
ATOM 6681 N N . LEU F 2 123 ? 109.284 17.058 -4.553 1.00 17.93 173 LEU F N 1
ATOM 6682 C CA . LEU F 2 123 ? 108.845 16.750 -3.202 1.00 12.78 173 LEU F CA 1
ATOM 6683 C C . LEU F 2 123 ? 109.801 17.426 -2.231 1.00 22.11 173 LEU F C 1
ATOM 6684 O O . LEU F 2 123 ? 111.023 17.303 -2.372 1.00 22.55 173 LEU F O 1
ATOM 6689 N N . THR F 2 124 ? 109.252 18.152 -1.263 1.00 16.31 174 THR F N 1
ATOM 6690 C CA . THR F 2 124 ? 110.053 18.840 -0.262 1.00 23.40 174 THR F CA 1
ATOM 6691 C C . THR F 2 124 ? 109.845 18.201 1.105 1.00 23.34 174 THR F C 1
ATOM 6692 O O . THR F 2 124 ? 108.740 17.760 1.437 1.00 19.58 174 THR F O 1
ATOM 6696 N N . TYR F 2 125 ? 110.917 18.165 1.893 1.00 19.42 175 TYR F N 1
ATOM 6697 C CA . TYR F 2 125 ? 110.917 17.572 3.224 1.00 22.16 175 TYR F CA 1
ATOM 6698 C C . TYR F 2 125 ? 111.305 18.624 4.252 1.00 21.24 175 TYR F C 1
ATOM 6699 O O . TYR F 2 125 ? 112.367 19.244 4.140 1.00 25.53 175 TYR F O 1
ATOM 6708 N N . TYR F 2 126 ? 110.455 18.807 5.258 1.00 20.35 176 TYR F N 1
ATOM 6709 C CA . TYR F 2 126 ? 110.678 19.778 6.324 1.00 19.31 176 TYR F CA 1
ATOM 6710 C C . TYR F 2 126 ? 110.929 19.016 7.621 1.00 28.96 176 TYR F C 1
ATOM 6711 O O . TYR F 2 126 ? 109.997 18.450 8.203 1.00 27.31 176 TYR F O 1
ATOM 6720 N N . SER F 2 127 ? 112.189 18.996 8.070 1.00 27.43 177 SER F N 1
ATOM 6721 C CA . SER F 2 127 ? 112.515 18.318 9.322 1.00 25.43 177 SER F CA 1
ATOM 6722 C C . SER F 2 127 ? 111.778 18.944 10.497 1.00 31.07 177 SER F C 1
ATOM 6723 O O . SER F 2 127 ? 111.443 18.252 11.466 1.00 37.30 177 SER F O 1
ATOM 6726 N N . SER F 2 128 ? 111.525 20.242 10.429 1.00 26.39 178 SER F N 1
ATOM 6727 C CA . SER F 2 128 ? 110.653 20.957 11.345 1.00 27.90 178 SER F CA 1
ATOM 6728 C C . SER F 2 128 ? 109.911 21.998 10.524 1.00 31.33 178 SER F C 1
ATOM 6729 O O . SER F 2 128 ? 110.337 22.334 9.414 1.00 28.42 178 SER F O 1
ATOM 6732 N N . PRO F 2 129 ? 108.778 22.504 11.026 1.00 31.68 179 PRO F N 1
ATOM 6733 C CA . PRO F 2 129 ? 107.979 23.432 10.204 1.00 27.88 179 PRO F CA 1
ATOM 6734 C C . PRO F 2 129 ? 108.744 24.653 9.719 1.00 28.93 179 PRO F C 1
ATOM 6735 O O . PRO F 2 129 ? 108.537 25.088 8.580 1.00 28.62 179 PRO F O 1
ATOM 6739 N N . ASP F 2 130 ? 109.631 25.215 10.538 1.00 28.10 180 ASP F N 1
ATOM 6740 C CA . ASP F 2 130 ? 110.367 26.412 10.156 1.00 28.76 180 ASP F CA 1
ATOM 6741 C C . ASP F 2 130 ? 111.711 26.108 9.502 1.00 30.68 180 ASP F C 1
ATOM 6742 O O . ASP F 2 130 ? 112.525 27.022 9.339 1.00 27.36 180 ASP F O 1
ATOM 6747 N N . ALA F 2 131 ? 111.960 24.860 9.122 1.00 26.92 181 ALA F N 1
ATOM 6748 C CA . ALA F 2 131 ? 113.258 24.486 8.583 1.00 28.79 181 ALA F CA 1
ATOM 6749 C C . ALA F 2 131 ? 113.351 24.797 7.094 1.00 29.67 181 ALA F C 1
ATOM 6750 O O . ALA F 2 131 ? 112.344 24.876 6.385 1.00 21.70 181 ALA F O 1
ATOM 6752 N N . MET F 2 132 ? 114.578 24.987 6.630 1.00 24.43 182 MET F N 1
ATOM 6753 C CA . MET F 2 132 ? 114.846 24.986 5.199 1.00 23.97 182 MET F CA 1
ATOM 6754 C C . MET F 2 132 ? 114.589 23.583 4.664 1.00 19.43 182 MET F C 1
ATOM 6755 O O . MET F 2 132 ? 115.178 22.621 5.173 1.00 30.92 182 MET F O 1
ATOM 6760 N N . PRO F 2 133 ? 113.730 23.410 3.668 1.00 23.63 183 PRO F N 1
ATOM 6761 C CA . PRO F 2 133 ? 113.396 22.059 3.213 1.00 20.29 183 PRO F CA 1
ATOM 6762 C C . PRO F 2 133 ? 114.488 21.450 2.345 1.00 20.48 183 PRO F C 1
ATOM 6763 O O . PRO F 2 133 ? 115.307 22.140 1.737 1.00 24.26 183 PRO F O 1
ATOM 6767 N N . LEU F 2 134 ? 114.476 20.122 2.299 1.00 18.55 184 LEU F N 1
ATOM 6768 C CA . LEU F 2 134 ? 115.283 19.371 1.351 1.00 20.47 184 LEU F CA 1
ATOM 6769 C C . LEU F 2 134 ? 114.444 19.053 0.122 1.00 20.81 184 LEU F C 1
ATOM 6770 O O . LEU F 2 134 ? 113.239 18.810 0.227 1.00 18.95 184 LEU F O 1
ATOM 6775 N N . VAL F 2 135 ? 115.085 19.058 -1.044 1.00 21.65 185 VAL F N 1
ATOM 6776 C CA . VAL F 2 135 ? 114.399 18.874 -2.319 1.00 19.08 185 VAL F CA 1
ATOM 6777 C C . VAL F 2 135 ? 114.690 17.470 -2.829 1.00 20.82 185 VAL F C 1
ATOM 6778 O O . VAL F 2 135 ? 115.845 17.133 -3.119 1.00 17.25 185 VAL F O 1
ATOM 6782 N N . LEU F 2 136 ? 113.642 16.655 -2.933 1.00 14.28 186 LEU F N 1
ATOM 6783 C CA . LEU F 2 136 ? 113.708 15.348 -3.574 1.00 21.14 186 LEU F CA 1
ATOM 6784 C C . LEU F 2 136 ? 113.221 15.525 -5.007 1.00 22.41 186 LEU F C 1
ATOM 6785 O O . LEU F 2 136 ? 112.027 15.739 -5.244 1.00 18.45 186 LEU F O 1
ATOM 6790 N N . ASP F 2 137 ? 114.144 15.440 -5.959 1.00 18.37 187 ASP F N 1
ATOM 6791 C CA . ASP F 2 137 ? 113.905 15.879 -7.323 1.00 18.54 187 ASP F CA 1
ATOM 6792 C C . ASP F 2 137 ? 114.058 14.715 -8.292 1.00 24.03 187 ASP F C 1
ATOM 6793 O O . ASP F 2 137 ? 114.703 13.706 -7.993 1.00 23.09 187 ASP F O 1
ATOM 6798 N N . SER F 2 138 ? 113.457 14.875 -9.470 1.00 23.38 188 SER F N 1
ATOM 6799 C CA . SER F 2 138 ? 113.650 13.945 -10.572 1.00 24.16 188 SER F CA 1
ATOM 6800 C C . SER F 2 138 ? 114.706 14.416 -11.563 1.00 29.19 188 SER F C 1
ATOM 6801 O O . SER F 2 138 ? 115.164 13.613 -12.383 1.00 29.16 188 SER F O 1
ATOM 6804 N N . LEU F 2 139 ? 115.103 15.689 -11.508 1.00 25.32 189 LEU F N 1
ATOM 6805 C CA . LEU F 2 139 ? 116.120 16.192 -12.424 1.00 25.57 189 LEU F CA 1
ATOM 6806 C C . LEU F 2 139 ? 117.524 15.771 -12.010 1.00 27.07 189 LEU F C 1
ATOM 6807 O O . LEU F 2 139 ? 118.375 15.540 -12.876 1.00 26.66 189 LEU F O 1
ATOM 6812 N N . ILE F 2 140 ? 117.792 15.676 -10.705 1.00 24.63 190 ILE F N 1
ATOM 6813 C CA . ILE F 2 140 ? 119.087 15.240 -10.191 1.00 30.07 190 ILE F CA 1
ATOM 6814 C C . ILE F 2 140 ? 118.856 14.253 -9.051 1.00 27.27 190 ILE F C 1
ATOM 6815 O O . ILE F 2 140 ? 117.752 14.124 -8.520 1.00 25.27 190 ILE F O 1
ATOM 6820 N N . ASP F 2 141 ? 119.926 13.553 -8.681 1.00 24.79 191 ASP F N 1
ATOM 6821 C CA . ASP F 2 141 ? 119.899 12.544 -7.628 1.00 28.54 191 ASP F CA 1
ATOM 6822 C C . ASP F 2 141 ? 120.172 13.108 -6.234 1.00 19.07 191 ASP F C 1
ATOM 6823 O O . ASP F 2 141 ? 119.488 12.711 -5.282 1.00 21.32 191 ASP F O 1
ATOM 6828 N N . PRO F 2 142 ? 121.152 14.003 -6.047 1.00 26.96 192 PRO F N 1
ATOM 6829 C CA . PRO F 2 142 ? 121.407 14.523 -4.698 1.00 25.87 192 PRO F CA 1
ATOM 6830 C C . PRO F 2 142 ? 120.191 15.218 -4.102 1.00 30.28 192 PRO F C 1
ATOM 6831 O O . PRO F 2 142 ? 119.384 15.830 -4.804 1.00 22.98 192 PRO F O 1
ATOM 6835 N N . ILE F 2 143 ? 120.063 15.096 -2.785 1.00 29.95 193 ILE F N 1
ATOM 6836 C CA . ILE F 2 143 ? 119.048 15.801 -2.014 1.00 29.45 193 ILE F CA 1
ATOM 6837 C C . ILE F 2 143 ? 119.730 17.011 -1.392 1.00 35.68 193 ILE F C 1
ATOM 6838 O O . ILE F 2 143 ? 120.603 16.867 -0.528 1.00 35.98 193 ILE F O 1
ATOM 6843 N N . LYS F 2 144 ? 119.341 18.205 -1.826 1.00 29.78 194 LYS F N 1
ATOM 6844 C CA . LYS F 2 144 ? 120.021 19.412 -1.393 1.00 19.67 194 LYS F CA 1
ATOM 6845 C C . LYS F 2 144 ? 119.060 20.336 -0.660 1.00 23.39 194 LYS F C 1
ATOM 6846 O O . LYS F 2 144 ? 117.848 20.288 -0.893 1.00 23.03 194 LYS F O 1
ATOM 6852 N N . PRO F 2 145 ? 119.566 21.175 0.242 1.00 23.17 195 PRO F N 1
ATOM 6853 C CA . PRO F 2 145 ? 118.738 22.260 0.779 1.00 24.86 195 PRO F CA 1
ATOM 6854 C C . PRO F 2 145 ? 118.162 23.093 -0.356 1.00 22.09 195 PRO F C 1
ATOM 6855 O O . PRO F 2 145 ? 118.851 23.410 -1.328 1.00 21.20 195 PRO F O 1
ATOM 6859 N N . ALA F 2 146 ? 116.881 23.443 -0.222 1.00 18.64 196 ALA F N 1
ATOM 6860 C CA . ALA F 2 146 ? 116.133 24.000 -1.344 1.00 20.97 196 ALA F CA 1
ATOM 6861 C C . ALA F 2 146 ? 116.779 25.272 -1.885 1.00 24.87 196 ALA F C 1
ATOM 6862 O O . ALA F 2 146 ? 116.861 25.462 -3.105 1.00 22.52 196 ALA F O 1
ATOM 6864 N N . ALA F 2 147 ? 117.252 26.152 -1.000 1.00 19.94 197 ALA F N 1
ATOM 6865 C CA . ALA F 2 147 ? 117.864 27.395 -1.461 1.00 28.38 197 ALA F CA 1
ATOM 6866 C C . ALA F 2 147 ? 119.163 27.159 -2.220 1.00 27.19 197 ALA F C 1
ATOM 6867 O O . ALA F 2 147 ? 119.623 28.063 -2.926 1.00 22.73 197 ALA F O 1
ATOM 6869 N N . GLU F 2 148 ? 119.769 25.976 -2.089 1.00 23.90 198 GLU F N 1
ATOM 6870 C CA . GLU F 2 148 ? 120.942 25.645 -2.889 1.00 26.01 198 GLU F CA 1
ATOM 6871 C C . GLU F 2 148 ? 120.584 25.284 -4.323 1.00 29.48 198 GLU F C 1
ATOM 6872 O O . GLU F 2 148 ? 121.463 25.301 -5.190 1.00 24.33 198 GLU F O 1
ATOM 6878 N N . ARG F 2 149 ? 119.318 24.960 -4.591 1.00 27.73 199 ARG F N 1
ATOM 6879 C CA . ARG F 2 149 ? 118.866 24.617 -5.939 1.00 25.34 199 ARG F CA 1
ATOM 6880 C C . ARG F 2 149 ? 118.545 25.910 -6.684 1.00 30.99 199 ARG F C 1
ATOM 6881 O O . ARG F 2 149 ? 117.387 26.286 -6.888 1.00 29.52 199 ARG F O 1
ATOM 6889 N N . THR F 2 150 ? 119.608 26.604 -7.099 1.00 36.85 200 THR F N 1
ATOM 6890 C CA . THR F 2 150 ? 119.463 27.862 -7.824 1.00 35.82 200 THR F CA 1
ATOM 6891 C C . THR F 2 150 ? 118.800 27.686 -9.183 1.00 32.90 200 THR F C 1
ATOM 6892 O O . THR F 2 150 ? 118.426 28.686 -9.805 1.00 37.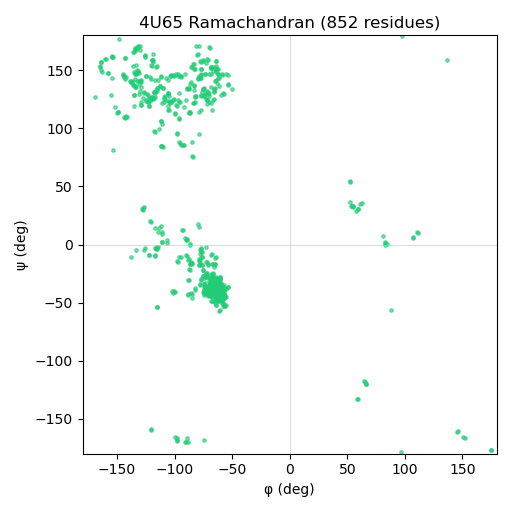39 200 THR F O 1
ATOM 6896 N N . ASP F 2 151 ? 118.644 26.453 -9.654 1.00 31.50 201 ASP F N 1
ATOM 6897 C CA . ASP F 2 151 ? 117.948 26.174 -10.900 1.00 35.72 201 ASP F CA 1
ATOM 6898 C C . ASP F 2 151 ? 116.443 26.029 -10.716 1.00 31.07 201 ASP F C 1
ATOM 6899 O O . ASP F 2 151 ? 115.733 25.792 -11.700 1.00 29.00 201 ASP F O 1
ATOM 6904 N N . LEU F 2 152 ? 115.942 26.163 -9.489 1.00 22.47 202 LEU F N 1
ATOM 6905 C CA . LEU F 2 152 ? 114.524 26.030 -9.193 1.00 21.48 202 LEU F CA 1
ATOM 6906 C C . LEU F 2 152 ? 114.020 27.279 -8.483 1.00 29.34 202 LEU F C 1
ATOM 6907 O O . LEU F 2 152 ? 114.738 27.890 -7.686 1.00 28.90 202 LEU F O 1
ATOM 6912 N N . LEU F 2 153 ? 112.773 27.646 -8.774 1.00 20.41 203 LEU F N 1
ATOM 6913 C CA . LEU F 2 153 ? 112.094 28.743 -8.090 1.00 22.00 203 LEU F CA 1
ATOM 6914 C C . LEU F 2 153 ? 110.743 28.228 -7.615 1.00 29.14 203 LEU F C 1
ATOM 6915 O O . LEU F 2 153 ? 109.917 27.803 -8.450 1.00 29.81 203 LEU F O 1
ATOM 6920 N N . PRO F 2 154 ? 110.464 28.244 -6.315 1.00 28.76 204 PRO F N 1
ATOM 6921 C CA . PRO F 2 154 ? 109.196 27.691 -5.833 1.00 22.19 204 PRO F CA 1
ATOM 6922 C C . PRO F 2 154 ? 108.029 28.609 -6.157 1.00 20.48 204 PRO F C 1
ATOM 6923 O O . PRO F 2 154 ? 108.159 29.835 -6.188 1.00 25.31 204 PRO F O 1
ATOM 6927 N N . VAL F 2 155 ? 106.874 27.993 -6.414 1.00 22.19 205 VAL F N 1
ATOM 6928 C CA . VAL F 2 155 ? 105.647 28.711 -6.737 1.00 21.52 205 VAL F CA 1
ATOM 6929 C C . VAL F 2 155 ? 104.582 28.500 -5.666 1.00 19.52 205 VAL F C 1
ATOM 6930 O O . VAL F 2 155 ? 104.039 29.463 -5.116 1.00 21.48 205 VAL F O 1
ATOM 6934 N N . TYR F 2 156 ? 104.275 27.244 -5.350 1.00 22.34 206 TYR F N 1
ATOM 6935 C CA . TYR F 2 156 ? 103.339 26.957 -4.272 1.00 22.38 206 TYR F CA 1
ATOM 6936 C C . TYR F 2 156 ? 103.552 25.526 -3.804 1.00 24.12 206 TYR F C 1
ATOM 6937 O O . TYR F 2 156 ? 104.114 24.695 -4.523 1.00 23.12 206 TYR F O 1
ATOM 6946 N N . SER F 2 157 ? 103.099 25.254 -2.581 1.00 26.85 207 SER F N 1
ATOM 6947 C CA . SER F 2 157 ? 103.283 23.959 -1.943 1.00 25.55 207 SER F CA 1
ATOM 6948 C C . SER F 2 157 ? 101.971 23.496 -1.326 1.00 28.31 207 SER F C 1
ATOM 6949 O O . SER F 2 157 ? 101.169 24.307 -0.853 1.00 23.06 207 SER F O 1
ATOM 6952 N N . PHE F 2 158 ? 101.764 22.181 -1.327 1.00 20.70 208 PHE F N 1
ATOM 6953 C CA . PHE F 2 158 ? 100.543 21.580 -0.807 1.00 23.91 208 PHE F CA 1
ATOM 6954 C C . PHE F 2 158 ? 100.876 20.462 0.167 1.00 22.48 208 PHE F C 1
ATOM 6955 O O . PHE F 2 158 ? 101.807 19.682 -0.060 1.00 21.58 208 PHE F O 1
ATOM 6963 N N . ASN F 2 159 ? 100.105 20.381 1.246 1.00 19.98 209 ASN F N 1
ATOM 6964 C CA . ASN F 2 159 ? 100.099 19.201 2.098 1.00 31.03 209 ASN F CA 1
ATOM 6965 C C . ASN F 2 159 ? 99.001 18.258 1.615 1.00 42.10 209 ASN F C 1
ATOM 6966 O O . ASN F 2 159 ? 97.819 18.622 1.621 1.00 57.24 209 ASN F O 1
ATOM 6971 N N . ALA F 2 160 ? 99.387 17.054 1.197 1.00 43.01 210 ALA F N 1
ATOM 6972 C CA . ALA F 2 160 ? 98.444 16.122 0.588 1.00 49.05 210 ALA F CA 1
ATOM 6973 C C . ALA F 2 160 ? 97.674 15.374 1.670 1.00 54.40 210 ALA F C 1
ATOM 6974 O O . ALA F 2 160 ? 98.279 14.691 2.503 1.00 65.13 210 ALA F O 1
ATOM 6976 N N . GLU F 2 161 ? 96.336 15.478 1.641 1.00 65.18 211 GLU F N 1
ATOM 6977 C CA . GLU F 2 161 ? 95.441 14.836 2.616 1.00 66.53 211 GLU F CA 1
ATOM 6978 C C . GLU F 2 161 ? 94.091 14.601 1.927 1.00 73.92 211 GLU F C 1
ATOM 6979 O O . GLU F 2 161 ? 93.132 15.361 2.085 1.00 77.08 211 GLU F O 1
ATOM 6985 N N . GLY F 2 162 ? 94.009 13.513 1.155 1.00 77.71 212 GLY F N 1
ATOM 6986 C CA . GLY F 2 162 ? 92.794 13.145 0.466 1.00 75.25 212 GLY F CA 1
ATOM 6987 C C . GLY F 2 162 ? 92.255 11.792 0.909 1.00 75.50 212 GLY F C 1
ATOM 6988 O O . GLY F 2 162 ? 92.951 10.986 1.538 1.00 82.92 212 GLY F O 1
ATOM 6989 N N . LEU F 2 163 ? 90.991 11.554 0.566 1.00 70.18 213 LEU F N 1
ATOM 6990 C CA . LEU F 2 163 ? 90.340 10.276 0.835 1.00 68.56 213 LEU F CA 1
ATOM 6991 C C . LEU F 2 163 ? 89.502 9.854 -0.369 1.00 68.63 213 LEU F C 1
ATOM 6992 O O . LEU F 2 163 ? 88.502 10.494 -0.696 1.00 78.71 213 LEU F O 1
ATOM 6997 N N . LEU F 2 180 ? 86.127 14.366 -9.538 1.00 48.51 230 LEU F N 1
ATOM 6998 C CA . LEU F 2 180 ? 87.340 14.017 -8.803 1.00 44.66 230 LEU F CA 1
ATOM 6999 C C . LEU F 2 180 ? 88.531 14.889 -9.197 1.00 41.63 230 LEU F C 1
ATOM 7000 O O . LEU F 2 180 ? 88.845 15.027 -10.378 1.00 53.00 230 LEU F O 1
ATOM 7005 N N . SER F 2 181 ? 89.198 15.465 -8.200 1.00 37.84 231 SER F N 1
ATOM 7006 C CA . SER F 2 181 ? 90.445 16.175 -8.437 1.00 43.44 231 SER F CA 1
ATOM 7007 C C . SER F 2 181 ? 91.553 15.193 -8.819 1.00 41.31 231 SER F C 1
ATOM 7008 O O . SER F 2 181 ? 91.405 13.971 -8.714 1.00 32.86 231 SER F O 1
ATOM 7011 N N . ARG F 2 182 ? 92.681 15.748 -9.274 1.00 36.52 232 ARG F N 1
ATOM 7012 C CA . ARG F 2 182 ? 93.786 14.916 -9.746 1.00 33.18 232 ARG F CA 1
ATOM 7013 C C . ARG F 2 182 ? 94.295 13.991 -8.647 1.00 28.76 232 ARG F C 1
ATOM 7014 O O . ARG F 2 182 ? 94.510 12.795 -8.879 1.00 27.26 232 ARG F O 1
ATOM 7022 N N . TRP F 2 183 ? 94.500 14.525 -7.441 1.00 35.00 233 TRP F N 1
ATOM 7023 C CA . TRP F 2 183 ? 95.004 13.688 -6.356 1.00 38.52 233 TRP F CA 1
ATOM 7024 C C . TRP F 2 183 ? 93.995 12.613 -5.971 1.00 32.73 233 TRP F C 1
ATOM 7025 O O . TRP F 2 183 ? 94.375 11.466 -5.705 1.00 29.17 233 TRP F O 1
ATOM 7036 N N . GLN F 2 184 ? 92.708 12.963 -5.926 1.00 29.87 234 GLN F N 1
ATOM 7037 C CA . GLN F 2 184 ? 91.687 11.969 -5.612 1.00 29.44 234 GLN F CA 1
ATOM 7038 C C . GLN F 2 184 ? 91.624 10.887 -6.683 1.00 26.99 234 GLN F C 1
ATOM 7039 O O . GLN F 2 184 ? 91.402 9.710 -6.373 1.00 26.71 234 GLN F O 1
ATOM 7045 N N . ASP F 2 185 ? 91.812 11.264 -7.951 1.00 20.28 235 ASP F N 1
ATOM 7046 C CA . ASP F 2 185 ? 91.815 10.271 -9.020 1.00 27.31 235 ASP F CA 1
ATOM 7047 C C . ASP F 2 185 ? 92.965 9.286 -8.849 1.00 27.50 235 ASP F C 1
ATOM 7048 O O . ASP F 2 185 ? 92.814 8.091 -9.127 1.00 30.38 235 ASP F O 1
ATOM 7053 N N . VAL F 2 186 ? 94.124 9.771 -8.394 1.00 22.95 236 VAL F N 1
ATOM 7054 C CA . VAL F 2 186 ? 95.234 8.872 -8.083 1.00 20.12 236 VAL F CA 1
ATOM 7055 C C . VAL F 2 186 ? 94.829 7.897 -6.985 1.00 24.73 236 VAL F C 1
ATOM 7056 O O . VAL F 2 186 ? 95.067 6.687 -7.082 1.00 24.88 236 VAL F O 1
ATOM 7060 N N . LEU F 2 187 ? 94.209 8.416 -5.921 1.00 24.92 237 LEU F N 1
ATOM 7061 C CA . LEU F 2 187 ? 93.766 7.562 -4.825 1.00 25.10 237 LEU F CA 1
ATOM 7062 C C . LEU F 2 187 ? 92.729 6.548 -5.290 1.00 23.37 237 LEU F C 1
ATOM 7063 O O . LEU F 2 187 ? 92.732 5.396 -4.842 1.00 25.94 237 LEU F O 1
ATOM 7068 N N . LYS F 2 188 ? 91.819 6.962 -6.174 1.00 29.33 238 LYS F N 1
ATOM 7069 C CA . LYS F 2 188 ? 90.826 6.025 -6.688 1.00 26.37 238 LYS F CA 1
ATOM 7070 C C . LYS F 2 188 ? 91.487 4.925 -7.513 1.00 26.34 238 LYS F C 1
ATOM 7071 O O . LYS F 2 188 ? 91.087 3.757 -7.433 1.00 25.48 238 LYS F O 1
ATOM 7077 N N . LYS F 2 189 ? 92.499 5.274 -8.313 1.00 26.44 239 LYS F N 1
ATOM 7078 C CA . LYS F 2 189 ? 93.237 4.248 -9.045 1.00 27.88 239 LYS F CA 1
ATOM 7079 C C . LYS F 2 189 ? 93.980 3.317 -8.090 1.00 24.60 239 LYS F C 1
ATOM 7080 O O . LYS F 2 189 ? 94.035 2.102 -8.314 1.00 24.47 239 LYS F O 1
ATOM 7086 N N . MET F 2 190 ? 94.562 3.867 -7.019 1.00 22.00 240 MET F N 1
ATOM 7087 C CA . MET F 2 190 ? 95.259 3.024 -6.051 1.00 23.43 240 MET F CA 1
ATOM 7088 C C . MET F 2 190 ? 94.296 2.109 -5.310 1.00 25.23 240 MET F C 1
ATOM 7089 O O . MET F 2 190 ? 94.664 0.985 -4.949 1.00 24.79 240 MET F O 1
ATOM 7094 N N . GLN F 2 191 ? 93.067 2.574 -5.071 1.00 24.81 241 GLN F N 1
ATOM 7095 C CA . GLN F 2 191 ? 92.054 1.720 -4.460 1.00 27.78 241 GLN F CA 1
ATOM 7096 C C . GLN F 2 191 ? 91.723 0.534 -5.356 1.00 29.73 241 GLN F C 1
ATOM 7097 O O . GLN F 2 191 ? 91.581 -0.597 -4.876 1.00 27.43 241 GLN F O 1
ATOM 7103 N N . ALA F 2 192 ? 91.600 0.772 -6.664 1.00 29.86 242 ALA F N 1
ATOM 7104 C CA . ALA F 2 192 ? 91.373 -0.328 -7.596 1.00 27.52 242 ALA F CA 1
ATOM 7105 C C . ALA F 2 192 ? 92.573 -1.262 -7.659 1.00 20.09 242 ALA F C 1
ATOM 7106 O O . ALA F 2 192 ? 92.408 -2.468 -7.876 1.00 28.69 242 ALA F O 1
ATOM 7108 N N . GLU F 2 193 ? 93.783 -0.727 -7.479 1.00 20.56 243 GLU F N 1
ATOM 7109 C CA . GLU F 2 193 ? 94.978 -1.561 -7.500 1.00 19.35 243 GLU F CA 1
ATOM 7110 C C . GLU F 2 193 ? 95.088 -2.449 -6.269 1.00 15.28 243 GLU F C 1
ATOM 7111 O O . GLU F 2 193 ? 95.848 -3.422 -6.290 1.00 18.82 243 GLU F O 1
ATOM 7117 N N . GLY F 2 194 ? 94.352 -2.144 -5.205 1.00 21.00 244 GLY F N 1
ATOM 7118 C CA . GLY F 2 194 ? 94.373 -2.947 -4.002 1.00 25.08 244 GLY F CA 1
ATOM 7119 C C . GLY F 2 194 ? 95.015 -2.306 -2.792 1.00 30.49 244 GLY F C 1
ATOM 7120 O O . GLY F 2 194 ? 95.253 -3.005 -1.801 1.00 28.46 244 GLY F O 1
ATOM 7121 N N . PHE F 2 195 ? 95.308 -1.007 -2.836 1.00 22.64 245 PHE F N 1
ATOM 7122 C CA . PHE F 2 195 ? 95.911 -0.367 -1.677 1.00 20.80 245 PHE F CA 1
ATOM 7123 C C . PHE F 2 195 ? 94.845 -0.041 -0.632 1.00 27.90 245 PHE F C 1
ATOM 7124 O O . PHE F 2 195 ? 93.725 0.339 -0.982 1.00 30.51 245 PHE F O 1
ATOM 7132 N N . PRO F 2 196 ? 95.173 -0.189 0.654 1.00 30.79 246 PRO F N 1
ATOM 7133 C CA . PRO F 2 196 ? 94.225 0.145 1.726 1.00 34.82 246 PRO F CA 1
ATOM 7134 C C . PRO F 2 196 ? 94.068 1.644 1.928 1.00 42.03 246 PRO F C 1
ATOM 7135 O O . PRO F 2 196 ? 94.498 2.443 1.090 1.00 44.76 246 PRO F O 1
ATOM 7139 N N . VAL F 2 197 ? 93.430 2.032 3.028 1.00 59.73 247 VAL F N 1
ATOM 7140 C CA . VAL F 2 197 ? 93.214 3.441 3.340 1.00 69.72 247 VAL F CA 1
ATOM 7141 C C . VAL F 2 197 ? 93.976 3.849 4.599 1.00 71.65 247 VAL F C 1
ATOM 7142 O O . VAL F 2 197 ? 94.907 4.656 4.541 1.00 69.25 247 VAL F O 1
#

CATH classification: 3.10.620.30

B-factor: mean 34.42, std 15.1, range [11.75, 117.47]

Solvent-accessible surface area: 40465 Å² total; per-residue (Å²): 118,46,12,0,38,12,78,39,0,23,62,14,2,9,92,18,6,32,31,9,0,23,8,1,0,5,0,0,0,0,2,0,12,43,91,110,40,15,108,67,64,104,56,1,44,69,29,0,105,48,5,25,90,78,16,59,14,29,8,0,50,3,41,43,58,180,40,137,73,52,10,86,56,138,77,162,136,165,157,81,137,28,43,120,126,0,21,75,95,0,118,110,97,64,45,88,60,47,9,18,1,4,32,40,25,68,15,9,7,30,0,20,0,9,2,21,11,58,60,0,31,49,22,0,98,187,21,31,51,132,114,124,58,18,2,40,14,82,32,0,50,69,10,0,35,71,1,9,62,24,12,0,55,5,0,0,34,3,0,2,103,3,0,16,107,9,7,55,104,151,27,70,15,22,1,31,0,8,0,30,0,5,14,10,65,5,74,4,38,12,0,46,0,36,39,101,180,36,152,75,48,11,74,49,133,86,102,52,115,147,68,130,30,43,112,132,1,18,72,104,2,99,20,120,114,13,79,61,55,23,80,0,65,69,64,241,142,96,25,0,27,0,26,0,10,10,44,35,40,55,1,40,15,8,0,86,174,40,29,47,128,96,112,42,10,0,40,11,78,37,0,23,47,23,2,7,84,23,8,36,34,8,0,21,8,2,0,4,0,1,0,0,2,0,12,43,96,104,36,16,113,68,69,105,57,1,46,71,30,0,104,47,5,26,92,80,16,60,14,21,11,0,44,3,38,38,60,145,30,86,61,52,7,20,50,62,72,151,82,153,165,80,135,27,43,120,128,1,21,83,95,1,123,112,100,63,38,86,60,48,10,19,1,4,28,40,24,67,17,11,6,30,0,21,0,10,2,24,12,60,57,0,32,39,9,0,94,161,34,30,48,130,116,126,57,20,2,33,7,85,39,0,54,72,10,6,36,70,1,17,48,26,10,0,55,5,0,0,33,2,0,2,105,3,0,22,108,7,8,58,99,152,28,70,16,21,1,32,0,7,0,27,1,6,9,8,72,4,87,5,24,6,0,45,0,33,43,99,185,34,149,66,51,8,84,52,131,69,131,75,116,172,90,139,25,47,106,122,0,23,77,88,0,102,19,110,91,43,75,50,49,24,83,0,66,57,63,243,133,98,23,0,29,0,25,0,12,19,43,28,41,130,5,26,18,6,0,85,158,42,30,44,124,96,112,134,42,84,21,92,20,0,20,152,72,0,56,89,88,45,22,120,12,60,71,0,58,115,52,2,68,22,0,74,90,15,5,65,82,34,106,167,52,68,48,82,68,21,0,106,35,0,1,86,28,0,22,146,50,7,159,73,20,82,2,48,28,40,40,86,58,124,34,56,16,1,0,0,0,1,0,0,47,64,4,0,0,11,8,4,1,7,2,1,0,1,11,24,0,0,90,52,6,54,0,46,28,101,63,0,17,7,1,5,0,26,1,68,193,85,94,61,12,0,3,1,0,0,9,3,66,44,85,86,19,81,0,32,0,2,0,19,53,54,59,68,39,77,46,0,61,105,8,109,20,3,90,33,16,3,2,24,38,12,101,50,132,158,6,68,30,63,51,0,30,118,21,10,103,48,0,17,11,70,150,103,136,43,84,22,91,19,0,22,153,70,0,58,92,88,46,24,123,10,60,67,0,57,117,49,1,69,24,0,75,90,11,5,59,83,37,112,175,55,68,45,84,69,19,0,102,39,0,2,85,30,0,22,145,47,7,152,72,30,78,3,93,96,38,40,150,93,132,37,50,18,1,0,0,0,2,0,0,46,64,4,0,0,12,8,4,1,7,2,1,0,1,8,24,0,0,90,58,6,54,0,47,12,102,64,0,16,10,0,4,0,27,0,71,196,85,96,63,13,0,3,1,0,0,10,2,66,44,85,92,20,80,0,32,0,2,0,19,52,56,57,71,39,77,48,0,62,103,9,110,20,3,92,31,16,2,2,27,47,12,123,39,181,127,6,59,32,46,50,0,40,104,32,11,127,49,0,16,14,58,173

Nearest PDB structures (foldseek):
  4u65-assembly1_B  TM=9.018E-01  e=2.516E-22  Legionella pneumophila subsp. pneumophila str. Philadelphia 1
  3pjv-assembly1_F  TM=5.237E-01  e=2.702E-09  Pseudomonas fluorescens Pf0-1
  7pwo-assembly1_D1  TM=4.904E-01  e=3.266E-01  Giardia lamblia ATCC 50803
  8cdl-assembly1_g  TM=4.545E-01  e=2.536E-01  Saccharomyces cerevisiae
  6fai-assembly1_D  TM=4.610E-01  e=3.949E-01  Saccharomyces cerevisiae S288C

Radius of gyration: 31.94 Å; Cα contacts (8 Å, |Δi|>4): 1611; chains: 6; bounding box: 79×66×87 Å

InterPro domains:
  IPR000160 GGDEF domain [PF00990] (238-387)
  IPR000160 GGDEF domain [PS50887] (266-396)
  IPR000160 GGDEF domain [SM00267] (226-393)
  IPR000160 GGDEF domain [cd01949] (238-387)
  IPR001633 EAL domain [PF00563] (408-633)
  IPR001633 EAL domain [PS50883] (402-639)
  IPR001633 EAL domain [SM00052] (401-639)
  IPR001633 EAL domain [cd01948] (408-633)
  IPR003660 HAMP domain [PF00672] (172-219)
  IPR003660 HAMP domain [PS50885] (172-224)
  IPR003660 HAMP domain [SM00304] (172-224)
  IPR029787 Nucleotide cyclase [SSF55073] (242-387)
  IPR032244 LapD/MoxY, periplasmic domain [PF16448] (24-146)
  IPR035919 EAL domain superfamily [G3DSA:3.20.20.450] (405-639)
  IPR035919 EAL domain superfamily [SSF141868] (407-633)
  IPR042461 LapD/MoxY periplasmic domain, C-terminal [G3DSA:6.20.270.20] (102-151)
  IPR043128 Reverse transcriptase/Diguanylate cyclase domain [G3DSA:3.30.70.270] (221-389)